Protein AF-A0A7S3H7M3-F1 (afdb_monomer_lite)

Foldseek 3Di:
DQQFEWFWFWEDDQFKIKIFTAHPLLDTPWIDMDTDHLAPDAPVRVLVVVVVRCVVTPDPSHDHQAYFYEYAAFDDPQARCDHPSNHNRHRNNNQVSNCVVVPPHYYYYDYQQQLLVLCQCRHNVRVVVCVPWQWEWEWEQFLFTAIWIHHRNATDCDNGNPRGLQQDAQDDDPVWDQDPVGDTRGLRCQARQLNLLVQLQVVCVVVVVVDDRGDSNPFNPVLLVCVVVVNVSSVVSLLSNLLSVLSSVVVCCVPRVTQEYEYETSVCVNFVVSVVSNVVNNVVVADPVDGRNHHYYYGPDDDVSSGSSRSSNRVVVSVVVVVLVVLLVVLVVVVVVPDDDDDDDDDDQDPQDAPPPPPFDDAQLQVLQQVVQVDDQDGPLFLFGERADLFVLVLLVSLLLVVQLLCQVPVQAEEEEDDADSNVNVLVVNLCCVVCLPPPVNLVVSVSSRRPPSVDGRQNANYQYEYFKFWAPDALPFPLTVNVRCVPRPCVSRVHDPVSYDDLNCCVVVLDHPVLSCLLVDLALDPCLCVDPDPDPSSVSSSVSQVSSFVVQVVSLVVCVVSVAHQEYEFEAFLQQDTSPLGFQHDLLDAWHKAQDDQLRLLVCLLSQQFSSRSNRIIMGGGHNNRNQVRLNHQHEYEEFFLQQQVLLQCLTRPDQDSSNNSVSCRPRSNYYYYYYCNNPCNNQQVLLVVLLPQPLVLLLVQLSVQLDDDDDDDDDAFVQVDDRPPSLLSVLLVLLVLLVVLLAALQPDALVSQQPPPGPSDDRSQCNPGSSVSSSSSSSLVLLVSQAVNQVVVLQDAQFEEEEEALFLCFVLLAQQLSCCSVLQWDADPVRHTDPDDDPQHPRRYHYFYEHQALVLSLFGLVNLLVLLCQQQDWDQDPVGNVDTDGNLLVCLVVVLLVDDPLVLLLQLLVCLVVVPQVSLSSSLSSLLLNLLCVLVVVDDDDDSVSSSVVSNVSSVCSNPPNSVPDRSNDAQDPSSSSSSSSSSLQLSSSLCSNSVHDVVRYHYLNFPQDHSDSDTDAGDCPRQQQSLLVVCLVRQGLEYEAEPRLTNRACDSRNSSLVSNLSSLVVCLVVVSHPDNKGKYKYIHGLSDADDSSQFSHKHFGAPNSLVSSVSSCCSRVVSPQCVRNPNSVDRGGSSVSSSVQFQVQVVSSCSHNPPVCLCPPPDVSSVRGNGMRTIRMHISVVSSVVSVVSCCSHVVDPD

Sequence (1202 aa):
MYAMEVFVGIDIGGSHISVGYIDSTGQIIGSAEVKIDSLTLEPSQLIPLIKKMIDDSKEKDWVICSIGIGCPGQSKNGVLVAAGNLPKFINFNIAGALGEVFTSIPILLLNDADAAVSAEVWGKDSKDRYKDFTNIALLTLGTGIGCGLILNQQLHQGSNGLIEAGHMIVATGADGRKCPCGQVGCVEAYSSAYNTSKRLAEADVAGNTGVAPVDPSDGGKDVLARFARGDETAVKVLEETARHLAVLCINLSRVVDPDVIVFTGGLAKAGDVLLQLIEKHMKALAWTILPTNVKLLTAKSLEFGGVVGAALAAKQLLAKQVALRKAAEQAQEVSLAAGGHILEPSMNLLKCPAPELNGLVWSPVESVFLERSGHASMYSNEKIPTVEVLNIYELGKIVSLRFLEWVRANPTGVVALPTGRTPEFFIKTLDRYKTHWNTAEVQAEVQALGFQDSATYPDTTQLKFVMLDEFFPMHSTHRNSFCRYIRTYYVDLLGVRTENVLTFDLVGEKIITADEMNLFSNPVVDLTLLKREATNEVEKALKAVLVKVTAYCDAYEARVASLGGIGFFLGGIGPDGHIAFNQQGDALDSTTRLVNFNYPSAAQAAGDLGGIEISRGKAAITIGLKTITANPDATIIIMAAGEGKAKIVRSALEDAKSPERPASALHGHKGARFYVSHGAACMLTARKALRMANTSTERAVQWALSHSAGLTYPGGSEPSLNVTPPQDYLLLEAYLYEQSVRLNIPVHALTPASLASTHTSIGCPSALLDPLTCCALVACAAKRLREKVEAGINASEITNKSIMHTGPHHDDVELSYHGAMHVMLGREQNPDGTHVNQVLGEARGGNTNHFAYLTSGFHSVNESYLQAQAEAVIRSVPSATDDTVTTTFLEAAVRAGEISRDYDDIMTSFREAFFAKNAERMDYIEQVIFLRKVAEVWNISIPSPYSDLTAALRERVDWLLTEYLPHHNPGDNIPKDIQILKGCMRESETDRYWATAKMPMNRVHHLRSKFYTDDFFTPMPSVTDDAQPMANLLKAKQPSVLTVALDPEGTGPDTHYKVLLVVAAGLRLVLNRNELSDPNPLVWGYRNVWFDFTPSDATIMIPVSGPDLDLTHDAFMACFTTQKAASFPSPYHDGPFSSWAVAIQQQQKKLLQTLLGAEFFATHKNERVRNSEGYVFVKAMYADKFLHEVEELQTKIENKKD

pLDDT: mean 84.18, std 14.98, range [23.42, 98.38]

Radius of gyration: 37.91 Å; chains: 1; bounding box: 90×76×124 Å

Structure (mmCIF, N/CA/C/O backbone):
data_AF-A0A7S3H7M3-F1
#
_entry.id   AF-A0A7S3H7M3-F1
#
loop_
_atom_site.group_PDB
_atom_site.id
_atom_site.type_symbol
_atom_site.label_atom_id
_atom_site.label_alt_id
_atom_site.label_comp_id
_atom_site.label_asym_id
_atom_site.label_entity_id
_atom_site.label_seq_id
_atom_site.pdbx_PDB_ins_code
_atom_site.Cartn_x
_atom_site.Cartn_y
_atom_site.Cartn_z
_atom_site.occupancy
_atom_site.B_iso_or_equiv
_atom_site.auth_seq_id
_atom_site.auth_comp_id
_atom_site.auth_asym_id
_atom_site.auth_atom_id
_atom_site.pdbx_PDB_model_num
ATOM 1 N N . MET A 1 1 ? -32.340 31.109 48.616 1.00 44.03 1 MET A N 1
ATOM 2 C CA . MET A 1 1 ? -31.439 30.060 49.136 1.00 44.03 1 MET A CA 1
ATOM 3 C C . MET A 1 1 ? -30.897 29.323 47.931 1.00 44.03 1 MET A C 1
ATOM 5 O O . MET A 1 1 ? -31.689 29.018 47.049 1.00 44.03 1 MET A O 1
ATOM 9 N N . TYR A 1 2 ? -29.581 29.151 47.825 1.00 53.09 2 TYR A N 1
ATOM 10 C CA . TYR A 1 2 ? -29.003 28.342 46.752 1.00 53.09 2 TYR A CA 1
ATOM 11 C C . TYR A 1 2 ? -29.301 26.877 47.066 1.00 53.09 2 TYR A C 1
ATOM 13 O O . TYR A 1 2 ? -28.992 26.430 48.169 1.00 53.09 2 TYR A O 1
ATOM 21 N N . ALA A 1 3 ? -29.956 26.175 46.143 1.00 75.00 3 ALA A N 1
ATOM 22 C CA . ALA A 1 3 ? -30.208 24.750 46.296 1.00 75.00 3 ALA A CA 1
ATOM 23 C C . ALA A 1 3 ? -28.861 24.004 46.299 1.00 75.00 3 ALA A C 1
ATOM 25 O O . ALA A 1 3 ? -27.979 24.321 45.499 1.00 75.00 3 ALA A O 1
ATOM 26 N N . MET A 1 4 ? -28.672 23.076 47.235 1.00 85.06 4 MET A N 1
ATOM 27 C CA . MET A 1 4 ? -27.401 22.372 47.418 1.00 85.06 4 MET A CA 1
ATOM 28 C C . MET A 1 4 ? -27.315 21.194 46.444 1.00 85.06 4 MET A C 1
ATOM 30 O O . MET A 1 4 ? -28.180 20.320 46.452 1.00 85.06 4 MET A O 1
ATOM 34 N N . GLU A 1 5 ? -26.279 21.162 45.608 1.00 90.69 5 GLU A N 1
ATOM 35 C CA . GLU A 1 5 ? -26.009 20.040 44.703 1.00 90.69 5 GLU A CA 1
ATOM 36 C C . GLU A 1 5 ? -25.518 18.816 45.481 1.00 90.69 5 GLU A C 1
ATOM 38 O O . GLU A 1 5 ? -24.582 18.910 46.282 1.00 90.69 5 GLU A O 1
ATOM 43 N N . VAL A 1 6 ? -26.138 17.664 45.224 1.00 93.94 6 VAL A N 1
ATOM 44 C CA . VAL A 1 6 ? -25.824 16.398 45.891 1.00 93.94 6 VAL A CA 1
ATOM 45 C C . VAL A 1 6 ? -25.695 15.258 44.883 1.00 93.94 6 VAL A C 1
ATOM 47 O O . VAL A 1 6 ? -26.411 15.188 43.884 1.00 93.94 6 VAL A O 1
ATOM 50 N N . PHE A 1 7 ? -24.787 14.333 45.165 1.00 94.81 7 PHE A N 1
ATOM 51 C CA . PHE A 1 7 ? -24.562 13.105 44.409 1.00 94.81 7 PHE A CA 1
ATOM 52 C C . PHE A 1 7 ? -25.071 11.941 45.248 1.00 94.81 7 PHE A C 1
ATOM 54 O O . PHE A 1 7 ? -24.677 11.799 46.405 1.00 94.81 7 PHE A O 1
ATOM 61 N N . VAL A 1 8 ? -25.972 11.135 44.700 1.00 95.81 8 VAL A N 1
ATOM 62 C CA . VAL A 1 8 ? -26.593 10.042 45.451 1.00 95.81 8 VAL A CA 1
ATOM 63 C C . VAL A 1 8 ? -25.809 8.763 45.215 1.00 95.81 8 VAL A C 1
ATOM 65 O O . VAL A 1 8 ? -25.536 8.394 44.076 1.00 95.81 8 VAL A O 1
ATOM 68 N N . GLY A 1 9 ? -25.459 8.084 46.297 1.00 95.38 9 GLY A N 1
ATOM 69 C CA . GLY A 1 9 ? -24.904 6.741 46.283 1.00 95.38 9 GLY A CA 1
ATOM 70 C C . GLY A 1 9 ? -25.934 5.749 46.793 1.00 95.38 9 GLY A C 1
ATOM 71 O O . GLY A 1 9 ? -26.651 6.036 47.750 1.00 95.38 9 GLY A O 1
ATOM 72 N N . ILE A 1 10 ? -26.002 4.586 46.166 1.00 95.00 10 ILE A N 1
ATOM 73 C CA . ILE A 1 10 ? -26.861 3.479 46.576 1.00 95.00 10 ILE A CA 1
ATOM 74 C C . ILE A 1 10 ? -25.973 2.251 46.703 1.00 95.00 10 ILE A C 1
ATOM 76 O O . ILE A 1 10 ? -25.260 1.925 45.762 1.00 95.00 10 ILE A O 1
ATOM 80 N N . ASP A 1 11 ? -26.017 1.576 47.842 1.00 92.62 11 ASP A N 1
ATOM 81 C CA . ASP A 1 11 ? -25.344 0.298 48.064 1.00 92.62 11 ASP A CA 1
ATOM 82 C C . ASP A 1 11 ? -26.404 -0.786 48.268 1.00 92.62 11 ASP A C 1
ATOM 84 O O . ASP A 1 11 ? -27.232 -0.700 49.181 1.00 92.62 11 ASP A O 1
ATOM 88 N N . ILE A 1 12 ? -26.429 -1.770 47.369 1.00 90.69 12 ILE A N 1
ATOM 89 C CA . ILE A 1 12 ? -27.390 -2.873 47.390 1.00 90.69 12 ILE A CA 1
ATOM 90 C C . ILE A 1 12 ? -26.685 -4.104 47.954 1.00 90.69 12 ILE A C 1
ATOM 92 O O . ILE A 1 12 ? -26.055 -4.865 47.227 1.00 90.69 12 ILE A O 1
ATOM 96 N N . GLY A 1 13 ? -26.808 -4.320 49.261 1.00 83.06 13 GLY A N 1
ATOM 97 C CA . GLY A 1 13 ? -26.250 -5.485 49.938 1.00 83.06 13 GLY A CA 1
ATOM 98 C C . GLY A 1 13 ? -27.194 -6.692 49.967 1.00 83.06 13 GLY A C 1
ATOM 99 O O . GLY A 1 13 ? -28.338 -6.654 49.520 1.00 83.06 13 GLY A O 1
ATOM 100 N N . GLY A 1 14 ? -26.724 -7.788 50.570 1.00 77.06 14 GLY A N 1
ATOM 101 C CA . GLY A 1 14 ? -27.537 -8.997 50.756 1.00 77.06 14 GLY A CA 1
ATOM 102 C C . GLY A 1 14 ? -28.619 -8.883 51.845 1.00 77.06 14 GLY A C 1
ATOM 103 O O . GLY A 1 14 ? -29.594 -9.632 51.828 1.00 77.06 14 GLY A O 1
ATOM 104 N N . SER A 1 15 ? -28.457 -7.966 52.801 1.00 78.69 15 SER A N 1
ATOM 105 C CA . SER A 1 15 ? -29.336 -7.829 53.978 1.00 78.69 15 SER A CA 1
ATOM 106 C C . SER A 1 15 ? -29.900 -6.421 54.182 1.00 78.69 15 SER A C 1
ATOM 108 O O . SER A 1 15 ? -30.839 -6.233 54.957 1.00 78.69 15 SER A O 1
ATOM 110 N N . HIS A 1 16 ? -29.328 -5.422 53.512 1.00 88.50 16 HIS A N 1
ATOM 111 C CA . HIS A 1 16 ? -29.712 -4.020 53.629 1.00 88.50 16 HIS A CA 1
ATOM 112 C C . HIS A 1 16 ? -29.512 -3.328 52.276 1.00 88.50 16 HIS A C 1
ATOM 114 O O . HIS A 1 16 ? -28.642 -3.728 51.500 1.00 88.50 16 HIS A O 1
ATOM 120 N N . ILE A 1 17 ? -30.311 -2.298 52.010 1.00 92.38 17 ILE A N 1
ATOM 121 C CA . ILE A 1 17 ? -30.044 -1.297 50.973 1.00 92.38 17 ILE A CA 1
ATOM 122 C C . ILE A 1 17 ? -29.791 0.017 51.693 1.00 92.38 17 ILE A C 1
ATOM 124 O O . ILE A 1 17 ? -30.605 0.419 52.532 1.00 92.38 17 ILE A O 1
ATOM 128 N N . SER A 1 18 ? -28.703 0.690 51.337 1.00 93.56 18 SER A N 1
ATOM 129 C CA . SER A 1 18 ? -28.321 1.973 51.920 1.00 93.56 18 SER A CA 1
ATOM 130 C C . SER A 1 18 ? -28.277 3.032 50.822 1.00 93.56 18 SER A C 1
ATOM 132 O O . SER A 1 18 ? -27.739 2.808 49.741 1.00 93.56 18 SER A O 1
ATOM 134 N N . VAL A 1 19 ? -28.862 4.193 51.089 1.00 94.38 19 VAL A N 1
ATOM 135 C CA . VAL A 1 19 ? -28.817 5.383 50.235 1.00 94.38 19 VAL A CA 1
ATOM 136 C C . VAL A 1 19 ? -28.054 6.456 50.995 1.00 94.38 19 VAL A C 1
ATOM 138 O O . VAL A 1 19 ? -28.281 6.643 52.189 1.00 94.38 19 VAL A O 1
ATOM 141 N N . GLY A 1 20 ? -27.168 7.184 50.326 1.00 93.38 20 GLY A N 1
ATOM 142 C CA . GLY A 1 20 ? -26.499 8.337 50.915 1.00 93.38 20 GLY A CA 1
ATOM 143 C C . GLY A 1 20 ? -26.328 9.482 49.939 1.00 93.38 20 GLY A C 1
ATOM 144 O O . GLY A 1 20 ? -26.343 9.307 48.723 1.00 93.38 20 GLY A O 1
ATOM 145 N N . TYR A 1 21 ? -26.168 10.666 50.509 1.00 94.31 21 TYR A N 1
ATOM 146 C CA . TYR A 1 21 ? -26.066 11.930 49.797 1.00 94.31 21 TYR A CA 1
ATOM 147 C C . TYR A 1 21 ? -24.679 12.503 50.034 1.00 94.31 21 TYR A C 1
ATOM 149 O O . TYR A 1 21 ? -24.267 12.675 51.182 1.00 94.31 21 TYR A O 1
ATOM 157 N N . ILE A 1 22 ? -23.951 12.758 48.953 1.00 92.56 22 ILE A N 1
ATOM 158 C CA . ILE A 1 22 ? -22.566 13.215 48.968 1.00 92.56 22 ILE A CA 1
ATOM 159 C C . ILE A 1 22 ? -22.509 14.629 48.386 1.00 92.56 22 ILE A C 1
ATOM 161 O O . ILE A 1 22 ? -23.111 14.902 47.349 1.00 92.56 22 ILE A O 1
ATOM 165 N N . ASP A 1 23 ? -21.774 15.530 49.031 1.00 88.81 23 ASP A N 1
ATOM 166 C CA . ASP A 1 23 ? -21.573 16.894 48.541 1.00 88.81 23 ASP A CA 1
ATOM 167 C C . ASP A 1 23 ? -20.450 17.004 47.483 1.00 88.81 23 ASP A C 1
ATOM 169 O O . ASP A 1 23 ? -19.752 16.048 47.124 1.00 88.81 23 ASP A O 1
ATOM 173 N N . SER A 1 24 ? -20.218 18.214 46.973 1.00 84.56 24 SER A N 1
ATOM 174 C CA . SER A 1 24 ? -19.155 18.480 45.997 1.00 84.56 24 SER A CA 1
ATOM 175 C C . SER A 1 24 ? -17.731 18.283 46.538 1.00 84.56 24 SER A C 1
ATOM 177 O O . SER A 1 24 ? -16.801 18.139 45.739 1.00 84.56 24 SER A O 1
ATOM 179 N N . THR A 1 25 ? -17.534 18.200 47.854 1.00 81.06 25 THR A N 1
ATOM 180 C CA . THR A 1 25 ? -16.232 17.929 48.483 1.00 81.06 25 THR A CA 1
ATOM 181 C C . THR A 1 25 ? -15.949 16.436 48.659 1.00 81.06 25 THR A C 1
ATOM 183 O O . THR A 1 25 ? -14.800 16.069 48.921 1.00 81.06 25 THR A O 1
ATOM 186 N N . GLY A 1 26 ? -16.966 15.591 48.455 1.00 81.31 26 GLY A N 1
ATOM 187 C CA . GLY A 1 26 ? -16.916 14.151 48.694 1.00 81.31 26 GLY A CA 1
ATOM 188 C C . GLY A 1 26 ? -17.275 13.758 50.128 1.00 81.31 26 GLY A C 1
ATOM 189 O O . GLY A 1 26 ? -16.893 12.675 50.564 1.00 81.31 26 GLY A O 1
ATOM 190 N N . GLN A 1 27 ? -17.963 14.633 50.870 1.00 85.19 27 GLN A N 1
ATOM 191 C CA . GLN A 1 27 ? -18.466 14.360 52.215 1.00 85.19 27 GLN A CA 1
ATOM 192 C C . GLN A 1 27 ? -19.891 13.809 52.160 1.00 85.19 27 GLN A C 1
ATOM 194 O O . GLN A 1 27 ? -20.735 14.360 51.457 1.00 85.19 27 GLN A O 1
ATOM 199 N N . ILE A 1 28 ? -20.177 12.768 52.945 1.00 88.62 28 ILE A N 1
ATOM 200 C CA . ILE A 1 28 ? -21.549 12.305 53.172 1.00 88.62 28 ILE A CA 1
ATOM 201 C C . ILE A 1 28 ? -22.285 13.282 54.102 1.00 88.62 28 ILE A C 1
ATOM 203 O O . ILE A 1 28 ? -21.785 13.634 55.170 1.00 88.62 28 ILE A O 1
ATOM 207 N N . ILE A 1 29 ? -23.458 13.749 53.677 1.00 90.12 29 ILE A N 1
ATOM 208 C CA . ILE A 1 29 ? -24.266 14.762 54.382 1.00 90.12 29 ILE A CA 1
ATOM 209 C C . ILE A 1 29 ? -25.624 14.226 54.852 1.00 90.12 29 ILE A C 1
ATOM 211 O O . ILE A 1 29 ? -26.308 14.880 55.633 1.00 90.12 29 ILE A O 1
ATOM 215 N N . GLY A 1 30 ? -26.004 13.031 54.403 1.00 88.94 30 GLY A N 1
ATOM 216 C CA . GLY A 1 30 ? -27.199 12.322 54.843 1.00 88.94 30 GLY A CA 1
ATOM 217 C C . GLY A 1 30 ? -27.189 10.880 54.352 1.00 88.94 30 GLY A C 1
ATOM 218 O O . GLY A 1 30 ? -26.528 10.565 53.359 1.00 88.94 30 GLY A O 1
ATOM 219 N N . SER A 1 31 ? -27.922 10.007 55.036 1.00 91.88 31 SER A N 1
ATOM 220 C CA . SER A 1 31 ? -28.077 8.605 54.655 1.00 91.88 31 SER A CA 1
ATOM 221 C C . SER A 1 31 ? -29.380 8.011 55.185 1.00 91.88 31 SER A C 1
ATOM 223 O O . SER A 1 31 ? -29.960 8.497 56.156 1.00 91.88 31 SER A O 1
ATOM 225 N N . ALA A 1 32 ? -29.849 6.957 54.525 1.00 92.00 32 ALA A N 1
ATOM 226 C CA . ALA A 1 32 ? -30.986 6.148 54.934 1.00 92.00 32 ALA A CA 1
ATOM 227 C C . ALA A 1 32 ? -30.705 4.680 54.615 1.00 92.00 32 ALA A C 1
ATOM 229 O O . ALA A 1 32 ? -30.082 4.367 53.603 1.00 92.00 32 ALA A O 1
ATOM 230 N N . GLU A 1 33 ? -31.189 3.773 55.455 1.00 93.12 33 GLU A N 1
ATOM 231 C CA . GLU A 1 33 ? -30.983 2.338 55.284 1.00 93.12 33 GLU A CA 1
ATOM 232 C C . GLU A 1 33 ? -32.277 1.574 55.552 1.00 93.12 33 GLU A C 1
ATOM 234 O O . GLU A 1 33 ? -33.040 1.906 56.463 1.00 93.12 33 GLU A O 1
ATOM 239 N N . VAL A 1 34 ? -32.524 0.537 54.754 1.00 93.06 34 VAL A N 1
ATOM 240 C CA . VAL A 1 34 ? -33.662 -0.369 54.914 1.00 93.06 34 VAL A CA 1
ATOM 241 C C . VAL A 1 34 ? -33.170 -1.809 54.900 1.00 93.06 34 VAL A C 1
ATOM 243 O O . VAL A 1 34 ? -32.385 -2.204 54.042 1.00 93.06 34 VAL A O 1
ATOM 246 N N . LYS A 1 35 ? -33.679 -2.613 55.837 1.00 90.25 35 LYS A N 1
ATOM 247 C CA . LYS A 1 35 ? -33.472 -4.064 55.856 1.00 90.25 35 LYS A CA 1
ATOM 248 C C . LYS A 1 35 ? -34.228 -4.731 54.717 1.00 90.25 35 LYS A C 1
ATOM 250 O O . LYS A 1 35 ? -35.427 -4.506 54.559 1.00 90.25 35 LYS A O 1
ATOM 255 N N . ILE A 1 36 ? -33.538 -5.600 53.991 1.00 88.81 36 ILE A N 1
ATOM 256 C CA . ILE A 1 36 ? -34.112 -6.421 52.928 1.00 88.81 36 ILE A CA 1
ATOM 257 C C . ILE A 1 36 ? -33.702 -7.881 53.106 1.00 88.81 36 ILE A C 1
ATOM 259 O O . ILE A 1 36 ? -32.696 -8.191 53.738 1.00 88.81 36 ILE A O 1
ATOM 263 N N . ASP A 1 37 ? -34.471 -8.776 52.502 1.00 86.62 37 ASP A N 1
ATOM 264 C CA . ASP A 1 37 ? -34.015 -10.128 52.203 1.00 86.62 37 ASP A CA 1
ATOM 265 C C . ASP A 1 37 ? -33.781 -10.220 50.691 1.00 86.62 37 ASP A C 1
ATOM 267 O O . ASP A 1 37 ? -34.717 -10.320 49.895 1.00 86.62 37 ASP A O 1
ATOM 271 N N . SER A 1 38 ? -32.514 -10.116 50.290 1.00 81.06 38 SER A N 1
ATOM 272 C CA . SER A 1 38 ? -32.100 -10.077 48.880 1.00 81.06 38 SER A CA 1
ATOM 273 C C . SER A 1 38 ? -32.455 -11.342 48.091 1.00 81.06 38 SER A C 1
ATOM 275 O O . SER A 1 38 ? -32.629 -11.277 46.874 1.00 81.06 38 SER A O 1
ATOM 277 N N . LEU A 1 39 ? -32.635 -12.483 48.767 1.00 82.88 39 LEU A N 1
ATOM 278 C CA . LEU A 1 39 ? -33.007 -13.747 48.129 1.00 82.88 39 LEU A CA 1
ATOM 279 C C . LEU A 1 39 ? -34.483 -13.778 47.718 1.00 82.88 39 LEU A C 1
ATOM 281 O O . LEU A 1 39 ? -34.858 -14.498 46.788 1.00 82.88 39 LEU A O 1
ATOM 285 N N . THR A 1 40 ? -35.330 -13.005 48.402 1.00 84.81 40 THR A N 1
ATOM 286 C CA . THR A 1 40 ? -36.768 -12.936 48.125 1.00 84.81 40 THR A CA 1
ATOM 287 C C . THR A 1 40 ? -37.176 -11.678 47.364 1.00 84.81 40 THR A C 1
ATOM 289 O O . THR A 1 40 ? -38.205 -11.732 46.686 1.00 84.81 40 THR A O 1
ATOM 292 N N . LEU A 1 41 ? -36.359 -10.618 47.389 1.00 87.62 41 LEU A N 1
ATOM 293 C CA . LEU A 1 41 ? -36.593 -9.346 46.698 1.00 87.62 41 LEU A CA 1
ATOM 294 C C . LEU A 1 41 ? -36.806 -9.527 45.185 1.00 87.62 41 LEU A C 1
ATOM 296 O O . LEU A 1 41 ? -35.976 -10.112 44.494 1.00 87.62 41 LEU A O 1
ATOM 300 N N . GLU A 1 42 ? -37.913 -8.995 44.666 1.00 86.62 42 GLU A N 1
ATOM 301 C CA . GLU A 1 42 ? -38.234 -9.022 43.234 1.00 86.62 42 GLU A CA 1
ATOM 302 C C . GLU A 1 42 ? -37.782 -7.735 42.516 1.00 86.62 42 GLU A C 1
ATOM 304 O O . GLU A 1 42 ? -37.865 -6.647 43.101 1.00 86.62 42 GLU A O 1
ATOM 309 N N . PRO A 1 43 ? -37.404 -7.790 41.221 1.00 85.62 43 PRO A N 1
ATOM 310 C CA . PRO A 1 43 ? -37.043 -6.595 40.451 1.00 85.62 43 PRO A CA 1
ATOM 311 C C . PRO A 1 43 ? -38.118 -5.504 40.427 1.00 85.62 43 PRO A C 1
ATOM 313 O O . PRO A 1 43 ? -37.803 -4.315 40.483 1.00 85.62 43 PRO A O 1
ATOM 316 N N . SER A 1 44 ? -39.395 -5.897 40.431 1.00 84.62 44 SER A N 1
ATOM 317 C CA . SER A 1 44 ? -40.537 -4.974 40.492 1.00 84.62 44 SER A CA 1
ATOM 318 C C . SER A 1 44 ? -40.647 -4.209 41.818 1.00 84.62 44 SER A C 1
ATOM 320 O O . SER A 1 44 ? -41.306 -3.172 41.869 1.00 84.62 44 SER A O 1
ATOM 322 N N . GLN A 1 45 ? -40.008 -4.693 42.888 1.00 89.50 45 GLN A N 1
ATOM 323 C CA . GLN A 1 45 ? -40.035 -4.082 44.220 1.00 89.50 45 GLN A CA 1
ATOM 324 C C . GLN A 1 45 ? -38.846 -3.147 44.465 1.00 89.50 45 GLN A C 1
ATOM 326 O O . GLN A 1 45 ? -38.974 -2.200 45.242 1.00 89.50 45 GLN A O 1
ATOM 331 N N . LEU A 1 46 ? -37.708 -3.385 43.802 1.00 89.69 46 LEU A N 1
ATOM 332 C CA . LEU A 1 46 ? -36.466 -2.644 44.037 1.00 89.69 46 LEU A CA 1
ATOM 333 C C . LEU A 1 46 ? -36.605 -1.151 43.707 1.00 89.69 46 LEU A C 1
ATOM 335 O O . LEU A 1 46 ? -36.274 -0.302 44.533 1.00 89.69 46 LEU A O 1
ATOM 339 N N . ILE A 1 47 ? -37.114 -0.820 42.516 1.00 90.69 47 ILE A N 1
ATOM 340 C CA . ILE A 1 47 ? -37.175 0.573 42.047 1.00 90.69 47 ILE A CA 1
ATOM 341 C C . ILE A 1 47 ? -38.131 1.429 42.893 1.00 90.69 47 ILE A C 1
ATOM 343 O O . ILE A 1 47 ? -37.710 2.496 43.349 1.00 90.69 47 ILE A O 1
ATOM 347 N N . PRO A 1 48 ? -39.374 0.988 43.192 1.00 90.81 48 PRO A N 1
ATOM 348 C CA . PRO A 1 48 ? -40.257 1.732 44.090 1.00 90.81 48 PRO A CA 1
ATOM 349 C C . PRO A 1 48 ? -39.672 1.911 45.494 1.00 90.81 48 PRO A C 1
ATOM 351 O O . PRO A 1 48 ? -39.867 2.962 46.103 1.00 90.81 48 PRO A O 1
ATOM 354 N N . LEU A 1 49 ? -38.943 0.909 46.001 1.00 92.56 49 LEU A N 1
ATOM 355 C CA . LEU A 1 49 ? -38.292 0.981 47.306 1.00 92.56 49 LEU A CA 1
ATOM 356 C C . LEU A 1 49 ? -37.181 2.037 47.324 1.00 92.56 49 LEU A C 1
ATOM 358 O O . LEU A 1 49 ? -37.199 2.904 48.194 1.00 92.56 49 LEU A O 1
ATOM 362 N N . ILE A 1 50 ? -36.267 2.010 46.349 1.00 93.38 50 ILE A N 1
ATOM 363 C CA . ILE A 1 50 ? -35.196 3.011 46.216 1.00 93.38 50 ILE A CA 1
ATOM 364 C C . ILE A 1 50 ? -35.789 4.411 46.060 1.00 93.38 50 ILE A C 1
ATOM 366 O O . ILE A 1 50 ? -35.356 5.344 46.737 1.00 93.38 50 ILE A O 1
ATOM 370 N N . LYS A 1 51 ? -36.811 4.560 45.207 1.00 92.25 51 LYS A N 1
ATOM 371 C CA . LYS A 1 51 ? -37.494 5.840 45.018 1.00 92.25 51 LYS A CA 1
ATOM 372 C C . LYS A 1 51 ? -38.056 6.359 46.338 1.00 92.25 51 LYS A C 1
ATOM 374 O O . LYS A 1 51 ? -37.805 7.505 46.687 1.00 92.25 51 LYS A O 1
ATOM 379 N N . LYS A 1 52 ? -38.764 5.507 47.083 1.00 92.31 52 LYS A N 1
ATOM 380 C CA . LYS A 1 52 ? -39.321 5.862 48.389 1.00 92.31 52 LYS A CA 1
ATOM 381 C C . LYS A 1 52 ? -38.228 6.251 49.386 1.00 92.31 52 LYS A C 1
ATOM 383 O O . LYS A 1 52 ? -38.372 7.258 50.062 1.00 92.31 52 LYS A O 1
ATOM 388 N N . MET A 1 53 ? -37.129 5.495 49.454 1.00 94.06 53 MET A N 1
ATOM 389 C CA . MET A 1 53 ? -35.996 5.836 50.320 1.00 94.06 53 MET A CA 1
ATOM 390 C C . MET A 1 53 ? -35.435 7.220 49.990 1.00 94.06 53 MET A C 1
ATOM 392 O O . MET A 1 53 ? -35.159 7.986 50.909 1.00 94.06 53 MET A O 1
ATOM 396 N N . ILE A 1 54 ? -35.294 7.555 48.703 1.00 92.69 54 ILE A N 1
ATOM 397 C CA . ILE A 1 54 ? -34.834 8.879 48.272 1.00 92.69 54 ILE A CA 1
ATOM 398 C C . ILE A 1 54 ? -35.871 9.955 48.622 1.00 92.69 54 ILE A C 1
ATOM 400 O O . ILE A 1 54 ? -35.514 10.957 49.230 1.00 92.69 54 ILE A O 1
ATOM 404 N N . ASP A 1 55 ? -37.151 9.745 48.303 1.00 89.44 55 ASP A N 1
ATOM 405 C CA . ASP A 1 55 ? -38.225 10.706 48.595 1.00 89.44 55 ASP A CA 1
ATOM 406 C C . ASP A 1 55 ? -38.347 11.008 50.104 1.00 89.44 55 ASP A C 1
ATOM 408 O O . ASP A 1 55 ? -38.552 12.160 50.482 1.00 89.44 55 ASP A O 1
ATOM 412 N N . ASP A 1 56 ? -38.199 9.987 50.957 1.00 89.06 56 ASP A N 1
ATOM 413 C CA . ASP A 1 56 ? -38.359 10.094 52.413 1.00 89.06 56 ASP A CA 1
ATOM 414 C C . ASP A 1 56 ? -37.127 10.710 53.109 1.00 89.06 56 ASP A C 1
ATOM 416 O O . ASP A 1 56 ? -37.262 11.275 54.195 1.00 89.06 56 ASP A O 1
ATOM 420 N N . SER A 1 57 ? -35.927 10.591 52.522 1.00 90.06 57 SER A N 1
ATOM 421 C CA . SER A 1 57 ? -34.662 11.011 53.161 1.00 90.06 57 SER A CA 1
ATOM 422 C C . SER A 1 57 ? -33.975 12.218 52.520 1.00 90.06 57 SER A C 1
ATOM 424 O O . SER A 1 57 ? -33.023 12.750 53.091 1.00 90.06 57 SER A O 1
ATOM 426 N N . LYS A 1 58 ? -34.427 12.663 51.345 1.00 87.81 58 LYS A N 1
ATOM 427 C CA . LYS A 1 58 ? -33.875 13.828 50.652 1.00 87.81 58 LYS A CA 1
ATOM 428 C C . LYS A 1 58 ? -34.431 15.125 51.247 1.00 87.81 58 LYS A C 1
ATOM 430 O O . LYS A 1 58 ? -35.639 15.355 51.241 1.00 87.81 58 LYS A O 1
ATOM 435 N N . GLU A 1 59 ? -33.549 16.033 51.656 1.00 87.31 59 GLU A N 1
ATOM 436 C CA . GLU A 1 59 ? -33.951 17.383 52.065 1.00 87.31 59 GLU A CA 1
ATOM 437 C C . GLU A 1 59 ? -34.528 18.196 50.891 1.00 87.31 59 GLU A C 1
ATOM 439 O O . GLU A 1 59 ? -34.096 18.077 49.738 1.00 87.31 59 GLU A O 1
ATOM 444 N N . LYS A 1 60 ? -35.505 19.068 51.178 1.00 80.62 60 LYS A N 1
ATOM 445 C CA . LYS A 1 60 ? -36.242 19.825 50.141 1.00 80.62 60 LYS A CA 1
ATOM 446 C C . LYS A 1 60 ? -35.349 20.721 49.283 1.00 80.62 60 LYS A C 1
ATOM 448 O O . LYS A 1 60 ? -35.630 20.894 48.100 1.00 80.62 60 LYS A O 1
ATOM 453 N N . ASP A 1 61 ? -34.278 21.245 49.869 1.00 86.19 61 ASP A N 1
ATOM 454 C CA . ASP A 1 61 ? -33.373 22.192 49.216 1.00 86.19 61 ASP A CA 1
ATOM 455 C C . ASP A 1 61 ? -32.214 21.502 48.469 1.00 86.19 61 ASP A C 1
ATOM 457 O O . ASP A 1 61 ? -31.331 22.180 47.942 1.00 86.19 61 ASP A O 1
ATOM 461 N N . TRP A 1 62 ? -32.188 20.164 48.412 1.00 90.69 62 TRP A N 1
ATOM 462 C CA . TRP A 1 62 ? -31.158 19.404 47.698 1.00 90.69 62 TRP A CA 1
ATOM 463 C C . TRP A 1 62 ? -31.536 19.144 46.234 1.00 90.69 62 TRP A C 1
ATOM 465 O O . TRP A 1 62 ? -32.682 18.820 45.904 1.00 90.69 62 TRP A O 1
ATOM 475 N N . VAL A 1 63 ? -30.551 19.214 45.340 1.00 89.56 63 VAL A N 1
ATOM 476 C CA . VAL A 1 63 ? -30.681 18.885 43.912 1.00 89.56 63 VAL A CA 1
ATOM 477 C C . VAL A 1 63 ? -29.787 17.694 43.604 1.00 89.56 63 VAL A C 1
ATOM 479 O O . VAL A 1 63 ? -28.576 17.773 43.770 1.00 89.56 63 VAL A O 1
ATOM 482 N N . ILE A 1 64 ? -30.390 16.586 43.169 1.00 91.81 64 ILE A N 1
ATOM 483 C CA . ILE A 1 64 ? -29.651 15.369 42.824 1.00 91.81 64 ILE A CA 1
ATOM 484 C C . ILE A 1 64 ? -29.028 15.554 41.439 1.00 91.81 64 ILE A C 1
ATOM 486 O O . ILE A 1 64 ? -29.750 15.703 40.454 1.00 91.81 64 ILE A O 1
ATOM 490 N N . CYS A 1 65 ? -27.700 15.523 41.373 1.00 90.62 65 CYS A N 1
ATOM 491 C CA . CYS A 1 65 ? -26.937 15.734 40.144 1.00 90.62 65 CYS A CA 1
ATOM 492 C C . CYS A 1 65 ? -26.610 14.427 39.409 1.00 90.62 65 CYS A C 1
ATOM 494 O O . CYS A 1 65 ? -26.554 14.413 38.183 1.00 90.62 65 CYS A O 1
ATOM 496 N N . SER A 1 66 ? -26.390 13.332 40.139 1.00 93.75 66 SER A N 1
ATOM 497 C CA . SER A 1 66 ? -26.219 11.981 39.589 1.00 93.75 66 SER A CA 1
ATOM 498 C C . SER A 1 66 ? -26.516 10.919 40.649 1.00 93.75 66 SER A C 1
ATOM 500 O O . SER A 1 66 ? -26.551 11.221 41.847 1.00 93.75 66 SER A O 1
ATOM 502 N N . ILE A 1 67 ? -26.748 9.682 40.202 1.00 94.94 67 ILE A N 1
ATOM 503 C CA . ILE A 1 67 ? -26.975 8.512 41.056 1.00 94.94 67 ILE A CA 1
ATOM 504 C C . ILE A 1 67 ? -25.946 7.436 40.698 1.00 94.94 67 ILE A C 1
ATOM 506 O O . ILE A 1 67 ? -25.843 7.012 39.550 1.00 94.94 67 ILE A O 1
ATOM 510 N N . GLY A 1 68 ? -25.186 6.972 41.679 1.00 94.69 68 GLY A N 1
ATOM 511 C CA . GLY A 1 68 ? -24.328 5.801 41.556 1.00 94.69 68 GLY A CA 1
ATOM 512 C C . GLY A 1 68 ? -24.885 4.635 42.353 1.00 94.69 68 GLY A C 1
ATOM 513 O O . GLY A 1 68 ? -25.416 4.829 43.443 1.00 94.69 68 GLY A O 1
ATOM 514 N N . ILE A 1 69 ? -24.735 3.424 41.829 1.00 94.44 69 ILE A N 1
ATOM 515 C CA . ILE A 1 69 ? -25.235 2.193 42.436 1.00 94.44 69 ILE A CA 1
ATOM 516 C C . ILE A 1 69 ? -24.075 1.209 42.546 1.00 94.44 69 ILE A C 1
ATOM 518 O O . ILE A 1 69 ? -23.549 0.775 41.526 1.00 94.44 69 ILE A O 1
ATOM 522 N N . GLY A 1 70 ? -23.687 0.853 43.765 1.00 91.62 70 GLY A N 1
ATOM 523 C CA . GLY A 1 70 ? -22.840 -0.295 44.059 1.00 91.62 70 GLY A CA 1
ATOM 524 C C . GLY A 1 70 ? -23.712 -1.527 44.280 1.00 91.62 70 GLY A C 1
ATOM 525 O O . GLY A 1 70 ? -24.668 -1.491 45.056 1.00 91.62 70 GLY A O 1
ATOM 526 N N . CYS A 1 71 ? -23.417 -2.607 43.567 1.00 88.06 71 CYS A N 1
ATOM 527 C CA . CYS A 1 71 ? -24.148 -3.864 43.676 1.00 88.06 71 CYS A CA 1
ATOM 528 C C . CYS A 1 71 ? -23.165 -5.038 43.584 1.00 88.06 71 CYS A C 1
ATOM 530 O O . CYS A 1 71 ? -22.274 -5.005 42.738 1.00 88.06 71 CYS A O 1
ATOM 532 N N . PRO A 1 72 ? -23.310 -6.103 44.389 1.00 82.25 72 PRO A N 1
ATOM 533 C CA . PRO A 1 72 ? -22.481 -7.288 44.244 1.00 82.25 72 PRO A CA 1
ATOM 534 C C . PRO A 1 72 ? -22.765 -7.970 42.903 1.00 82.25 72 PRO A C 1
ATOM 536 O O . PRO A 1 72 ? -23.921 -8.071 42.488 1.00 82.25 72 PRO A O 1
ATOM 539 N N . GLY A 1 73 ? -21.721 -8.506 42.274 1.00 79.69 73 GLY A N 1
ATOM 540 C CA . GLY A 1 73 ? -21.817 -9.288 41.044 1.00 79.69 73 GLY A CA 1
ATOM 541 C C . GLY A 1 73 ? -21.401 -8.540 39.778 1.00 79.69 73 GLY A C 1
ATOM 542 O O . GLY A 1 73 ? -20.970 -7.388 39.797 1.00 79.69 73 GLY A O 1
ATOM 543 N N . GLN A 1 74 ? -21.529 -9.235 38.650 1.00 82.94 74 GLN A N 1
ATOM 544 C CA . GLN A 1 74 ? -21.080 -8.740 37.356 1.00 82.94 74 GLN A CA 1
ATOM 545 C C . GLN A 1 74 ? -22.050 -7.680 36.833 1.00 82.94 74 GLN A C 1
ATOM 547 O O . GLN A 1 74 ? -23.220 -7.976 36.577 1.00 82.94 74 GLN A O 1
ATOM 552 N N . SER A 1 75 ? -21.553 -6.464 36.605 1.00 83.50 75 SER A N 1
ATOM 553 C CA . SER A 1 75 ? -22.320 -5.374 35.997 1.00 83.50 75 SER A CA 1
ATOM 554 C C . SER A 1 75 ? -21.752 -4.977 34.632 1.00 83.50 75 SER A C 1
ATOM 556 O O . SER A 1 75 ? -20.548 -5.041 34.389 1.00 83.50 75 SER A O 1
ATOM 558 N N . LYS A 1 76 ? -22.635 -4.599 33.700 1.00 81.25 76 LYS A N 1
ATOM 559 C CA . LYS A 1 76 ? -22.268 -4.122 32.360 1.00 81.25 76 LYS A CA 1
ATOM 560 C C . LYS A 1 76 ? -23.315 -3.148 31.835 1.00 81.25 76 LYS A C 1
ATOM 562 O O . LYS A 1 76 ? -24.486 -3.499 31.759 1.00 81.25 76 LYS A O 1
ATOM 567 N N . ASN A 1 77 ? -22.901 -1.950 31.418 1.00 80.25 77 ASN A N 1
ATOM 568 C CA . ASN A 1 77 ? -23.765 -0.949 30.769 1.00 80.25 77 ASN A CA 1
ATOM 569 C C . ASN A 1 77 ? -25.092 -0.687 31.516 1.00 80.25 77 ASN A C 1
ATOM 571 O O . ASN A 1 77 ? -26.151 -0.611 30.898 1.00 80.25 77 ASN A O 1
ATOM 575 N N . GLY A 1 78 ? -25.052 -0.603 32.850 1.00 84.50 78 GLY A N 1
ATOM 576 C CA . GLY A 1 78 ? -26.253 -0.395 33.673 1.00 84.50 78 GLY A CA 1
ATOM 577 C C . GLY A 1 78 ? -27.070 -1.657 33.988 1.00 84.50 78 GLY A C 1
ATOM 578 O O . GLY A 1 78 ? -28.024 -1.588 34.765 1.00 84.50 78 GLY A O 1
ATOM 579 N N . VAL A 1 79 ? -26.680 -2.806 33.430 1.00 88.44 79 VAL A N 1
ATOM 580 C CA . VAL A 1 79 ? -27.302 -4.120 33.628 1.00 88.44 79 VAL A CA 1
ATOM 581 C C . VAL A 1 79 ? -26.527 -4.924 34.666 1.00 88.44 79 VAL A C 1
ATOM 583 O O . VAL A 1 79 ? -25.307 -5.058 34.565 1.00 88.44 79 VAL A O 1
ATOM 586 N N . LEU A 1 80 ? -27.237 -5.503 35.633 1.00 88.75 80 LEU A N 1
ATOM 587 C CA . LEU A 1 80 ? -26.700 -6.556 36.488 1.00 88.75 80 LEU A CA 1
ATOM 588 C C . LEU A 1 80 ? -26.806 -7.881 35.729 1.00 88.75 80 LEU A C 1
ATOM 590 O O . LEU A 1 80 ? -27.903 -8.370 35.475 1.00 88.75 80 LEU A O 1
ATOM 594 N N . VAL A 1 81 ? -25.673 -8.439 35.308 1.00 85.69 81 VAL A N 1
ATOM 595 C CA . VAL A 1 81 ? -25.621 -9.671 34.507 1.00 85.69 81 VAL A CA 1
ATOM 596 C C . VAL A 1 81 ? -25.931 -10.871 35.392 1.00 85.69 81 VAL A C 1
ATOM 598 O O . VAL A 1 81 ? -26.832 -11.646 35.082 1.00 85.69 81 VAL A O 1
ATOM 601 N N . ALA A 1 82 ? -25.222 -11.003 36.513 1.00 83.31 82 ALA A N 1
ATOM 602 C CA . ALA A 1 82 ? -25.444 -12.055 37.497 1.00 83.31 82 ALA A CA 1
ATOM 603 C C . ALA A 1 82 ? -24.860 -11.665 38.860 1.00 83.31 82 ALA A C 1
ATOM 605 O O . ALA A 1 82 ? -23.785 -11.071 38.937 1.00 83.31 82 ALA A O 1
ATOM 606 N N . ALA A 1 83 ? -25.541 -12.058 39.936 1.00 82.00 83 ALA A N 1
ATOM 607 C CA . ALA A 1 83 ? -25.102 -11.838 41.308 1.00 82.00 83 ALA A CA 1
ATOM 608 C C . ALA A 1 83 ? -25.589 -12.975 42.211 1.00 82.00 83 ALA A C 1
ATOM 610 O O . ALA A 1 83 ? -26.788 -13.240 42.283 1.00 82.00 83 ALA A O 1
ATOM 611 N N . GLY A 1 84 ? -24.676 -13.626 42.939 1.00 73.25 84 GLY A N 1
ATOM 612 C CA . GLY A 1 84 ? -25.034 -14.730 43.841 1.00 73.25 84 GLY A CA 1
ATOM 613 C C . GLY A 1 84 ? -25.998 -14.315 44.959 1.00 73.25 84 GLY A C 1
ATOM 614 O O . GLY A 1 84 ? -26.872 -15.088 45.337 1.00 73.25 84 GLY A O 1
ATOM 615 N N . ASN A 1 85 ? -25.884 -13.071 45.432 1.00 73.94 85 ASN A N 1
ATOM 616 C CA . ASN A 1 85 ? -26.737 -12.518 46.488 1.00 73.94 85 ASN A CA 1
ATOM 617 C C . ASN A 1 85 ? -28.045 -11.907 45.957 1.00 73.94 85 ASN A C 1
ATOM 619 O O . ASN A 1 85 ? -28.922 -11.593 46.746 1.00 73.94 85 ASN A O 1
ATOM 623 N N . LEU A 1 86 ? -28.200 -11.745 44.640 1.00 83.00 86 LEU A N 1
ATOM 624 C CA . LEU A 1 86 ? -29.415 -11.216 44.005 1.00 83.00 86 LEU A CA 1
ATOM 625 C C . LEU A 1 86 ? -29.828 -12.132 42.839 1.00 83.00 86 LEU A C 1
ATOM 627 O O . LEU A 1 86 ? -29.846 -11.710 41.680 1.00 83.00 86 LEU A O 1
ATOM 631 N N . PRO A 1 87 ? -30.168 -13.406 43.112 1.00 82.62 87 PRO A N 1
ATOM 632 C CA . PRO A 1 87 ? -30.354 -14.421 42.072 1.00 82.62 87 PRO A CA 1
ATOM 633 C C . PRO A 1 87 ? -31.529 -14.134 41.123 1.00 82.62 87 PRO A C 1
ATOM 635 O O . PRO A 1 87 ? -31.567 -14.668 40.017 1.00 82.62 87 PRO A O 1
ATOM 638 N N . LYS A 1 88 ? -32.482 -13.280 41.523 1.00 86.94 88 LYS A N 1
ATOM 639 C CA . LYS A 1 88 ? -33.644 -12.884 40.707 1.00 86.94 88 LYS A CA 1
ATOM 640 C C . LYS A 1 88 ? -33.371 -11.724 39.739 1.00 86.94 88 LYS A C 1
ATOM 642 O O . LYS A 1 88 ? -34.251 -11.365 38.964 1.00 86.94 88 LYS A O 1
ATOM 647 N N . PHE A 1 89 ? -32.170 -11.143 39.764 1.00 88.25 89 PHE A N 1
ATOM 648 C CA . PHE A 1 89 ? -31.805 -9.942 39.000 1.00 88.25 89 PHE A CA 1
ATOM 649 C C . PHE A 1 89 ? -30.844 -10.231 37.835 1.00 88.25 89 PHE A C 1
ATOM 651 O O . PHE A 1 89 ? -30.107 -9.352 37.395 1.00 88.25 89 PHE A O 1
ATOM 658 N N . ILE A 1 90 ? -30.837 -11.465 37.327 1.00 86.94 90 ILE A N 1
ATOM 659 C CA . ILE A 1 90 ? -30.001 -11.876 36.191 1.00 86.94 90 ILE A CA 1
ATOM 660 C C . ILE A 1 90 ? -30.421 -11.110 34.928 1.00 86.94 90 ILE A C 1
ATOM 662 O O . ILE A 1 90 ? -31.592 -11.119 34.550 1.00 86.94 90 ILE A O 1
ATOM 666 N N . ASN A 1 91 ? -29.454 -10.480 34.258 1.00 88.69 91 ASN A N 1
ATOM 667 C CA . ASN A 1 91 ? -29.638 -9.605 33.093 1.00 88.69 91 ASN A CA 1
ATOM 668 C C . ASN A 1 91 ? -30.665 -8.475 33.300 1.00 88.69 91 ASN A C 1
ATOM 670 O O . ASN A 1 91 ? -31.348 -8.066 32.358 1.00 88.69 91 ASN A O 1
ATOM 674 N N . PHE A 1 92 ? -30.783 -7.951 34.522 1.00 90.75 92 PHE A N 1
ATOM 675 C CA . PHE A 1 92 ? -31.739 -6.893 34.834 1.00 90.75 92 PHE A CA 1
ATOM 676 C C . PHE A 1 92 ? -31.110 -5.495 34.714 1.00 90.75 92 PHE A C 1
ATOM 678 O O . PHE A 1 92 ? -30.081 -5.203 35.326 1.00 90.75 92 PHE A O 1
ATOM 685 N N . ASN A 1 93 ? -31.733 -4.607 33.931 1.00 91.25 93 ASN A N 1
ATOM 686 C CA . ASN A 1 93 ? -31.257 -3.237 33.707 1.00 91.25 93 ASN A CA 1
ATOM 687 C C . ASN A 1 93 ? -31.664 -2.293 34.852 1.00 91.25 93 ASN A C 1
ATOM 689 O O . ASN A 1 93 ? -32.620 -1.526 34.729 1.00 91.25 93 ASN A O 1
ATOM 693 N N . ILE A 1 94 ? -30.931 -2.356 35.968 1.00 91.38 94 ILE A N 1
ATOM 694 C CA . ILE A 1 94 ? -31.190 -1.534 37.160 1.00 91.38 94 ILE A CA 1
ATOM 695 C C . ILE A 1 94 ? -31.076 -0.040 36.832 1.00 91.38 94 ILE A C 1
ATOM 697 O O . ILE A 1 94 ? -31.947 0.740 37.221 1.00 91.38 94 ILE A O 1
ATOM 701 N N . ALA A 1 95 ? -30.025 0.365 36.110 1.00 89.50 95 ALA A N 1
ATOM 702 C CA . ALA A 1 95 ? -29.794 1.778 35.812 1.00 89.50 95 ALA A CA 1
ATOM 703 C C . ALA A 1 95 ? -30.885 2.351 34.898 1.00 89.50 95 ALA A C 1
ATOM 705 O O . ALA A 1 95 ? -31.374 3.450 35.146 1.00 89.50 95 ALA A O 1
ATOM 706 N N . GLY A 1 96 ? -31.312 1.591 33.883 1.00 86.44 96 GLY A N 1
ATOM 707 C CA . GLY A 1 96 ? -32.412 1.975 32.999 1.00 86.44 96 GLY A CA 1
ATOM 708 C C . GLY A 1 96 ? -33.736 2.110 33.747 1.00 86.44 96 GLY A C 1
ATOM 709 O O . GLY A 1 96 ? -34.401 3.134 33.626 1.00 86.44 96 GLY A O 1
ATOM 710 N N . ALA A 1 97 ? -34.074 1.131 34.591 1.00 88.50 97 ALA A N 1
ATOM 711 C CA . ALA A 1 97 ? -35.318 1.150 35.359 1.00 88.50 97 ALA A CA 1
ATOM 712 C C . ALA A 1 97 ? -35.368 2.303 36.384 1.00 88.50 97 ALA A C 1
ATOM 714 O O . ALA A 1 97 ? -36.423 2.900 36.594 1.00 88.50 97 ALA A O 1
ATOM 715 N N . LEU A 1 98 ? -34.234 2.674 36.993 1.00 88.25 98 LEU A N 1
ATOM 716 C CA . LEU A 1 98 ? -34.154 3.896 37.803 1.00 88.25 98 LEU A CA 1
ATOM 717 C C . LEU A 1 98 ? -34.199 5.166 36.951 1.00 88.25 98 LEU A C 1
ATOM 719 O O . LEU A 1 98 ? -34.773 6.156 37.396 1.00 88.25 98 LEU A O 1
ATOM 723 N N . GLY A 1 99 ? -33.636 5.146 35.742 1.00 87.06 99 GLY A N 1
ATOM 724 C CA . GLY A 1 99 ? -33.642 6.279 34.815 1.00 87.06 99 GLY A CA 1
ATOM 725 C C . GLY A 1 99 ? -35.045 6.665 34.338 1.00 87.06 99 GLY A C 1
ATOM 726 O O . GLY A 1 99 ? -35.310 7.844 34.110 1.00 87.06 99 GLY A O 1
ATOM 727 N N . GLU A 1 100 ? -35.970 5.702 34.262 1.00 86.31 100 GLU A N 1
ATOM 728 C CA . GLU A 1 100 ? -37.393 5.965 33.997 1.00 86.31 100 GLU A CA 1
ATOM 729 C C . GLU A 1 100 ? -38.053 6.783 35.119 1.00 86.31 100 GLU A C 1
ATOM 731 O O . GLU A 1 100 ? -38.919 7.617 34.856 1.00 86.31 100 GLU A O 1
ATOM 736 N N . VAL A 1 101 ? -37.623 6.582 36.368 1.00 87.56 101 VAL A N 1
ATOM 737 C CA . VAL A 1 101 ? -38.163 7.269 37.553 1.00 87.56 101 VAL A CA 1
ATOM 738 C C . VAL A 1 101 ? -37.443 8.591 37.829 1.00 87.56 101 VAL A C 1
ATOM 740 O O . VAL A 1 101 ? -38.072 9.580 38.204 1.00 87.56 101 VAL A O 1
ATOM 743 N N . PHE A 1 102 ? -36.125 8.613 37.645 1.00 86.88 102 PHE A N 1
ATOM 744 C CA . PHE A 1 102 ? -35.249 9.763 37.846 1.00 86.88 102 PHE A CA 1
ATOM 745 C C . PHE A 1 102 ? -34.822 10.334 36.494 1.00 86.88 102 PHE A C 1
ATOM 747 O O . PHE A 1 102 ? -33.651 10.306 36.111 1.00 86.88 102 PHE A O 1
ATOM 754 N N . THR A 1 103 ? -35.806 10.846 35.754 1.00 77.00 103 THR A N 1
ATOM 755 C CA . THR A 1 103 ? -35.595 11.375 34.406 1.00 77.00 103 THR A CA 1
ATOM 756 C C . THR A 1 103 ? -34.568 12.511 34.427 1.00 77.00 103 THR A C 1
ATOM 758 O O . THR A 1 103 ? -34.614 13.387 35.290 1.00 77.00 103 THR A O 1
ATOM 761 N N . SER A 1 104 ? -33.650 12.510 33.458 1.00 75.69 104 SER A N 1
ATOM 762 C CA . SER A 1 104 ? -32.586 13.519 33.299 1.00 75.69 104 SER A CA 1
ATOM 763 C C . SER A 1 104 ? -31.463 13.493 34.348 1.00 75.69 104 SER A C 1
ATOM 765 O O . SER A 1 104 ? -30.616 14.388 34.334 1.00 75.69 104 SER A O 1
ATOM 767 N N . ILE A 1 105 ? -31.401 12.470 35.208 1.00 86.00 105 ILE A N 1
ATOM 768 C CA . ILE A 1 105 ? -30.302 12.260 36.161 1.00 86.00 105 ILE A CA 1
ATOM 769 C C . ILE A 1 105 ? -29.401 11.125 35.645 1.00 86.00 105 ILE A C 1
ATOM 771 O O . ILE A 1 105 ? -29.901 10.027 35.405 1.00 86.00 105 ILE A O 1
ATOM 775 N N . PRO A 1 106 ? -28.083 11.334 35.462 1.00 85.12 106 PRO A N 1
ATOM 776 C CA . PRO A 1 106 ? -27.171 10.261 35.071 1.00 85.12 106 PRO A CA 1
ATOM 777 C C . PRO A 1 106 ? -27.082 9.175 36.142 1.00 85.12 106 PRO A C 1
ATOM 779 O O . PRO A 1 106 ? -26.868 9.485 37.318 1.00 85.12 106 PRO A O 1
ATOM 782 N N . ILE A 1 107 ? -27.205 7.913 35.721 1.00 91.19 107 ILE A N 1
ATOM 783 C CA . ILE A 1 107 ? -27.163 6.746 36.607 1.00 91.19 107 ILE A CA 1
ATOM 784 C C . ILE A 1 107 ? -26.025 5.811 36.200 1.00 91.19 107 ILE A C 1
ATOM 786 O O . ILE A 1 107 ? -25.925 5.424 35.036 1.00 91.19 107 ILE A O 1
ATOM 790 N N . LEU A 1 108 ? -25.182 5.440 37.162 1.00 91.62 108 LEU A N 1
ATOM 791 C CA . LEU A 1 108 ? -24.054 4.528 36.973 1.00 91.62 108 LEU A CA 1
ATOM 792 C C . LEU A 1 108 ? -24.214 3.294 37.865 1.00 91.62 108 LEU A C 1
ATOM 794 O O . LEU A 1 108 ? -24.410 3.434 39.068 1.00 91.62 108 LEU A O 1
ATOM 798 N N . LEU A 1 109 ? -24.101 2.100 37.281 1.00 91.19 109 LEU A N 1
ATOM 799 C CA . LEU A 1 109 ? -24.046 0.833 38.015 1.00 91.19 109 LEU A CA 1
ATOM 800 C C . LEU A 1 109 ? -22.597 0.341 38.082 1.00 91.19 109 LEU A C 1
ATOM 802 O O . LEU A 1 109 ? -21.909 0.303 37.063 1.00 91.19 109 LEU A O 1
ATOM 806 N N . LEU A 1 110 ? -22.168 -0.045 39.277 1.00 90.62 110 LEU A N 1
ATOM 807 C CA . LEU A 1 110 ? -20.829 -0.507 39.616 1.00 90.62 110 LEU A CA 1
ATOM 808 C C . LEU A 1 110 ? -20.913 -1.837 40.359 1.00 90.62 110 LEU A C 1
ATOM 810 O O . LEU A 1 110 ? -21.903 -2.104 41.050 1.00 90.62 110 LEU A O 1
ATOM 814 N N . ASN A 1 111 ? -19.840 -2.624 40.280 1.00 88.62 111 ASN A N 1
ATOM 815 C CA . ASN A 1 111 ? -19.628 -3.666 41.276 1.00 88.62 111 ASN A CA 1
ATOM 816 C C . ASN A 1 111 ? -19.152 -3.048 42.616 1.00 88.62 111 ASN A C 1
ATOM 818 O O . ASN A 1 111 ? -18.864 -1.850 42.724 1.00 88.62 111 ASN A O 1
ATOM 822 N N . ASP A 1 112 ? -19.098 -3.863 43.662 1.00 86.50 112 ASP A N 1
ATOM 823 C CA . ASP A 1 112 ? -18.683 -3.463 45.009 1.00 86.50 112 ASP A CA 1
ATOM 824 C C . ASP A 1 112 ? -17.204 -3.044 45.093 1.00 86.50 112 ASP A C 1
ATOM 826 O O . ASP A 1 112 ? -16.870 -2.080 45.788 1.00 86.50 112 ASP A O 1
ATOM 830 N N . ALA A 1 113 ? -16.314 -3.712 44.359 1.00 89.06 113 ALA A N 1
ATOM 831 C CA . ALA A 1 113 ? -14.889 -3.383 44.327 1.00 89.06 113 ALA A CA 1
ATOM 832 C C . ALA A 1 113 ? -14.585 -2.059 43.589 1.00 89.06 113 ALA A C 1
ATOM 834 O O . ALA A 1 113 ? -13.730 -1.286 44.030 1.00 89.06 113 ALA A O 1
ATOM 835 N N . ASP A 1 114 ? -15.322 -1.760 42.520 1.00 91.69 114 ASP A N 1
ATOM 836 C CA . ASP A 1 114 ? -15.298 -0.509 41.756 1.00 91.69 114 ASP A CA 1
ATOM 837 C C . ASP A 1 114 ? -15.774 0.658 42.626 1.00 91.69 114 ASP A C 1
ATOM 839 O O . ASP A 1 114 ? -15.171 1.738 42.644 1.00 91.69 114 ASP A O 1
ATOM 843 N N . ALA A 1 115 ? -16.842 0.439 43.399 1.00 91.19 115 ALA A N 1
ATOM 844 C CA . ALA A 1 115 ? -17.287 1.401 44.395 1.00 91.19 115 ALA A CA 1
ATOM 845 C C . ALA A 1 115 ? -16.207 1.592 45.475 1.00 91.19 115 ALA A C 1
ATOM 847 O O . ALA A 1 115 ? -15.840 2.725 45.783 1.00 91.19 115 ALA A O 1
ATOM 848 N N . ALA A 1 116 ? -15.615 0.513 45.992 1.00 90.25 116 ALA A N 1
ATOM 849 C CA . ALA A 1 116 ? -14.578 0.594 47.019 1.00 90.25 116 ALA A CA 1
ATOM 850 C C . ALA A 1 116 ? -13.332 1.379 46.562 1.00 90.25 116 ALA A C 1
ATOM 852 O O . ALA A 1 116 ? -12.848 2.235 47.307 1.00 90.25 116 ALA A O 1
ATOM 853 N N . VAL A 1 117 ? -12.830 1.144 45.341 1.00 92.50 117 VAL A N 1
ATOM 854 C CA . VAL A 1 117 ? -11.683 1.903 44.807 1.00 92.50 117 VAL A CA 1
ATOM 855 C C . VAL A 1 117 ? -12.034 3.370 44.579 1.00 92.50 117 VAL A C 1
ATOM 857 O O . VAL A 1 117 ? -11.247 4.249 44.925 1.00 92.50 117 VAL A O 1
ATOM 860 N N . SER A 1 118 ? -13.245 3.652 44.096 1.00 92.50 118 SER A N 1
ATOM 861 C CA . SER A 1 118 ? -13.727 5.022 43.895 1.00 92.50 118 SER A CA 1
ATOM 862 C C . SER A 1 118 ? -13.842 5.787 45.217 1.00 92.50 118 SER A C 1
ATOM 864 O O . SER A 1 118 ? -13.484 6.964 45.286 1.00 92.50 118 SER A O 1
ATOM 866 N N . ALA A 1 119 ? -14.294 5.117 46.281 1.00 91.31 119 ALA A N 1
ATOM 867 C CA . ALA A 1 119 ? -14.385 5.696 47.617 1.00 91.31 119 ALA A CA 1
ATOM 868 C C . ALA A 1 119 ? -13.002 6.055 48.165 1.00 91.31 119 ALA A C 1
ATOM 870 O O . ALA A 1 119 ? -12.805 7.162 48.656 1.00 91.31 119 ALA A O 1
ATOM 871 N N . GLU A 1 120 ? -12.029 5.153 48.043 1.00 90.69 120 GLU A N 1
ATOM 872 C CA . GLU A 1 120 ? -10.671 5.410 48.524 1.00 90.69 120 GLU A CA 1
ATOM 873 C C . GLU A 1 120 ? -9.977 6.523 47.737 1.00 90.69 120 GLU A C 1
ATOM 875 O O . GLU A 1 120 ? -9.408 7.436 48.337 1.00 90.69 120 GLU A O 1
ATOM 880 N N . VAL A 1 121 ? -10.054 6.497 46.407 1.00 91.00 121 VAL A N 1
ATOM 881 C CA . VAL A 1 121 ? -9.306 7.437 45.563 1.00 91.00 121 VAL A CA 1
ATOM 882 C C . VAL A 1 121 ? -9.919 8.838 45.569 1.00 91.00 121 VAL A C 1
ATOM 884 O O . VAL A 1 121 ? -9.183 9.824 45.544 1.00 91.00 121 VAL A O 1
ATOM 887 N N . TRP A 1 122 ? -11.247 8.960 45.638 1.00 89.50 122 TRP A N 1
ATOM 888 C CA . TRP A 1 122 ? -11.927 10.259 45.538 1.00 89.50 122 TRP A CA 1
ATOM 889 C C . TRP A 1 122 ? -12.597 10.730 46.833 1.00 89.50 122 TRP A C 1
ATOM 891 O O . TRP A 1 122 ? -13.064 11.871 46.891 1.00 89.50 122 TRP A O 1
ATOM 901 N N . GLY A 1 123 ? -12.646 9.892 47.869 1.00 88.31 123 GLY A N 1
ATOM 902 C CA . GLY A 1 123 ? -13.243 10.218 49.162 1.00 88.31 123 GLY A CA 1
ATOM 903 C C . GLY A 1 123 ? -12.517 11.357 49.872 1.00 88.31 123 GLY A C 1
ATOM 904 O O . GLY A 1 123 ? -11.294 11.482 49.811 1.00 88.31 123 GLY A O 1
ATOM 905 N N . LYS A 1 124 ? -13.270 12.204 50.580 1.00 86.69 124 LYS A N 1
ATOM 906 C CA . LYS A 1 124 ? -12.730 13.405 51.237 1.00 86.69 124 LYS A CA 1
ATOM 907 C C . LYS A 1 124 ? -11.543 13.113 52.163 1.00 86.69 124 LYS A C 1
ATOM 909 O O . LYS A 1 124 ? -10.572 13.863 52.137 1.00 86.69 124 LYS A O 1
ATOM 914 N N . ASP A 1 125 ? -11.614 12.033 52.940 1.00 82.12 125 ASP A N 1
ATOM 915 C CA . ASP A 1 125 ? -10.641 11.717 53.996 1.00 82.12 125 ASP A CA 1
ATOM 916 C C . ASP A 1 125 ? -9.414 10.921 53.516 1.00 82.12 125 ASP A C 1
ATOM 918 O O . ASP A 1 125 ? -8.495 10.656 54.310 1.00 82.12 125 ASP A O 1
ATOM 922 N N . SER A 1 126 ? -9.410 10.522 52.240 1.00 85.75 126 SER A N 1
ATOM 923 C CA . SER A 1 126 ? -8.441 9.597 51.645 1.00 85.75 126 SER A CA 1
ATOM 924 C C . SER A 1 126 ? -7.829 10.095 50.328 1.00 85.75 126 SER A C 1
ATOM 926 O O . SER A 1 126 ? -6.678 9.758 50.056 1.00 85.75 126 SER A O 1
ATOM 928 N N . LYS A 1 127 ? -8.510 10.959 49.559 1.00 85.38 127 LYS A N 1
ATOM 929 C CA . LYS A 1 127 ? -8.064 11.447 48.235 1.00 85.38 127 LYS A CA 1
ATOM 930 C C . LYS A 1 127 ? -6.634 11.992 48.202 1.00 85.38 127 LYS A C 1
ATOM 932 O O . LYS A 1 127 ? -5.882 11.713 47.273 1.00 85.38 127 LYS A O 1
ATOM 937 N N . ASP A 1 128 ? -6.221 12.715 49.243 1.00 87.50 128 ASP A N 1
ATOM 938 C CA . ASP A 1 128 ? -4.897 13.347 49.295 1.00 87.50 128 ASP A CA 1
ATOM 939 C C . ASP A 1 128 ? -3.760 12.318 49.367 1.00 87.50 128 ASP A C 1
ATOM 941 O O . ASP A 1 128 ? -2.630 12.624 48.991 1.00 87.50 128 ASP A O 1
ATOM 945 N N . ARG A 1 129 ? -4.051 11.089 49.819 1.00 89.19 129 ARG A N 1
ATOM 946 C CA . ARG A 1 129 ? -3.096 9.973 49.860 1.00 89.19 129 ARG A CA 1
ATOM 947 C C . ARG A 1 129 ? -2.819 9.393 48.475 1.00 89.19 129 ARG A C 1
ATOM 949 O O . ARG A 1 129 ? -1.761 8.801 48.280 1.00 89.19 129 ARG A O 1
ATOM 956 N N . TYR A 1 130 ? -3.762 9.540 47.545 1.00 90.00 130 TYR A N 1
ATOM 957 C CA . TYR A 1 130 ? -3.704 8.913 46.225 1.00 90.00 130 TYR A CA 1
ATOM 958 C C . TYR A 1 130 ? -3.485 9.902 45.077 1.00 90.00 130 TYR A C 1
ATOM 960 O O . TYR A 1 130 ? -3.299 9.473 43.946 1.00 90.00 130 TYR A O 1
ATOM 968 N N . LYS A 1 131 ? -3.448 11.210 45.361 1.00 84.31 131 LYS A N 1
ATOM 969 C CA . LYS A 1 131 ? -3.292 12.284 44.364 1.00 84.31 131 LYS A CA 1
ATOM 970 C C . LYS A 1 131 ? -2.046 12.160 43.469 1.00 84.31 131 LYS A C 1
ATOM 972 O O . LYS A 1 131 ? -2.053 12.679 42.360 1.00 84.31 131 LYS A O 1
ATOM 977 N N . ASP A 1 132 ? -0.989 11.516 43.971 1.00 87.19 132 ASP A N 1
ATOM 978 C CA . ASP A 1 132 ? 0.301 11.370 43.285 1.00 87.19 132 ASP A CA 1
ATOM 979 C C . ASP A 1 132 ? 0.422 10.021 42.541 1.00 87.19 132 ASP A C 1
ATOM 981 O O . ASP A 1 132 ? 1.469 9.728 41.965 1.00 87.19 132 ASP A O 1
ATOM 985 N N . PHE A 1 133 ? -0.625 9.186 42.560 1.00 91.75 133 PHE A N 1
ATOM 986 C CA . PHE A 1 133 ? -0.680 7.913 41.839 1.00 91.75 133 PHE A CA 1
ATOM 987 C C . PHE A 1 133 ? -1.607 8.019 40.628 1.00 91.75 133 PHE A C 1
ATOM 989 O O . PHE A 1 133 ? -2.685 8.610 40.693 1.00 91.75 133 PHE A O 1
ATOM 996 N N . THR A 1 134 ? -1.189 7.423 39.515 1.00 89.94 134 THR A N 1
ATOM 997 C CA . THR A 1 134 ? -1.919 7.445 38.242 1.00 89.94 134 THR A CA 1
ATOM 998 C C . THR A 1 134 ? -2.663 6.133 38.012 1.00 89.94 134 THR A C 1
ATOM 1000 O O . THR A 1 134 ? -3.818 6.153 37.574 1.00 89.94 134 THR A O 1
ATOM 1003 N N . ASN A 1 135 ? -2.016 5.013 38.346 1.00 95.31 135 ASN A N 1
ATOM 1004 C CA . ASN A 1 135 ? -2.537 3.659 38.202 1.00 95.31 135 ASN A CA 1
ATOM 1005 C C . ASN A 1 135 ? -2.649 3.001 39.585 1.00 95.31 135 ASN A C 1
ATOM 1007 O O . ASN A 1 135 ? -1.654 2.802 40.282 1.00 95.31 135 ASN A O 1
ATOM 1011 N N . ILE A 1 136 ? -3.867 2.669 40.000 1.00 96.75 136 ILE A N 1
ATOM 1012 C CA . ILE A 1 136 ? -4.187 2.169 41.339 1.00 96.75 136 ILE A CA 1
ATOM 1013 C C . ILE A 1 136 ? -5.016 0.900 41.185 1.00 96.75 136 ILE A C 1
ATOM 1015 O O . ILE A 1 136 ? -6.052 0.900 40.521 1.00 96.75 136 ILE A O 1
ATOM 1019 N N . ALA A 1 137 ? -4.591 -0.170 41.848 1.00 96.75 137 ALA A N 1
ATOM 1020 C CA . ALA A 1 137 ? -5.393 -1.373 42.009 1.00 96.75 137 ALA A CA 1
ATOM 1021 C C . ALA A 1 137 ? -5.831 -1.499 43.469 1.00 96.75 137 ALA A C 1
ATOM 1023 O O . ALA A 1 137 ? -5.023 -1.324 44.378 1.00 96.75 137 ALA A O 1
ATOM 1024 N N . LEU A 1 138 ? -7.095 -1.828 43.713 1.00 95.19 138 LEU A N 1
ATOM 1025 C CA . LEU A 1 138 ? -7.608 -2.120 45.049 1.00 95.19 138 LEU A CA 1
ATOM 1026 C C . LEU A 1 138 ? -8.133 -3.553 45.105 1.00 95.19 138 LEU A C 1
ATOM 1028 O O . LEU A 1 138 ? -8.847 -3.989 44.207 1.00 95.19 138 LEU A O 1
ATOM 1032 N N . LEU A 1 139 ? -7.786 -4.269 46.173 1.00 95.00 139 LEU A N 1
ATOM 1033 C CA . LEU A 1 139 ? -8.204 -5.638 46.456 1.00 95.00 139 LEU A CA 1
ATOM 1034 C C . LEU A 1 139 ? -9.013 -5.686 47.754 1.00 95.00 139 LEU A C 1
ATOM 1036 O O . LEU A 1 139 ? -8.540 -5.269 48.817 1.00 95.00 139 LEU A O 1
ATOM 1040 N N . THR A 1 140 ? -10.227 -6.228 47.690 1.00 90.94 140 THR A N 1
ATOM 1041 C CA . THR A 1 140 ? -11.081 -6.410 48.872 1.00 90.94 140 THR A CA 1
ATOM 1042 C C . THR A 1 140 ? -10.823 -7.782 49.497 1.00 90.94 140 THR A C 1
ATOM 1044 O O . THR A 1 140 ? -10.994 -8.793 48.834 1.00 90.94 140 THR A O 1
ATOM 1047 N N . LEU A 1 141 ? -10.461 -7.855 50.775 1.00 90.44 141 LEU A N 1
ATOM 1048 C CA . LEU A 1 141 ? -10.210 -9.103 51.507 1.00 90.44 141 LEU A CA 1
ATOM 1049 C C . LEU A 1 141 ? -11.357 -9.378 52.492 1.00 90.44 141 LEU A C 1
ATOM 1051 O O . LEU A 1 141 ? -11.227 -9.185 53.707 1.00 90.44 141 LEU A O 1
ATOM 1055 N N . GLY A 1 142 ? -12.512 -9.764 51.949 1.00 84.44 142 GLY A N 1
ATOM 1056 C CA . GLY A 1 142 ? -13.749 -10.021 52.692 1.00 84.44 142 GLY A CA 1
ATOM 1057 C C . GLY A 1 142 ? -14.156 -11.492 52.636 1.00 84.44 142 GLY A C 1
ATOM 1058 O O . GLY A 1 142 ? -13.314 -12.382 52.760 1.00 84.44 142 GLY A O 1
ATOM 1059 N N . THR A 1 143 ? -15.450 -11.755 52.433 1.00 80.94 143 THR A N 1
ATOM 1060 C CA . THR A 1 143 ? -15.956 -13.111 52.152 1.00 80.94 143 THR A CA 1
ATOM 1061 C C . THR A 1 143 ? -15.317 -13.694 50.887 1.00 80.94 143 THR A C 1
ATOM 1063 O O . THR A 1 143 ? -15.001 -14.880 50.859 1.00 80.94 143 THR A O 1
ATOM 1066 N N . GLY A 1 144 ? -15.074 -12.844 49.885 1.00 86.31 144 GLY A N 1
ATOM 1067 C CA . GLY A 1 144 ? -14.334 -13.149 48.661 1.00 86.31 144 GLY A CA 1
ATOM 1068 C C . GLY A 1 144 ? -13.169 -12.182 48.416 1.00 86.31 144 GLY A C 1
ATOM 1069 O O . GLY A 1 144 ? -12.796 -11.418 49.318 1.00 86.31 144 GLY A O 1
ATOM 1070 N N . ILE A 1 145 ? -12.606 -12.221 47.203 1.00 91.00 145 ILE A N 1
ATOM 1071 C CA . ILE A 1 145 ? -11.603 -11.259 46.716 1.00 91.00 145 ILE A CA 1
ATOM 1072 C C . ILE A 1 145 ? -12.108 -10.541 45.457 1.00 91.00 145 ILE A C 1
ATOM 1074 O O . ILE A 1 145 ? -12.050 -11.090 44.364 1.00 91.00 145 ILE A O 1
ATOM 1078 N N . GLY A 1 146 ? -12.528 -9.287 45.602 1.00 89.75 146 GLY A N 1
ATOM 1079 C CA . GLY A 1 146 ? -12.851 -8.385 44.496 1.00 89.75 146 GLY A CA 1
ATOM 1080 C C . GLY A 1 146 ? -11.669 -7.494 44.109 1.00 89.75 146 GLY A C 1
ATOM 1081 O O . GLY A 1 146 ? -10.719 -7.329 44.886 1.00 89.75 146 GLY A O 1
ATOM 1082 N N . CYS A 1 147 ? -11.731 -6.907 42.911 1.00 92.50 147 CYS A N 1
ATOM 1083 C CA . CYS A 1 147 ? -10.716 -5.988 42.404 1.00 92.50 147 CYS A CA 1
ATOM 1084 C C . CYS A 1 147 ? -11.339 -4.768 41.720 1.00 92.50 147 CYS A C 1
ATOM 1086 O O . CYS A 1 147 ? -12.151 -4.921 40.817 1.00 92.50 147 CYS A O 1
ATOM 1088 N N . GLY A 1 148 ? -10.925 -3.573 42.142 1.00 92.88 148 GLY A N 1
ATOM 1089 C CA . GLY A 1 148 ? -11.250 -2.312 41.477 1.00 92.88 148 GLY A CA 1
ATOM 1090 C C . GLY A 1 148 ? -9.988 -1.688 40.890 1.00 92.88 148 GLY A C 1
ATOM 1091 O O . GLY A 1 148 ? -8.937 -1.693 41.541 1.00 92.88 148 GLY A O 1
ATOM 1092 N N . LEU A 1 149 ? -10.078 -1.150 39.674 1.00 94.50 149 LEU A N 1
ATOM 1093 C CA . LEU A 1 149 ? -8.940 -0.556 38.968 1.00 94.50 149 LEU A CA 1
ATOM 1094 C C . LEU A 1 149 ? -9.204 0.908 38.612 1.00 94.50 149 LEU A C 1
ATOM 1096 O O . LEU A 1 149 ? -10.232 1.252 38.033 1.00 94.50 149 LEU A O 1
ATOM 1100 N N . ILE A 1 150 ? -8.225 1.762 38.898 1.00 93.50 150 ILE A N 1
ATOM 1101 C CA . ILE A 1 150 ? -8.135 3.128 38.385 1.00 93.50 150 ILE A CA 1
ATOM 1102 C C . ILE A 1 150 ? -6.890 3.178 37.505 1.00 93.50 150 ILE A C 1
ATOM 1104 O O . ILE A 1 150 ? -5.786 2.988 38.005 1.00 93.50 150 ILE A O 1
ATOM 1108 N N . LEU A 1 151 ? -7.051 3.420 36.208 1.00 91.94 151 LEU A N 1
ATOM 1109 C CA . LEU A 1 151 ? -5.949 3.527 35.249 1.00 91.94 151 LEU A CA 1
ATOM 1110 C C . LEU A 1 151 ? -5.997 4.905 34.598 1.00 91.94 151 LEU A C 1
ATOM 1112 O O . LEU A 1 151 ? -7.068 5.354 34.185 1.00 91.94 151 LEU A O 1
ATOM 1116 N N . ASN A 1 152 ? -4.857 5.590 34.511 1.00 87.69 152 ASN A N 1
ATOM 1117 C CA . ASN A 1 152 ? -4.790 6.976 34.034 1.00 87.69 152 ASN A CA 1
ATOM 1118 C C . ASN A 1 152 ? -5.785 7.904 34.764 1.00 87.69 152 ASN A C 1
ATOM 1120 O O . ASN A 1 152 ? -6.458 8.724 34.138 1.00 87.69 152 ASN A O 1
ATOM 1124 N N . GLN A 1 153 ? -5.913 7.736 36.088 1.00 84.31 153 GLN A N 1
ATOM 1125 C CA . GLN A 1 153 ? -6.882 8.434 36.950 1.00 84.31 153 GLN A CA 1
ATOM 1126 C C . GLN A 1 153 ? -8.367 8.231 36.579 1.00 84.31 153 GLN A C 1
ATOM 1128 O O . GLN A 1 153 ? -9.227 9.010 36.996 1.00 84.31 153 GLN A O 1
ATOM 1133 N N . GLN A 1 154 ? -8.701 7.179 35.824 1.00 88.19 154 GLN A N 1
ATOM 1134 C CA . GLN A 1 154 ? -10.077 6.835 35.452 1.00 88.19 154 GLN A CA 1
ATOM 1135 C C . GLN A 1 154 ? -10.461 5.441 35.943 1.00 88.19 154 GLN A C 1
ATOM 1137 O O . GLN A 1 154 ? -9.663 4.511 35.868 1.00 88.19 154 GLN A O 1
ATOM 1142 N N . LEU A 1 155 ? -11.706 5.289 36.407 1.00 89.75 155 LEU A N 1
ATOM 1143 C CA . LEU A 1 155 ? -12.262 3.985 36.770 1.00 89.75 155 LEU A CA 1
ATOM 1144 C C . LEU A 1 155 ? -12.302 3.071 35.546 1.00 89.75 155 LEU A C 1
ATOM 1146 O O . LEU A 1 155 ? -12.847 3.436 34.502 1.00 89.75 155 LEU A O 1
ATOM 1150 N N . HIS A 1 156 ? -11.723 1.884 35.686 1.00 88.88 156 HIS A N 1
ATOM 1151 C CA . HIS A 1 156 ? -11.624 0.892 34.632 1.00 88.88 156 HIS A CA 1
ATOM 1152 C C . HIS A 1 156 ? -12.442 -0.345 35.001 1.00 88.88 156 HIS A C 1
ATOM 1154 O O . HIS A 1 156 ? -12.063 -1.082 35.901 1.00 88.88 156 HIS A O 1
ATOM 1160 N N . GLN A 1 157 ? -13.537 -0.582 34.270 1.00 83.00 157 GLN A N 1
ATOM 1161 C CA . GLN A 1 157 ? -14.481 -1.688 34.516 1.00 83.00 157 GLN A CA 1
ATOM 1162 C C . GLN A 1 157 ? -14.329 -2.852 33.510 1.00 83.00 157 GLN A C 1
ATOM 1164 O O . GLN A 1 157 ? -14.975 -3.897 33.625 1.00 83.00 157 GLN A O 1
ATOM 1169 N N . GLY A 1 158 ? -13.455 -2.688 32.508 1.00 78.19 158 GLY A N 1
ATOM 1170 C CA . GLY A 1 158 ? -13.234 -3.655 31.431 1.00 78.19 158 GLY A CA 1
ATOM 1171 C C . GLY A 1 158 ? -14.407 -3.743 30.444 1.00 78.19 158 GLY A C 1
ATOM 1172 O O . GLY A 1 158 ? -15.511 -3.271 30.698 1.00 78.19 158 GLY A O 1
ATOM 1173 N N . SER A 1 159 ? -14.197 -4.377 29.288 1.00 72.56 159 SER A N 1
ATOM 1174 C CA . SER A 1 159 ? -15.206 -4.407 28.207 1.00 72.56 159 SER A CA 1
ATOM 1175 C C . SER A 1 159 ? -16.450 -5.252 28.523 1.00 72.56 159 SER A C 1
ATOM 1177 O O . SER A 1 159 ? -17.484 -5.134 27.861 1.00 72.56 159 SER A O 1
ATOM 1179 N N . ASN A 1 160 ? -16.345 -6.147 29.509 1.00 73.31 160 ASN A N 1
ATOM 1180 C CA . ASN A 1 160 ? -17.385 -7.115 29.866 1.00 73.31 160 ASN A CA 1
ATOM 1181 C C . ASN A 1 160 ? -17.715 -7.145 31.369 1.00 73.31 160 ASN A C 1
ATOM 1183 O O . ASN A 1 160 ? -18.455 -8.036 31.781 1.00 73.31 160 ASN A O 1
ATOM 1187 N N . GLY A 1 161 ? -17.176 -6.227 32.181 1.00 68.69 161 GLY A N 1
ATOM 1188 C CA . GLY A 1 161 ? -17.372 -6.256 33.638 1.00 68.69 161 GLY A CA 1
ATOM 1189 C C . GLY A 1 161 ? -16.722 -7.463 34.324 1.00 68.69 161 GLY A C 1
ATOM 1190 O O . GLY A 1 161 ? -17.241 -7.949 35.316 1.00 68.69 161 GLY A O 1
ATOM 1191 N N . LEU A 1 162 ? -15.636 -8.005 33.753 1.00 73.44 162 LEU A N 1
ATOM 1192 C CA . LEU A 1 162 ? -14.976 -9.251 34.190 1.00 73.44 162 LEU A CA 1
ATOM 1193 C C . LEU A 1 162 ? -13.657 -9.005 34.943 1.00 73.44 162 LEU A C 1
ATOM 1195 O O . LEU A 1 162 ? -12.751 -9.839 34.909 1.00 73.44 162 LEU A O 1
ATOM 1199 N N . ILE A 1 163 ? -13.510 -7.847 35.587 1.00 86.06 163 ILE A N 1
ATOM 1200 C CA . ILE A 1 163 ? -12.331 -7.554 36.411 1.00 86.06 163 ILE A CA 1
ATOM 1201 C C . ILE A 1 163 ? -12.502 -8.258 37.761 1.00 86.06 163 ILE A C 1
ATOM 1203 O O . ILE A 1 163 ? -12.902 -7.670 38.755 1.00 86.06 163 ILE A O 1
ATOM 1207 N N . GLU A 1 164 ? -12.208 -9.557 37.770 1.00 86.50 164 GLU A N 1
ATOM 1208 C CA . GLU A 1 164 ? -12.435 -10.463 38.902 1.00 86.50 164 GLU A CA 1
ATOM 1209 C C . GLU A 1 164 ? -11.120 -11.119 39.343 1.00 86.50 164 GLU A C 1
ATOM 1211 O O . GLU A 1 164 ? -10.881 -12.317 39.156 1.00 86.50 164 GLU A O 1
ATOM 1216 N N . ALA A 1 165 ? -10.209 -10.317 39.905 1.00 90.62 165 ALA A N 1
ATOM 1217 C CA . ALA A 1 165 ? -8.859 -10.782 40.238 1.00 90.62 165 ALA A CA 1
ATOM 1218 C C . ALA A 1 165 ? -8.848 -11.922 41.280 1.00 90.62 165 ALA A C 1
ATOM 1220 O O . ALA A 1 165 ? -7.921 -12.734 41.290 1.00 90.62 165 ALA A O 1
ATOM 1221 N N . GLY A 1 166 ? -9.894 -12.047 42.108 1.00 90.25 166 GLY A N 1
ATOM 1222 C CA . GLY A 1 166 ? -10.060 -13.153 43.058 1.00 90.25 166 GLY A CA 1
ATOM 1223 C C . GLY A 1 166 ? -10.174 -14.535 42.419 1.00 90.25 166 GLY A C 1
ATOM 1224 O O . GLY A 1 166 ? -9.865 -15.546 43.060 1.00 90.25 166 GLY A O 1
ATOM 1225 N N . HIS A 1 167 ? -10.560 -14.592 41.145 1.00 91.75 167 HIS A N 1
ATOM 1226 C CA . HIS A 1 167 ? -10.680 -15.835 40.392 1.00 91.75 167 HIS A CA 1
ATOM 1227 C C . HIS A 1 167 ? -9.424 -16.181 39.583 1.00 91.75 167 HIS A C 1
ATOM 1229 O O . HIS A 1 167 ? -9.386 -17.233 38.947 1.00 91.75 167 HIS A O 1
ATOM 1235 N N . MET A 1 168 ? -8.357 -15.374 39.658 1.00 93.88 168 MET A N 1
ATOM 1236 C CA . MET A 1 168 ? -7.071 -15.736 39.061 1.00 93.88 168 MET A CA 1
ATOM 1237 C C . MET A 1 168 ? -6.506 -17.007 39.705 1.00 93.88 168 MET A C 1
ATOM 1239 O O . MET A 1 168 ? -6.456 -17.141 40.932 1.00 93.88 168 MET A O 1
ATOM 1243 N N . ILE A 1 169 ? -6.071 -17.940 38.860 1.00 94.06 169 ILE A N 1
ATOM 1244 C CA . ILE A 1 169 ? -5.520 -19.228 39.281 1.00 94.06 169 ILE A CA 1
ATOM 1245 C C . ILE A 1 169 ? -4.083 -19.016 39.773 1.00 94.06 169 ILE A C 1
ATOM 1247 O O . ILE A 1 169 ? -3.212 -18.612 39.007 1.00 94.06 169 ILE A O 1
ATOM 1251 N N . VAL A 1 170 ? -3.835 -19.304 41.051 1.00 93.19 170 VAL A N 1
ATOM 1252 C CA . VAL A 1 170 ? -2.519 -19.160 41.712 1.00 93.19 170 VAL A CA 1
ATOM 1253 C C . VAL A 1 170 ? -1.929 -20.491 42.183 1.00 93.19 170 VAL A C 1
ATOM 1255 O O . VAL A 1 170 ? -0.802 -20.529 42.676 1.00 93.19 170 VAL A O 1
ATOM 1258 N N . ALA A 1 171 ? -2.679 -21.585 42.044 1.00 88.81 171 ALA A N 1
ATOM 1259 C CA . ALA A 1 171 ? -2.243 -22.936 42.373 1.00 88.81 171 ALA A CA 1
ATOM 1260 C C . ALA A 1 171 ? -2.942 -23.957 41.465 1.00 88.81 171 ALA A C 1
ATOM 1262 O O . ALA A 1 171 ? -4.142 -23.862 41.226 1.00 88.81 171 ALA A O 1
ATOM 1263 N N . THR A 1 172 ? -2.210 -24.951 40.968 1.00 85.56 172 THR A N 1
ATOM 1264 C CA . THR A 1 172 ? -2.728 -25.986 40.054 1.00 85.56 172 THR A CA 1
ATOM 1265 C C . THR A 1 172 ? -2.370 -27.385 40.549 1.00 85.56 172 THR A C 1
ATOM 1267 O O . THR A 1 172 ? -1.459 -27.548 41.356 1.00 85.56 172 THR A O 1
ATOM 1270 N N . GLY A 1 173 ? -3.037 -28.417 40.028 1.00 81.69 173 GLY A N 1
ATOM 1271 C CA . GLY A 1 173 ? -2.728 -29.808 40.373 1.00 81.69 173 GLY A CA 1
ATOM 1272 C C . GLY A 1 173 ? -3.188 -30.186 41.783 1.00 81.69 173 GLY A C 1
ATOM 1273 O O . GLY A 1 173 ? -4.261 -29.768 42.215 1.00 81.69 173 GLY A O 1
ATOM 1274 N N . ALA A 1 174 ? -2.392 -30.995 42.491 1.00 76.94 174 ALA A N 1
ATOM 1275 C CA . ALA A 1 174 ? -2.741 -31.523 43.816 1.00 76.94 174 ALA A CA 1
ATOM 1276 C C . ALA A 1 174 ? -2.917 -30.433 44.891 1.00 76.94 174 ALA A C 1
ATOM 1278 O O . ALA A 1 174 ? -3.671 -30.629 45.841 1.00 76.94 174 ALA A O 1
ATOM 1279 N N . ASP A 1 175 ? -2.285 -29.272 44.705 1.00 76.00 175 ASP A N 1
ATOM 1280 C CA . ASP A 1 175 ? -2.341 -28.142 45.639 1.00 76.00 175 ASP A CA 1
ATOM 1281 C C . ASP A 1 175 ? -3.541 -27.205 45.386 1.00 76.00 175 ASP A C 1
ATOM 1283 O O . ASP A 1 175 ? -3.749 -26.228 46.114 1.00 76.00 175 ASP A O 1
ATOM 1287 N N . GLY A 1 176 ? -4.343 -27.488 44.351 1.00 87.94 176 GLY A N 1
ATOM 1288 C CA . GLY A 1 176 ? -5.504 -26.708 43.925 1.00 87.94 176 GLY A CA 1
ATOM 1289 C C . GLY A 1 176 ? -6.742 -26.897 44.816 1.00 87.94 176 GLY A C 1
ATOM 1290 O O . GLY A 1 176 ? -7.303 -27.988 44.896 1.00 87.94 176 GLY A O 1
ATOM 1291 N N . ARG A 1 177 ? -7.245 -25.820 45.433 1.00 92.19 177 ARG A N 1
ATOM 1292 C CA . ARG A 1 177 ? -8.503 -25.796 46.199 1.00 92.19 177 ARG A CA 1
ATOM 1293 C C . ARG A 1 177 ? -9.671 -25.459 45.275 1.00 92.19 177 ARG A C 1
ATOM 1295 O O . ARG A 1 177 ? -9.556 -24.601 44.400 1.00 92.19 177 ARG A O 1
ATOM 1302 N N . LYS A 1 178 ? -10.809 -26.127 45.480 1.00 91.50 178 LYS A N 1
ATOM 1303 C CA . LYS A 1 178 ? -12.053 -25.831 44.752 1.00 91.50 178 LYS A CA 1
ATOM 1304 C C . LYS A 1 178 ? -12.612 -24.478 45.190 1.00 91.50 178 LYS A C 1
ATOM 1306 O O . LYS A 1 178 ? -12.785 -24.245 46.386 1.00 91.50 178 LYS A O 1
ATOM 1311 N N . CYS A 1 179 ? -12.924 -23.628 44.221 1.00 88.38 179 CYS A N 1
ATOM 1312 C CA . CYS A 1 179 ? -13.602 -22.355 44.425 1.00 88.38 179 CYS A CA 1
ATOM 1313 C C . CYS A 1 179 ? -15.114 -22.517 44.168 1.00 88.38 179 CYS A C 1
ATOM 1315 O O . CYS A 1 179 ? -15.494 -23.287 43.280 1.00 88.38 179 CYS A O 1
ATOM 1317 N N . PRO A 1 180 ? -15.991 -21.796 44.892 1.00 79.31 180 PRO A N 1
ATOM 1318 C CA . PRO A 1 180 ? -17.429 -21.789 44.613 1.00 79.31 180 PRO A CA 1
ATOM 1319 C C . PRO A 1 180 ? -17.803 -21.386 43.179 1.00 79.31 180 PRO A C 1
ATOM 1321 O O . PRO A 1 180 ? -18.854 -21.801 42.702 1.00 79.31 180 PRO A O 1
ATOM 1324 N N . CYS A 1 181 ? -16.939 -20.652 42.463 1.00 80.31 181 CYS A N 1
ATOM 1325 C CA . CYS A 1 181 ? -17.153 -20.311 41.051 1.00 80.31 181 CYS A CA 1
ATOM 1326 C C . CYS A 1 181 ? -17.048 -21.516 40.089 1.00 80.31 181 CYS A C 1
ATOM 1328 O O . CYS A 1 181 ? -17.317 -21.381 38.900 1.00 80.31 181 CYS A O 1
ATOM 1330 N N . GLY A 1 182 ? -16.644 -22.694 40.581 1.00 84.19 182 GLY A N 1
ATOM 1331 C CA . GLY A 1 182 ? -16.500 -23.929 39.803 1.00 84.19 182 GLY A CA 1
ATOM 1332 C C . GLY A 1 182 ? -15.070 -24.222 39.339 1.00 84.19 182 GLY A C 1
ATOM 1333 O O . GLY A 1 182 ? -14.781 -25.349 38.936 1.00 84.19 182 GLY A O 1
ATOM 1334 N N . GLN A 1 183 ? -14.158 -23.253 39.441 1.00 88.69 183 GLN A N 1
ATOM 1335 C CA . GLN A 1 183 ? -12.744 -23.438 39.114 1.00 88.69 183 GLN A CA 1
ATOM 1336 C C . GLN A 1 183 ? -11.942 -24.044 40.279 1.00 88.69 183 GLN A C 1
ATOM 1338 O O . GLN A 1 183 ? -12.388 -24.109 41.429 1.00 88.69 183 GLN A O 1
ATOM 1343 N N . VAL A 1 184 ? -10.722 -24.488 39.975 1.00 91.56 184 VAL A N 1
ATOM 1344 C CA . VAL A 1 184 ? -9.745 -24.985 40.950 1.00 91.56 184 VAL A CA 1
ATOM 1345 C C . VAL A 1 184 ? -8.542 -24.053 40.937 1.00 91.56 184 VAL A C 1
ATOM 1347 O O . VAL A 1 184 ? -8.010 -23.759 39.871 1.00 91.56 184 VAL A O 1
ATOM 1350 N N . GLY A 1 185 ? -8.106 -23.612 42.118 1.00 93.44 185 GLY A N 1
ATOM 1351 C CA . GLY A 1 185 ? -6.882 -22.828 42.255 1.00 93.44 185 GLY A CA 1
ATOM 1352 C C . GLY A 1 185 ? -7.049 -21.312 42.293 1.00 93.44 185 GLY A C 1
ATOM 1353 O O . GLY A 1 185 ? -6.038 -20.614 42.333 1.00 93.44 185 GLY A O 1
ATOM 1354 N N . CYS A 1 186 ? -8.279 -20.791 42.297 1.00 95.81 186 CYS A N 1
ATOM 1355 C CA . CYS A 1 186 ? -8.534 -19.356 42.443 1.00 95.81 186 CYS A CA 1
ATOM 1356 C C . CYS A 1 186 ? -7.938 -18.816 43.748 1.00 95.81 186 CYS A C 1
ATOM 1358 O O . CYS A 1 186 ? -8.140 -19.417 44.805 1.00 95.81 186 CYS A O 1
ATOM 1360 N N . VAL A 1 187 ? -7.276 -17.659 43.698 1.00 95.62 187 VAL A N 1
ATOM 1361 C CA . VAL A 1 187 ? -6.662 -17.014 44.874 1.00 95.62 187 VAL A CA 1
ATOM 1362 C C . VAL A 1 187 ? -7.655 -16.764 46.013 1.00 95.62 187 VAL A C 1
ATOM 1364 O O . VAL A 1 187 ? -7.296 -16.915 47.182 1.00 95.62 187 VAL A O 1
ATOM 1367 N N . GLU A 1 188 ? -8.925 -16.492 45.705 1.00 94.06 188 GLU A N 1
ATOM 1368 C CA . GLU A 1 188 ? -9.990 -16.340 46.701 1.00 94.06 188 GLU A CA 1
ATOM 1369 C C . GLU A 1 188 ? -10.121 -17.549 47.640 1.00 94.06 188 GLU A C 1
ATOM 1371 O O . GLU A 1 188 ? -10.307 -17.368 48.848 1.00 94.06 188 GLU A O 1
ATOM 1376 N N . ALA A 1 189 ? -9.964 -18.770 47.112 1.00 93.44 189 ALA A N 1
ATOM 1377 C CA . ALA A 1 189 ? -10.071 -20.017 47.874 1.00 93.44 189 ALA A CA 1
ATOM 1378 C C . ALA A 1 189 ? -8.931 -20.202 48.896 1.00 93.44 189 ALA A C 1
ATOM 1380 O O . ALA A 1 189 ? -8.965 -21.133 49.708 1.00 93.44 189 ALA A O 1
ATOM 1381 N N . TYR A 1 190 ? -7.930 -19.320 48.857 1.00 93.88 190 TYR A N 1
ATOM 1382 C CA . TYR A 1 190 ? -6.783 -19.309 49.755 1.00 93.88 190 TYR A CA 1
ATOM 1383 C C . TYR A 1 190 ? -6.749 -18.067 50.643 1.00 93.88 190 TYR A C 1
ATOM 1385 O O . TYR A 1 190 ? -6.412 -18.210 51.818 1.00 93.88 190 TYR A O 1
ATOM 1393 N N . SER A 1 191 ? -7.068 -16.890 50.097 1.00 94.31 191 SER A N 1
ATOM 1394 C CA . SER A 1 191 ? -6.665 -15.611 50.698 1.00 94.31 191 SER A CA 1
ATOM 1395 C C . SER A 1 191 ? -7.788 -14.606 50.967 1.00 94.31 191 SER A C 1
ATOM 1397 O O . SER A 1 191 ? -7.507 -13.468 51.339 1.00 94.31 191 SER A O 1
ATOM 1399 N N . SER A 1 192 ? -9.054 -14.993 50.789 1.00 91.19 192 SER A N 1
ATOM 1400 C CA . SER A 1 192 ? -10.180 -14.226 51.349 1.00 91.19 192 SER A CA 1
ATOM 1401 C C . SER A 1 192 ? -10.230 -14.399 52.869 1.00 91.19 192 SER A C 1
ATOM 1403 O O . SER A 1 192 ? -9.809 -15.435 53.381 1.00 91.19 192 SER A O 1
ATOM 1405 N N . ALA A 1 193 ? -10.793 -13.437 53.605 1.00 88.62 193 ALA A N 1
ATOM 1406 C CA . ALA A 1 193 ? -10.902 -13.535 55.064 1.00 88.62 193 ALA A CA 1
ATOM 1407 C C . ALA A 1 193 ? -11.647 -14.813 55.492 1.00 88.62 193 ALA A C 1
ATOM 1409 O O . ALA A 1 193 ? -11.188 -15.526 56.383 1.00 88.62 193 ALA A O 1
ATOM 1410 N N . TYR A 1 194 ? -12.732 -15.151 54.784 1.00 89.31 194 TYR A N 1
ATOM 1411 C CA . TYR A 1 194 ? -13.490 -16.380 55.017 1.00 89.31 194 TYR A CA 1
ATOM 1412 C C . TYR A 1 194 ? -12.641 -17.639 54.805 1.00 89.31 194 TYR A C 1
ATOM 1414 O O . TYR A 1 194 ? -12.609 -18.519 55.667 1.00 89.31 194 TYR A O 1
ATOM 1422 N N . ASN A 1 195 ? -11.929 -17.747 53.675 1.00 91.50 195 ASN A N 1
ATOM 1423 C CA . ASN A 1 195 ? -11.140 -18.948 53.390 1.00 91.50 195 ASN A CA 1
ATOM 1424 C C . ASN A 1 195 ? -9.874 -19.038 54.250 1.00 91.50 195 ASN A C 1
ATOM 1426 O O . ASN A 1 195 ? -9.459 -20.148 54.582 1.00 91.50 195 ASN A O 1
ATOM 1430 N N . THR A 1 196 ? -9.299 -17.915 54.682 1.00 91.94 196 THR A N 1
ATOM 1431 C CA . THR A 1 196 ? -8.223 -17.896 55.678 1.00 91.94 196 THR A CA 1
ATOM 1432 C C . THR A 1 196 ? -8.714 -18.432 57.029 1.00 91.94 196 THR A C 1
ATOM 1434 O O . THR A 1 196 ? -8.091 -19.347 57.568 1.00 91.94 196 THR A O 1
ATOM 1437 N N . SER A 1 197 ? -9.857 -17.960 57.548 1.00 91.00 197 SER A N 1
ATOM 1438 C CA . SER A 1 197 ? -10.453 -18.497 58.786 1.00 91.00 197 SER A CA 1
ATOM 1439 C C . SER A 1 197 ? -10.843 -19.972 58.647 1.00 91.00 197 SER A C 1
ATOM 1441 O O . SER A 1 197 ? -10.539 -20.781 59.523 1.00 91.00 197 SER A O 1
ATOM 1443 N N . LYS A 1 198 ? -11.431 -20.366 57.511 1.00 90.44 198 LYS A N 1
ATOM 1444 C CA . LYS A 1 198 ? -11.770 -21.767 57.220 1.00 90.44 198 LYS A CA 1
ATOM 1445 C C . LYS A 1 198 ? -10.540 -22.676 57.238 1.00 90.44 198 LYS A C 1
ATOM 1447 O O . LYS A 1 198 ? -10.593 -23.761 57.808 1.00 90.44 198 LYS A O 1
ATOM 1452 N N . ARG A 1 199 ? -9.426 -22.237 56.648 1.00 91.88 199 ARG A N 1
ATOM 1453 C CA . ARG A 1 199 ? -8.161 -22.989 56.647 1.00 91.88 199 ARG A CA 1
ATOM 1454 C C . ARG A 1 199 ? -7.565 -23.129 58.043 1.00 91.88 199 ARG A C 1
ATOM 1456 O O . ARG A 1 199 ? -7.001 -24.176 58.341 1.00 91.88 199 ARG A O 1
ATOM 1463 N N . LEU A 1 200 ? -7.710 -22.113 58.896 1.00 89.69 200 LEU A N 1
ATOM 1464 C CA . LEU A 1 200 ? -7.309 -22.211 60.299 1.00 89.69 200 LEU A CA 1
ATOM 1465 C C . LEU A 1 200 ? -8.159 -23.246 61.047 1.00 89.69 200 LEU A C 1
ATOM 1467 O O . LEU A 1 200 ? -7.598 -24.137 61.675 1.00 89.69 200 LEU A O 1
ATOM 1471 N N . ALA A 1 201 ? -9.485 -23.202 60.891 1.00 87.69 201 ALA A N 1
ATOM 1472 C CA . ALA A 1 201 ? -10.386 -24.187 61.489 1.00 87.69 201 ALA A CA 1
ATOM 1473 C C . ALA A 1 201 ? -10.092 -25.627 61.014 1.00 87.69 201 ALA A C 1
ATOM 1475 O O . ALA A 1 201 ? -10.060 -26.552 61.823 1.00 87.69 201 ALA A O 1
ATOM 1476 N N . GLU A 1 202 ? -9.833 -25.825 59.715 1.00 88.69 202 GLU A N 1
ATOM 1477 C CA . GLU A 1 202 ? -9.405 -27.119 59.156 1.00 88.69 202 GLU A CA 1
ATOM 1478 C C . GLU A 1 202 ? -8.092 -27.607 59.797 1.00 88.69 202 GLU A C 1
ATOM 1480 O O . GLU A 1 202 ? -7.968 -28.786 60.139 1.00 88.69 202 GLU A O 1
ATOM 1485 N N . ALA A 1 203 ? -7.125 -26.705 59.991 1.00 86.00 203 ALA A N 1
ATOM 1486 C CA . ALA A 1 203 ? -5.834 -27.024 60.592 1.00 86.00 203 ALA A CA 1
ATOM 1487 C C . ALA A 1 203 ? -5.938 -27.361 62.090 1.00 86.00 203 ALA A C 1
ATOM 1489 O O . ALA A 1 203 ? -5.270 -28.289 62.541 1.00 86.00 203 ALA A O 1
ATOM 1490 N N . ASP A 1 204 ? -6.802 -26.679 62.846 1.00 82.50 204 ASP A N 1
ATOM 1491 C CA . ASP A 1 204 ? -7.036 -26.975 64.268 1.00 82.50 204 ASP A CA 1
ATOM 1492 C C . ASP A 1 204 ? -7.622 -28.371 64.480 1.00 82.50 204 ASP A C 1
ATOM 1494 O O . ASP A 1 204 ? -7.176 -29.119 65.355 1.00 82.50 204 ASP A O 1
ATOM 1498 N N . VAL A 1 205 ? -8.601 -28.735 63.645 1.00 80.94 205 VAL A N 1
ATOM 1499 C CA . VAL A 1 205 ? -9.237 -30.055 63.678 1.00 80.94 205 VAL A CA 1
ATOM 1500 C C . VAL A 1 205 ? -8.226 -31.144 63.317 1.00 80.94 205 VAL A C 1
ATOM 1502 O O . VAL A 1 205 ? -8.162 -32.169 63.993 1.00 80.94 205 VAL A O 1
ATOM 1505 N N . ALA A 1 206 ? -7.404 -30.921 62.288 1.00 78.94 206 ALA A N 1
ATOM 1506 C CA . ALA A 1 206 ? -6.384 -31.880 61.867 1.00 78.94 206 ALA A CA 1
ATOM 1507 C C . ALA A 1 206 ? -5.226 -32.015 62.876 1.00 78.94 206 ALA A C 1
ATOM 1509 O O . ALA A 1 206 ? -4.680 -33.105 63.042 1.00 78.94 206 ALA A O 1
ATOM 1510 N N . GLY A 1 207 ? -4.852 -30.924 63.551 1.00 71.44 207 GLY A N 1
ATOM 1511 C CA . GLY A 1 207 ? -3.764 -30.881 64.531 1.00 71.44 207 GLY A CA 1
ATOM 1512 C C . GLY A 1 207 ? -4.138 -31.383 65.929 1.00 71.44 207 GLY A C 1
ATOM 1513 O O . GLY A 1 207 ? -3.252 -31.527 66.769 1.00 71.44 207 GLY A O 1
ATOM 1514 N N . ASN A 1 208 ? -5.424 -31.655 66.189 1.00 62.75 208 ASN A N 1
ATOM 1515 C CA . ASN A 1 208 ? -5.956 -32.075 67.490 1.00 62.75 208 ASN A CA 1
ATOM 1516 C C . ASN A 1 208 ? -5.540 -31.129 68.639 1.00 62.75 208 ASN A C 1
ATOM 1518 O O . ASN A 1 208 ? -5.198 -31.562 69.740 1.00 62.75 208 ASN A O 1
ATOM 1522 N N . THR A 1 209 ? -5.538 -29.820 68.365 1.00 63.53 209 THR A N 1
ATOM 1523 C CA . THR A 1 209 ? -4.943 -28.784 69.230 1.00 63.53 209 THR A CA 1
ATOM 1524 C C . THR A 1 209 ? -5.738 -28.513 70.514 1.00 63.53 209 THR A C 1
ATOM 1526 O O . THR A 1 209 ? -5.252 -27.815 71.401 1.00 63.53 209 THR A O 1
ATOM 1529 N N . GLY A 1 210 ? -6.961 -29.048 70.634 1.00 62.50 210 GLY A N 1
ATOM 1530 C CA . GLY A 1 210 ? -7.871 -28.810 71.764 1.00 62.50 210 GLY A CA 1
ATOM 1531 C C . GLY A 1 210 ? -8.485 -27.403 71.797 1.00 62.50 210 GLY A C 1
ATOM 1532 O O . GLY A 1 210 ? -9.211 -27.074 72.735 1.00 62.50 210 GLY A O 1
ATOM 1533 N N . VAL A 1 211 ? -8.211 -26.576 70.783 1.00 69.81 211 VAL A N 1
ATOM 1534 C CA . VAL A 1 211 ? -8.739 -25.215 70.627 1.00 69.81 211 VAL A CA 1
ATOM 1535 C C . VAL A 1 211 ? -10.063 -25.271 69.862 1.00 69.81 211 VAL A C 1
ATOM 1537 O O . VAL A 1 211 ? -10.197 -26.021 68.897 1.00 69.81 211 VAL A O 1
ATOM 1540 N N . ALA A 1 212 ? -11.060 -24.492 70.293 1.00 72.19 212 ALA A N 1
ATOM 1541 C CA . ALA A 1 212 ? -12.327 -24.394 69.572 1.00 72.19 212 ALA A CA 1
ATOM 1542 C C . ALA A 1 212 ? -12.090 -23.837 68.149 1.00 72.19 212 ALA A C 1
ATOM 1544 O O . ALA A 1 212 ? -11.383 -22.831 68.024 1.00 72.19 212 ALA A O 1
ATOM 1545 N N . PRO A 1 213 ? -12.662 -24.450 67.092 1.00 74.50 213 PRO A N 1
ATOM 1546 C CA . PRO A 1 213 ? -12.526 -23.949 65.727 1.00 74.50 213 PRO A CA 1
ATOM 1547 C C . PRO A 1 213 ? -13.025 -22.506 65.610 1.00 74.50 213 PRO A C 1
ATOM 1549 O O . PRO A 1 213 ? -14.051 -22.157 66.196 1.00 74.50 213 PRO A O 1
ATOM 1552 N N . VAL A 1 214 ? -12.311 -21.683 64.841 1.00 81.31 214 VAL A N 1
ATOM 1553 C CA . VAL A 1 214 ? -12.723 -20.297 64.561 1.00 81.31 214 VAL A CA 1
ATOM 1554 C C . VAL A 1 214 ? -13.967 -20.266 63.673 1.00 81.31 214 VAL A C 1
ATOM 1556 O O . VAL A 1 214 ? -14.139 -21.140 62.821 1.00 81.31 214 VAL A O 1
ATOM 1559 N N . ASP A 1 215 ? -14.818 -19.254 63.844 1.00 81.62 215 ASP A N 1
ATOM 1560 C CA . ASP A 1 215 ? -15.970 -19.023 62.968 1.00 81.62 215 ASP A CA 1
ATOM 1561 C C . ASP A 1 215 ? -15.499 -18.400 61.640 1.00 81.62 215 ASP A C 1
ATOM 1563 O O . ASP A 1 215 ? -15.017 -17.267 61.639 1.00 81.62 215 ASP A O 1
ATOM 1567 N N . PRO A 1 216 ? -15.649 -19.079 60.484 1.00 81.88 216 PRO A N 1
ATOM 1568 C CA . PRO A 1 216 ? -15.210 -18.533 59.202 1.00 81.88 216 PRO A CA 1
ATOM 1569 C C . PRO A 1 216 ? -15.917 -17.239 58.777 1.00 81.88 216 PRO A C 1
ATOM 1571 O O . PRO A 1 216 ? -15.424 -16.527 57.904 1.00 81.88 216 PRO A O 1
ATOM 1574 N N . SER A 1 217 ? -17.077 -16.931 59.361 1.00 77.81 217 SER A N 1
ATOM 1575 C CA . SER A 1 217 ? -17.875 -15.747 59.032 1.00 77.81 217 SER A CA 1
ATOM 1576 C C . SER A 1 217 ? -17.481 -14.484 59.810 1.00 77.81 217 SER A C 1
ATOM 1578 O O . SER A 1 217 ? -18.007 -13.403 59.544 1.00 77.81 217 SER A O 1
ATOM 1580 N N . ASP A 1 218 ? -16.510 -14.576 60.722 1.00 80.06 218 ASP A N 1
ATOM 1581 C CA . ASP A 1 218 ? -16.097 -13.487 61.614 1.00 80.06 218 ASP A CA 1
ATOM 1582 C C . ASP A 1 218 ? -15.290 -12.356 60.934 1.00 80.06 218 ASP A C 1
ATOM 1584 O O . ASP A 1 218 ? -14.943 -11.350 61.568 1.00 80.06 218 ASP A O 1
ATOM 1588 N N . GLY A 1 219 ? -14.985 -12.511 59.642 1.00 73.25 219 GLY A N 1
ATOM 1589 C CA . GLY A 1 219 ? -14.196 -11.566 58.854 1.00 73.25 219 GLY A CA 1
ATOM 1590 C C . GLY A 1 219 ? -12.696 -11.593 59.164 1.00 73.25 219 GLY A C 1
ATOM 1591 O O . GLY A 1 219 ? -12.013 -10.598 58.915 1.00 73.25 219 GLY A O 1
ATOM 1592 N N . GLY A 1 220 ? -12.182 -12.697 59.712 1.00 82.38 220 GLY A N 1
ATOM 1593 C CA . GLY A 1 220 ? -10.767 -12.904 60.023 1.00 82.38 220 GLY A CA 1
ATOM 1594 C C . GLY A 1 220 ? -10.334 -12.381 61.395 1.00 82.38 220 GLY A C 1
ATOM 1595 O O . GLY A 1 220 ? -9.138 -12.350 61.678 1.00 82.38 220 GLY A O 1
ATOM 1596 N N . LYS A 1 221 ? -11.262 -11.953 62.259 1.00 84.62 221 LYS A N 1
ATOM 1597 C CA . LYS A 1 221 ? -10.934 -11.355 63.567 1.00 84.62 221 LYS A CA 1
ATOM 1598 C C . LYS A 1 221 ? -10.202 -12.335 64.481 1.00 84.62 221 LYS A C 1
ATOM 1600 O O . LYS A 1 221 ? -9.176 -11.974 65.056 1.00 84.62 221 LYS A O 1
ATOM 1605 N N . ASP A 1 222 ? -10.687 -13.564 64.581 1.00 84.00 222 ASP A N 1
ATOM 1606 C CA . ASP A 1 222 ? -10.117 -14.616 65.414 1.00 84.00 222 ASP A CA 1
ATOM 1607 C C . ASP A 1 222 ? -8.770 -15.090 64.872 1.00 84.00 222 ASP A C 1
ATOM 1609 O O . ASP A 1 222 ? -7.846 -15.323 65.655 1.00 84.00 222 ASP A O 1
ATOM 1613 N N . VAL A 1 223 ? -8.616 -15.155 63.542 1.00 87.19 223 VAL A N 1
ATOM 1614 C CA . VAL A 1 223 ? -7.322 -15.433 62.894 1.00 87.19 223 VAL A CA 1
ATOM 1615 C C . VAL A 1 223 ? -6.293 -14.393 63.326 1.00 87.19 223 VAL A C 1
ATOM 1617 O O . VAL A 1 223 ? -5.216 -14.754 63.802 1.00 87.19 223 VAL A O 1
ATOM 1620 N N . LEU A 1 224 ? -6.629 -13.104 63.222 1.00 86.88 224 LEU A N 1
ATOM 1621 C CA . LEU A 1 224 ? -5.728 -12.016 63.606 1.00 86.88 224 LEU A CA 1
ATOM 1622 C C . LEU A 1 224 ? -5.455 -11.997 65.116 1.00 86.88 224 LEU A C 1
ATOM 1624 O O . LEU A 1 224 ? -4.316 -11.788 65.530 1.00 86.88 224 LEU A O 1
ATOM 1628 N N . ALA A 1 225 ? -6.459 -12.277 65.951 1.00 86.44 225 ALA A N 1
ATOM 1629 C CA . ALA A 1 225 ? -6.291 -12.357 67.400 1.00 86.44 225 ALA A CA 1
ATOM 1630 C C . ALA A 1 225 ? -5.404 -13.538 67.830 1.00 86.44 225 ALA A C 1
ATOM 1632 O O . ALA A 1 225 ? -4.679 -13.447 68.822 1.00 86.44 225 ALA A O 1
ATOM 1633 N N . ARG A 1 226 ? -5.463 -14.674 67.126 1.00 88.06 226 ARG A N 1
ATOM 1634 C CA . ARG A 1 226 ? -4.580 -15.828 67.367 1.00 88.06 226 ARG A CA 1
ATOM 1635 C C . ARG A 1 226 ? -3.171 -15.580 66.848 1.00 88.06 226 ARG A C 1
ATOM 1637 O O . ARG A 1 226 ? -2.217 -15.835 67.577 1.00 88.06 226 ARG A O 1
ATOM 1644 N N . PHE A 1 227 ? -3.043 -14.982 65.666 1.00 88.00 227 PHE A N 1
ATOM 1645 C CA . PHE A 1 227 ? -1.759 -14.537 65.131 1.00 88.00 227 PHE A CA 1
ATOM 1646 C C . PHE A 1 227 ? -1.045 -13.578 66.097 1.00 88.00 227 PHE A C 1
ATOM 1648 O O . PHE A 1 227 ? 0.115 -13.792 66.434 1.00 88.00 227 PHE A O 1
ATOM 1655 N N . ALA A 1 228 ? -1.754 -12.575 66.629 1.00 85.62 228 ALA A N 1
ATOM 1656 C CA . ALA A 1 228 ? -1.202 -11.616 67.590 1.00 85.62 228 ALA A CA 1
ATOM 1657 C C . ALA A 1 228 ? -0.737 -12.263 68.910 1.00 85.62 228 ALA A C 1
ATOM 1659 O O . ALA A 1 228 ? 0.117 -11.712 69.601 1.00 85.62 228 ALA A O 1
ATOM 1660 N N . ARG A 1 229 ? -1.280 -13.437 69.258 1.00 88.38 229 ARG A N 1
ATOM 1661 C CA . ARG A 1 229 ? -0.869 -14.244 70.418 1.00 88.38 229 ARG A CA 1
ATOM 1662 C C . ARG A 1 229 ? 0.277 -15.216 70.110 1.00 88.38 229 ARG A C 1
ATOM 1664 O O . ARG A 1 229 ? 0.700 -15.929 71.013 1.00 88.38 229 ARG A O 1
ATOM 1671 N N . GLY A 1 230 ? 0.777 -15.245 68.872 1.00 84.81 230 GLY A N 1
ATOM 1672 C CA . GLY A 1 230 ? 1.863 -16.132 68.451 1.00 84.81 230 GLY A CA 1
ATOM 1673 C C . GLY A 1 230 ? 1.442 -17.588 68.241 1.00 84.81 230 GLY A C 1
ATOM 1674 O O . GLY A 1 230 ? 2.280 -18.476 68.340 1.00 84.81 230 GLY A O 1
ATOM 1675 N N . ASP A 1 231 ? 0.160 -17.850 67.976 1.00 88.38 231 ASP A N 1
ATOM 1676 C CA . ASP A 1 231 ? -0.324 -19.195 67.648 1.00 88.38 231 ASP A CA 1
ATOM 1677 C C . ASP A 1 231 ? 0.342 -19.711 66.362 1.00 88.38 231 ASP A C 1
ATOM 1679 O O . ASP A 1 231 ? 0.134 -19.152 65.283 1.00 88.38 231 ASP A O 1
ATOM 1683 N N . GLU A 1 232 ? 1.132 -20.782 66.471 1.00 87.69 232 GLU A N 1
ATOM 1684 C CA . GLU A 1 232 ? 1.918 -21.329 65.357 1.00 87.69 232 GLU A CA 1
ATOM 1685 C C . GLU A 1 232 ? 1.057 -21.720 64.146 1.00 87.69 232 GLU A C 1
ATOM 1687 O O . GLU A 1 232 ? 1.467 -21.529 62.996 1.00 87.69 232 GLU A O 1
ATOM 1692 N N . THR A 1 233 ? -0.159 -22.218 64.385 1.00 87.44 233 THR A N 1
ATOM 1693 C CA . THR A 1 233 ? -1.084 -22.615 63.316 1.00 87.44 233 THR A CA 1
ATOM 1694 C C . THR A 1 233 ? -1.620 -21.380 62.601 1.00 87.44 233 THR A C 1
ATOM 1696 O O . THR A 1 233 ? -1.619 -21.326 61.369 1.00 87.44 233 THR A O 1
ATOM 1699 N N . ALA A 1 234 ? -2.010 -20.348 63.355 1.00 88.56 234 ALA A N 1
ATOM 1700 C CA . ALA A 1 234 ? -2.466 -19.079 62.787 1.00 88.56 234 ALA A CA 1
ATOM 1701 C C . ALA A 1 234 ? -1.348 -18.354 62.019 1.00 88.56 234 ALA A C 1
ATOM 1703 O O . ALA A 1 234 ? -1.598 -17.828 60.933 1.00 88.56 234 ALA A O 1
ATOM 1704 N N . VAL A 1 235 ? -0.111 -18.375 62.532 1.00 90.19 235 VAL A N 1
ATOM 1705 C CA . VAL A 1 235 ? 1.077 -17.840 61.846 1.00 90.19 235 VAL A CA 1
ATOM 1706 C C . VAL A 1 235 ? 1.287 -18.539 60.508 1.00 90.19 235 VAL A C 1
ATOM 1708 O O . VAL A 1 235 ? 1.414 -17.868 59.484 1.00 90.19 235 VAL A O 1
ATOM 1711 N N . LYS A 1 236 ? 1.249 -19.875 60.481 1.00 90.56 236 LYS A N 1
ATOM 1712 C CA . LYS A 1 236 ? 1.424 -20.646 59.245 1.00 90.56 236 LYS A CA 1
ATOM 1713 C C . LYS A 1 236 ? 0.331 -20.355 58.213 1.00 90.56 236 LYS A C 1
ATOM 1715 O O . LYS A 1 236 ? 0.632 -20.146 57.039 1.00 90.56 236 LYS A O 1
ATOM 1720 N N . VAL A 1 237 ? -0.932 -20.312 58.637 1.00 92.19 237 VAL A N 1
ATOM 1721 C CA . VAL A 1 237 ? -2.064 -20.038 57.736 1.00 92.19 237 VAL A CA 1
ATOM 1722 C C . VAL A 1 237 ? -2.001 -18.615 57.171 1.00 92.19 237 VAL A C 1
ATOM 1724 O O . VAL A 1 237 ? -2.301 -18.413 55.988 1.00 92.19 237 VAL A O 1
ATOM 1727 N N . LEU A 1 238 ? -1.581 -17.632 57.974 1.00 91.25 238 LEU A N 1
ATOM 1728 C CA . LEU A 1 238 ? -1.429 -16.252 57.514 1.00 91.25 238 LEU A CA 1
ATOM 1729 C C . LEU A 1 238 ? -0.231 -16.088 56.562 1.00 91.25 238 LEU A C 1
ATOM 1731 O O . LEU A 1 238 ? -0.367 -15.414 55.543 1.00 91.25 238 LEU A O 1
ATOM 1735 N N . GLU A 1 239 ? 0.890 -16.769 56.819 1.00 92.69 239 GLU A N 1
ATOM 1736 C CA . GLU A 1 239 ? 2.044 -16.825 55.904 1.00 92.69 239 GLU A CA 1
ATOM 1737 C C . GLU A 1 239 ? 1.636 -17.410 54.542 1.00 92.69 239 GLU A C 1
ATOM 1739 O O . GLU A 1 239 ? 1.880 -16.825 53.486 1.00 92.69 239 GLU A O 1
ATOM 1744 N N . GLU A 1 240 ? 0.928 -18.544 54.542 1.00 92.00 240 GLU A N 1
ATOM 1745 C CA . GLU A 1 240 ? 0.439 -19.145 53.302 1.00 92.00 240 GLU A CA 1
ATOM 1746 C C . GLU A 1 240 ? -0.589 -18.248 52.597 1.00 92.00 240 GLU A C 1
ATOM 1748 O O . GLU A 1 240 ? -0.652 -18.236 51.368 1.00 92.00 240 GLU A O 1
ATOM 1753 N N . THR A 1 241 ? -1.405 -17.500 53.340 1.00 94.50 241 THR A N 1
ATOM 1754 C CA . THR A 1 241 ? -2.335 -16.506 52.779 1.00 94.50 241 THR A CA 1
ATOM 1755 C C . THR A 1 241 ? -1.576 -15.386 52.064 1.00 94.50 241 THR A C 1
ATOM 1757 O O . THR A 1 241 ? -1.888 -15.074 50.909 1.00 94.50 241 THR A O 1
ATOM 1760 N N . ALA A 1 242 ? -0.538 -14.840 52.702 1.00 95.56 242 ALA A N 1
ATOM 1761 C CA . ALA A 1 242 ? 0.318 -13.804 52.134 1.00 95.56 242 ALA A CA 1
ATOM 1762 C C . ALA A 1 242 ? 1.074 -14.291 50.888 1.00 95.56 242 ALA A C 1
ATOM 1764 O O . ALA A 1 242 ? 1.183 -13.551 49.911 1.00 95.56 242 ALA A O 1
ATOM 1765 N N . ARG A 1 243 ? 1.521 -15.555 50.864 1.00 95.38 243 ARG A N 1
ATOM 1766 C CA . ARG A 1 243 ? 2.183 -16.154 49.694 1.00 95.38 243 ARG A CA 1
ATOM 1767 C C . ARG A 1 243 ? 1.305 -16.137 48.440 1.00 95.38 243 ARG A C 1
ATOM 1769 O O . ARG A 1 243 ? 1.796 -15.801 47.368 1.00 95.38 243 ARG A O 1
ATOM 1776 N N . HIS A 1 244 ? 0.027 -16.498 48.549 1.00 95.81 244 HIS A N 1
ATOM 1777 C CA . HIS A 1 244 ? -0.874 -16.498 47.387 1.00 95.81 244 HIS A CA 1
ATOM 1778 C C . HIS A 1 244 ? -1.267 -15.074 46.962 1.00 95.81 244 HIS A C 1
ATOM 1780 O O . HIS A 1 244 ? -1.359 -14.805 45.766 1.00 95.81 244 HIS A O 1
ATOM 1786 N N . LEU A 1 245 ? -1.419 -14.143 47.915 1.00 96.31 245 LEU A N 1
ATOM 1787 C CA . LEU A 1 245 ? -1.610 -12.722 47.599 1.00 96.31 245 LEU A CA 1
ATOM 1788 C C . LEU A 1 245 ? -0.391 -12.132 46.880 1.00 96.31 245 LEU A C 1
ATOM 1790 O O . LEU A 1 245 ? -0.561 -11.362 45.944 1.00 96.31 245 LEU A O 1
ATOM 1794 N N . ALA A 1 246 ? 0.829 -12.534 47.243 1.00 95.31 246 ALA A N 1
ATOM 1795 C CA . ALA A 1 246 ? 2.040 -12.099 46.551 1.00 95.31 246 ALA A CA 1
ATOM 1796 C C . ALA A 1 246 ? 2.067 -12.528 45.073 1.00 95.31 246 ALA A C 1
ATOM 1798 O O . ALA A 1 246 ? 2.443 -11.727 44.219 1.00 95.31 246 ALA A O 1
ATOM 1799 N N . VAL A 1 247 ? 1.623 -13.752 44.755 1.00 95.00 247 VAL A N 1
ATOM 1800 C CA . VAL A 1 247 ? 1.476 -14.213 43.360 1.00 95.00 247 VAL A CA 1
ATOM 1801 C C . VAL A 1 247 ? 0.456 -13.351 42.612 1.00 95.00 247 VAL A C 1
ATOM 1803 O O . VAL A 1 247 ? 0.730 -12.910 41.497 1.00 95.00 247 VAL A O 1
ATOM 1806 N N . LEU A 1 248 ? -0.690 -13.057 43.236 1.00 95.69 248 LEU A N 1
ATOM 1807 C CA . LEU A 1 248 ? -1.702 -12.175 42.654 1.00 95.69 248 LEU A CA 1
ATOM 1808 C C . LEU A 1 248 ? -1.144 -10.771 42.375 1.00 95.69 248 LEU A C 1
ATOM 1810 O O . LEU A 1 248 ? -1.323 -10.259 41.273 1.00 95.69 248 LEU A O 1
ATOM 1814 N N . CYS A 1 249 ? -0.432 -10.170 43.332 1.00 95.38 249 CYS A N 1
ATOM 1815 C CA . CYS A 1 249 ? 0.189 -8.857 43.159 1.00 95.38 249 CYS A CA 1
ATOM 1816 C C . CYS A 1 249 ? 1.193 -8.844 42.008 1.00 95.38 249 CYS A C 1
ATOM 1818 O O . CYS A 1 249 ? 1.174 -7.919 41.205 1.00 95.38 249 CYS A O 1
ATOM 1820 N N . ILE A 1 250 ? 2.036 -9.877 41.891 1.00 93.12 250 ILE A N 1
ATOM 1821 C CA . ILE A 1 250 ? 2.977 -9.999 40.772 1.00 93.12 250 ILE A CA 1
ATOM 1822 C C . ILE A 1 250 ? 2.222 -10.066 39.449 1.00 93.12 250 ILE A C 1
ATOM 1824 O O . ILE A 1 250 ? 2.567 -9.332 38.528 1.00 93.12 250 ILE A O 1
ATOM 1828 N N . ASN A 1 251 ? 1.179 -10.892 39.357 1.00 92.69 251 ASN A N 1
ATOM 1829 C CA . ASN A 1 251 ? 0.379 -11.002 38.140 1.00 92.69 251 ASN A CA 1
ATOM 1830 C C . ASN A 1 251 ? -0.254 -9.654 37.763 1.00 92.69 251 ASN A C 1
ATOM 1832 O O . ASN A 1 251 ? -0.154 -9.239 36.610 1.00 92.69 251 ASN A O 1
ATOM 1836 N N . LEU A 1 252 ? -0.823 -8.926 38.730 1.00 93.69 252 LEU A N 1
ATOM 1837 C CA . LEU A 1 252 ? -1.363 -7.584 38.496 1.00 93.69 252 LEU A CA 1
ATOM 1838 C C . LEU A 1 252 ? -0.272 -6.609 38.037 1.00 93.69 252 LEU A C 1
ATOM 1840 O O . LEU A 1 252 ? -0.457 -5.922 37.037 1.00 93.69 252 LEU A O 1
ATOM 1844 N N . SER A 1 253 ? 0.899 -6.607 38.673 1.00 92.81 253 SER A N 1
ATOM 1845 C CA . SER A 1 253 ? 2.027 -5.774 38.243 1.00 92.81 253 SER A CA 1
ATOM 1846 C C . SER A 1 253 ? 2.547 -6.100 36.843 1.00 92.81 253 SER A C 1
ATOM 1848 O O . SER A 1 253 ? 3.181 -5.254 36.231 1.00 92.81 253 SER A O 1
ATOM 1850 N N . ARG A 1 254 ? 2.300 -7.302 36.312 1.00 89.81 254 ARG A N 1
ATOM 1851 C CA . ARG A 1 254 ? 2.701 -7.668 34.942 1.00 89.81 254 ARG A CA 1
ATOM 1852 C C . ARG A 1 254 ? 1.649 -7.347 33.892 1.00 89.81 254 ARG A C 1
ATOM 1854 O O . ARG A 1 254 ? 2.008 -7.185 32.733 1.00 89.81 254 ARG A O 1
ATOM 1861 N N . VAL A 1 255 ? 0.379 -7.293 34.282 1.00 90.88 255 VAL A N 1
ATOM 1862 C CA . VAL A 1 255 ? -0.737 -7.116 33.344 1.00 90.88 255 VAL A CA 1
ATOM 1863 C C . VAL A 1 255 ? -1.223 -5.670 33.304 1.00 90.88 255 VAL A C 1
ATOM 1865 O O . VAL A 1 255 ? -1.557 -5.185 32.228 1.00 90.88 255 VAL A O 1
ATOM 1868 N N . VAL A 1 256 ? -1.273 -4.987 34.453 1.00 92.19 256 VAL A N 1
ATOM 1869 C CA . VAL A 1 256 ? -1.836 -3.628 34.562 1.00 92.19 256 VAL A CA 1
ATOM 1870 C C . VAL A 1 256 ? -0.858 -2.581 35.095 1.00 92.19 256 VAL A C 1
ATOM 1872 O O . VAL A 1 256 ? -1.212 -1.409 35.103 1.00 92.19 256 VAL A O 1
ATOM 1875 N N . ASP A 1 257 ? 0.336 -2.996 35.530 1.00 92.56 257 ASP A N 1
ATOM 1876 C CA . ASP A 1 257 ? 1.430 -2.135 36.018 1.00 92.56 257 ASP A CA 1
ATOM 1877 C C . ASP A 1 257 ? 0.968 -0.972 36.933 1.00 92.56 257 ASP A C 1
ATOM 1879 O O . ASP A 1 257 ? 1.090 0.205 36.582 1.00 92.56 257 ASP A O 1
ATOM 1883 N N . PRO A 1 258 ? 0.358 -1.272 38.100 1.00 95.19 258 PRO A N 1
ATOM 1884 C CA . PRO A 1 258 ? -0.137 -0.235 38.989 1.00 95.19 258 PRO A CA 1
ATOM 1885 C C . PRO A 1 258 ? 1.012 0.394 39.789 1.00 95.19 258 PRO A C 1
ATOM 1887 O O . PRO A 1 258 ? 1.907 -0.308 40.261 1.00 95.19 258 PRO A O 1
ATOM 1890 N N . ASP A 1 259 ? 0.921 1.700 40.052 1.00 95.31 259 ASP A N 1
ATOM 1891 C CA . ASP A 1 259 ? 1.832 2.407 40.960 1.00 95.31 259 ASP A CA 1
ATOM 1892 C C . ASP A 1 259 ? 1.682 1.883 42.400 1.00 95.31 259 ASP A C 1
ATOM 1894 O O . ASP A 1 259 ? 2.636 1.838 43.189 1.00 95.31 259 ASP A O 1
ATOM 1898 N N . VAL A 1 260 ? 0.450 1.500 42.757 1.00 96.56 260 VAL A N 1
ATOM 1899 C CA . VAL A 1 260 ? 0.083 1.052 44.098 1.00 96.56 260 VAL A CA 1
ATOM 1900 C C . VAL A 1 260 ? -1.034 0.003 44.080 1.00 96.56 260 VAL A C 1
ATOM 1902 O O . VAL A 1 260 ? -2.022 0.129 43.356 1.00 96.56 260 VAL A O 1
ATOM 1905 N N . ILE A 1 261 ? -0.888 -1.022 44.925 1.00 96.94 261 ILE A N 1
ATOM 1906 C CA . ILE A 1 261 ? -1.926 -2.006 45.250 1.00 96.94 261 ILE A CA 1
ATOM 1907 C C . ILE A 1 261 ? -2.413 -1.746 46.678 1.00 96.94 261 ILE A C 1
ATOM 1909 O O . ILE A 1 261 ? -1.634 -1.752 47.635 1.00 96.94 261 ILE A O 1
ATOM 1913 N N . VAL A 1 262 ? -3.714 -1.516 46.823 1.00 95.44 262 VAL A N 1
ATOM 1914 C CA . VAL A 1 262 ? -4.371 -1.165 48.082 1.00 95.44 262 VAL A CA 1
ATOM 1915 C C . VAL A 1 262 ? -5.212 -2.339 48.573 1.00 95.44 262 VAL A C 1
ATOM 1917 O O . VAL A 1 262 ? -6.059 -2.847 47.847 1.00 95.44 262 VAL A O 1
ATOM 1920 N N . PHE A 1 263 ? -5.032 -2.756 49.821 1.00 94.19 263 PHE A N 1
ATOM 1921 C CA . PHE A 1 263 ? -5.824 -3.816 50.444 1.00 94.19 263 PHE A CA 1
ATOM 1922 C C . PHE A 1 263 ? -6.879 -3.233 51.379 1.00 94.19 263 PHE A C 1
ATOM 1924 O O . PHE A 1 263 ? -6.569 -2.419 52.250 1.00 94.19 263 PHE A O 1
ATOM 1931 N N . THR A 1 264 ? -8.121 -3.689 51.246 1.00 90.25 264 THR A N 1
ATOM 1932 C CA . THR A 1 264 ? -9.228 -3.342 52.150 1.00 90.25 264 THR A CA 1
ATOM 1933 C C . THR A 1 264 ? -9.919 -4.599 52.683 1.00 90.25 264 THR A C 1
ATOM 1935 O O . THR A 1 264 ? -9.599 -5.708 52.266 1.00 90.25 264 THR A O 1
ATOM 1938 N N . GLY A 1 265 ? -10.862 -4.460 53.613 1.00 85.12 265 GLY A N 1
ATOM 1939 C CA . GLY A 1 265 ? -11.608 -5.578 54.203 1.00 85.12 265 GLY A CA 1
ATOM 1940 C C . GLY A 1 265 ? -11.071 -6.065 55.553 1.00 85.12 265 GLY A C 1
ATOM 1941 O O . GLY A 1 265 ? -10.119 -5.520 56.114 1.00 85.12 265 GLY A O 1
ATOM 1942 N N . GLY A 1 266 ? -11.729 -7.083 56.115 1.00 81.44 266 GLY A N 1
ATOM 1943 C CA . GLY A 1 266 ? -11.492 -7.548 57.487 1.00 81.44 266 GLY A CA 1
ATOM 1944 C C . GLY A 1 266 ? -10.058 -8.015 57.731 1.00 81.44 266 GLY A C 1
ATOM 1945 O O . GLY A 1 266 ? -9.454 -7.637 58.735 1.00 81.44 266 GLY A O 1
ATOM 1946 N N . LEU A 1 267 ? -9.480 -8.735 56.766 1.00 84.69 267 LEU A N 1
ATOM 1947 C CA . LEU A 1 267 ? -8.114 -9.249 56.863 1.00 84.69 267 LEU A CA 1
ATOM 1948 C C . LEU A 1 267 ? -7.048 -8.150 56.703 1.00 84.69 267 LEU A C 1
ATOM 1950 O O . LEU A 1 267 ? -5.975 -8.243 57.296 1.00 84.69 267 LEU A O 1
ATOM 1954 N N . ALA A 1 268 ? -7.357 -7.064 55.985 1.00 86.50 268 ALA A N 1
ATOM 1955 C CA . ALA A 1 268 ? -6.452 -5.921 55.827 1.00 86.50 268 ALA A CA 1
ATOM 1956 C C . ALA A 1 268 ? -6.193 -5.170 57.151 1.00 86.50 268 ALA A C 1
ATOM 1958 O O . ALA A 1 268 ? -5.221 -4.422 57.258 1.00 86.50 268 ALA A O 1
ATOM 1959 N N . LYS A 1 269 ? -7.000 -5.414 58.198 1.00 82.69 269 LYS A N 1
ATOM 1960 C CA . LYS A 1 269 ? -6.785 -4.881 59.558 1.00 82.69 269 LYS A CA 1
ATOM 1961 C C . LYS A 1 269 ? -5.519 -5.407 60.236 1.00 82.69 269 LYS A C 1
ATOM 1963 O O . LYS A 1 269 ? -5.091 -4.825 61.227 1.00 82.69 269 LYS A O 1
ATOM 1968 N N . ALA A 1 270 ? -4.903 -6.458 59.693 1.00 81.75 270 ALA A N 1
ATOM 1969 C CA . ALA A 1 270 ? -3.554 -6.881 60.063 1.00 81.75 270 ALA A CA 1
ATOM 1970 C C . ALA A 1 270 ? -2.495 -5.784 59.834 1.00 81.75 270 ALA A C 1
ATOM 1972 O O . ALA A 1 270 ? -1.401 -5.862 60.394 1.00 81.75 270 ALA A O 1
ATOM 1973 N N . GLY A 1 271 ? -2.811 -4.772 59.015 1.00 84.75 271 GLY A N 1
ATOM 1974 C CA . GLY A 1 271 ? -1.953 -3.620 58.779 1.00 84.75 271 GLY A CA 1
ATOM 1975 C C . GLY A 1 271 ? -0.601 -4.023 58.198 1.00 84.75 271 GLY A C 1
ATOM 1976 O O . GLY A 1 271 ? -0.512 -4.905 57.340 1.00 84.75 271 GLY A O 1
ATOM 1977 N N . ASP A 1 272 ? 0.453 -3.391 58.710 1.00 86.88 272 ASP A N 1
ATOM 1978 C CA . ASP A 1 272 ? 1.827 -3.555 58.229 1.00 86.88 272 ASP A CA 1
ATOM 1979 C C . ASP A 1 272 ? 2.324 -5.000 58.294 1.00 86.88 272 ASP A C 1
ATOM 1981 O O . ASP A 1 272 ? 3.139 -5.396 57.468 1.00 86.88 272 ASP A O 1
ATOM 1985 N N . VAL A 1 273 ? 1.811 -5.812 59.224 1.00 89.00 273 VAL A N 1
ATOM 1986 C CA . VAL A 1 273 ? 2.194 -7.226 59.334 1.00 89.00 273 VAL A CA 1
ATOM 1987 C C . VAL A 1 273 ? 1.862 -7.972 58.043 1.00 89.00 273 VAL A C 1
ATOM 1989 O O . VAL A 1 273 ? 2.721 -8.645 57.482 1.00 89.00 273 VAL A O 1
ATOM 1992 N N . LEU A 1 274 ? 0.632 -7.838 57.540 1.00 90.00 274 LEU A N 1
ATOM 1993 C CA . LEU A 1 274 ? 0.222 -8.514 56.308 1.00 90.00 274 LEU A CA 1
ATOM 1994 C C . LEU A 1 274 ? 0.996 -7.976 55.102 1.00 90.00 274 LEU A C 1
ATOM 1996 O O . LEU A 1 274 ? 1.441 -8.766 54.272 1.00 90.00 274 LEU A O 1
ATOM 2000 N N . LEU A 1 275 ? 1.204 -6.656 55.033 1.00 94.62 275 LEU A N 1
ATOM 2001 C CA . LEU A 1 275 ? 1.986 -6.038 53.960 1.00 94.62 275 LEU A CA 1
ATOM 2002 C C . LEU A 1 275 ? 3.420 -6.583 53.933 1.00 94.62 275 LEU A C 1
ATOM 2004 O O . LEU A 1 275 ? 3.888 -7.004 52.880 1.00 94.62 275 LEU A O 1
ATOM 2008 N N . GLN A 1 276 ? 4.084 -6.678 55.089 1.00 93.62 276 GLN A N 1
ATOM 2009 C CA . GLN A 1 276 ? 5.443 -7.215 55.202 1.00 93.62 276 GLN A CA 1
ATOM 2010 C C . GLN A 1 276 ? 5.534 -8.682 54.766 1.00 93.62 276 GLN A C 1
ATOM 2012 O O . GLN A 1 276 ? 6.496 -9.062 54.093 1.00 93.62 276 GLN A O 1
ATOM 2017 N N . LEU A 1 277 ? 4.541 -9.509 55.109 1.00 94.31 277 LEU A N 1
ATOM 2018 C CA . LEU A 1 277 ? 4.498 -10.905 54.663 1.00 94.31 277 LEU A CA 1
ATOM 2019 C C . LEU A 1 277 ? 4.310 -11.011 53.143 1.00 94.31 277 LEU A C 1
ATOM 2021 O O . LEU A 1 277 ? 4.981 -11.814 52.491 1.00 94.31 277 LEU A O 1
ATOM 2025 N N . ILE A 1 278 ? 3.443 -10.179 52.558 1.00 96.12 278 ILE A N 1
ATOM 2026 C CA . ILE A 1 278 ? 3.241 -10.137 51.103 1.00 96.12 278 ILE A CA 1
ATOM 2027 C C . ILE A 1 278 ? 4.527 -9.674 50.412 1.00 96.12 278 ILE A C 1
ATOM 2029 O O . ILE A 1 278 ? 5.002 -10.350 49.502 1.00 96.12 278 ILE A O 1
ATOM 2033 N N . GLU A 1 279 ? 5.146 -8.585 50.875 1.00 94.19 279 GLU A N 1
ATOM 2034 C CA . GLU A 1 279 ? 6.408 -8.073 50.327 1.00 94.19 279 GLU A CA 1
ATOM 2035 C C . GLU A 1 279 ? 7.539 -9.101 50.404 1.00 94.19 279 GLU A C 1
ATOM 2037 O O . GLU A 1 279 ? 8.312 -9.245 49.454 1.00 94.19 279 GLU A O 1
ATOM 2042 N N . LYS A 1 280 ? 7.639 -9.840 51.517 1.00 94.62 280 LYS A N 1
ATOM 2043 C CA . LYS A 1 280 ? 8.612 -10.926 51.689 1.00 94.62 280 LYS A CA 1
ATOM 2044 C C . LYS A 1 280 ? 8.467 -11.971 50.582 1.00 94.62 280 LYS A C 1
ATOM 2046 O O . LYS A 1 280 ? 9.464 -12.344 49.962 1.00 94.62 280 LYS A O 1
ATOM 2051 N N . HIS A 1 281 ? 7.245 -12.424 50.306 1.00 95.06 281 HIS A N 1
ATOM 2052 C CA . HIS A 1 281 ? 6.992 -13.404 49.249 1.00 95.06 281 HIS A CA 1
ATOM 2053 C C . HIS A 1 281 ? 7.121 -12.812 47.843 1.00 95.06 281 HIS A C 1
ATOM 2055 O O . HIS A 1 281 ? 7.649 -13.486 46.961 1.00 95.06 281 HIS A O 1
ATOM 2061 N N . MET A 1 282 ? 6.725 -11.554 47.633 1.00 93.12 282 MET A N 1
ATOM 2062 C CA . MET A 1 282 ? 6.923 -10.871 46.353 1.00 93.12 282 MET A CA 1
ATOM 2063 C C . MET A 1 282 ? 8.406 -10.763 46.007 1.00 93.12 282 MET A C 1
ATOM 2065 O O . MET A 1 282 ? 8.778 -11.074 44.884 1.00 93.12 282 MET A O 1
ATOM 2069 N N . LYS A 1 283 ? 9.269 -10.407 46.969 1.00 89.75 283 LYS A N 1
ATOM 2070 C CA . LYS A 1 283 ? 10.729 -10.362 46.771 1.00 89.75 283 LYS A CA 1
ATOM 2071 C C . LYS A 1 283 ? 11.309 -11.727 46.399 1.00 89.75 283 LYS A C 1
ATOM 2073 O O . LYS A 1 283 ? 12.187 -11.791 45.548 1.00 89.75 283 LYS A O 1
ATOM 2078 N N . ALA A 1 284 ? 10.810 -12.808 47.000 1.00 88.62 284 ALA A N 1
ATOM 2079 C CA . ALA A 1 284 ? 11.253 -14.169 46.684 1.00 88.62 284 ALA A CA 1
ATOM 2080 C C . ALA A 1 284 ? 10.817 -14.642 45.284 1.00 88.62 284 ALA A C 1
ATOM 2082 O O . ALA A 1 284 ? 11.475 -15.492 44.691 1.00 88.62 284 ALA A O 1
ATOM 2083 N N . LEU A 1 285 ? 9.714 -14.096 44.770 1.00 86.94 285 LEU A N 1
ATOM 2084 C CA . LEU A 1 285 ? 9.150 -14.403 43.454 1.00 86.94 285 LEU A CA 1
ATOM 2085 C C . LEU A 1 285 ? 9.501 -13.341 42.392 1.00 86.94 285 LEU A C 1
ATOM 2087 O O . LEU A 1 285 ? 9.089 -13.465 41.239 1.00 86.94 285 LEU A O 1
ATOM 2091 N N . ALA A 1 286 ? 10.226 -12.284 42.770 1.00 76.62 286 ALA A N 1
ATOM 2092 C CA . ALA A 1 286 ? 10.506 -11.151 41.903 1.00 76.62 286 ALA A CA 1
ATOM 2093 C C . ALA A 1 286 ? 11.427 -11.556 40.749 1.00 76.62 286 ALA A C 1
ATOM 2095 O O . ALA A 1 286 ? 12.425 -12.258 40.923 1.00 76.62 286 ALA A O 1
ATOM 2096 N N . TRP A 1 287 ? 11.116 -11.056 39.556 1.00 76.50 287 TRP A N 1
ATOM 2097 C CA . TRP A 1 287 ? 11.967 -11.251 38.393 1.00 76.50 287 TRP A CA 1
ATOM 2098 C C . TRP A 1 287 ? 13.257 -10.445 38.557 1.00 76.50 287 TRP A C 1
ATOM 2100 O O . TRP A 1 287 ? 13.230 -9.226 38.704 1.00 76.50 287 TRP A O 1
ATOM 2110 N N . THR A 1 288 ? 14.396 -11.130 38.509 1.00 75.00 288 THR A N 1
ATOM 2111 C CA . THR A 1 288 ? 15.719 -10.536 38.741 1.00 75.00 288 THR A CA 1
ATOM 2112 C C . THR A 1 288 ? 16.182 -9.579 37.638 1.00 75.00 288 THR A C 1
ATOM 2114 O O . THR A 1 288 ? 17.035 -8.740 37.904 1.00 75.00 288 THR A O 1
ATOM 2117 N N . ILE A 1 289 ? 15.627 -9.678 36.423 1.00 77.75 289 ILE A N 1
ATOM 2118 C CA . ILE A 1 289 ? 15.974 -8.811 35.279 1.00 77.75 289 ILE A CA 1
ATOM 2119 C C . ILE A 1 289 ? 15.117 -7.535 35.269 1.00 77.75 289 ILE A C 1
ATOM 2121 O O . ILE A 1 289 ? 15.613 -6.458 34.951 1.00 77.75 289 ILE A O 1
ATOM 2125 N N . LEU A 1 290 ? 13.837 -7.651 35.635 1.00 70.44 290 LEU A N 1
ATOM 2126 C CA . LEU A 1 290 ? 12.870 -6.551 35.656 1.00 70.44 290 LEU A CA 1
ATOM 2127 C C . LEU A 1 290 ? 12.160 -6.525 37.017 1.00 70.44 290 LEU A C 1
ATOM 2129 O O . LEU A 1 290 ? 11.130 -7.201 37.173 1.00 70.44 290 LEU A O 1
ATOM 2133 N N . PRO A 1 291 ? 12.698 -5.789 38.007 1.00 74.38 291 PRO A N 1
ATOM 2134 C CA . PRO A 1 291 ? 12.137 -5.759 39.350 1.00 74.38 291 PRO A CA 1
ATOM 2135 C C . PRO A 1 291 ? 10.724 -5.165 39.347 1.00 74.38 291 PRO A C 1
ATOM 2137 O O . PRO A 1 291 ? 10.415 -4.241 38.599 1.00 74.38 291 PRO A O 1
ATOM 2140 N N . THR A 1 292 ? 9.853 -5.712 40.193 1.00 78.56 292 THR A N 1
ATOM 2141 C CA . THR A 1 292 ? 8.480 -5.227 40.365 1.00 78.56 292 THR A CA 1
ATOM 2142 C C . THR A 1 292 ? 8.472 -4.037 41.330 1.00 78.56 292 THR A C 1
ATOM 2144 O O . THR A 1 292 ? 8.709 -4.218 42.523 1.00 78.56 292 THR A O 1
ATOM 2147 N N . ASN A 1 293 ? 8.188 -2.834 40.822 1.00 82.38 293 ASN A N 1
ATOM 2148 C CA . ASN A 1 293 ? 8.210 -1.576 41.580 1.00 82.38 293 ASN A CA 1
ATOM 2149 C C . ASN A 1 293 ? 6.791 -1.084 41.924 1.00 82.38 293 ASN A C 1
ATOM 2151 O O . ASN A 1 293 ? 6.406 0.015 41.543 1.00 82.38 293 ASN A O 1
ATOM 2155 N N . VAL A 1 294 ? 6.018 -1.890 42.657 1.00 92.69 294 VAL A N 1
ATOM 2156 C CA . VAL A 1 294 ? 4.667 -1.521 43.120 1.00 92.69 294 VAL A CA 1
ATOM 2157 C C . VAL A 1 294 ? 4.666 -1.217 44.615 1.00 92.69 294 VAL A C 1
ATOM 2159 O O . VAL A 1 294 ? 5.280 -1.942 45.402 1.00 92.69 294 VAL A O 1
ATOM 2162 N N . LYS A 1 295 ? 3.965 -0.159 45.035 1.00 94.81 295 LYS A N 1
ATOM 2163 C CA . LYS A 1 295 ? 3.750 0.127 46.463 1.00 94.81 295 LYS A CA 1
ATOM 2164 C C . LYS A 1 295 ? 2.568 -0.680 46.994 1.00 94.81 295 LYS A C 1
ATOM 2166 O O . LYS A 1 295 ? 1.558 -0.807 46.312 1.00 94.81 295 LYS A O 1
ATOM 2171 N N . LEU A 1 296 ? 2.656 -1.183 48.224 1.00 95.38 296 LEU A N 1
ATOM 2172 C CA . LEU A 1 296 ? 1.532 -1.843 48.892 1.00 95.38 296 LEU A CA 1
ATOM 2173 C C . LEU A 1 296 ? 1.002 -0.957 50.020 1.00 95.38 296 LEU A C 1
ATOM 2175 O O . LEU A 1 296 ? 1.779 -0.463 50.833 1.00 95.38 296 LEU A O 1
ATOM 2179 N N . LEU A 1 297 ? -0.314 -0.751 50.078 1.00 94.12 297 LEU A N 1
ATOM 2180 C CA . LEU A 1 297 ? -0.972 0.056 51.110 1.00 94.12 297 LEU A CA 1
ATOM 2181 C C . LEU A 1 297 ? -2.208 -0.657 51.665 1.00 94.12 297 LEU A C 1
ATOM 2183 O O . LEU A 1 297 ? -2.825 -1.475 50.994 1.00 94.12 297 LEU A O 1
ATOM 2187 N N . THR A 1 298 ? -2.623 -0.295 52.876 1.00 91.38 298 THR A N 1
ATOM 2188 C CA . THR A 1 298 ? -3.955 -0.621 53.406 1.00 91.38 298 THR A CA 1
ATOM 2189 C C . THR A 1 298 ? -4.900 0.570 53.270 1.00 91.38 298 THR A C 1
ATOM 2191 O O . THR A 1 298 ? -4.495 1.718 53.477 1.00 91.38 298 THR A O 1
ATOM 2194 N N . ALA A 1 299 ? -6.155 0.301 52.921 1.00 86.94 299 ALA A N 1
ATOM 2195 C CA . ALA A 1 299 ? -7.227 1.283 52.781 1.00 86.94 299 ALA A CA 1
ATOM 2196 C C . ALA A 1 299 ? -7.565 1.957 54.124 1.00 86.94 299 ALA A C 1
ATOM 2198 O O . ALA A 1 299 ? -7.489 1.334 55.188 1.00 86.94 299 ALA A O 1
ATOM 2199 N N . LYS A 1 300 ? -7.964 3.233 54.087 1.00 74.62 300 LYS A N 1
ATOM 2200 C CA . LYS A 1 300 ? -8.363 3.995 55.278 1.00 74.62 300 LYS A CA 1
ATOM 2201 C C . LYS A 1 300 ? -9.884 3.891 55.402 1.00 74.62 300 LYS A C 1
ATOM 2203 O O . LYS A 1 300 ? -10.587 4.850 55.131 1.00 74.62 300 LYS A O 1
ATOM 2208 N N . SER A 1 301 ? -10.346 2.694 55.783 1.00 62.81 301 SER A N 1
ATOM 2209 C CA . SER A 1 301 ? -11.759 2.285 55.890 1.00 62.81 301 SER A CA 1
ATOM 2210 C C . SER A 1 301 ? -12.729 3.456 56.093 1.00 62.81 301 SER A C 1
ATOM 2212 O O . SER A 1 301 ? -12.787 4.028 57.181 1.00 62.81 301 SER A O 1
ATOM 2214 N N . LEU A 1 302 ? -13.508 3.769 55.058 1.00 62.69 302 LEU A N 1
ATOM 2215 C CA . LEU A 1 302 ? -14.532 4.811 55.092 1.00 62.69 302 LEU A CA 1
ATOM 2216 C C . LEU A 1 302 ? -15.863 4.244 55.598 1.00 62.69 302 LEU A C 1
ATOM 2218 O O . LEU A 1 302 ? -16.297 3.165 55.184 1.00 62.69 302 LEU A O 1
ATOM 2222 N N . GLU A 1 303 ? -16.523 4.985 56.484 1.00 66.44 303 GLU A N 1
ATOM 2223 C CA . GLU A 1 303 ? -17.911 4.721 56.863 1.00 66.44 303 GLU A CA 1
ATOM 2224 C C . GLU A 1 303 ? -18.800 4.894 55.615 1.00 66.44 303 GLU A C 1
ATOM 2226 O O . GLU A 1 303 ? -18.673 5.888 54.903 1.00 66.44 303 GLU A O 1
ATOM 2231 N N . PHE A 1 304 ? -19.650 3.907 55.304 1.00 77.12 304 PHE A N 1
ATOM 2232 C CA . PHE A 1 304 ? -20.456 3.857 54.069 1.00 77.12 304 PHE A CA 1
ATOM 2233 C C . PHE A 1 304 ? -19.650 3.858 52.750 1.00 77.12 304 PHE A C 1
ATOM 2235 O O . PHE A 1 304 ? -20.086 4.430 51.751 1.00 77.12 304 PHE A O 1
ATOM 2242 N N . GLY A 1 305 ? -18.489 3.190 52.712 1.00 81.69 305 GLY A N 1
ATOM 2243 C CA . GLY A 1 305 ? -17.608 3.154 51.534 1.00 81.69 305 GLY A CA 1
ATOM 2244 C C . GLY A 1 305 ? -18.291 2.792 50.202 1.00 81.69 305 GLY A C 1
ATOM 2245 O O . GLY A 1 305 ? -18.026 3.456 49.204 1.00 81.69 305 GLY A O 1
ATOM 2246 N N . GLY A 1 306 ? -19.209 1.817 50.175 1.00 86.56 306 GLY A N 1
ATOM 2247 C CA . GLY A 1 306 ? -19.949 1.448 48.955 1.00 86.56 306 GLY A CA 1
ATOM 2248 C C . GLY A 1 306 ? -20.813 2.594 48.413 1.00 86.56 306 GLY A C 1
ATOM 2249 O O . GLY A 1 306 ? -20.732 2.947 47.237 1.00 86.56 306 GLY A O 1
ATOM 2250 N N . VAL A 1 307 ? -21.558 3.255 49.301 1.00 91.62 307 VAL A N 1
ATOM 2251 C CA . VAL A 1 307 ? -22.399 4.421 48.988 1.00 91.62 307 VAL A CA 1
ATOM 2252 C C . VAL A 1 307 ? -21.552 5.600 48.501 1.00 91.62 307 VAL A C 1
ATOM 2254 O O . VAL A 1 307 ? -21.817 6.168 47.441 1.00 91.62 307 VAL A O 1
ATOM 2257 N N . VAL A 1 308 ? -20.509 5.962 49.254 1.00 91.31 308 VAL A N 1
ATOM 2258 C CA . VAL A 1 308 ? -19.632 7.099 48.924 1.00 91.31 308 VAL A CA 1
ATOM 2259 C C . VAL A 1 308 ? -18.938 6.876 47.582 1.00 91.31 308 VAL A C 1
ATOM 2261 O O . VAL A 1 308 ? -18.922 7.767 46.732 1.00 91.31 308 VAL A O 1
ATOM 2264 N N . GLY A 1 309 ? -18.408 5.675 47.366 1.00 91.50 309 GLY A N 1
ATOM 2265 C CA . GLY A 1 309 ? -17.730 5.304 46.134 1.00 91.50 309 GLY A CA 1
ATOM 2266 C C . GLY A 1 309 ? -18.629 5.353 44.912 1.00 91.50 309 GLY A C 1
ATOM 2267 O O . GLY A 1 309 ? -18.256 5.946 43.899 1.00 91.50 309 GLY A O 1
ATOM 2268 N N . ALA A 1 310 ? -19.839 4.804 45.031 1.00 94.06 310 ALA A N 1
ATOM 2269 C CA . ALA A 1 310 ? -20.817 4.827 43.956 1.00 94.06 310 ALA A CA 1
ATOM 2270 C C . ALA A 1 310 ? -21.180 6.265 43.550 1.00 94.06 310 ALA A C 1
ATOM 2272 O O . ALA A 1 310 ? -21.116 6.613 42.367 1.00 94.06 310 ALA A O 1
ATOM 2273 N N . ALA A 1 311 ? -21.470 7.133 44.525 1.00 93.81 311 ALA A N 1
ATOM 2274 C CA . ALA A 1 311 ? -21.778 8.540 44.271 1.00 93.81 311 ALA A CA 1
ATOM 2275 C C . ALA A 1 311 ? -20.617 9.284 43.590 1.00 93.81 311 ALA A C 1
ATOM 2277 O O . ALA A 1 311 ? -20.822 10.038 42.636 1.00 93.81 311 ALA A O 1
ATOM 2278 N N . LEU A 1 312 ? -19.382 9.072 44.059 1.00 92.38 312 LEU A N 1
ATOM 2279 C CA . LEU A 1 312 ? -18.199 9.750 43.529 1.00 92.38 312 LEU A CA 1
ATOM 2280 C C . LEU A 1 312 ? -17.839 9.292 42.115 1.00 92.38 312 LEU A C 1
ATOM 2282 O O . LEU A 1 312 ? -17.496 10.128 41.281 1.00 92.38 312 LEU A O 1
ATOM 2286 N N . ALA A 1 313 ? -17.985 8.006 41.804 1.00 91.25 313 ALA A N 1
ATOM 2287 C CA . ALA A 1 313 ? -17.824 7.510 40.441 1.00 91.25 313 ALA A CA 1
ATOM 2288 C C . ALA A 1 313 ? -18.871 8.111 39.488 1.00 91.25 313 ALA A C 1
ATOM 2290 O O . ALA A 1 313 ? -18.525 8.608 38.412 1.00 91.25 313 ALA A O 1
ATOM 2291 N N . ALA A 1 314 ? -20.141 8.164 39.908 1.00 90.50 314 ALA A N 1
ATOM 2292 C CA . ALA A 1 314 ? -21.202 8.803 39.129 1.00 90.50 314 ALA A CA 1
ATOM 2293 C C . ALA A 1 314 ? -20.958 10.313 38.944 1.00 90.50 314 ALA A C 1
ATOM 2295 O O . ALA A 1 314 ? -21.273 10.877 37.895 1.00 90.50 314 ALA A O 1
ATOM 2296 N N . LYS A 1 315 ? -20.364 10.986 39.936 1.00 89.69 315 LYS A N 1
ATOM 2297 C CA . LYS A 1 315 ? -19.934 12.388 39.835 1.00 89.69 315 LYS A CA 1
ATOM 2298 C C . LYS A 1 315 ? -18.819 12.582 38.810 1.00 89.69 315 LYS A C 1
ATOM 2300 O O . LYS A 1 315 ? -18.887 13.536 38.040 1.00 89.69 315 LYS A O 1
ATOM 2305 N N . GLN A 1 316 ? -17.809 11.711 38.779 1.00 85.50 316 GLN A N 1
ATOM 2306 C CA . GLN A 1 316 ? -16.743 11.790 37.771 1.00 85.50 316 GLN A CA 1
ATOM 2307 C C . GLN A 1 316 ? -17.307 11.616 36.355 1.00 85.50 316 GLN A C 1
ATOM 2309 O O . GLN A 1 316 ? -16.947 12.365 35.443 1.00 85.50 316 GLN A O 1
ATOM 2314 N N . LEU A 1 317 ? -18.267 10.699 36.185 1.00 76.25 317 LEU A N 1
ATOM 2315 C CA . LEU A 1 317 ? -18.988 10.531 34.924 1.00 76.25 317 LEU A CA 1
ATOM 2316 C C . LEU A 1 317 ? -19.771 11.796 34.536 1.00 76.25 317 LEU A C 1
ATOM 2318 O O . LEU A 1 317 ? -19.675 12.244 33.392 1.00 76.25 317 LEU A O 1
ATOM 2322 N N . LEU A 1 318 ? -20.494 12.408 35.480 1.00 78.69 318 LEU A N 1
ATOM 2323 C CA . LEU A 1 318 ? -21.206 13.667 35.247 1.00 78.69 318 LEU A CA 1
ATOM 2324 C C . LEU A 1 318 ? -20.243 14.805 34.890 1.00 78.69 318 LEU A C 1
ATOM 2326 O O . LEU A 1 318 ? -20.501 15.524 33.933 1.00 78.69 318 LEU A O 1
ATOM 2330 N N . ALA A 1 319 ? -19.133 14.975 35.613 1.00 71.88 319 ALA A N 1
ATOM 2331 C CA . ALA A 1 319 ? -18.151 16.024 35.336 1.00 71.88 319 ALA A CA 1
ATOM 2332 C C . ALA A 1 319 ? -17.588 15.902 33.912 1.00 71.88 319 ALA A C 1
ATOM 2334 O O . ALA A 1 319 ? -17.472 16.906 33.208 1.00 71.88 319 ALA A O 1
ATOM 2335 N N . LYS A 1 320 ? -17.336 14.669 33.453 1.00 64.12 320 LYS A N 1
ATOM 2336 C CA . LYS A 1 320 ? -16.967 14.378 32.065 1.00 64.12 320 LYS A CA 1
ATOM 2337 C C . LYS A 1 320 ? -18.091 14.758 31.097 1.00 64.12 320 LYS A C 1
ATOM 2339 O O . LYS A 1 320 ? -17.841 15.493 30.150 1.00 64.12 320 LYS A O 1
ATOM 2344 N N . GLN A 1 321 ? -19.333 14.337 31.346 1.00 59.84 321 GLN A N 1
ATOM 2345 C CA . GLN A 1 321 ? -20.484 14.691 30.501 1.00 59.84 321 GLN A CA 1
ATOM 2346 C C . GLN A 1 321 ? -20.750 16.204 30.449 1.00 59.84 321 GLN A C 1
ATOM 2348 O O . GLN A 1 321 ? -21.058 16.727 29.383 1.00 59.84 321 GLN A O 1
ATOM 2353 N N . VAL A 1 322 ? -20.598 16.923 31.563 1.00 61.22 322 VAL A N 1
ATOM 2354 C CA . VAL A 1 322 ? -20.761 18.382 31.651 1.00 61.22 322 VAL A CA 1
ATOM 2355 C C . VAL A 1 322 ? -19.609 19.108 30.965 1.00 61.22 322 VAL A C 1
ATOM 2357 O O . VAL A 1 322 ? -19.856 20.096 30.287 1.00 61.22 322 VAL A O 1
ATOM 2360 N N . ALA A 1 323 ? -18.367 18.632 31.081 1.00 50.59 323 ALA A N 1
ATOM 2361 C CA . ALA A 1 323 ? -17.241 19.184 30.328 1.00 50.59 323 ALA A CA 1
ATOM 2362 C C . ALA A 1 323 ? -17.434 18.994 28.815 1.00 50.59 323 ALA A C 1
ATOM 2364 O O . ALA A 1 323 ? -17.220 19.932 28.051 1.00 50.59 323 ALA A O 1
ATOM 2365 N N . LEU A 1 324 ? -17.923 17.821 28.394 1.00 46.31 324 LEU A N 1
ATOM 2366 C CA . LEU A 1 324 ? -18.280 17.537 27.001 1.00 46.31 324 LEU A CA 1
ATOM 2367 C C . LEU A 1 324 ? -19.454 18.413 26.531 1.00 46.31 324 LEU A C 1
ATOM 2369 O O . LEU A 1 324 ? -19.397 18.953 25.431 1.00 46.31 324 LEU A O 1
ATOM 2373 N N . ARG A 1 325 ? -20.479 18.619 27.372 1.00 47.97 325 ARG A N 1
ATOM 2374 C CA . ARG A 1 325 ? -21.601 19.531 27.089 1.00 47.97 325 ARG A CA 1
ATOM 2375 C C . ARG A 1 325 ? -21.168 20.987 27.028 1.00 47.97 325 ARG A C 1
ATOM 2377 O O . ARG A 1 325 ? -21.563 21.655 26.097 1.00 47.97 325 ARG A O 1
ATOM 2384 N N . LYS A 1 326 ? -20.319 21.477 27.934 1.00 45.69 326 LYS A N 1
ATOM 2385 C CA . LYS A 1 326 ? -19.790 22.850 27.882 1.00 45.69 326 LYS A CA 1
ATOM 2386 C C . LYS A 1 326 ? -18.891 23.077 26.672 1.00 45.69 326 LYS A C 1
ATOM 2388 O O . LYS A 1 326 ? -18.960 24.137 26.065 1.00 45.69 326 LYS A O 1
ATOM 2393 N N . ALA A 1 327 ? -18.081 22.086 26.296 1.00 43.12 327 ALA A N 1
ATOM 2394 C CA . ALA A 1 327 ? -17.316 22.125 25.052 1.00 43.12 327 ALA A CA 1
ATOM 2395 C C . ALA A 1 327 ? -18.249 22.153 23.827 1.00 43.12 327 ALA A C 1
ATOM 2397 O O . ALA A 1 327 ? -18.005 22.899 22.882 1.00 43.12 327 ALA A O 1
ATOM 2398 N N . ALA A 1 328 ? -19.350 21.398 23.874 1.00 38.88 328 ALA A N 1
ATOM 2399 C CA . ALA A 1 328 ? -20.396 21.430 22.861 1.00 38.88 328 ALA A CA 1
ATOM 2400 C C . ALA A 1 328 ? -21.196 22.747 22.846 1.00 38.88 328 ALA A C 1
ATOM 2402 O O . ALA A 1 328 ? -21.482 23.249 21.770 1.00 38.88 328 ALA A O 1
ATOM 2403 N N . GLU A 1 329 ? -21.510 23.340 23.999 1.00 42.62 329 GLU A N 1
ATOM 2404 C CA . GLU A 1 329 ? -22.218 24.618 24.157 1.00 42.62 329 GLU A CA 1
ATOM 2405 C C . GLU A 1 329 ? -21.342 25.792 23.700 1.00 42.62 329 GLU A C 1
ATOM 2407 O O . GLU A 1 329 ? -21.823 26.679 23.002 1.00 42.62 329 GLU A O 1
ATOM 2412 N N . GLN A 1 330 ? -20.034 25.767 23.984 1.00 39.91 330 GLN A N 1
ATOM 2413 C CA . GLN A 1 330 ? -19.068 26.715 23.414 1.00 39.91 330 GLN A CA 1
ATOM 2414 C C . GLN A 1 330 ? -18.949 26.561 21.891 1.00 39.91 330 GLN A C 1
ATOM 2416 O O . GLN A 1 330 ? -18.834 27.557 21.180 1.00 39.91 330 GLN A O 1
ATOM 2421 N N . ALA A 1 331 ? -19.041 25.335 21.366 1.00 34.50 331 ALA A N 1
ATOM 2422 C CA . ALA A 1 331 ? -19.170 25.101 19.928 1.00 34.50 331 ALA A CA 1
ATOM 2423 C C . ALA A 1 331 ? -20.553 25.533 19.380 1.00 34.50 331 ALA A C 1
ATOM 2425 O O . ALA A 1 331 ? -20.674 25.892 18.209 1.00 34.50 331 ALA A O 1
ATOM 2426 N N . GLN A 1 332 ? -21.589 25.562 20.226 1.00 32.81 332 GLN A N 1
ATOM 2427 C CA . GLN A 1 332 ? -22.957 25.972 19.898 1.00 32.81 332 GLN A CA 1
ATOM 2428 C C . GLN A 1 332 ? -23.143 27.500 19.908 1.00 32.81 332 GLN A C 1
ATOM 2430 O O . GLN A 1 332 ? -23.904 28.002 19.086 1.00 32.81 332 GLN A O 1
ATOM 2435 N N . GLU A 1 333 ? -22.423 28.265 20.736 1.00 36.56 333 GLU A N 1
ATOM 2436 C CA . GLU A 1 333 ? -22.375 29.739 20.652 1.00 36.56 333 GLU A CA 1
ATOM 2437 C C . GLU A 1 333 ? -21.765 30.211 19.322 1.00 36.56 333 GLU A C 1
ATOM 2439 O O . GLU A 1 333 ? -22.238 31.184 18.734 1.00 36.56 333 GLU A O 1
ATOM 2444 N N . VAL A 1 334 ? -20.797 29.461 18.780 1.00 35.78 334 VAL A N 1
ATOM 2445 C CA . VAL A 1 334 ? -20.270 29.664 17.417 1.00 35.78 334 VAL A CA 1
ATOM 2446 C C . VAL A 1 334 ? -21.327 29.316 16.351 1.00 35.78 334 VAL A C 1
ATOM 2448 O O . VAL A 1 334 ? -21.380 29.954 15.301 1.00 35.78 334 VAL A O 1
ATOM 2451 N N . SER A 1 335 ? -22.220 28.359 16.633 1.00 31.23 335 SER A N 1
ATOM 2452 C CA . SER A 1 335 ? -23.311 27.932 15.742 1.00 31.23 335 SER A CA 1
ATOM 2453 C C . SER A 1 335 ? -24.575 28.809 15.810 1.00 31.23 335 SER A C 1
ATOM 2455 O O . SER A 1 335 ? -25.312 28.877 14.827 1.00 31.23 335 SER A O 1
ATOM 2457 N N . LEU A 1 336 ? -24.862 29.486 16.928 1.00 32.38 336 LEU A N 1
ATOM 2458 C CA . LEU A 1 336 ? -26.041 30.355 17.100 1.00 32.38 336 LEU A CA 1
ATOM 2459 C C . LEU A 1 336 ? -25.936 31.667 16.304 1.00 32.38 336 LEU A C 1
ATOM 2461 O O . LEU A 1 336 ? -26.960 32.274 15.997 1.00 32.38 336 LEU A O 1
ATOM 2465 N N . ALA A 1 337 ? -24.733 32.037 15.856 1.00 36.56 337 ALA A N 1
ATOM 2466 C CA . ALA A 1 337 ? -24.535 33.048 14.815 1.00 36.56 337 ALA A CA 1
ATOM 2467 C C . ALA A 1 337 ? -25.033 32.599 13.418 1.00 36.56 337 ALA A C 1
ATOM 2469 O O . ALA A 1 337 ? -25.151 33.435 12.524 1.00 36.56 337 ALA A O 1
ATOM 2470 N N . ALA A 1 338 ? -25.346 31.309 13.224 1.00 29.59 338 ALA A N 1
ATOM 2471 C CA . ALA A 1 338 ? -25.665 30.707 11.924 1.00 29.59 338 ALA A CA 1
ATOM 2472 C C . ALA A 1 338 ? -27.083 30.100 11.805 1.00 29.59 338 ALA A C 1
ATOM 2474 O O . ALA A 1 338 ? -27.380 29.493 10.783 1.00 29.59 338 ALA A O 1
ATOM 2475 N N . GLY A 1 339 ? -27.964 30.291 12.798 1.00 35.53 339 GLY A N 1
ATOM 2476 C CA . GLY A 1 339 ? -29.423 30.087 12.704 1.00 35.53 339 GLY A CA 1
ATOM 2477 C C . GLY A 1 339 ? -29.922 28.718 12.199 1.00 35.53 339 GLY A C 1
ATOM 2478 O O . GLY A 1 339 ? -30.071 28.508 11.000 1.00 35.53 339 GLY A O 1
ATOM 2479 N N . GLY A 1 340 ? -30.328 27.817 13.102 1.00 30.03 340 GLY A N 1
ATOM 2480 C CA . GLY A 1 340 ? -31.001 26.567 12.714 1.00 30.03 340 GLY A CA 1
ATOM 2481 C C . GLY A 1 340 ? -31.816 25.921 13.838 1.00 30.03 340 GLY A C 1
ATOM 2482 O O . GLY A 1 340 ? -31.349 25.824 14.969 1.00 30.03 340 GLY A O 1
ATOM 2483 N N . HIS A 1 341 ? -33.043 25.492 13.513 1.00 30.31 341 HIS A N 1
ATOM 2484 C CA . HIS A 1 341 ? -33.995 24.808 14.402 1.00 30.31 341 HIS A CA 1
ATOM 2485 C C . HIS A 1 341 ? -33.837 23.274 14.382 1.00 30.31 341 HIS A C 1
ATOM 2487 O O . HIS A 1 341 ? -33.372 22.697 13.403 1.00 30.31 341 HIS A O 1
ATOM 2493 N N . ILE A 1 342 ? -34.264 22.632 15.476 1.00 27.42 342 ILE A N 1
ATOM 2494 C CA . ILE A 1 342 ? -34.098 21.205 15.807 1.00 27.42 342 ILE A CA 1
ATOM 2495 C C . ILE A 1 342 ? -35.280 20.371 15.273 1.00 27.42 342 ILE A C 1
ATOM 2497 O O . ILE A 1 342 ? -36.433 20.762 15.450 1.00 27.42 342 ILE A O 1
ATOM 2501 N N . LEU A 1 343 ? -34.998 19.199 14.689 1.00 28.11 343 LEU A N 1
ATOM 2502 C CA . LEU A 1 343 ? -35.960 18.108 14.465 1.00 28.11 343 LEU A CA 1
ATOM 2503 C C . LEU A 1 343 ? -35.472 16.844 15.191 1.00 28.11 343 LEU A C 1
ATOM 2505 O O . LEU A 1 343 ? -34.273 16.576 15.230 1.00 28.11 343 LEU A O 1
ATOM 2509 N N . GLU A 1 344 ? -36.408 16.100 15.783 1.00 24.11 344 GLU A N 1
ATOM 2510 C CA . GLU A 1 344 ? -36.141 14.919 16.614 1.00 24.11 344 GLU A CA 1
ATOM 2511 C C . GLU A 1 344 ? -35.628 13.695 15.822 1.00 24.11 344 GLU A C 1
ATOM 2513 O O . GLU A 1 344 ? -35.971 13.525 14.648 1.00 24.11 344 GLU A O 1
ATOM 2518 N N . PRO A 1 345 ? -34.829 12.810 16.455 1.00 24.69 345 PRO A N 1
ATOM 2519 C CA . PRO A 1 345 ? -34.136 11.726 15.772 1.00 24.69 345 PRO A CA 1
ATOM 2520 C C . PRO A 1 345 ? -35.003 10.465 15.646 1.00 24.69 345 PRO A C 1
ATOM 2522 O O . PRO A 1 345 ? -35.414 9.866 16.639 1.00 24.69 345 PRO A O 1
ATOM 2525 N N . SER A 1 346 ? -35.209 9.983 14.418 1.00 23.42 346 SER A N 1
ATOM 2526 C CA . SER A 1 346 ? -35.699 8.622 14.176 1.00 23.42 346 SER A CA 1
ATOM 2527 C C . SER A 1 346 ? -34.522 7.645 14.086 1.00 23.42 346 SER A C 1
ATOM 2529 O O . SER A 1 346 ? -33.729 7.709 13.144 1.00 23.42 346 SER A O 1
ATOM 2531 N N . MET A 1 347 ? -34.427 6.707 15.032 1.00 24.31 347 MET A N 1
ATOM 2532 C CA . MET A 1 347 ? -33.550 5.541 14.912 1.00 24.31 347 MET A CA 1
ATOM 2533 C C . MET A 1 347 ? -34.073 4.605 13.819 1.00 24.31 347 MET A C 1
ATOM 2535 O O . MET A 1 347 ? -35.017 3.854 14.043 1.00 24.31 347 MET A O 1
ATOM 2539 N N . ASN A 1 348 ? -33.423 4.596 12.661 1.00 24.86 348 ASN A N 1
ATOM 2540 C CA . ASN A 1 348 ? -33.421 3.436 11.779 1.00 24.86 348 ASN A CA 1
ATOM 2541 C C . ASN A 1 348 ? -31.994 3.233 11.275 1.00 24.86 348 ASN A C 1
ATOM 2543 O O . ASN A 1 348 ? -31.520 3.932 10.383 1.00 24.86 348 ASN A O 1
ATOM 2547 N N . LEU A 1 349 ? -31.301 2.275 11.893 1.00 30.64 349 LEU A N 1
ATOM 2548 C CA . LEU A 1 349 ? -30.063 1.711 11.370 1.00 30.64 349 LEU A CA 1
ATOM 2549 C C . LEU A 1 349 ? -30.365 1.149 9.975 1.00 30.64 349 LEU A C 1
ATOM 2551 O O . LEU A 1 349 ? -31.192 0.245 9.836 1.00 30.64 349 LEU A O 1
ATOM 2555 N N . LEU A 1 350 ? -29.719 1.701 8.947 1.00 29.56 350 LEU A N 1
ATOM 2556 C CA . LEU A 1 350 ? -29.780 1.212 7.571 1.00 29.56 350 LEU A CA 1
ATOM 2557 C C . LEU A 1 350 ? -29.248 -0.228 7.517 1.00 29.56 350 LEU A C 1
ATOM 2559 O O . LEU A 1 350 ? -28.061 -0.472 7.323 1.00 29.56 350 LEU A O 1
ATOM 2563 N N . LYS A 1 351 ? -30.142 -1.208 7.662 1.00 29.36 351 LYS A N 1
ATOM 2564 C CA . LYS A 1 351 ? -29.934 -2.535 7.086 1.00 29.36 351 LYS A CA 1
ATOM 2565 C C . LYS A 1 351 ? -30.137 -2.369 5.587 1.00 29.36 351 LYS A C 1
ATOM 2567 O O . LYS A 1 351 ? -31.273 -2.228 5.151 1.00 29.36 351 LYS A O 1
ATOM 2572 N N . CYS A 1 352 ? -29.061 -2.347 4.807 1.00 32.19 352 CYS A N 1
ATOM 2573 C CA . CYS A 1 352 ? -29.176 -2.553 3.367 1.00 32.19 352 CYS A CA 1
ATOM 2574 C C . CYS A 1 352 ? -29.476 -4.051 3.183 1.00 32.19 352 CYS A C 1
ATOM 2576 O O . CYS A 1 352 ? -28.590 -4.862 3.468 1.00 32.19 352 CYS A O 1
ATOM 2578 N N . PRO A 1 353 ? -30.711 -4.462 2.837 1.00 30.78 353 PRO A N 1
ATOM 2579 C CA . PRO A 1 353 ? -31.001 -5.875 2.658 1.00 30.78 353 PRO A CA 1
ATOM 2580 C C . PRO A 1 353 ? -30.146 -6.395 1.501 1.00 30.78 353 PRO A C 1
ATOM 2582 O O . PRO A 1 353 ? -30.119 -5.795 0.424 1.00 30.78 353 PRO A O 1
ATOM 2585 N N . ALA A 1 354 ? -29.431 -7.498 1.727 1.00 37.59 354 ALA A N 1
ATOM 2586 C CA . ALA A 1 354 ? -28.847 -8.246 0.627 1.00 37.59 354 ALA A CA 1
ATOM 2587 C C . ALA A 1 354 ? -30.004 -8.660 -0.300 1.00 37.59 354 ALA A C 1
ATOM 2589 O O . ALA A 1 354 ? -30.999 -9.194 0.200 1.00 37.59 354 ALA A O 1
ATOM 2590 N N . PRO A 1 355 ? -29.943 -8.397 -1.614 1.00 38.19 355 PRO A N 1
ATOM 2591 C CA . PRO A 1 355 ? -30.892 -9.018 -2.517 1.00 38.19 355 PRO A CA 1
ATOM 2592 C C . PRO A 1 355 ? -30.735 -10.538 -2.388 1.00 38.19 355 PRO A C 1
ATOM 2594 O O . PRO A 1 355 ? -29.634 -11.065 -2.550 1.00 38.19 355 PRO A O 1
ATOM 2597 N N . GLU A 1 356 ? -31.823 -11.251 -2.087 1.00 38.31 356 GLU A N 1
ATOM 2598 C CA . GLU A 1 356 ? -31.864 -12.696 -2.296 1.00 38.31 356 GLU A CA 1
ATOM 2599 C C . GLU A 1 356 ? -31.670 -12.934 -3.796 1.00 38.31 356 GLU A C 1
ATOM 2601 O O . GLU A 1 356 ? -32.574 -12.735 -4.610 1.00 38.31 356 GLU A O 1
ATOM 2606 N N . LEU A 1 357 ? -30.449 -13.303 -4.182 1.00 47.25 357 LEU A N 1
ATOM 2607 C CA . LEU A 1 357 ? -30.153 -13.785 -5.521 1.00 47.25 357 LEU A CA 1
ATOM 2608 C C . LEU A 1 357 ? -30.800 -15.165 -5.673 1.00 47.25 357 LEU A C 1
ATOM 2610 O O . LEU A 1 357 ? -30.156 -16.197 -5.488 1.00 47.25 357 LEU A O 1
ATOM 2614 N N . ASN A 1 358 ? -32.095 -15.178 -5.993 1.00 40.88 358 ASN A N 1
ATOM 2615 C CA . ASN A 1 358 ? -32.822 -16.390 -6.348 1.00 40.88 358 ASN A CA 1
ATOM 2616 C C . ASN A 1 358 ? -32.088 -17.100 -7.501 1.00 40.88 358 ASN A C 1
ATOM 2618 O O . ASN A 1 358 ? -32.095 -16.625 -8.635 1.00 40.88 358 ASN A O 1
ATOM 2622 N N . GLY A 1 359 ? -31.445 -18.235 -7.201 1.00 54.31 359 GLY A N 1
ATOM 2623 C CA . GLY A 1 359 ? -30.845 -19.136 -8.193 1.00 54.31 359 GLY A CA 1
ATOM 2624 C C . GLY A 1 359 ? -29.315 -19.136 -8.311 1.00 54.31 359 GLY A C 1
ATOM 2625 O O . GLY A 1 359 ? -28.798 -19.872 -9.151 1.00 54.31 359 GLY A O 1
ATOM 2626 N N . LEU A 1 360 ? -28.570 -18.374 -7.500 1.00 65.94 360 LEU A N 1
ATOM 2627 C CA . LEU A 1 360 ? -27.105 -18.481 -7.467 1.00 65.94 360 LEU A CA 1
ATOM 2628 C C . LEU A 1 360 ? -26.661 -19.629 -6.545 1.00 65.94 360 LEU A C 1
ATOM 2630 O O . LEU A 1 360 ? -26.888 -19.577 -5.339 1.00 65.94 360 LEU A O 1
ATOM 2634 N N . VAL A 1 361 ? -26.009 -20.651 -7.103 1.00 76.88 361 VAL A N 1
ATOM 2635 C CA . VAL A 1 361 ? -25.425 -21.757 -6.327 1.00 76.88 361 VAL A CA 1
ATOM 2636 C C . VAL A 1 361 ? -23.946 -21.468 -6.102 1.00 76.88 361 VAL A C 1
ATOM 2638 O O . VAL A 1 361 ? -23.185 -21.352 -7.064 1.00 76.88 361 VAL A O 1
ATOM 2641 N N . TRP A 1 362 ? -23.559 -21.323 -4.837 1.00 88.31 362 TRP A N 1
ATOM 2642 C CA . TRP A 1 362 ? -22.167 -21.184 -4.420 1.00 88.31 362 TRP A CA 1
ATOM 2643 C C . TRP A 1 362 ? -21.532 -22.550 -4.257 1.00 88.31 362 TRP A C 1
ATOM 2645 O O . TRP A 1 362 ? -22.168 -23.489 -3.772 1.00 88.31 362 TRP A O 1
ATOM 2655 N N . SER A 1 363 ? -20.270 -22.657 -4.644 1.00 92.12 363 SER A N 1
ATOM 2656 C CA . SER A 1 363 ? -19.516 -23.862 -4.376 1.00 92.12 363 SER A CA 1
ATOM 2657 C C . SER A 1 363 ? -19.171 -23.991 -2.883 1.00 92.12 363 SER A C 1
ATOM 2659 O O . SER A 1 363 ? -19.153 -22.983 -2.165 1.00 92.12 363 SER A O 1
ATOM 2661 N N . PRO A 1 364 ? -18.907 -25.210 -2.382 1.00 93.25 364 PRO A N 1
ATOM 2662 C CA . PRO A 1 364 ? -18.394 -25.422 -1.030 1.00 93.25 364 PRO A CA 1
ATOM 2663 C C . PRO A 1 364 ? -17.191 -24.533 -0.682 1.00 93.25 364 PRO A C 1
ATOM 2665 O O . PRO A 1 364 ? -17.194 -23.886 0.365 1.00 93.25 364 PRO A O 1
ATOM 2668 N N . VAL A 1 365 ? -16.214 -24.427 -1.590 1.00 95.19 365 VAL A N 1
ATOM 2669 C CA . VAL A 1 365 ? -15.052 -23.539 -1.418 1.00 95.19 365 VAL A CA 1
ATOM 2670 C C . VAL A 1 365 ? -15.481 -22.072 -1.334 1.00 95.19 365 VAL A C 1
ATOM 2672 O O . VAL A 1 365 ? -15.113 -21.377 -0.389 1.00 95.19 365 VAL A O 1
ATOM 2675 N N . GLU A 1 366 ? -16.290 -21.583 -2.280 1.00 94.56 366 GLU A N 1
ATOM 2676 C CA . GLU A 1 366 ? -16.746 -20.183 -2.271 1.00 94.56 366 GLU A CA 1
ATOM 2677 C C . GLU A 1 366 ? -17.526 -19.836 -1.005 1.00 94.56 366 GLU A C 1
ATOM 2679 O O . GLU A 1 366 ? -17.368 -18.743 -0.467 1.00 94.56 366 GLU A O 1
ATOM 2684 N N . SER A 1 367 ? -18.343 -20.769 -0.518 1.00 92.88 367 SER A N 1
ATOM 2685 C CA . SER A 1 367 ? -19.178 -20.579 0.667 1.00 92.88 367 SER A CA 1
ATOM 2686 C C . SER A 1 367 ? -18.327 -20.327 1.912 1.00 92.88 367 SER A C 1
ATOM 2688 O O . SER A 1 367 ? -18.615 -19.398 2.663 1.00 92.88 367 SER A O 1
ATOM 2690 N N . VAL A 1 368 ? -17.231 -21.076 2.085 1.00 92.12 368 VAL A N 1
ATOM 2691 C CA . VAL A 1 368 ? -16.290 -20.870 3.199 1.00 92.12 368 VAL A CA 1
ATOM 2692 C C . VAL A 1 368 ? -15.619 -19.500 3.113 1.00 92.12 368 VAL A C 1
ATOM 2694 O O . VAL A 1 368 ? -15.504 -18.807 4.123 1.00 92.12 368 VAL A O 1
ATOM 2697 N N . PHE A 1 369 ? -15.184 -19.073 1.926 1.00 93.12 369 PHE A N 1
ATOM 2698 C CA . PHE A 1 369 ? -14.555 -17.757 1.770 1.00 93.12 369 PHE A CA 1
ATOM 2699 C C . PHE A 1 369 ? -15.549 -16.600 1.929 1.00 93.12 369 PHE A C 1
ATOM 2701 O O . PHE A 1 369 ? -15.204 -15.591 2.541 1.00 93.12 369 PHE A O 1
ATOM 2708 N N . LEU A 1 370 ? -16.787 -16.746 1.450 1.00 89.50 370 LEU A N 1
ATOM 2709 C CA . LEU A 1 370 ? -17.859 -15.778 1.687 1.00 89.50 370 LEU A CA 1
ATOM 2710 C C . LEU A 1 370 ? -18.173 -15.643 3.178 1.00 89.50 370 LEU A C 1
ATOM 2712 O O . LEU A 1 370 ? -18.240 -14.523 3.681 1.00 89.50 370 LEU A O 1
ATOM 2716 N N . GLU A 1 371 ? -18.290 -16.761 3.896 1.00 86.12 371 GLU A N 1
ATOM 2717 C CA . GLU A 1 371 ? -18.498 -16.761 5.345 1.00 86.12 371 GLU A CA 1
ATOM 2718 C C . GLU A 1 371 ? -17.339 -16.065 6.074 1.00 86.12 371 GLU A C 1
ATOM 2720 O O . GLU A 1 371 ? -17.564 -15.158 6.876 1.00 86.12 371 GLU A O 1
ATOM 2725 N N . ARG A 1 372 ? -16.090 -16.410 5.728 1.00 85.75 372 ARG A N 1
ATOM 2726 C CA . ARG A 1 372 ? -14.885 -15.778 6.292 1.00 85.75 372 ARG A CA 1
ATOM 2727 C C . ARG A 1 372 ? -14.792 -14.286 5.991 1.00 85.75 372 ARG A C 1
ATOM 2729 O O . ARG A 1 372 ? -14.248 -13.548 6.807 1.00 85.75 372 ARG A O 1
ATOM 2736 N N . SER A 1 373 ? -15.301 -13.844 4.840 1.00 83.62 373 SER A N 1
ATOM 2737 C CA . SER A 1 373 ? -15.285 -12.430 4.458 1.00 83.62 373 SER A CA 1
ATOM 2738 C C . SER A 1 373 ? -16.175 -11.563 5.354 1.00 83.62 373 SER A C 1
ATOM 2740 O O . SER A 1 373 ? -15.946 -10.362 5.460 1.00 83.62 373 SER A O 1
ATOM 2742 N N . GLY A 1 374 ? -17.211 -12.143 5.975 1.00 79.56 374 GLY A N 1
ATOM 2743 C CA . GLY A 1 374 ? -18.224 -11.396 6.727 1.00 79.56 374 GLY A CA 1
ATOM 2744 C C . GLY A 1 374 ? -19.096 -10.468 5.865 1.00 79.56 374 GLY A C 1
ATOM 2745 O O . GLY A 1 374 ? -19.885 -9.691 6.407 1.00 79.56 374 GLY A O 1
ATOM 2746 N N . HIS A 1 375 ? -18.972 -10.533 4.536 1.00 82.31 375 HIS A N 1
ATOM 2747 C CA . HIS A 1 375 ? -19.720 -9.719 3.586 1.00 82.31 375 HIS A CA 1
ATOM 2748 C C . HIS A 1 375 ? -20.812 -10.526 2.882 1.00 82.31 375 HIS A C 1
ATOM 2750 O O . HIS A 1 375 ? -20.715 -11.738 2.695 1.00 82.31 375 HIS A O 1
ATOM 2756 N N . ALA A 1 376 ? -21.865 -9.829 2.450 1.00 82.69 376 ALA A N 1
ATOM 2757 C CA . ALA A 1 376 ? -22.837 -10.419 1.546 1.00 82.69 376 ALA A CA 1
ATOM 2758 C C . ALA A 1 376 ? -22.168 -10.713 0.200 1.00 82.69 376 ALA A C 1
ATOM 2760 O O . ALA A 1 376 ? -21.230 -10.035 -0.227 1.00 82.69 376 ALA A O 1
ATOM 2761 N N . SER A 1 377 ? -22.694 -11.717 -0.490 1.00 81.50 377 SER A N 1
ATOM 2762 C CA . SER A 1 377 ? -22.169 -12.121 -1.788 1.00 81.50 377 SER A CA 1
ATOM 2763 C C . SER A 1 377 ? -22.406 -11.090 -2.895 1.00 81.50 377 SER A C 1
ATOM 2765 O O . SER A 1 377 ? -21.664 -11.061 -3.874 1.00 81.50 377 SER A O 1
ATOM 2767 N N . MET A 1 378 ? -23.418 -10.234 -2.742 1.00 85.81 378 MET A N 1
ATOM 2768 C CA . MET A 1 378 ? -23.674 -9.088 -3.608 1.00 85.81 378 MET A CA 1
ATOM 2769 C C . MET A 1 378 ? -24.540 -8.058 -2.874 1.00 85.81 378 MET A C 1
ATOM 2771 O O . MET A 1 378 ? -25.448 -8.426 -2.123 1.00 85.81 378 MET A O 1
ATOM 2775 N N . TYR A 1 379 ? -24.291 -6.775 -3.118 1.00 84.00 379 TYR A N 1
ATOM 2776 C CA . TYR A 1 379 ? -25.136 -5.666 -2.656 1.00 84.00 379 TYR A CA 1
ATOM 2777 C C . TYR A 1 379 ? -25.986 -5.093 -3.798 1.00 84.00 379 TYR A C 1
ATOM 2779 O O . TYR A 1 379 ? -25.718 -5.344 -4.966 1.00 84.00 379 TYR A O 1
ATOM 2787 N N . SER A 1 380 ? -27.026 -4.313 -3.487 1.00 77.06 380 SER A N 1
ATOM 2788 C CA . SER A 1 380 ? -27.994 -3.814 -4.485 1.00 77.06 380 SER A CA 1
ATOM 2789 C C . SER A 1 380 ? -27.390 -2.937 -5.590 1.00 77.06 380 SER A C 1
ATOM 2791 O O . SER A 1 380 ? -27.952 -2.841 -6.679 1.00 77.06 380 SER A O 1
ATOM 2793 N N . ASN A 1 381 ? -26.258 -2.289 -5.319 1.00 81.00 381 ASN A N 1
ATOM 2794 C CA . ASN A 1 381 ? -25.516 -1.469 -6.272 1.00 81.00 381 ASN A CA 1
ATOM 2795 C C . ASN A 1 381 ? -24.433 -2.255 -7.036 1.00 81.00 381 ASN A C 1
ATOM 2797 O O . ASN A 1 381 ? -23.883 -1.723 -7.996 1.00 81.00 381 ASN A O 1
ATOM 2801 N N . GLU A 1 382 ? -24.131 -3.488 -6.624 1.00 89.75 382 GLU A N 1
ATOM 2802 C CA . GLU A 1 382 ? -23.203 -4.390 -7.307 1.00 89.75 382 GLU A CA 1
ATOM 2803 C C . GLU A 1 382 ? -23.963 -5.204 -8.370 1.00 89.75 382 GLU A C 1
ATOM 2805 O O . GLU A 1 382 ? -25.071 -5.688 -8.143 1.00 89.75 382 GLU A O 1
ATOM 2810 N N . LYS A 1 383 ? -23.369 -5.350 -9.557 1.00 92.88 383 LYS A N 1
ATOM 2811 C CA . LYS A 1 383 ? -23.961 -6.050 -10.712 1.00 92.88 383 LYS A CA 1
ATOM 2812 C C . LYS A 1 383 ? -23.350 -7.425 -10.981 1.00 92.88 383 LYS A C 1
ATOM 2814 O O . LYS A 1 383 ? -23.815 -8.132 -11.877 1.00 92.88 383 LYS A O 1
ATOM 2819 N N . ILE A 1 384 ? -22.299 -7.784 -10.244 1.00 93.06 384 ILE A N 1
ATOM 2820 C CA . ILE A 1 384 ? -21.648 -9.095 -10.291 1.00 93.06 384 ILE A CA 1
ATOM 2821 C C . ILE A 1 384 ? -21.367 -9.535 -8.845 1.00 93.06 384 ILE A C 1
ATOM 2823 O O . ILE A 1 384 ? -20.840 -8.738 -8.062 1.00 93.06 384 ILE A O 1
ATOM 2827 N N . PRO A 1 385 ? -21.683 -10.788 -8.481 1.00 93.38 385 PRO A N 1
ATOM 2828 C CA . PRO A 1 385 ? -21.351 -11.333 -7.172 1.00 93.38 385 PRO A CA 1
ATOM 2829 C C . PRO A 1 385 ? -19.844 -11.296 -6.896 1.00 93.38 385 PRO A C 1
ATOM 2831 O O . PRO A 1 385 ? -19.032 -11.588 -7.778 1.00 93.38 385 PRO A O 1
ATOM 2834 N N . THR A 1 386 ? -19.477 -10.956 -5.664 1.00 94.31 386 THR A N 1
ATOM 2835 C CA . THR A 1 386 ? -18.095 -10.666 -5.274 1.00 94.31 386 THR A CA 1
ATOM 2836 C C . THR A 1 386 ? -17.725 -11.360 -3.963 1.00 94.31 386 THR A C 1
ATOM 2838 O O . THR A 1 386 ? -18.420 -11.213 -2.953 1.00 94.31 386 THR A O 1
ATOM 2841 N N . VAL A 1 387 ? -16.600 -12.080 -3.975 1.00 94.62 387 VAL A N 1
ATOM 2842 C CA . VAL A 1 387 ? -15.962 -12.671 -2.792 1.00 94.62 387 VAL A CA 1
ATOM 2843 C C . VAL A 1 387 ? -14.747 -11.826 -2.432 1.00 94.62 387 VAL A C 1
ATOM 2845 O O . VAL A 1 387 ? -13.805 -11.704 -3.216 1.00 94.62 387 VAL A O 1
ATOM 2848 N N . GLU A 1 388 ? -14.782 -11.229 -1.247 1.00 92.75 388 GLU A N 1
ATOM 2849 C CA . GLU A 1 388 ? -13.659 -10.465 -0.713 1.00 92.75 388 GLU A CA 1
ATOM 2850 C C . GLU A 1 388 ? -12.782 -11.378 0.143 1.00 92.75 388 GLU A C 1
ATOM 2852 O O . GLU A 1 388 ? -13.272 -12.054 1.046 1.00 92.75 388 GLU A O 1
ATOM 2857 N N . VAL A 1 389 ? -11.484 -11.391 -0.137 1.00 90.12 389 VAL A N 1
ATOM 2858 C CA . VAL A 1 389 ? -10.484 -12.128 0.637 1.00 90.12 389 VAL A CA 1
ATOM 2859 C C . VAL A 1 389 ? -9.500 -11.164 1.281 1.00 90.12 389 VAL A C 1
ATOM 2861 O O . VAL A 1 389 ? -9.291 -10.047 0.810 1.00 90.12 389 VAL A O 1
ATOM 2864 N N . LEU A 1 390 ? -8.860 -11.607 2.360 1.00 80.56 390 LEU A N 1
ATOM 2865 C CA . LEU A 1 390 ? -7.974 -10.750 3.145 1.00 80.56 390 LEU A CA 1
ATOM 2866 C C . LEU A 1 390 ? -6.775 -10.245 2.332 1.00 80.56 390 LEU A C 1
ATOM 2868 O O . LEU A 1 390 ? -6.410 -9.079 2.442 1.00 80.56 390 LEU A O 1
ATOM 2872 N N . ASN A 1 391 ? -6.174 -11.105 1.508 1.00 78.19 391 ASN A N 1
ATOM 2873 C CA . ASN A 1 391 ? -4.914 -10.811 0.831 1.00 78.19 391 ASN A CA 1
ATOM 2874 C C . ASN A 1 391 ? -4.735 -11.597 -0.475 1.00 78.19 391 ASN A C 1
ATOM 2876 O O . ASN A 1 391 ? -5.563 -12.431 -0.847 1.00 78.19 391 ASN A O 1
ATOM 2880 N N . ILE A 1 392 ? -3.630 -11.328 -1.173 1.00 79.88 392 ILE A N 1
ATOM 2881 C CA . ILE A 1 392 ? -3.315 -11.943 -2.469 1.00 79.88 392 ILE A CA 1
ATOM 2882 C C . ILE A 1 392 ? -3.013 -13.453 -2.379 1.00 79.88 392 ILE A C 1
ATOM 2884 O O . ILE A 1 392 ? -3.220 -14.176 -3.351 1.00 79.88 392 ILE A O 1
ATOM 2888 N N . TYR A 1 393 ? -2.588 -13.963 -1.220 1.00 81.50 393 TYR A N 1
ATOM 2889 C CA . TYR A 1 393 ? -2.339 -15.395 -1.025 1.00 81.50 393 TYR A CA 1
ATOM 2890 C C . TYR A 1 393 ? -3.650 -16.161 -0.857 1.00 81.50 393 TYR A C 1
ATOM 2892 O O . TYR A 1 393 ? -3.857 -17.175 -1.518 1.00 81.50 393 TYR A O 1
ATOM 2900 N N . GLU A 1 394 ? -4.569 -15.658 -0.031 1.00 87.31 394 GLU A N 1
ATOM 2901 C CA . GLU A 1 394 ? -5.932 -16.185 0.084 1.00 87.31 394 GLU A CA 1
ATOM 2902 C C . GLU A 1 394 ? -6.663 -16.093 -1.264 1.00 87.31 394 GLU A C 1
ATOM 2904 O O . GLU A 1 394 ? -7.393 -17.018 -1.618 1.00 87.31 394 GLU A O 1
ATOM 2909 N N . LEU A 1 395 ? -6.388 -15.050 -2.063 1.00 90.31 395 LEU A N 1
ATOM 2910 C CA . LEU A 1 395 ? -6.853 -14.954 -3.450 1.00 90.31 395 LEU A CA 1
ATOM 2911 C C . LEU A 1 395 ? -6.304 -16.105 -4.312 1.00 90.31 395 LEU A C 1
ATOM 2913 O O . LEU A 1 395 ? -7.061 -16.753 -5.031 1.00 90.31 395 LEU A O 1
ATOM 2917 N N . GLY A 1 396 ? -5.011 -16.419 -4.197 1.00 91.19 396 GLY A N 1
ATOM 2918 C CA . GLY A 1 396 ? -4.407 -17.591 -4.839 1.00 91.19 396 GLY A CA 1
ATOM 2919 C C . GLY A 1 396 ? -5.065 -18.912 -4.416 1.00 91.19 396 GLY A C 1
ATOM 2920 O O . GLY A 1 396 ? -5.354 -19.752 -5.273 1.00 91.19 396 GLY A O 1
ATOM 2921 N N . LYS A 1 397 ? -5.369 -19.082 -3.121 1.00 93.56 397 LYS A N 1
ATOM 2922 C CA . LYS A 1 397 ? -6.024 -20.284 -2.570 1.00 93.56 397 LYS A CA 1
ATOM 2923 C C . LYS A 1 397 ? -7.448 -20.466 -3.080 1.00 93.56 397 LYS A C 1
ATOM 2925 O O . LYS A 1 397 ? -7.752 -21.536 -3.608 1.00 93.56 397 LYS A O 1
ATOM 2930 N N . ILE A 1 398 ? -8.304 -19.445 -2.969 1.00 95.62 398 ILE A N 1
ATOM 2931 C CA . ILE A 1 398 ? -9.704 -19.549 -3.413 1.00 95.62 398 ILE A CA 1
ATOM 2932 C C . ILE A 1 398 ? -9.785 -19.837 -4.914 1.00 95.62 398 ILE A C 1
ATOM 2934 O O . ILE A 1 398 ? -10.540 -20.717 -5.322 1.00 95.62 398 ILE A O 1
ATOM 2938 N N . VAL A 1 399 ? -8.969 -19.164 -5.735 1.00 96.19 399 VAL A N 1
ATOM 2939 C CA . VAL A 1 399 ? -8.945 -19.391 -7.187 1.00 96.19 399 VAL A CA 1
ATOM 2940 C C . VAL A 1 399 ? -8.495 -20.822 -7.497 1.00 96.19 399 VAL A C 1
ATOM 2942 O O . VAL A 1 399 ? -9.158 -21.516 -8.268 1.00 96.19 399 VAL A O 1
ATOM 2945 N N . SER A 1 400 ? -7.414 -21.291 -6.860 1.00 97.06 400 SER A N 1
ATOM 2946 C CA . SER A 1 400 ? -6.869 -22.638 -7.083 1.00 97.06 400 SER A CA 1
ATOM 2947 C C . SER A 1 400 ? -7.849 -23.735 -6.682 1.00 97.06 400 SER A C 1
ATOM 2949 O O . SER A 1 400 ? -8.109 -24.650 -7.460 1.00 97.06 400 SER A O 1
ATOM 2951 N N . LEU A 1 401 ? -8.437 -23.639 -5.489 1.00 97.12 401 LEU A N 1
ATOM 2952 C CA . LEU A 1 401 ? -9.382 -24.642 -5.001 1.00 97.12 401 LEU A CA 1
ATOM 2953 C C . LEU A 1 401 ? -10.693 -24.617 -5.779 1.00 97.12 401 LEU A C 1
ATOM 2955 O O . LEU A 1 401 ? -11.213 -25.682 -6.109 1.00 97.12 401 LEU A O 1
ATOM 2959 N N . ARG A 1 402 ? -11.196 -23.431 -6.148 1.00 97.00 402 ARG A N 1
ATOM 2960 C CA . ARG A 1 402 ? -12.395 -23.330 -6.985 1.00 97.00 402 ARG A CA 1
ATOM 2961 C C . ARG A 1 402 ? -12.176 -23.945 -8.365 1.00 97.00 402 ARG A C 1
ATOM 2963 O O . ARG A 1 402 ? -13.081 -24.621 -8.860 1.00 97.00 402 ARG A O 1
ATOM 2970 N N . PHE A 1 403 ? -11.004 -23.725 -8.964 1.00 97.62 403 PHE A N 1
ATOM 2971 C CA . PHE A 1 403 ? -10.604 -24.358 -10.220 1.00 97.62 403 PHE A CA 1
ATOM 2972 C C . PHE A 1 403 ? -10.580 -25.883 -10.083 1.00 97.62 403 PHE A C 1
ATOM 2974 O O . PHE A 1 403 ? -11.259 -26.575 -10.835 1.00 97.62 403 PHE A O 1
ATOM 2981 N N . LEU A 1 404 ? -9.880 -26.412 -9.078 1.00 97.31 404 LEU A N 1
ATOM 2982 C CA . LEU A 1 404 ? -9.770 -27.854 -8.835 1.00 97.31 404 LEU A CA 1
ATOM 2983 C C . LEU A 1 404 ? -11.125 -28.526 -8.562 1.00 97.31 404 LEU A C 1
ATOM 2985 O O . LEU A 1 404 ? -11.377 -29.642 -9.017 1.00 97.31 404 LEU A O 1
ATOM 2989 N N . GLU A 1 405 ? -12.019 -27.842 -7.856 1.00 95.81 405 GLU A N 1
ATOM 2990 C CA . GLU A 1 405 ? -13.372 -28.322 -7.583 1.00 95.81 405 GLU A CA 1
ATOM 2991 C C . GLU A 1 405 ? -14.205 -28.379 -8.870 1.00 95.81 405 GLU A C 1
ATOM 2993 O O . GLU A 1 405 ? -14.913 -29.358 -9.114 1.00 95.81 405 GLU A O 1
ATOM 2998 N N . TRP A 1 406 ? -14.057 -27.376 -9.743 1.00 96.81 406 TRP A N 1
ATOM 2999 C CA . TRP A 1 406 ? -14.694 -27.380 -11.057 1.00 96.81 406 TRP A CA 1
ATOM 3000 C C . TRP A 1 406 ? -14.142 -28.497 -11.953 1.00 96.81 406 TRP A C 1
ATOM 3002 O O . TRP A 1 406 ? -14.927 -29.188 -12.603 1.00 96.81 406 TRP A O 1
ATOM 3012 N N . VAL A 1 407 ? -12.821 -28.723 -11.944 1.00 97.19 407 VAL A N 1
ATOM 3013 C CA . VAL A 1 407 ? -12.164 -29.805 -12.700 1.00 97.19 407 VAL A CA 1
ATOM 3014 C C . VAL A 1 407 ? -12.681 -31.171 -12.262 1.00 97.19 407 VAL A C 1
ATOM 3016 O O . VAL A 1 407 ? -12.957 -32.009 -13.115 1.00 97.19 407 VAL A O 1
ATOM 3019 N N . ARG A 1 408 ? -12.890 -31.402 -10.958 1.00 94.94 408 ARG A N 1
ATOM 3020 C CA . ARG A 1 408 ? -13.441 -32.682 -10.485 1.00 94.94 408 ARG A CA 1
ATOM 3021 C C . ARG A 1 408 ? -14.827 -32.967 -11.066 1.00 94.94 408 ARG A C 1
ATOM 3023 O O . ARG A 1 408 ? -15.109 -34.108 -11.420 1.00 94.94 408 ARG A O 1
ATOM 3030 N N . ALA A 1 409 ? -15.673 -31.947 -11.184 1.00 93.75 409 ALA A N 1
ATOM 3031 C CA . ALA A 1 409 ? -16.984 -32.083 -11.814 1.00 93.75 409 ALA A CA 1
ATOM 3032 C C . ALA A 1 409 ? -16.906 -32.149 -13.355 1.00 93.75 409 ALA A C 1
ATOM 3034 O O . ALA A 1 409 ? -17.816 -32.681 -13.989 1.00 93.75 409 ALA A O 1
ATOM 3035 N N . ASN A 1 410 ? -15.829 -31.632 -13.958 1.00 96.50 410 ASN A N 1
ATOM 3036 C CA . ASN A 1 410 ? -15.676 -31.457 -15.405 1.00 96.50 410 ASN A CA 1
ATOM 3037 C C . ASN A 1 410 ? -14.281 -31.896 -15.904 1.00 96.50 410 ASN A C 1
ATOM 3039 O O . ASN A 1 410 ? -13.545 -31.079 -16.463 1.00 96.50 410 ASN A O 1
ATOM 3043 N N . PRO A 1 411 ? -13.898 -33.181 -15.779 1.00 94.69 411 PRO A N 1
ATOM 3044 C CA . PRO A 1 411 ? -12.534 -33.634 -16.086 1.00 94.69 411 PRO A CA 1
ATOM 3045 C C . PRO A 1 411 ? -12.139 -33.471 -17.566 1.00 94.69 411 PRO A C 1
ATOM 3047 O O . PRO A 1 411 ? -10.959 -33.426 -17.892 1.00 94.69 411 PRO A O 1
ATOM 3050 N N . THR A 1 412 ? -13.118 -33.359 -18.472 1.00 96.12 412 THR A N 1
ATOM 3051 C CA . THR A 1 412 ? -12.918 -33.122 -19.920 1.00 96.12 412 THR A CA 1
ATOM 3052 C C . THR A 1 412 ? -13.335 -31.713 -20.363 1.00 96.12 412 THR A C 1
ATOM 3054 O O . THR A 1 412 ? -13.519 -31.449 -21.556 1.00 96.12 412 THR A O 1
ATOM 3057 N N . GLY A 1 413 ? -13.550 -30.819 -19.393 1.00 96.88 413 GLY A N 1
ATOM 3058 C CA . GLY A 1 413 ? -14.079 -29.482 -19.609 1.00 96.88 413 GLY A CA 1
ATOM 3059 C C . GLY A 1 413 ? -13.111 -28.547 -20.337 1.00 96.88 413 GLY A C 1
ATOM 3060 O O . GLY A 1 413 ? -11.907 -28.794 -20.420 1.00 96.88 413 GLY A O 1
ATOM 3061 N N . VAL A 1 414 ? -13.664 -27.455 -20.868 1.00 98.25 414 VAL A N 1
ATOM 3062 C CA . VAL A 1 414 ? -12.913 -26.412 -21.576 1.00 98.25 414 VAL A CA 1
ATOM 3063 C C . VAL A 1 414 ? -12.523 -25.304 -20.602 1.00 98.25 414 VAL A C 1
ATOM 3065 O O . VAL A 1 414 ? -13.396 -24.709 -19.967 1.00 98.25 414 VAL A O 1
ATOM 3068 N N . VAL A 1 415 ? -11.229 -25.015 -20.496 1.00 97.94 415 VAL A N 1
ATOM 3069 C CA . VAL A 1 415 ? -10.663 -24.034 -19.564 1.00 97.94 415 VAL A CA 1
ATOM 3070 C C . VAL A 1 415 ? -9.917 -22.940 -20.312 1.00 97.94 415 VAL A C 1
ATOM 3072 O O . VAL A 1 415 ? -9.276 -23.206 -21.328 1.00 97.94 415 VAL A O 1
ATOM 3075 N N . ALA A 1 416 ? -9.969 -21.722 -19.787 1.00 97.12 416 ALA A N 1
ATOM 3076 C CA . ALA A 1 416 ? -9.187 -20.598 -20.271 1.00 97.12 416 ALA A CA 1
ATOM 3077 C C . ALA A 1 416 ? -8.595 -19.850 -19.069 1.00 97.12 416 ALA A C 1
ATOM 3079 O O . ALA A 1 416 ? -9.335 -19.390 -18.195 1.00 97.12 416 ALA A O 1
ATOM 3080 N N . LEU A 1 417 ? -7.262 -19.808 -18.986 1.00 96.06 417 LEU A N 1
ATOM 3081 C CA . LEU A 1 417 ? -6.510 -19.293 -17.835 1.00 96.06 417 LEU A CA 1
ATOM 3082 C C . LEU A 1 417 ? -5.644 -18.087 -18.247 1.00 96.06 417 LEU A C 1
ATOM 3084 O O . LEU A 1 417 ? -5.201 -18.029 -19.396 1.00 96.06 417 LEU A O 1
ATOM 3088 N N . PRO A 1 418 ? -5.399 -17.135 -17.329 1.00 92.88 418 PRO A N 1
ATOM 3089 C CA . PRO A 1 418 ? -4.736 -15.870 -17.635 1.00 92.88 418 PRO A CA 1
ATOM 3090 C C . PRO A 1 418 ? -3.227 -16.033 -17.832 1.00 92.88 418 PRO A C 1
ATOM 3092 O O . PRO A 1 418 ? -2.601 -16.908 -17.250 1.00 92.88 418 PRO A O 1
ATOM 3095 N N . THR A 1 419 ? -2.625 -15.145 -18.610 1.00 87.69 419 THR A N 1
ATOM 3096 C CA . THR A 1 419 ? -1.182 -15.069 -18.886 1.00 87.69 419 THR A CA 1
ATOM 3097 C C . THR A 1 419 ? -0.558 -13.863 -18.166 1.00 87.69 419 THR A C 1
ATOM 3099 O O . THR A 1 419 ? -1.257 -13.036 -17.572 1.00 87.69 419 THR A O 1
ATOM 3102 N N . GLY A 1 420 ? 0.775 -13.768 -18.160 1.00 79.75 420 GLY A N 1
ATOM 3103 C CA . GLY A 1 420 ? 1.502 -12.630 -17.583 1.00 79.75 420 GLY A CA 1
ATOM 3104 C C . GLY A 1 420 ? 1.894 -12.805 -16.110 1.00 79.75 420 GLY A C 1
ATOM 3105 O O . GLY A 1 420 ? 1.993 -13.919 -15.592 1.00 79.75 420 GLY A O 1
ATOM 3106 N N . ARG A 1 421 ? 2.160 -11.691 -15.417 1.00 74.00 421 ARG A N 1
ATOM 3107 C CA . ARG A 1 421 ? 2.612 -11.700 -14.007 1.00 74.00 421 ARG A CA 1
ATOM 3108 C C . ARG A 1 421 ? 1.468 -11.803 -12.995 1.00 74.00 421 ARG A C 1
ATOM 3110 O O . ARG A 1 421 ? 1.642 -12.341 -11.909 1.00 74.00 421 ARG A O 1
ATOM 3117 N N . THR A 1 422 ? 0.274 -11.338 -13.361 1.00 71.56 422 THR A N 1
ATOM 3118 C CA . THR A 1 422 ? -0.911 -11.306 -12.487 1.00 71.56 422 THR A CA 1
ATOM 3119 C C . THR A 1 422 ? -1.293 -12.657 -11.849 1.00 71.56 422 THR A C 1
ATOM 3121 O O . THR A 1 422 ? -1.658 -12.649 -10.674 1.00 71.56 422 THR A O 1
ATOM 3124 N N . PRO A 1 423 ? -1.220 -13.818 -12.535 1.00 83.81 423 PRO A N 1
ATOM 3125 C CA . PRO A 1 423 ? -1.594 -15.105 -11.941 1.00 83.81 423 PRO A CA 1
ATOM 3126 C C . PRO A 1 423 ? -0.516 -15.793 -11.094 1.00 83.81 423 PRO A C 1
ATOM 3128 O O . PRO A 1 423 ? -0.713 -16.953 -10.732 1.00 83.81 423 PRO A O 1
ATOM 3131 N N . GLU A 1 424 ? 0.596 -15.133 -10.755 1.00 84.69 424 GLU A N 1
ATOM 3132 C CA . GLU A 1 424 ? 1.720 -15.742 -10.023 1.00 84.69 424 GLU A CA 1
ATOM 3133 C C . GLU A 1 424 ? 1.275 -16.581 -8.813 1.00 84.69 424 GLU A C 1
ATOM 3135 O O . GLU A 1 424 ? 1.644 -17.750 -8.691 1.00 84.69 424 GLU A O 1
ATOM 3140 N N . PHE A 1 425 ? 0.441 -16.017 -7.935 1.00 85.31 425 PHE A N 1
ATOM 3141 C CA . PHE A 1 425 ? -0.020 -16.719 -6.733 1.00 85.31 425 PHE A CA 1
ATOM 3142 C C . PHE A 1 425 ? -0.976 -17.863 -7.024 1.00 85.31 425 PHE A C 1
ATOM 3144 O O . PHE A 1 425 ? -0.953 -18.857 -6.300 1.00 85.31 425 PHE A O 1
ATOM 3151 N N . PHE A 1 426 ? -1.793 -17.755 -8.070 1.00 91.62 426 PHE A N 1
ATOM 3152 C CA . PHE A 1 426 ? -2.616 -18.871 -8.521 1.00 91.62 426 PHE A CA 1
ATOM 3153 C C . PHE A 1 426 ? -1.723 -20.026 -8.992 1.00 91.62 426 PHE A C 1
ATOM 3155 O O . PHE A 1 426 ? -1.889 -21.144 -8.516 1.00 91.62 426 PHE A O 1
ATOM 3162 N N . ILE A 1 427 ? -0.713 -19.754 -9.825 1.00 92.06 427 ILE A N 1
ATOM 3163 C CA . ILE A 1 427 ? 0.216 -20.775 -10.339 1.00 92.06 427 ILE A CA 1
ATOM 3164 C C . ILE A 1 427 ? 1.007 -21.423 -9.197 1.00 92.06 427 ILE A C 1
ATOM 3166 O O . ILE A 1 427 ? 1.021 -22.646 -9.081 1.00 92.06 427 ILE A O 1
ATOM 3170 N N . LYS A 1 428 ? 1.607 -20.619 -8.308 1.00 89.75 428 LYS A N 1
ATOM 3171 C CA . LYS A 1 428 ? 2.370 -21.119 -7.150 1.00 89.75 428 LYS A CA 1
ATOM 3172 C C . LYS A 1 428 ? 1.510 -21.954 -6.201 1.00 89.75 428 LYS A C 1
ATOM 3174 O O . LYS A 1 428 ? 1.956 -22.984 -5.702 1.00 89.75 428 LYS A O 1
ATOM 3179 N N . THR A 1 429 ? 0.274 -21.526 -5.948 1.00 92.12 429 THR A N 1
ATOM 3180 C CA . THR A 1 429 ? -0.640 -22.255 -5.058 1.00 92.12 429 THR A CA 1
ATOM 3181 C C . THR A 1 429 ? -1.114 -23.558 -5.697 1.00 92.12 429 THR A C 1
ATOM 3183 O O . THR A 1 429 ? -1.163 -24.591 -5.029 1.00 92.12 429 THR A O 1
ATOM 3186 N N . LEU A 1 430 ? -1.404 -23.538 -6.998 1.00 94.44 430 LEU A N 1
ATOM 3187 C CA . LEU A 1 430 ? -1.790 -24.718 -7.762 1.00 94.44 430 LEU A CA 1
ATOM 3188 C C . LEU A 1 430 ? -0.659 -25.754 -7.832 1.00 94.44 430 LEU A C 1
ATOM 3190 O O . LEU A 1 430 ? -0.925 -26.942 -7.652 1.00 94.44 430 LEU A O 1
ATOM 3194 N N . ASP A 1 431 ? 0.588 -25.311 -8.013 1.00 94.38 431 ASP A N 1
ATOM 3195 C CA . ASP A 1 431 ? 1.783 -26.161 -7.957 1.00 94.38 431 ASP A CA 1
ATOM 3196 C C . ASP A 1 431 ? 2.007 -26.766 -6.569 1.00 94.38 431 ASP A C 1
ATOM 3198 O O . ASP A 1 431 ? 2.181 -27.982 -6.450 1.00 94.38 431 ASP A O 1
ATOM 3202 N N . ARG A 1 432 ? 1.871 -25.969 -5.498 1.00 94.38 432 ARG A N 1
ATOM 3203 C CA . ARG A 1 432 ? 1.895 -26.489 -4.120 1.00 94.38 432 ARG A CA 1
ATOM 3204 C C . ARG A 1 432 ? 0.835 -27.569 -3.924 1.00 94.38 432 ARG A C 1
ATOM 3206 O O . ARG A 1 432 ? 1.148 -28.630 -3.386 1.00 94.38 432 ARG A O 1
ATOM 3213 N N . TYR A 1 433 ? -0.400 -27.329 -4.367 1.00 95.00 433 TYR A N 1
ATOM 3214 C CA . TYR A 1 433 ? -1.468 -28.318 -4.247 1.00 95.00 433 TYR A CA 1
ATOM 3215 C C . TYR A 1 433 ? -1.208 -29.564 -5.084 1.00 95.00 433 TYR A C 1
ATOM 3217 O O . TYR A 1 433 ? -1.451 -30.656 -4.586 1.00 95.00 433 TYR A O 1
ATOM 3225 N N . LYS A 1 434 ? -0.666 -29.452 -6.298 1.00 94.00 434 LYS A N 1
ATOM 3226 C CA . LYS A 1 434 ? -0.314 -30.628 -7.100 1.00 94.00 434 LYS A CA 1
ATOM 3227 C C . LYS A 1 434 ? 0.812 -31.445 -6.459 1.00 94.00 434 LYS A C 1
ATOM 3229 O O . LYS A 1 434 ? 0.689 -32.661 -6.330 1.00 94.00 434 LYS A O 1
ATOM 3234 N N . THR A 1 435 ? 1.887 -30.784 -6.041 1.00 94.56 435 THR A N 1
ATOM 3235 C CA . THR A 1 435 ? 3.109 -31.429 -5.538 1.00 94.56 435 THR A CA 1
ATOM 3236 C C . THR A 1 435 ? 2.922 -32.017 -4.141 1.00 94.56 435 THR A C 1
ATOM 3238 O O . THR A 1 435 ? 3.419 -33.104 -3.844 1.00 94.56 435 THR A O 1
ATOM 3241 N N . HIS A 1 436 ? 2.169 -31.331 -3.282 1.00 95.44 436 HIS A N 1
ATOM 3242 C CA . HIS A 1 436 ? 2.014 -31.689 -1.875 1.00 95.44 436 HIS A CA 1
ATOM 3243 C C . HIS A 1 436 ? 0.598 -32.148 -1.513 1.00 95.44 436 HIS A C 1
ATOM 3245 O O . HIS A 1 436 ? 0.281 -32.206 -0.331 1.00 95.44 436 HIS A O 1
ATOM 3251 N N . TRP A 1 437 ? -0.242 -32.528 -2.487 1.00 95.44 437 TRP A N 1
ATOM 3252 C CA . TRP A 1 437 ? -1.646 -32.899 -2.242 1.00 95.44 437 TRP A CA 1
ATOM 3253 C C . TRP A 1 437 ? -1.825 -33.896 -1.095 1.00 95.44 437 TRP A C 1
ATOM 3255 O O . TRP A 1 437 ? -2.732 -33.755 -0.285 1.00 95.44 437 TRP A O 1
ATOM 3265 N N . ASN A 1 438 ? -0.951 -34.902 -1.017 1.00 93.81 438 ASN A N 1
ATOM 3266 C CA . ASN A 1 438 ? -1.067 -36.007 -0.064 1.00 93.81 438 ASN A CA 1
ATOM 3267 C C . ASN A 1 438 ? -0.407 -35.729 1.300 1.00 93.81 438 ASN A C 1
ATOM 3269 O O . ASN A 1 438 ? -0.361 -36.627 2.141 1.00 93.81 438 ASN A O 1
ATOM 3273 N N . THR A 1 439 ? 0.142 -34.533 1.536 1.00 95.69 439 THR A N 1
ATOM 3274 C CA . THR A 1 439 ? 0.702 -34.188 2.850 1.00 95.69 439 THR A CA 1
ATOM 3275 C C . THR A 1 439 ? -0.418 -33.861 3.839 1.00 95.69 439 THR A C 1
ATOM 3277 O O . THR A 1 439 ? -1.472 -33.348 3.464 1.00 95.69 439 THR A O 1
ATOM 3280 N N . ALA A 1 440 ? -0.193 -34.142 5.125 1.00 92.75 440 ALA A N 1
ATOM 3281 C CA . ALA A 1 440 ? -1.182 -33.868 6.170 1.00 92.75 440 ALA A CA 1
ATOM 3282 C C . ALA A 1 440 ? -1.532 -32.372 6.271 1.00 92.75 440 ALA A C 1
ATOM 3284 O O . ALA A 1 440 ? -2.687 -32.025 6.495 1.00 92.75 440 ALA A O 1
ATOM 3285 N N . GLU A 1 441 ? -0.544 -31.497 6.062 1.00 92.56 441 GLU A N 1
ATOM 3286 C CA . GLU A 1 441 ? -0.713 -30.042 6.072 1.00 92.56 441 GLU A CA 1
ATOM 3287 C C . GLU A 1 441 ? -1.669 -29.573 4.968 1.00 92.56 441 GLU A C 1
ATOM 3289 O O . GLU A 1 441 ? -2.646 -28.879 5.247 1.00 92.56 441 GLU A O 1
ATOM 3294 N N . VAL A 1 442 ? -1.426 -29.990 3.719 1.00 92.81 442 VAL A N 1
ATOM 3295 C CA . VAL A 1 442 ? -2.269 -29.597 2.583 1.00 92.81 442 VAL A CA 1
ATOM 3296 C C . VAL A 1 442 ? -3.659 -30.207 2.709 1.00 92.81 442 VAL A C 1
ATOM 3298 O O . VAL A 1 442 ? -4.637 -29.499 2.501 1.00 92.81 442 VAL A O 1
ATOM 3301 N N . GLN A 1 443 ? -3.776 -31.477 3.111 1.00 95.75 443 GLN A N 1
ATOM 3302 C CA . GLN A 1 443 ? -5.080 -32.110 3.332 1.00 95.75 443 GLN A CA 1
ATOM 3303 C C . GLN A 1 443 ? -5.912 -31.376 4.391 1.00 95.75 443 GLN A C 1
ATOM 3305 O O . GLN A 1 443 ? -7.094 -31.118 4.164 1.00 95.75 443 GLN A O 1
ATOM 3310 N N . ALA A 1 444 ? -5.299 -30.989 5.514 1.00 92.25 444 ALA A N 1
ATOM 3311 C CA . ALA A 1 444 ? -5.974 -30.204 6.542 1.00 92.25 444 ALA A CA 1
ATOM 3312 C C . ALA A 1 444 ? -6.407 -28.826 6.014 1.00 92.25 444 ALA A C 1
ATOM 3314 O O . ALA A 1 444 ? -7.533 -28.400 6.272 1.00 92.25 444 ALA A O 1
ATOM 3315 N N . GLU A 1 445 ? -5.551 -28.146 5.242 1.00 93.00 445 GLU A N 1
ATOM 3316 C CA . GLU A 1 445 ? -5.877 -26.847 4.646 1.00 93.00 445 GLU A CA 1
ATOM 3317 C C . GLU A 1 445 ? -7.046 -26.946 3.655 1.00 93.00 445 GLU A C 1
ATOM 3319 O O . GLU A 1 445 ? -8.016 -26.202 3.793 1.00 93.00 445 GLU A O 1
ATOM 3324 N N . VAL A 1 446 ? -7.001 -27.861 2.678 1.00 94.31 446 VAL A N 1
ATOM 3325 C CA . VAL A 1 446 ? -8.050 -27.946 1.644 1.00 94.31 446 VAL A CA 1
ATOM 3326 C C . VAL A 1 446 ? -9.404 -28.345 2.238 1.00 94.31 446 VAL A C 1
ATOM 3328 O O . VAL A 1 446 ? -10.425 -27.782 1.844 1.00 94.31 446 VAL A O 1
ATOM 3331 N N . GLN A 1 447 ? -9.423 -29.233 3.240 1.00 92.75 447 GLN A N 1
ATOM 3332 C CA . GLN A 1 447 ? -10.644 -29.586 3.974 1.00 92.75 447 GLN A CA 1
ATOM 3333 C C . GLN A 1 447 ? -11.192 -28.390 4.760 1.00 92.75 447 GLN A C 1
ATOM 3335 O O . GLN A 1 447 ? -12.386 -28.100 4.691 1.00 92.75 447 GLN A O 1
ATOM 3340 N N . ALA A 1 448 ? -10.324 -27.648 5.458 1.00 92.06 448 ALA A N 1
ATOM 3341 C CA . ALA A 1 448 ? -10.711 -26.439 6.187 1.00 92.06 448 ALA A CA 1
ATOM 3342 C C . ALA A 1 448 ? -11.199 -25.304 5.266 1.00 92.06 448 ALA A C 1
ATOM 3344 O O . ALA A 1 448 ? -11.904 -24.400 5.720 1.00 92.06 448 ALA A O 1
ATOM 3345 N N . LEU A 1 449 ? -10.818 -25.338 3.987 1.00 93.19 449 LEU A N 1
ATOM 3346 C CA . LEU A 1 449 ? -11.251 -24.412 2.939 1.00 93.19 449 LEU A CA 1
ATOM 3347 C C . LEU A 1 449 ? -12.458 -24.923 2.136 1.00 93.19 449 LEU A C 1
ATOM 3349 O O . LEU A 1 449 ? -12.781 -24.360 1.095 1.00 93.19 449 LEU A O 1
ATOM 3353 N N . GLY A 1 450 ? -13.145 -25.960 2.624 1.00 90.94 450 GLY A N 1
ATOM 3354 C CA . GLY A 1 450 ? -14.417 -26.422 2.067 1.00 90.94 450 GLY A CA 1
ATOM 3355 C C . GLY A 1 450 ? -14.290 -27.329 0.846 1.00 90.94 450 GLY A C 1
ATOM 3356 O O . GLY A 1 450 ? -15.303 -27.670 0.244 1.00 90.94 450 GLY A O 1
ATOM 3357 N N . PHE A 1 451 ? -13.083 -27.751 0.471 1.00 94.00 451 PHE A N 1
ATOM 3358 C CA . PHE A 1 451 ? -12.888 -28.624 -0.680 1.00 94.00 451 PHE A CA 1
ATOM 3359 C C . PHE A 1 451 ? -13.365 -30.055 -0.377 1.00 94.00 451 PHE A C 1
ATOM 3361 O O . PHE A 1 451 ? -12.772 -30.770 0.434 1.00 94.00 451 PHE A O 1
ATOM 3368 N N . GLN A 1 452 ? -14.440 -30.480 -1.043 1.00 88.12 452 GLN A N 1
ATOM 3369 C CA . GLN A 1 452 ? -15.039 -31.804 -0.850 1.00 88.12 452 GLN A CA 1
ATOM 3370 C C . GLN A 1 452 ? -14.245 -32.908 -1.568 1.00 88.12 452 GLN A C 1
ATOM 3372 O O . GLN A 1 452 ? -13.610 -32.670 -2.598 1.00 88.12 452 GLN A O 1
ATOM 3377 N N . ASP A 1 453 ? -14.283 -34.124 -1.013 1.00 86.38 453 ASP A N 1
ATOM 3378 C CA . ASP A 1 453 ? -13.612 -35.318 -1.546 1.00 86.38 453 ASP A CA 1
ATOM 3379 C C . ASP A 1 453 ? -12.101 -35.122 -1.795 1.00 86.38 453 ASP A C 1
ATOM 3381 O O . ASP A 1 453 ? -11.567 -35.403 -2.872 1.00 86.38 453 ASP A O 1
ATOM 3385 N N . SER A 1 454 ? -11.379 -34.634 -0.778 1.00 88.50 454 SER A N 1
ATOM 3386 C CA . SER A 1 454 ? -9.950 -34.289 -0.872 1.00 88.50 454 SER A CA 1
ATOM 3387 C C . SER A 1 454 ? -8.992 -35.485 -0.989 1.00 88.50 454 SER A C 1
ATOM 3389 O O . SER A 1 454 ? -7.793 -35.282 -1.175 1.00 88.50 454 SER A O 1
ATOM 3391 N N . ALA A 1 455 ? -9.496 -36.722 -0.920 1.00 89.19 455 ALA A N 1
ATOM 3392 C CA . ALA A 1 455 ? -8.686 -37.943 -0.881 1.00 89.19 455 ALA A CA 1
ATOM 3393 C C . ALA A 1 455 ? -7.764 -38.119 -2.100 1.00 89.19 455 ALA A C 1
ATOM 3395 O O . ALA A 1 455 ? -6.681 -38.684 -1.976 1.00 89.19 455 ALA A O 1
ATOM 3396 N N . THR A 1 456 ? -8.173 -37.628 -3.274 1.00 91.81 456 THR A N 1
ATOM 3397 C CA . THR A 1 456 ? -7.385 -37.709 -4.512 1.00 91.81 456 THR A CA 1
ATOM 3398 C C . THR A 1 456 ? -7.381 -36.379 -5.249 1.00 91.81 456 THR A C 1
ATOM 3400 O O . THR A 1 456 ? -8.426 -35.731 -5.369 1.00 91.81 456 THR A O 1
ATOM 3403 N N . TYR A 1 457 ? -6.227 -35.994 -5.792 1.00 94.44 457 TYR A N 1
ATOM 3404 C CA . TYR A 1 457 ? -6.103 -34.804 -6.634 1.00 94.44 457 TYR A CA 1
ATOM 3405 C C . TYR A 1 457 ? -6.998 -34.942 -7.888 1.00 94.44 457 TYR A C 1
ATOM 3407 O O . TYR A 1 457 ? -7.051 -36.040 -8.451 1.00 94.44 457 TYR A O 1
ATOM 3415 N N . PRO A 1 458 ? -7.735 -33.896 -8.317 1.00 95.50 458 PRO A N 1
ATOM 3416 C CA . PRO A 1 458 ? -8.555 -33.953 -9.532 1.00 95.50 458 PRO A CA 1
ATOM 3417 C C . PRO A 1 458 ? -7.738 -34.293 -10.785 1.00 95.50 458 PRO A C 1
ATOM 3419 O O . PRO A 1 458 ? -6.657 -33.750 -10.982 1.00 95.50 458 PRO A O 1
ATOM 3422 N N . ASP A 1 459 ? -8.264 -35.146 -11.667 1.00 94.44 459 ASP A N 1
ATOM 3423 C CA . ASP A 1 459 ? -7.603 -35.433 -12.945 1.00 94.44 459 ASP A CA 1
ATOM 3424 C C . ASP A 1 459 ? -7.718 -34.234 -13.897 1.00 94.44 459 ASP A C 1
ATOM 3426 O O . ASP A 1 459 ? -8.793 -33.913 -14.401 1.00 94.44 459 ASP A O 1
ATOM 3430 N N . THR A 1 460 ? -6.588 -33.577 -14.141 1.00 96.44 460 THR A N 1
ATOM 3431 C CA . THR A 1 460 ? -6.453 -32.414 -15.025 1.00 96.44 460 THR A CA 1
ATOM 3432 C C . THR A 1 460 ? -6.000 -32.786 -16.441 1.00 96.44 460 THR A C 1
ATOM 3434 O O . THR A 1 460 ? -5.955 -31.923 -17.316 1.00 96.44 460 THR A O 1
ATOM 3437 N N . THR A 1 461 ? -5.668 -34.055 -16.707 1.00 96.19 461 THR A N 1
ATOM 3438 C CA . THR A 1 461 ? -4.989 -34.462 -17.952 1.00 96.19 461 THR A CA 1
ATOM 3439 C C . THR A 1 461 ? -5.885 -34.407 -19.190 1.00 96.19 461 THR A C 1
ATOM 3441 O O . THR A 1 461 ? -5.391 -34.258 -20.310 1.00 96.19 461 THR A O 1
ATOM 3444 N N . GLN A 1 462 ? -7.204 -34.544 -19.005 1.00 96.25 462 GLN A N 1
ATOM 3445 C CA . GLN A 1 462 ? -8.194 -34.558 -20.088 1.00 96.25 462 GLN A CA 1
ATOM 3446 C C . GLN A 1 462 ? -8.827 -33.190 -20.370 1.00 96.25 462 GLN A C 1
ATOM 3448 O O . GLN A 1 462 ? -9.684 -33.093 -21.252 1.00 96.25 462 GLN A O 1
ATOM 3453 N N . LEU A 1 463 ? -8.407 -32.136 -19.664 1.00 97.62 463 LEU A N 1
ATOM 3454 C CA . LEU A 1 463 ? -8.903 -30.783 -19.899 1.00 97.62 463 LEU A CA 1
ATOM 3455 C C . LEU A 1 463 ? -8.580 -30.319 -21.321 1.00 97.62 463 LEU A C 1
ATOM 3457 O O . LEU A 1 463 ? -7.551 -30.681 -21.895 1.00 97.62 463 LEU A O 1
ATOM 3461 N N . LYS A 1 464 ? -9.464 -29.486 -21.870 1.00 97.62 464 LYS A N 1
ATOM 3462 C CA . LYS A 1 464 ? -9.267 -28.776 -23.136 1.00 97.62 464 LYS A CA 1
ATOM 3463 C C . LYS A 1 464 ? -8.895 -27.338 -22.829 1.00 97.62 464 LYS A C 1
ATOM 3465 O O . LYS A 1 464 ? -9.669 -26.635 -22.187 1.00 97.62 464 LYS A O 1
ATOM 3470 N N . PHE A 1 465 ? -7.726 -26.901 -23.267 1.00 96.81 465 PHE A N 1
ATOM 3471 C CA . PHE A 1 465 ? -7.204 -25.582 -22.940 1.00 96.81 465 PHE A CA 1
ATOM 3472 C C . PHE A 1 465 ? -7.414 -24.620 -24.109 1.00 96.81 465 PHE A C 1
ATOM 3474 O O . PHE A 1 465 ? -7.026 -24.922 -25.235 1.00 96.81 465 PHE A O 1
ATOM 3481 N N . VAL A 1 466 ? -8.008 -23.461 -23.838 1.00 96.44 466 VAL A N 1
ATOM 3482 C CA . VAL A 1 466 ? -8.218 -22.375 -24.799 1.00 96.44 466 VAL A CA 1
ATOM 3483 C C . VAL A 1 466 ? -7.356 -21.193 -24.382 1.00 96.44 466 VAL A C 1
ATOM 3485 O O . VAL A 1 466 ? -7.492 -20.667 -23.278 1.00 96.44 466 VAL A O 1
ATOM 3488 N N . MET A 1 467 ? -6.460 -20.780 -25.271 1.00 95.06 467 MET A N 1
ATOM 3489 C CA . MET A 1 467 ? -5.617 -19.606 -25.080 1.00 95.06 467 MET A CA 1
ATOM 3490 C C . MET A 1 467 ? -6.430 -18.306 -25.153 1.00 95.06 467 MET A C 1
ATOM 3492 O O . MET A 1 467 ? -7.359 -18.203 -25.960 1.00 95.06 467 MET A O 1
ATOM 3496 N N . LEU A 1 468 ? -6.070 -17.335 -24.304 1.00 94.62 468 LEU A N 1
ATOM 3497 C CA . LEU A 1 468 ? -6.777 -16.060 -24.162 1.00 9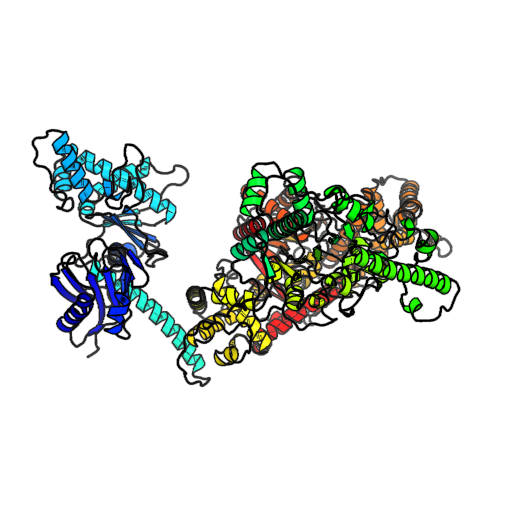4.62 468 LEU A CA 1
ATOM 3498 C C . LEU A 1 468 ? -6.299 -14.967 -25.118 1.00 94.62 468 LEU A C 1
ATOM 3500 O O . LEU A 1 468 ? -7.082 -14.208 -25.684 1.00 94.62 468 LEU A O 1
ATOM 3504 N N . ASP A 1 469 ? -4.995 -14.869 -25.290 1.00 93.19 469 ASP A N 1
ATOM 3505 C CA . ASP A 1 469 ? -4.388 -13.802 -26.060 1.00 93.19 469 ASP A CA 1
ATOM 3506 C C . ASP A 1 469 ? -2.977 -14.178 -26.505 1.00 93.19 469 ASP A C 1
ATOM 3508 O O . ASP A 1 469 ? -2.384 -15.114 -25.982 1.00 93.19 469 ASP A O 1
ATOM 3512 N N . GLU A 1 470 ? -2.443 -13.466 -27.492 1.00 93.69 470 GLU A N 1
ATOM 3513 C CA . GLU A 1 470 ? -1.033 -13.522 -27.886 1.00 93.69 470 GLU A CA 1
ATOM 3514 C C . GLU A 1 470 ? -0.631 -12.188 -28.519 1.00 93.69 470 GLU A C 1
ATOM 3516 O O . GLU A 1 470 ? -1.431 -11.538 -29.199 1.00 93.69 470 GLU A O 1
ATOM 3521 N N . PHE A 1 471 ? 0.620 -11.781 -28.320 1.00 92.12 471 PHE A N 1
ATOM 3522 C CA . PHE A 1 471 ? 1.165 -10.611 -28.999 1.00 92.12 471 PHE A CA 1
ATOM 3523 C C . PHE A 1 471 ? 1.265 -10.854 -30.512 1.00 92.12 471 PHE A C 1
ATOM 3525 O O . PHE A 1 471 ? 1.528 -11.963 -30.969 1.00 92.12 471 PHE A O 1
ATOM 3532 N N . PHE A 1 472 ? 1.088 -9.814 -31.323 1.00 91.56 472 PHE A N 1
ATOM 3533 C CA . PHE A 1 472 ? 1.235 -9.912 -32.771 1.00 91.56 472 PHE A CA 1
ATOM 3534 C C . PHE A 1 472 ? 2.085 -8.762 -33.340 1.00 91.56 472 PHE A C 1
ATOM 3536 O O . PHE A 1 472 ? 1.765 -7.591 -33.113 1.00 91.56 472 PHE A O 1
ATOM 3543 N N . PRO A 1 473 ? 3.126 -9.068 -34.139 1.00 89.25 473 PRO A N 1
ATOM 3544 C CA . PRO A 1 473 ? 3.713 -10.397 -34.372 1.00 89.25 473 PRO A CA 1
ATOM 3545 C C . PRO A 1 473 ? 4.447 -10.945 -33.131 1.00 89.25 473 PRO A C 1
ATOM 3547 O O . PRO 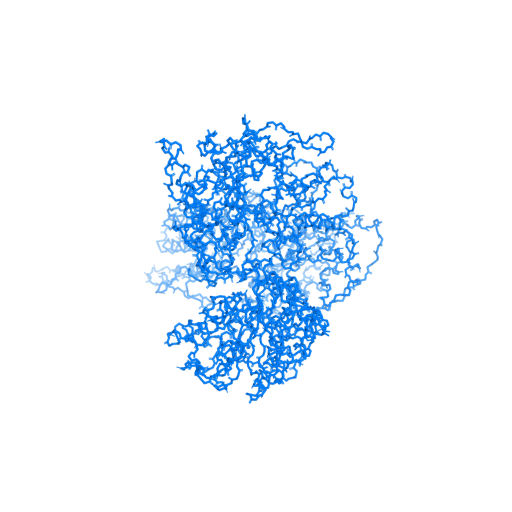A 1 473 ? 5.136 -10.197 -32.441 1.00 89.25 473 PRO A O 1
ATOM 3550 N N . MET A 1 474 ? 4.352 -12.254 -32.881 1.00 88.31 474 MET A N 1
ATOM 3551 C CA . MET A 1 474 ? 5.136 -12.955 -31.857 1.00 88.31 474 MET A CA 1
ATOM 3552 C C . MET A 1 474 ? 5.358 -14.410 -32.272 1.00 88.31 474 MET A C 1
ATOM 3554 O O . MET A 1 474 ? 4.411 -15.110 -32.634 1.00 88.31 474 MET A O 1
ATOM 3558 N N . HIS A 1 475 ? 6.606 -14.879 -32.222 1.00 87.00 475 HIS A N 1
ATOM 3559 C CA . HIS A 1 475 ? 6.921 -16.279 -32.506 1.00 87.00 475 HIS A CA 1
ATOM 3560 C C . HIS A 1 475 ? 6.683 -17.141 -31.259 1.00 87.00 475 HIS A C 1
ATOM 3562 O O . HIS A 1 475 ? 7.104 -16.771 -30.165 1.00 87.00 475 HIS A O 1
ATOM 3568 N N . SER A 1 476 ? 6.089 -18.328 -31.409 1.00 86.50 476 SER A N 1
ATOM 3569 C CA . SER A 1 476 ? 5.677 -19.179 -30.276 1.00 86.50 476 SER A CA 1
ATOM 3570 C C . SER A 1 476 ? 6.827 -19.734 -29.423 1.00 86.50 476 SER A C 1
ATOM 3572 O O . SER A 1 476 ? 6.607 -20.246 -28.325 1.00 86.50 476 SER A O 1
ATOM 3574 N N . THR A 1 477 ? 8.067 -19.641 -29.911 1.00 83.44 477 THR A N 1
ATOM 3575 C CA . THR A 1 477 ? 9.289 -20.016 -29.175 1.00 83.44 477 THR A CA 1
ATOM 3576 C C . THR A 1 477 ? 9.907 -18.855 -28.391 1.00 83.44 477 THR A C 1
ATOM 3578 O O . THR A 1 477 ? 10.780 -19.088 -27.547 1.00 83.44 477 THR A O 1
ATOM 3581 N N . HIS A 1 478 ? 9.475 -17.616 -28.651 1.00 83.56 478 HIS A N 1
ATOM 3582 C CA . HIS A 1 478 ? 9.970 -16.426 -27.963 1.00 83.56 478 HIS A CA 1
ATOM 3583 C C . HIS A 1 478 ? 9.686 -16.519 -26.457 1.00 83.56 478 HIS A C 1
ATOM 3585 O O . HIS A 1 478 ? 8.662 -17.073 -26.053 1.00 83.56 478 HIS A O 1
ATOM 3591 N N . ARG A 1 479 ? 10.580 -16.005 -25.597 1.00 77.56 479 ARG A N 1
ATOM 3592 C CA . ARG A 1 479 ? 10.420 -16.171 -24.137 1.00 77.56 479 ARG A CA 1
ATOM 3593 C C . ARG A 1 479 ? 9.164 -15.485 -23.589 1.00 77.56 479 ARG A C 1
ATOM 3595 O O . ARG A 1 479 ? 8.527 -16.038 -22.702 1.00 77.56 479 ARG A O 1
ATOM 3602 N N . ASN A 1 480 ? 8.782 -14.353 -24.184 1.00 82.31 480 ASN A N 1
ATOM 3603 C CA . ASN A 1 480 ? 7.589 -13.585 -23.809 1.00 82.31 480 ASN A CA 1
ATOM 3604 C C . ASN A 1 480 ? 6.336 -13.984 -24.610 1.00 82.31 480 ASN A C 1
ATOM 3606 O O . ASN A 1 480 ? 5.294 -13.358 -24.450 1.00 82.31 480 ASN A O 1
ATOM 3610 N N . SER A 1 481 ? 6.415 -15.008 -25.472 1.00 89.00 481 SER A N 1
ATOM 3611 C CA . SER A 1 481 ? 5.220 -15.547 -26.124 1.00 89.00 481 SER A CA 1
ATOM 3612 C C . SER A 1 481 ? 4.321 -16.198 -25.086 1.00 89.00 481 SER A C 1
ATOM 3614 O O . SER A 1 481 ? 4.752 -17.053 -24.298 1.00 89.00 481 SER A O 1
ATOM 3616 N N . PHE A 1 482 ? 3.040 -15.859 -25.140 1.00 91.94 482 PHE A N 1
ATOM 3617 C CA . PHE A 1 482 ? 2.056 -16.507 -24.297 1.00 91.94 482 PHE A CA 1
ATOM 3618 C C . PHE A 1 482 ? 1.890 -17.988 -24.657 1.00 91.94 482 PHE A C 1
ATOM 3620 O O . PHE A 1 482 ? 1.616 -18.788 -23.765 1.00 91.94 482 PHE A O 1
ATOM 3627 N N . CYS A 1 483 ? 2.166 -18.414 -25.898 1.00 91.25 483 CYS A N 1
ATOM 3628 C CA . CYS A 1 483 ? 2.193 -19.837 -26.264 1.00 91.25 483 CYS A CA 1
ATOM 3629 C C . CYS A 1 483 ? 3.242 -20.609 -25.450 1.00 91.25 483 CYS A C 1
ATOM 3631 O O . CYS A 1 483 ? 2.987 -21.725 -24.992 1.00 91.25 483 CYS A O 1
ATOM 3633 N N . ARG A 1 484 ? 4.425 -20.021 -25.241 1.00 90.00 484 ARG A N 1
ATOM 3634 C CA . ARG A 1 484 ? 5.465 -20.616 -24.393 1.00 90.00 484 ARG A CA 1
ATOM 3635 C C . ARG A 1 484 ? 5.090 -20.551 -22.915 1.00 90.00 484 ARG A C 1
ATOM 3637 O O . ARG A 1 484 ? 5.289 -21.539 -22.203 1.00 90.00 484 ARG A O 1
ATOM 3644 N N . TYR A 1 485 ? 4.526 -19.427 -22.471 1.00 90.88 485 TYR A N 1
ATOM 3645 C CA . TYR A 1 485 ? 4.038 -19.248 -21.103 1.00 90.88 485 TYR A CA 1
ATOM 3646 C C . TYR A 1 485 ? 3.042 -20.344 -20.714 1.00 90.88 485 TYR A C 1
ATOM 3648 O O . TYR A 1 485 ? 3.265 -21.046 -19.729 1.00 90.88 485 TYR A O 1
ATOM 3656 N N . ILE A 1 486 ? 1.979 -20.547 -21.505 1.00 92.38 486 ILE A N 1
ATOM 3657 C CA . ILE A 1 486 ? 0.952 -21.547 -21.185 1.00 92.38 486 ILE A CA 1
ATOM 3658 C C . ILE A 1 486 ? 1.535 -22.959 -21.180 1.00 92.38 486 ILE A C 1
ATOM 3660 O O . ILE A 1 486 ? 1.171 -23.748 -20.314 1.00 92.38 486 ILE A O 1
ATOM 3664 N N . ARG A 1 487 ? 2.468 -23.274 -22.094 1.00 90.56 487 ARG A N 1
ATOM 3665 C CA . ARG A 1 487 ? 3.135 -24.584 -22.132 1.00 90.56 487 ARG A CA 1
ATOM 3666 C C . ARG A 1 487 ? 3.875 -24.837 -20.814 1.00 90.56 487 ARG A C 1
ATOM 3668 O O . ARG A 1 487 ? 3.642 -25.850 -20.168 1.00 90.56 487 ARG A O 1
ATOM 3675 N N . THR A 1 488 ? 4.651 -23.846 -20.381 1.00 88.56 488 THR A N 1
ATOM 3676 C CA . THR A 1 488 ? 5.541 -23.936 -19.215 1.00 88.56 488 THR A CA 1
ATOM 3677 C C . THR A 1 488 ? 4.776 -23.926 -17.886 1.00 88.56 488 THR A C 1
ATOM 3679 O O . THR A 1 488 ? 5.047 -24.735 -17.005 1.00 88.56 488 THR A O 1
ATOM 3682 N N . TYR A 1 489 ? 3.818 -23.010 -17.719 1.00 91.19 489 TYR A N 1
ATOM 3683 C CA . TYR A 1 489 ? 3.180 -22.753 -16.422 1.00 91.19 489 TYR A CA 1
ATOM 3684 C C . TYR A 1 489 ? 1.808 -23.409 -16.250 1.00 91.19 489 TYR A C 1
ATOM 3686 O O . TYR A 1 489 ? 1.340 -23.517 -15.118 1.00 91.19 489 TYR A O 1
ATOM 3694 N N . TYR A 1 490 ? 1.168 -23.870 -17.331 1.00 93.94 490 TYR A N 1
ATOM 3695 C CA . TYR A 1 490 ? -0.129 -24.550 -17.257 1.00 93.94 490 TYR A CA 1
ATOM 3696 C C . TYR A 1 490 ? -0.116 -25.952 -17.843 1.00 93.94 490 TYR A C 1
ATOM 3698 O O . TYR A 1 490 ? -0.536 -26.869 -17.153 1.00 93.94 490 TYR A O 1
ATOM 3706 N N . VAL A 1 491 ? 0.343 -26.155 -19.079 1.00 92.62 491 VAL A N 1
ATOM 3707 C CA . VAL A 1 491 ? 0.279 -27.477 -19.727 1.00 92.62 491 VAL A CA 1
ATOM 3708 C C . VAL A 1 491 ? 1.143 -28.480 -18.966 1.00 92.62 491 VAL A C 1
ATOM 3710 O O . VAL A 1 491 ? 0.628 -29.522 -18.564 1.00 92.62 491 VAL A O 1
ATOM 3713 N N . ASP A 1 492 ? 2.399 -28.134 -18.673 1.00 92.19 492 ASP A N 1
ATOM 3714 C CA . ASP A 1 492 ? 3.307 -28.981 -17.889 1.00 92.19 492 ASP A CA 1
ATOM 3715 C C . ASP A 1 492 ? 2.810 -29.136 -16.441 1.00 92.19 492 ASP A C 1
ATOM 3717 O O . ASP A 1 492 ? 2.712 -30.249 -15.905 1.00 92.19 492 ASP A O 1
ATOM 3721 N N . LEU A 1 493 ? 2.399 -28.021 -15.823 1.00 93.50 493 LEU A N 1
ATOM 3722 C CA . LEU A 1 493 ? 1.867 -28.010 -14.461 1.00 93.50 493 LEU A CA 1
ATOM 3723 C C . LEU A 1 493 ? 0.581 -28.832 -14.326 1.00 93.50 493 LEU A C 1
ATOM 3725 O O . LEU A 1 493 ? 0.375 -29.450 -13.296 1.00 93.50 493 LEU A O 1
ATOM 3729 N N . LEU A 1 494 ? -0.286 -28.909 -15.328 1.00 94.19 494 LEU A N 1
ATOM 3730 C CA . LEU A 1 494 ? -1.553 -29.647 -15.258 1.00 94.19 494 LEU A CA 1
ATOM 3731 C C . LEU A 1 494 ? -1.479 -31.014 -15.946 1.00 94.19 494 LEU A C 1
ATOM 3733 O O . LEU A 1 494 ? -2.393 -31.821 -15.798 1.00 94.19 494 LEU A O 1
ATOM 3737 N N . GLY A 1 495 ? -0.398 -31.313 -16.668 1.00 94.12 495 GLY A N 1
ATOM 3738 C CA . GLY A 1 495 ? -0.287 -32.530 -17.474 1.00 94.12 495 GLY A CA 1
ATOM 3739 C C . GLY A 1 495 ? -1.344 -32.611 -18.579 1.00 94.12 495 GLY A C 1
ATOM 3740 O O . GLY A 1 495 ? -1.797 -33.707 -18.911 1.00 94.12 495 GLY A O 1
ATOM 3741 N N . VAL A 1 496 ? -1.783 -31.463 -19.107 1.00 95.44 496 VAL A N 1
ATOM 3742 C CA . VAL A 1 496 ? -2.770 -31.404 -20.195 1.00 95.44 496 VAL A CA 1
ATOM 3743 C C . VAL A 1 496 ? -2.136 -31.967 -21.463 1.00 95.44 496 VAL A C 1
ATOM 3745 O O . VAL A 1 496 ? -1.003 -31.636 -21.806 1.00 95.44 496 VAL A O 1
ATOM 3748 N N . ARG A 1 497 ? -2.863 -32.825 -22.182 1.00 94.06 497 ARG A N 1
ATOM 3749 C CA . ARG A 1 497 ? -2.374 -33.378 -23.450 1.00 94.06 497 ARG A CA 1
ATOM 3750 C C . ARG A 1 497 ? -2.235 -32.282 -24.507 1.00 94.06 497 ARG A C 1
ATOM 3752 O O . ARG A 1 497 ? -3.135 -31.461 -24.661 1.00 94.06 497 ARG A O 1
ATOM 3759 N N . THR A 1 498 ? -1.138 -32.279 -25.260 1.00 89.81 498 THR A N 1
ATOM 3760 C CA . THR A 1 498 ? -0.831 -31.212 -26.227 1.00 89.81 498 THR A CA 1
ATOM 3761 C C . THR A 1 498 ? -1.905 -31.065 -27.309 1.00 89.81 498 THR A C 1
ATOM 3763 O O . THR A 1 498 ? -2.219 -29.946 -27.703 1.00 89.81 498 THR A O 1
ATOM 3766 N N . GLU A 1 499 ? -2.530 -32.163 -27.744 1.00 91.94 499 GLU A N 1
ATOM 3767 C CA . GLU A 1 499 ? -3.634 -32.153 -28.714 1.00 91.94 499 GLU A CA 1
ATOM 3768 C C . GLU A 1 499 ? -4.920 -31.483 -28.200 1.00 91.94 499 GLU A C 1
ATOM 3770 O O . GLU A 1 499 ? -5.783 -31.117 -28.996 1.00 91.94 499 GLU A O 1
ATOM 3775 N N . ASN A 1 500 ? -5.042 -31.293 -26.883 1.00 94.94 500 ASN A N 1
ATOM 3776 C CA . ASN A 1 500 ? -6.177 -30.626 -26.252 1.00 94.94 500 ASN A CA 1
ATOM 3777 C C . ASN A 1 500 ? -5.960 -29.113 -26.074 1.00 94.94 500 ASN A C 1
ATOM 3779 O O . ASN A 1 500 ? -6.805 -28.452 -25.469 1.00 94.94 500 ASN A O 1
ATOM 3783 N N . VAL A 1 501 ? -4.846 -28.557 -26.559 1.00 95.00 501 VAL A N 1
ATOM 3784 C CA . VAL A 1 501 ? -4.498 -27.141 -26.391 1.00 95.00 501 VAL A CA 1
ATOM 3785 C C . VAL A 1 501 ? -4.757 -26.384 -27.693 1.00 95.00 501 VAL A C 1
ATOM 3787 O O . VAL A 1 501 ? -4.126 -26.648 -28.714 1.00 95.00 501 VAL A O 1
ATOM 3790 N N . LEU A 1 502 ? -5.677 -25.421 -27.654 1.00 95.25 502 LEU A N 1
ATOM 3791 C CA . LEU A 1 502 ? -5.877 -24.436 -28.715 1.00 95.25 502 LEU A CA 1
ATOM 3792 C C . LEU A 1 502 ? -4.989 -23.220 -28.439 1.00 95.25 502 LEU A C 1
ATOM 3794 O O . LEU A 1 502 ? -5.060 -22.646 -27.351 1.00 95.25 502 LEU A O 1
ATOM 3798 N N . THR A 1 503 ? -4.161 -22.831 -29.409 1.00 93.75 503 THR A N 1
ATOM 3799 C CA . THR A 1 503 ? -3.198 -21.727 -29.271 1.00 93.75 503 THR A CA 1
ATOM 3800 C C . THR A 1 503 ? -3.333 -20.706 -30.398 1.00 93.75 503 THR A C 1
ATOM 3802 O O . THR A 1 503 ? -4.032 -20.920 -31.386 1.00 93.75 503 THR A O 1
ATOM 3805 N N . PHE A 1 504 ? -2.619 -19.589 -30.277 1.00 94.44 504 PHE A N 1
ATOM 3806 C CA . PHE A 1 504 ? -2.404 -18.626 -31.356 1.00 94.44 504 PHE A CA 1
ATOM 3807 C C . PHE A 1 504 ? -1.039 -18.839 -32.045 1.00 94.44 504 PHE A C 1
ATOM 3809 O O . PHE A 1 504 ? -0.385 -17.886 -32.459 1.00 94.44 504 PHE A O 1
ATOM 3816 N N . ASP A 1 505 ? -0.589 -20.096 -32.184 1.00 93.50 505 ASP A N 1
ATOM 3817 C CA . ASP A 1 505 ? 0.695 -20.452 -32.815 1.00 93.50 505 ASP A CA 1
ATOM 3818 C C . ASP A 1 505 ? 0.596 -20.391 -34.351 1.00 93.50 505 ASP A C 1
ATOM 3820 O O . ASP A 1 505 ? 0.553 -21.411 -35.037 1.00 93.50 505 ASP A O 1
ATOM 3824 N N . LEU A 1 506 ? 0.522 -19.176 -34.904 1.00 94.38 506 LEU A N 1
ATOM 3825 C CA . LEU A 1 506 ? 0.242 -18.945 -36.329 1.00 94.38 506 LEU A CA 1
ATOM 3826 C C . LEU A 1 506 ? 1.240 -19.637 -37.274 1.00 94.38 506 LEU A C 1
ATOM 3828 O O . LEU A 1 506 ? 0.848 -20.112 -38.342 1.00 94.38 506 LEU A O 1
ATOM 3832 N N . VAL A 1 507 ? 2.522 -19.682 -36.894 1.00 93.31 507 VAL A N 1
ATOM 3833 C CA . VAL A 1 507 ? 3.583 -20.330 -37.685 1.00 93.31 507 VAL A CA 1
ATOM 3834 C C . VAL A 1 507 ? 3.534 -21.846 -37.501 1.00 93.31 507 VAL A C 1
ATOM 3836 O O . VAL A 1 507 ? 3.584 -22.581 -38.488 1.00 93.31 507 VAL A O 1
ATOM 3839 N N . GLY A 1 508 ? 3.374 -22.330 -36.262 1.00 89.69 508 GLY A N 1
ATOM 3840 C CA . GLY A 1 508 ? 3.249 -23.759 -35.969 1.00 89.69 508 GLY A CA 1
ATOM 3841 C C . GLY A 1 508 ? 2.021 -24.404 -36.621 1.00 89.69 508 GLY A C 1
ATOM 3842 O O . GLY A 1 508 ? 2.113 -25.515 -37.146 1.00 89.69 508 GLY A O 1
ATOM 3843 N N . GLU A 1 509 ? 0.899 -23.681 -36.679 1.00 90.50 509 GLU A N 1
ATOM 3844 C CA . GLU A 1 509 ? -0.338 -24.097 -37.356 1.00 90.50 509 GLU A CA 1
ATOM 3845 C C . GLU A 1 509 ? -0.321 -23.841 -38.877 1.00 90.50 509 GLU A C 1
ATOM 3847 O O . GLU A 1 509 ? -1.292 -24.150 -39.569 1.00 90.50 509 GLU A O 1
ATOM 3852 N N . LYS A 1 510 ? 0.794 -23.338 -39.432 1.00 93.94 510 LYS A N 1
ATOM 3853 C CA . LYS A 1 510 ? 0.988 -23.072 -40.873 1.00 93.94 510 LYS A CA 1
ATOM 3854 C C . LYS A 1 510 ? -0.035 -22.095 -41.468 1.00 93.94 510 LYS A C 1
ATOM 3856 O O . LYS A 1 510 ? -0.344 -22.170 -42.658 1.00 93.94 510 LYS A O 1
ATOM 3861 N N . ILE A 1 511 ? -0.543 -21.171 -40.655 1.00 95.31 511 ILE A N 1
ATOM 3862 C CA . ILE A 1 511 ? -1.427 -20.084 -41.101 1.00 95.31 511 ILE A CA 1
ATOM 3863 C C . ILE A 1 511 ? -0.615 -19.050 -41.881 1.00 95.31 511 ILE A C 1
ATOM 3865 O O . ILE A 1 511 ? -1.042 -18.581 -42.938 1.00 95.31 511 ILE A O 1
ATOM 3869 N N . ILE A 1 512 ? 0.573 -18.727 -41.365 1.00 95.12 512 ILE A N 1
ATOM 3870 C CA . ILE A 1 512 ? 1.555 -17.832 -41.985 1.00 95.12 512 ILE A CA 1
ATOM 3871 C C . ILE A 1 512 ? 2.953 -18.448 -41.867 1.00 95.12 512 ILE A C 1
ATOM 3873 O O . ILE A 1 512 ? 3.201 -19.304 -41.019 1.00 95.12 512 ILE A O 1
ATOM 3877 N N . THR A 1 513 ? 3.876 -18.021 -42.719 1.00 94.06 513 THR A N 1
ATOM 3878 C CA . THR A 1 513 ? 5.296 -18.399 -42.645 1.00 94.06 513 THR A CA 1
ATOM 3879 C C . THR A 1 513 ? 6.079 -17.481 -41.700 1.00 94.06 513 THR A C 1
ATOM 3881 O O . THR A 1 513 ? 5.633 -16.379 -41.378 1.00 94.06 513 THR A O 1
ATOM 3884 N N . ALA A 1 514 ? 7.271 -17.912 -41.271 1.00 88.19 514 ALA A N 1
ATOM 3885 C CA . ALA A 1 514 ? 8.176 -17.058 -40.497 1.00 88.19 514 ALA A CA 1
ATOM 3886 C C . ALA A 1 514 ? 8.564 -15.786 -41.276 1.00 88.19 514 ALA A C 1
ATOM 3888 O O . ALA A 1 514 ? 8.557 -14.698 -40.712 1.00 88.19 514 ALA A O 1
ATOM 3889 N N . ASP A 1 515 ? 8.798 -15.902 -42.587 1.00 88.88 515 ASP A N 1
ATOM 3890 C CA . ASP A 1 515 ? 9.098 -14.755 -43.454 1.00 88.88 515 ASP A CA 1
ATOM 3891 C C . ASP A 1 515 ? 7.918 -13.779 -43.550 1.00 88.88 515 ASP A C 1
ATOM 3893 O O . ASP A 1 515 ? 8.107 -12.567 -43.481 1.00 88.88 515 ASP A O 1
ATOM 3897 N N . GLU A 1 516 ? 6.686 -14.291 -43.641 1.00 92.00 516 GLU A N 1
ATOM 3898 C CA . GLU A 1 516 ? 5.472 -13.466 -43.603 1.00 92.00 516 GLU A CA 1
ATOM 3899 C C . GLU A 1 516 ? 5.289 -12.757 -42.255 1.00 92.00 516 GLU A C 1
ATOM 3901 O O . GLU A 1 516 ? 4.852 -11.608 -42.227 1.00 92.00 516 GLU A O 1
ATOM 3906 N N . MET A 1 517 ? 5.643 -13.405 -41.142 1.00 88.75 517 MET A N 1
ATOM 3907 C CA . MET A 1 517 ? 5.653 -12.764 -39.824 1.00 88.75 517 MET A CA 1
ATOM 3908 C C . MET A 1 517 ? 6.735 -11.672 -39.742 1.00 88.75 517 MET A C 1
ATOM 3910 O O . MET A 1 517 ? 6.476 -10.592 -39.210 1.00 88.75 517 MET A O 1
ATOM 3914 N N . ASN A 1 518 ? 7.909 -11.903 -40.340 1.00 85.88 518 ASN A N 1
ATOM 3915 C CA . ASN A 1 518 ? 9.024 -10.950 -40.384 1.00 85.88 518 ASN A CA 1
ATOM 3916 C C . ASN A 1 518 ? 8.732 -9.696 -41.229 1.00 85.88 518 ASN A C 1
ATOM 3918 O O . ASN A 1 518 ? 9.433 -8.690 -41.087 1.00 85.88 518 ASN A O 1
ATOM 3922 N N . LEU A 1 519 ? 7.677 -9.693 -42.055 1.00 86.56 519 LEU A N 1
ATOM 3923 C CA . LEU A 1 519 ? 7.195 -8.473 -42.722 1.00 86.56 519 LEU A CA 1
ATOM 3924 C C . LEU A 1 519 ? 6.774 -7.389 -41.714 1.00 86.56 519 LEU A C 1
ATOM 3926 O O . LEU A 1 519 ? 6.853 -6.202 -42.021 1.00 86.56 519 LEU A O 1
ATOM 3930 N N . PHE A 1 520 ? 6.384 -7.783 -40.498 1.00 83.62 520 PHE A N 1
ATOM 3931 C CA . PHE A 1 520 ? 6.020 -6.892 -39.389 1.00 83.62 520 PHE A CA 1
ATOM 3932 C C . PHE A 1 520 ? 7.226 -6.530 -38.496 1.00 83.62 520 PHE A C 1
ATOM 3934 O O . PHE A 1 520 ? 7.075 -6.243 -37.306 1.00 83.62 520 PHE A O 1
ATOM 3941 N N . SER A 1 521 ? 8.437 -6.563 -39.064 1.00 66.75 521 SER A N 1
ATOM 3942 C CA . SER A 1 521 ? 9.680 -6.105 -38.422 1.00 66.75 521 SER A CA 1
ATOM 3943 C C . SER A 1 521 ? 9.704 -4.592 -38.176 1.00 66.75 521 SER A C 1
ATOM 3945 O O . SER A 1 521 ? 10.419 -4.127 -37.293 1.00 66.75 521 SER A O 1
ATOM 3947 N N . ASN A 1 522 ? 8.882 -3.819 -38.895 1.00 63.66 522 ASN A N 1
ATOM 3948 C CA . ASN A 1 522 ? 8.604 -2.419 -38.567 1.00 63.66 522 ASN A CA 1
ATOM 3949 C C . ASN A 1 522 ? 7.743 -2.346 -37.286 1.00 63.66 522 ASN A C 1
ATOM 3951 O O . ASN A 1 522 ? 6.847 -3.180 -37.127 1.00 63.66 522 ASN A O 1
ATOM 3955 N N . PRO A 1 523 ? 7.976 -1.385 -36.368 1.00 61.75 523 PRO A N 1
ATOM 3956 C CA . PRO A 1 523 ? 7.224 -1.290 -35.123 1.00 61.75 523 PRO A CA 1
ATOM 3957 C C . PRO A 1 523 ? 5.704 -1.303 -35.304 1.00 61.75 523 PRO A C 1
ATOM 3959 O O . PRO A 1 523 ? 5.060 -1.902 -34.457 1.00 61.75 523 PRO A O 1
ATOM 3962 N N . VAL A 1 524 ? 5.135 -0.729 -36.377 1.00 81.56 524 VAL A N 1
ATOM 3963 C CA . VAL A 1 524 ? 3.685 -0.460 -36.475 1.00 81.56 524 VAL A CA 1
ATOM 3964 C C . VAL A 1 524 ? 2.893 -1.512 -37.273 1.00 81.56 524 VAL A C 1
ATOM 3966 O O . VAL A 1 524 ? 3.050 -1.660 -38.485 1.00 81.56 524 VAL A O 1
ATOM 3969 N N . VAL A 1 525 ? 1.948 -2.172 -36.602 1.00 89.88 525 VAL A N 1
ATOM 3970 C CA . VAL A 1 525 ? 0.896 -3.032 -37.152 1.00 89.88 525 VAL A CA 1
ATOM 3971 C C . VAL A 1 525 ? -0.328 -2.171 -37.488 1.00 89.88 525 VAL A C 1
ATOM 3973 O O . VAL A 1 525 ? -1.130 -1.798 -36.628 1.00 89.88 525 VAL A O 1
ATOM 3976 N N . ASP A 1 526 ? -0.495 -1.848 -38.771 1.00 90.81 526 ASP A N 1
ATOM 3977 C CA . ASP A 1 526 ? -1.631 -1.057 -39.254 1.00 90.81 526 ASP A CA 1
ATOM 3978 C C . ASP A 1 526 ? -2.850 -1.939 -39.586 1.00 90.81 526 ASP A C 1
ATOM 3980 O O . ASP A 1 526 ? -3.026 -2.407 -40.715 1.00 90.81 526 ASP A O 1
ATOM 3984 N N . LEU A 1 527 ? -3.747 -2.125 -38.613 1.00 93.38 527 LEU A N 1
ATOM 3985 C CA . LEU A 1 527 ? -5.003 -2.855 -38.827 1.00 93.38 527 LEU A CA 1
ATOM 3986 C C . LEU A 1 527 ? -6.006 -2.106 -39.722 1.00 93.38 527 LEU A C 1
ATOM 3988 O O . LEU A 1 527 ? -6.983 -2.711 -40.174 1.00 93.38 527 LEU A O 1
ATOM 3992 N N . THR A 1 528 ? -5.788 -0.822 -40.046 1.00 93.25 528 THR A N 1
ATOM 3993 C CA . THR A 1 528 ? -6.663 -0.111 -40.995 1.00 93.25 528 THR A CA 1
ATOM 3994 C C . THR A 1 528 ? -6.582 -0.710 -42.398 1.00 93.25 528 THR A C 1
ATOM 3996 O O . THR A 1 528 ? -7.565 -0.631 -43.137 1.00 93.25 528 THR A O 1
ATOM 3999 N N . LEU A 1 529 ? -5.486 -1.405 -42.737 1.00 93.88 529 LEU A N 1
ATOM 4000 C CA . LEU A 1 529 ? -5.309 -2.146 -43.993 1.00 93.88 529 LEU A CA 1
ATOM 4001 C C . LEU A 1 529 ? -6.403 -3.191 -44.248 1.00 93.88 529 LEU A C 1
ATOM 4003 O O . LEU A 1 529 ? -6.707 -3.487 -45.405 1.00 93.88 529 LEU A O 1
ATOM 4007 N N . LEU A 1 530 ? -7.047 -3.716 -43.201 1.00 93.19 530 LEU A N 1
ATOM 4008 C CA . LEU A 1 530 ? -8.201 -4.609 -43.349 1.00 93.19 530 LEU A CA 1
ATOM 4009 C C . LEU A 1 530 ? -9.426 -3.890 -43.942 1.00 93.19 530 LEU A C 1
ATOM 4011 O O . LEU A 1 530 ? -10.253 -4.526 -44.590 1.00 93.19 530 LEU A O 1
ATOM 4015 N N . LYS A 1 531 ? -9.530 -2.568 -43.756 1.00 93.06 531 LYS A N 1
ATOM 4016 C CA . LYS A 1 531 ? -10.679 -1.740 -44.165 1.00 93.06 531 LYS A CA 1
ATOM 4017 C C . LYS A 1 531 ? -10.394 -0.839 -45.371 1.00 93.06 531 LYS A C 1
ATOM 4019 O O . LYS A 1 531 ? -11.325 -0.514 -46.100 1.00 93.06 531 LYS A O 1
ATOM 4024 N N . ARG A 1 532 ? -9.139 -0.432 -45.591 1.00 95.12 532 ARG A N 1
ATOM 4025 C CA . ARG A 1 532 ? -8.722 0.433 -46.714 1.00 95.12 532 ARG A CA 1
ATOM 4026 C C . ARG A 1 532 ? -7.965 -0.334 -47.797 1.00 95.12 532 ARG A C 1
ATOM 4028 O O . ARG A 1 532 ? -7.533 -1.467 -47.588 1.00 95.12 532 ARG A O 1
ATOM 4035 N N . GLU A 1 533 ? -7.783 0.278 -48.962 1.00 91.56 533 GLU A N 1
ATOM 4036 C CA . GLU A 1 533 ? -6.917 -0.267 -50.013 1.00 91.56 533 GLU A CA 1
ATOM 4037 C C . GLU A 1 533 ? -5.427 -0.055 -49.696 1.00 91.56 533 GLU A C 1
ATOM 4039 O O . GLU A 1 533 ? -5.042 0.919 -49.045 1.00 91.56 533 GLU A O 1
ATOM 4044 N N . ALA A 1 534 ? -4.597 -1.003 -50.143 1.00 91.88 534 ALA A N 1
ATOM 4045 C CA . ALA A 1 534 ? -3.146 -0.933 -50.021 1.00 91.88 534 ALA A CA 1
ATOM 4046 C C . ALA A 1 534 ? -2.565 -0.040 -51.126 1.00 91.88 534 ALA A C 1
ATOM 4048 O O . ALA A 1 534 ? -2.910 -0.184 -52.298 1.00 91.88 534 ALA A O 1
ATOM 4049 N N . THR A 1 535 ? -1.658 0.853 -50.751 1.00 93.81 535 THR A N 1
ATOM 4050 C CA . THR A 1 535 ? -1.078 1.887 -51.621 1.00 93.81 535 THR A CA 1
ATOM 4051 C C . THR A 1 535 ? 0.240 1.467 -52.273 1.00 93.81 535 THR A C 1
ATOM 4053 O O . THR A 1 535 ? 0.663 2.074 -53.254 1.00 93.81 535 THR A O 1
ATOM 4056 N N . ASN A 1 536 ? 0.892 0.421 -51.759 1.00 92.50 536 ASN A N 1
ATOM 4057 C CA . ASN A 1 536 ? 2.168 -0.096 -52.253 1.00 92.50 536 ASN A CA 1
ATOM 4058 C C . ASN A 1 536 ? 2.278 -1.622 -52.048 1.00 92.50 536 ASN A C 1
ATOM 4060 O O . ASN A 1 536 ? 1.431 -2.231 -51.393 1.00 92.50 536 ASN A O 1
ATOM 4064 N N . GLU A 1 537 ? 3.308 -2.253 -52.620 1.00 91.25 537 GLU A N 1
ATOM 4065 C CA . GLU A 1 537 ? 3.493 -3.715 -52.556 1.00 91.25 537 GLU A CA 1
ATOM 4066 C C . GLU A 1 537 ? 3.741 -4.242 -51.132 1.00 91.25 537 GLU A C 1
ATOM 4068 O O . GLU A 1 537 ? 3.290 -5.339 -50.803 1.00 91.25 537 GLU A O 1
ATOM 4073 N N . VAL A 1 538 ? 4.378 -3.452 -50.259 1.00 89.81 538 VAL A N 1
ATOM 4074 C CA . VAL A 1 538 ? 4.580 -3.823 -48.847 1.00 89.81 538 VAL A CA 1
ATOM 4075 C C . VAL A 1 538 ? 3.236 -3.865 -48.119 1.00 89.81 538 VAL A C 1
ATOM 4077 O O . VAL A 1 538 ? 2.913 -4.864 -47.483 1.00 89.81 538 VAL A O 1
ATOM 4080 N N . GLU A 1 539 ? 2.397 -2.837 -48.280 1.00 92.50 539 GLU A N 1
ATOM 4081 C CA . GLU A 1 539 ? 1.042 -2.816 -47.718 1.00 92.50 539 GLU A CA 1
ATOM 4082 C C . GLU A 1 539 ? 0.169 -3.954 -48.263 1.00 92.50 539 GLU A C 1
ATOM 4084 O O . GLU A 1 539 ? -0.636 -4.510 -47.517 1.00 92.50 539 GLU A O 1
ATOM 4089 N N . LYS A 1 540 ? 0.329 -4.343 -49.538 1.00 93.50 540 LYS A N 1
ATOM 4090 C CA . LYS A 1 540 ? -0.375 -5.507 -50.105 1.00 93.50 540 LYS A CA 1
ATOM 4091 C C . LYS A 1 540 ? 0.044 -6.805 -49.418 1.00 93.50 540 LYS A C 1
ATOM 4093 O O . LYS A 1 540 ? -0.828 -7.602 -49.071 1.00 93.50 540 LYS A O 1
ATOM 4098 N N . ALA A 1 541 ? 1.344 -7.004 -49.198 1.00 92.12 541 ALA A N 1
ATOM 4099 C CA . ALA A 1 541 ? 1.867 -8.178 -48.505 1.00 92.12 541 ALA A CA 1
ATOM 4100 C C . ALA A 1 541 ? 1.397 -8.225 -47.039 1.00 92.12 541 ALA A C 1
ATOM 4102 O O . ALA A 1 541 ? 0.848 -9.238 -46.606 1.00 92.12 541 ALA A O 1
ATOM 4103 N N . LEU A 1 542 ? 1.503 -7.109 -46.307 1.00 93.19 542 LEU A N 1
ATOM 4104 C CA . LEU A 1 542 ? 1.010 -6.988 -44.929 1.00 93.19 542 LEU A CA 1
ATOM 4105 C C . LEU A 1 542 ? -0.496 -7.258 -44.842 1.00 93.19 542 LEU A C 1
ATOM 4107 O O . LEU A 1 542 ? -0.938 -8.055 -44.016 1.00 93.19 542 LEU A O 1
ATOM 4111 N N . LYS A 1 543 ? -1.292 -6.659 -45.739 1.00 95.06 543 LYS A N 1
ATOM 4112 C CA . LYS A 1 543 ? -2.741 -6.886 -45.809 1.00 95.06 543 LYS A CA 1
ATOM 4113 C C . LYS A 1 543 ? -3.077 -8.357 -46.056 1.00 95.06 543 LYS A C 1
ATOM 4115 O O . LYS A 1 543 ? -3.989 -8.875 -45.417 1.00 95.06 543 LYS A O 1
ATOM 4120 N N . ALA A 1 544 ? -2.352 -9.037 -46.947 1.00 95.19 544 ALA A N 1
ATOM 4121 C CA . ALA A 1 544 ? -2.562 -10.459 -47.211 1.00 95.19 544 ALA A CA 1
ATOM 4122 C C . ALA A 1 544 ? -2.332 -11.314 -45.954 1.00 95.19 544 ALA A C 1
ATOM 4124 O O . ALA A 1 544 ? -3.119 -12.222 -45.683 1.00 95.19 544 ALA A O 1
ATOM 4125 N N . VAL A 1 545 ? -1.308 -10.991 -45.156 1.00 95.50 545 VAL A N 1
ATOM 4126 C CA . VAL A 1 545 ? -1.063 -11.659 -43.871 1.00 95.50 545 VAL A CA 1
ATOM 4127 C C . VAL A 1 545 ? -2.183 -11.366 -42.870 1.00 95.50 545 VAL A C 1
ATOM 4129 O O . VAL A 1 545 ? -2.744 -12.302 -42.305 1.00 95.50 545 VAL A O 1
ATOM 4132 N N . LEU A 1 546 ? -2.579 -10.100 -42.700 1.00 96.00 546 LEU A N 1
ATOM 4133 C CA . LEU A 1 546 ? -3.661 -9.723 -41.781 1.00 96.00 546 LEU A CA 1
ATOM 4134 C C . LEU A 1 546 ? -4.982 -10.440 -42.107 1.00 96.00 546 LEU A C 1
ATOM 4136 O O . LEU A 1 546 ? -5.664 -10.900 -41.194 1.00 96.00 546 LEU A O 1
ATOM 4140 N N . VAL A 1 547 ? -5.320 -10.601 -43.394 1.00 96.62 547 VAL A N 1
ATOM 4141 C CA . VAL A 1 547 ? -6.512 -11.350 -43.835 1.00 96.62 547 VAL A CA 1
ATOM 4142 C C . VAL A 1 547 ? -6.434 -12.828 -43.436 1.00 96.62 547 VAL A C 1
ATOM 4144 O O . VAL A 1 547 ? -7.423 -13.367 -42.941 1.00 96.62 547 VAL A O 1
ATOM 4147 N N . LYS A 1 548 ? -5.271 -13.481 -43.597 1.00 97.25 548 LYS A N 1
ATOM 4148 C CA . LYS A 1 548 ? -5.070 -14.872 -43.147 1.00 97.25 548 LYS A CA 1
ATOM 4149 C C . LYS A 1 548 ? -5.259 -15.003 -41.636 1.00 97.25 548 LYS A C 1
ATOM 4151 O O . LYS A 1 548 ? -5.932 -15.926 -41.187 1.00 97.25 548 LYS A O 1
ATOM 4156 N N . VAL A 1 549 ? -4.705 -14.066 -40.864 1.00 96.44 549 VAL A N 1
ATOM 4157 C CA . VAL A 1 549 ? -4.828 -14.067 -39.399 1.00 96.44 549 VAL A CA 1
ATOM 4158 C C . VAL A 1 549 ? -6.271 -13.802 -38.963 1.00 96.44 549 VAL A C 1
ATOM 4160 O O . VAL A 1 549 ? -6.766 -14.491 -38.081 1.00 96.44 549 VAL A O 1
ATOM 4163 N N . THR A 1 550 ? -6.993 -12.884 -39.614 1.00 96.44 550 THR A N 1
ATOM 4164 C CA . THR A 1 550 ? -8.428 -12.670 -39.337 1.00 96.44 550 THR A CA 1
ATOM 4165 C C . THR A 1 550 ? -9.253 -13.928 -39.620 1.00 96.44 550 THR A C 1
ATOM 4167 O O . THR A 1 550 ? -10.038 -14.337 -38.771 1.00 96.44 550 THR A O 1
ATOM 4170 N N . ALA A 1 551 ? -9.022 -14.601 -40.753 1.00 97.00 551 ALA A N 1
ATOM 4171 C CA . ALA A 1 551 ? -9.697 -15.864 -41.060 1.00 97.00 551 ALA A CA 1
ATOM 4172 C C . ALA A 1 551 ? -9.361 -16.972 -40.043 1.00 97.00 551 ALA A C 1
ATOM 4174 O O . ALA A 1 551 ? -10.212 -17.802 -39.720 1.00 97.00 551 ALA A O 1
ATOM 4175 N N . TYR A 1 552 ? -8.134 -16.978 -39.512 1.00 97.25 552 TYR A N 1
ATOM 4176 C CA . TYR A 1 552 ? -7.756 -17.872 -38.423 1.00 97.25 552 TYR A CA 1
ATOM 4177 C C . TYR A 1 552 ? -8.514 -17.564 -37.129 1.00 97.25 552 TYR A C 1
ATOM 4179 O O . TYR A 1 552 ? -8.994 -18.498 -36.494 1.00 97.25 552 TYR A O 1
ATOM 4187 N N . CYS A 1 553 ? -8.689 -16.291 -36.762 1.00 97.19 553 CYS A N 1
ATOM 4188 C CA . CYS A 1 553 ? -9.501 -15.909 -35.605 1.00 97.19 553 CYS A CA 1
ATOM 4189 C C . CYS A 1 553 ? -10.949 -16.418 -35.726 1.00 97.19 553 CYS A C 1
ATOM 4191 O O . CYS A 1 553 ? -11.478 -16.982 -34.768 1.00 97.19 553 CYS A O 1
ATOM 4193 N N . ASP A 1 554 ? -11.561 -16.314 -36.911 1.00 96.31 554 ASP A N 1
ATOM 4194 C CA . ASP A 1 554 ? -12.907 -16.850 -37.169 1.00 96.31 554 ASP A CA 1
ATOM 4195 C C . ASP A 1 554 ? -12.951 -18.387 -37.050 1.00 96.31 554 ASP A C 1
ATOM 4197 O O . ASP A 1 554 ? -13.883 -18.965 -36.483 1.00 96.31 554 ASP A O 1
ATOM 4201 N N . ALA A 1 555 ? -11.923 -19.078 -37.554 1.00 96.62 555 ALA A N 1
ATOM 4202 C CA . ALA A 1 555 ? -11.800 -20.529 -37.412 1.00 96.62 555 ALA A CA 1
ATOM 4203 C C . ALA A 1 555 ? -11.554 -20.952 -35.952 1.00 96.62 555 ALA A C 1
ATOM 4205 O O . ALA A 1 555 ? -12.064 -21.986 -35.511 1.00 96.62 555 ALA A O 1
ATOM 4206 N N . TYR A 1 556 ? -10.800 -20.156 -35.192 1.00 96.50 556 TYR A N 1
ATOM 4207 C CA . TYR A 1 556 ? -10.542 -20.362 -33.771 1.00 96.50 556 TYR A CA 1
ATOM 4208 C C . TYR A 1 556 ? -11.837 -20.256 -32.957 1.00 96.50 556 TYR A C 1
ATOM 4210 O O . TYR A 1 556 ? -12.131 -21.152 -32.166 1.00 96.50 556 TYR A O 1
ATOM 4218 N N . GLU A 1 557 ? -12.672 -19.249 -33.226 1.00 95.31 557 GLU A N 1
ATOM 4219 C CA . GLU A 1 557 ? -14.025 -19.135 -32.657 1.00 95.31 557 GLU A CA 1
ATOM 4220 C C . GLU A 1 557 ? -14.870 -20.383 -32.911 1.00 95.31 557 GLU A C 1
ATOM 4222 O O . GLU A 1 557 ? -15.450 -20.958 -31.986 1.00 95.31 557 GLU A O 1
ATOM 4227 N N . ALA A 1 558 ? -14.901 -20.853 -34.162 1.00 96.12 558 ALA A N 1
ATOM 4228 C CA . ALA A 1 558 ? -15.639 -22.058 -34.520 1.00 96.12 558 ALA A CA 1
ATOM 4229 C C . ALA A 1 558 ? -15.110 -23.302 -33.779 1.00 96.12 558 ALA A C 1
ATOM 4231 O O . ALA A 1 558 ? -15.903 -24.143 -33.347 1.00 96.12 558 ALA A O 1
ATOM 4232 N N . ARG A 1 559 ? -13.786 -23.409 -33.577 1.00 96.81 559 ARG A N 1
ATOM 4233 C CA . ARG A 1 559 ? -13.166 -24.482 -32.779 1.00 96.81 559 ARG A CA 1
ATOM 4234 C C . ARG A 1 559 ? -13.606 -24.399 -31.320 1.00 96.81 559 ARG A C 1
ATOM 4236 O O . ARG A 1 559 ? -14.081 -25.406 -30.801 1.00 96.81 559 ARG A O 1
ATOM 4243 N N . VAL A 1 560 ? -13.537 -23.230 -30.681 1.00 96.56 560 VAL A N 1
ATOM 4244 C CA . VAL A 1 560 ? -14.000 -23.038 -29.292 1.00 96.56 560 VAL A CA 1
ATOM 4245 C C . VAL A 1 560 ? -15.479 -23.413 -29.150 1.00 96.56 560 VAL A C 1
ATOM 4247 O O . VAL A 1 560 ? -15.841 -24.169 -28.245 1.00 96.56 560 VAL A O 1
ATOM 4250 N N . ALA A 1 561 ? -16.327 -22.980 -30.087 1.00 94.88 561 ALA A N 1
ATOM 4251 C CA . ALA A 1 561 ? -17.741 -23.348 -30.114 1.00 94.88 561 ALA A CA 1
ATOM 4252 C C . ALA A 1 561 ? -17.950 -24.866 -30.276 1.00 94.88 561 ALA A C 1
ATOM 4254 O O . ALA A 1 561 ? -18.777 -25.449 -29.575 1.00 94.88 561 ALA A O 1
ATOM 4255 N N . SER A 1 562 ? -17.165 -25.534 -31.132 1.00 96.00 562 SER A N 1
ATOM 4256 C CA . SER A 1 562 ? -17.239 -26.992 -31.331 1.00 96.00 562 SER A CA 1
ATOM 4257 C C . SER A 1 562 ? -16.859 -27.805 -30.086 1.00 96.00 562 SER A C 1
ATOM 4259 O O . SER A 1 562 ? -17.299 -28.945 -29.936 1.00 96.00 562 SER A O 1
ATOM 4261 N N . LEU A 1 563 ? -16.081 -27.217 -29.169 1.00 95.38 563 LEU A N 1
ATOM 4262 C CA . LEU A 1 563 ? -15.747 -27.822 -27.880 1.00 95.38 563 LEU A CA 1
ATOM 4263 C C . LEU A 1 563 ? -16.845 -27.634 -26.817 1.00 95.38 563 LEU A C 1
ATOM 4265 O O . LEU A 1 563 ? -16.714 -28.198 -25.731 1.00 95.38 563 LEU A O 1
ATOM 4269 N N . GLY A 1 564 ? -1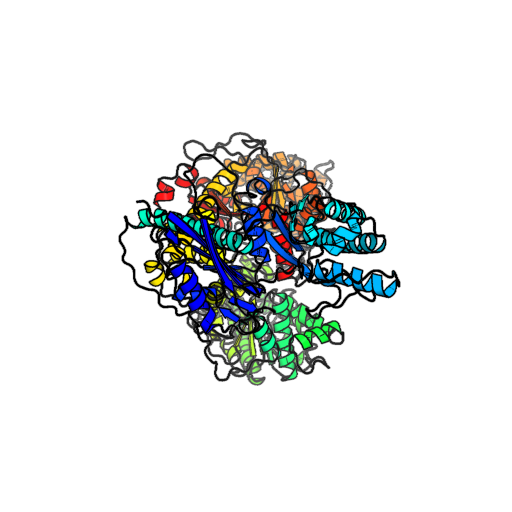7.915 -26.891 -27.127 1.00 91.81 564 GLY A N 1
ATOM 4270 C CA . GLY A 1 564 ? -18.998 -26.547 -26.200 1.00 91.81 564 GLY A CA 1
ATOM 4271 C C . GLY A 1 564 ? -18.864 -25.162 -25.555 1.00 91.81 564 GLY A C 1
ATOM 4272 O O . GLY A 1 564 ? -19.641 -24.837 -24.661 1.00 91.81 564 GLY A O 1
ATOM 4273 N N . GLY A 1 565 ? -17.907 -24.341 -26.004 1.00 95.25 565 GLY A N 1
ATOM 4274 C CA . GLY A 1 565 ? -17.579 -23.061 -25.377 1.00 95.25 565 GLY A CA 1
ATOM 4275 C C . GLY A 1 565 ? -16.749 -23.219 -24.100 1.00 95.25 565 GLY A C 1
ATOM 4276 O O . GLY A 1 565 ? -16.487 -24.327 -23.634 1.00 95.25 565 GLY A O 1
ATOM 4277 N N . ILE A 1 566 ? -16.300 -22.097 -23.536 1.00 97.81 566 ILE A N 1
ATOM 4278 C CA . ILE A 1 566 ? -15.473 -22.096 -22.322 1.00 97.81 566 ILE A CA 1
ATOM 4279 C C . ILE A 1 566 ? -16.344 -22.482 -21.124 1.00 97.81 566 ILE A C 1
ATOM 4281 O O . ILE A 1 566 ? -17.398 -21.897 -20.897 1.00 97.81 566 ILE A O 1
ATOM 4285 N N . GLY A 1 567 ? -15.929 -23.493 -20.363 1.00 97.50 567 GLY A N 1
ATOM 4286 C CA . GLY A 1 567 ? -16.622 -23.943 -19.156 1.00 97.50 567 GLY A CA 1
ATOM 4287 C C . GLY A 1 567 ? -16.068 -23.314 -17.875 1.00 97.50 567 GLY A C 1
ATOM 4288 O O . GLY A 1 567 ? -16.828 -23.056 -16.941 1.00 97.50 567 GLY A O 1
ATOM 4289 N N . PHE A 1 568 ? -14.766 -23.026 -17.852 1.00 98.25 568 PHE A N 1
ATOM 4290 C CA . PHE A 1 568 ? -14.099 -22.300 -16.775 1.00 98.25 568 PHE A CA 1
ATOM 4291 C C . PHE A 1 568 ? -13.202 -21.208 -17.351 1.00 98.25 568 PHE A C 1
ATOM 4293 O O . PHE A 1 568 ? -12.261 -21.497 -18.089 1.00 98.25 568 PHE A O 1
ATOM 4300 N N . PHE A 1 569 ? -13.478 -19.960 -16.995 1.00 98.06 569 PHE A N 1
ATOM 4301 C CA . PHE A 1 569 ? -12.673 -18.804 -17.357 1.00 98.06 569 PHE A CA 1
ATOM 4302 C C . PHE A 1 569 ? -12.090 -18.180 -16.095 1.00 98.06 569 PHE A C 1
ATOM 4304 O O . PHE A 1 569 ? -12.825 -17.856 -15.161 1.00 98.06 569 PHE A O 1
ATOM 4311 N N . LEU A 1 570 ? -10.781 -17.956 -16.095 1.00 97.56 570 LEU A N 1
ATOM 4312 C CA . LEU A 1 570 ? -10.103 -17.133 -15.107 1.00 97.56 570 LEU A CA 1
ATOM 4313 C C . LEU A 1 570 ? -9.416 -15.972 -15.827 1.00 97.56 570 LEU A C 1
ATOM 4315 O O . LEU A 1 570 ? -8.654 -16.183 -16.767 1.00 97.56 570 LEU A O 1
ATOM 4319 N N . GLY A 1 571 ? -9.665 -14.750 -15.367 1.00 94.06 571 GLY A N 1
ATOM 4320 C CA . GLY A 1 571 ? -9.051 -13.543 -15.911 1.00 94.06 571 GLY A CA 1
ATOM 4321 C C . GLY A 1 571 ? -8.618 -12.574 -14.819 1.00 94.06 571 GLY A C 1
ATOM 4322 O O . GLY A 1 571 ? -9.156 -12.579 -13.714 1.00 94.06 571 GLY A O 1
ATOM 4323 N N . GLY A 1 572 ? -7.642 -11.728 -15.134 1.00 92.38 572 GLY A N 1
ATOM 4324 C CA . GLY A 1 572 ? -7.370 -10.513 -14.368 1.00 92.38 572 GLY A CA 1
ATOM 4325 C C . GLY A 1 572 ? -8.177 -9.325 -14.897 1.00 92.38 572 GLY A C 1
ATOM 4326 O O . GLY A 1 572 ? -8.833 -9.426 -15.935 1.00 92.38 572 GLY A O 1
ATOM 4327 N N . ILE A 1 573 ? -8.088 -8.189 -14.202 1.00 90.56 573 ILE A N 1
ATOM 4328 C CA . ILE A 1 573 ? -8.608 -6.902 -14.683 1.00 90.56 573 ILE A CA 1
ATOM 4329 C C . ILE A 1 573 ? -7.471 -5.898 -14.932 1.00 90.56 573 ILE A C 1
ATOM 4331 O O . ILE A 1 573 ? -6.646 -5.609 -14.054 1.00 90.56 573 ILE A O 1
ATOM 4335 N N . GLY A 1 574 ? -7.427 -5.362 -16.150 1.00 87.19 574 GLY A N 1
ATOM 4336 C CA . GLY A 1 574 ? -6.482 -4.333 -16.579 1.00 87.19 574 GLY A CA 1
ATOM 4337 C C . GLY A 1 574 ? -6.721 -2.956 -15.939 1.00 87.19 574 GLY A C 1
ATOM 4338 O O . GLY A 1 574 ? -7.741 -2.747 -15.281 1.00 87.19 574 GLY A O 1
ATOM 4339 N N . PRO A 1 575 ? -5.781 -2.005 -16.081 1.00 80.44 575 PRO A N 1
ATOM 4340 C CA . PRO A 1 575 ? -5.903 -0.642 -15.542 1.00 80.44 575 PRO A CA 1
ATOM 4341 C C . PRO A 1 575 ? -7.071 0.159 -16.149 1.00 80.44 575 PRO A C 1
ATOM 4343 O O . PRO A 1 575 ? -7.655 0.993 -15.463 1.00 80.44 575 PRO A O 1
ATOM 4346 N N . ASP A 1 576 ? -7.459 -0.139 -17.390 1.00 84.69 576 ASP A N 1
ATOM 4347 C CA . ASP A 1 576 ? -8.625 0.415 -18.097 1.00 84.69 576 ASP A CA 1
ATOM 4348 C C . ASP A 1 576 ? -9.863 -0.505 -18.025 1.00 84.69 576 ASP A C 1
ATOM 4350 O O . ASP A 1 576 ? -10.873 -0.280 -18.688 1.00 84.69 576 ASP A O 1
ATOM 4354 N N . GLY A 1 577 ? -9.804 -1.557 -17.204 1.00 86.81 577 GLY A N 1
ATOM 4355 C CA . GLY A 1 577 ? -10.905 -2.501 -17.016 1.00 86.81 577 GLY A CA 1
ATOM 4356 C C . GLY A 1 577 ? -10.955 -3.612 -18.058 1.00 86.81 577 GLY A C 1
ATOM 4357 O O . GLY A 1 577 ? -11.968 -4.318 -18.128 1.00 86.81 577 GLY A O 1
ATOM 4358 N N . HIS A 1 578 ? -9.893 -3.772 -18.853 1.00 90.00 578 HIS A N 1
ATOM 4359 C CA . HIS A 1 578 ? -9.826 -4.823 -19.854 1.00 90.00 578 HIS A CA 1
ATOM 4360 C C . HIS A 1 578 ? -9.776 -6.231 -19.258 1.00 90.00 578 HIS A C 1
ATOM 4362 O O . HIS A 1 578 ? -9.284 -6.445 -18.147 1.00 90.00 578 HIS A O 1
ATOM 4368 N N . ILE A 1 579 ? -10.237 -7.198 -20.053 1.00 91.88 579 ILE A N 1
ATOM 4369 C CA . ILE A 1 579 ? -10.137 -8.639 -19.794 1.00 91.88 579 ILE A CA 1
ATOM 4370 C C . ILE A 1 579 ? -9.563 -9.289 -21.055 1.00 91.88 579 ILE A C 1
ATOM 4372 O O . ILE A 1 579 ? -10.139 -9.112 -22.127 1.00 91.88 579 ILE A O 1
ATOM 4376 N N . ALA A 1 580 ? -8.450 -10.023 -20.940 1.00 88.88 580 ALA A N 1
ATOM 4377 C CA . ALA A 1 580 ? -7.765 -10.678 -22.066 1.00 88.88 580 ALA A CA 1
ATOM 4378 C C . ALA A 1 580 ? -7.515 -9.727 -23.260 1.00 88.88 580 ALA A C 1
ATOM 4380 O O . ALA A 1 580 ? -7.927 -10.024 -24.368 1.00 88.88 580 ALA A O 1
ATOM 4381 N N . PHE A 1 581 ? -6.975 -8.521 -23.035 1.00 91.31 581 PHE A N 1
ATOM 4382 C CA . PHE A 1 581 ? -6.858 -7.433 -24.033 1.00 91.31 581 PHE A CA 1
ATOM 4383 C C . PHE A 1 581 ? -8.155 -6.973 -24.733 1.00 91.31 581 PHE A C 1
ATOM 4385 O O . PHE A 1 581 ? -8.073 -6.330 -25.775 1.00 91.31 581 PHE A O 1
ATOM 4392 N N . ASN A 1 582 ? -9.347 -7.228 -24.187 1.00 94.12 582 ASN A N 1
ATOM 4393 C CA . ASN A 1 582 ? -10.558 -6.508 -24.604 1.00 94.12 582 ASN A CA 1
ATOM 4394 C C . ASN A 1 582 ? -10.629 -5.184 -23.852 1.00 94.12 582 ASN A C 1
ATOM 4396 O O . ASN A 1 582 ? -10.948 -5.182 -22.666 1.00 94.12 582 ASN A O 1
ATOM 4400 N N . GLN A 1 583 ? -10.297 -4.093 -24.524 1.00 93.31 583 GLN A N 1
ATOM 4401 C CA . GLN A 1 583 ? -9.901 -2.811 -23.953 1.00 93.31 583 GLN A CA 1
ATOM 4402 C C . GLN A 1 583 ? -11.046 -1.816 -23.901 1.00 93.31 583 GLN A C 1
ATOM 4404 O O . GLN A 1 583 ? -12.097 -2.010 -24.514 1.00 93.31 583 GLN A O 1
ATOM 4409 N N . GLN A 1 584 ? -10.839 -0.724 -23.169 1.00 91.50 584 GLN A N 1
ATOM 4410 C CA . GLN A 1 584 ? -11.801 0.369 -23.125 1.00 91.50 584 GLN A CA 1
ATOM 4411 C C . GLN A 1 584 ? -12.196 0.827 -24.544 1.00 91.50 584 GLN A C 1
ATOM 4413 O O . GLN A 1 584 ? -11.342 1.206 -25.345 1.00 91.50 584 GLN A O 1
ATOM 4418 N N . GLY A 1 585 ? -13.500 0.794 -24.831 1.00 91.44 585 GLY A N 1
ATOM 4419 C CA . GLY A 1 585 ? -14.085 1.157 -26.126 1.00 91.44 585 GLY A CA 1
ATOM 4420 C C . GLY A 1 585 ? -14.396 -0.038 -27.036 1.00 91.44 585 GLY A C 1
ATOM 4421 O O . GLY A 1 585 ? -15.125 0.123 -28.018 1.00 91.44 585 GLY A O 1
ATOM 4422 N N . ASP A 1 586 ? -13.915 -1.240 -26.710 1.00 93.06 586 ASP A N 1
ATOM 4423 C CA . ASP A 1 586 ? -14.225 -2.448 -27.471 1.00 93.06 586 ASP A CA 1
ATOM 4424 C C . ASP A 1 586 ? -15.696 -2.865 -27.347 1.00 93.06 586 ASP A C 1
ATOM 4426 O O . ASP A 1 586 ? -16.342 -2.737 -26.303 1.00 93.06 586 ASP A O 1
ATOM 4430 N N . ALA A 1 587 ? -16.230 -3.431 -28.430 1.00 93.88 587 ALA A N 1
ATOM 4431 C CA . ALA A 1 587 ? -17.600 -3.922 -28.461 1.00 93.88 587 ALA A CA 1
ATOM 4432 C C . ALA A 1 587 ? -17.807 -5.069 -27.453 1.00 93.88 587 ALA A C 1
ATOM 4434 O O . ALA A 1 587 ? -17.041 -6.037 -27.414 1.00 93.88 587 ALA A O 1
ATOM 4435 N N . LEU A 1 588 ? -18.881 -4.991 -26.660 1.00 93.31 588 LEU A N 1
ATOM 4436 C CA . LEU A 1 588 ? -19.204 -6.001 -25.640 1.00 93.31 588 LEU A CA 1
ATOM 4437 C C . LEU A 1 588 ? -19.606 -7.359 -26.239 1.00 93.31 588 LEU A C 1
ATOM 4439 O O . LEU A 1 588 ? -19.562 -8.370 -25.544 1.00 93.31 588 LEU A O 1
ATOM 4443 N N . ASP A 1 589 ? -20.005 -7.383 -27.510 1.00 93.88 589 ASP A N 1
ATOM 4444 C CA . ASP A 1 589 ? -20.333 -8.578 -28.290 1.00 93.88 589 ASP A CA 1
ATOM 4445 C C . ASP A 1 589 ? -19.194 -9.009 -29.236 1.00 93.88 589 ASP A C 1
ATOM 4447 O O . ASP A 1 589 ? -19.413 -9.806 -30.152 1.00 93.88 589 ASP A O 1
ATOM 4451 N N . SER A 1 590 ? -17.978 -8.509 -28.997 1.00 95.88 590 SER A N 1
ATOM 4452 C CA . SER A 1 590 ? -16.779 -8.869 -29.753 1.00 95.88 590 SER A CA 1
ATOM 4453 C C . SER A 1 590 ? -16.472 -10.367 -29.708 1.00 95.88 590 SER A C 1
ATOM 4455 O O . SER A 1 590 ? -16.689 -11.037 -28.697 1.00 95.88 590 SER A O 1
ATOM 4457 N N . THR A 1 591 ? -15.924 -10.874 -30.812 1.00 96.50 591 THR A N 1
ATOM 4458 C CA . THR A 1 591 ? -15.367 -12.227 -30.975 1.00 96.50 591 THR A CA 1
ATOM 4459 C C . THR A 1 591 ? -13.834 -12.175 -31.022 1.00 96.50 591 THR A C 1
ATOM 4461 O O . THR A 1 591 ? -13.248 -11.085 -30.968 1.00 96.50 591 THR A O 1
ATOM 4464 N N . THR A 1 592 ? -13.179 -13.340 -31.106 1.00 97.44 592 THR A N 1
ATOM 4465 C CA . THR A 1 592 ? -11.721 -13.438 -31.268 1.00 97.44 592 THR A CA 1
ATOM 4466 C C . THR A 1 592 ? -11.281 -12.620 -32.471 1.00 97.44 592 THR A C 1
ATOM 4468 O O . THR A 1 592 ? -11.854 -12.741 -33.554 1.00 97.44 592 THR A O 1
ATOM 4471 N N . ARG A 1 593 ? -10.281 -11.757 -32.281 1.00 96.62 593 ARG A N 1
ATOM 4472 C CA . ARG A 1 593 ? -9.838 -10.807 -33.310 1.00 96.62 593 ARG A CA 1
ATOM 4473 C C . ARG A 1 593 ? -8.433 -10.284 -33.047 1.00 96.62 593 ARG A C 1
ATOM 4475 O O . ARG A 1 593 ? -7.894 -10.441 -31.955 1.00 96.62 593 ARG A O 1
ATOM 4482 N N . LEU A 1 594 ? -7.893 -9.603 -34.053 1.00 95.56 594 LEU A N 1
ATOM 4483 C CA . LEU A 1 594 ? -6.755 -8.705 -33.891 1.00 95.56 594 LEU A CA 1
ATOM 4484 C C . LEU A 1 594 ? -7.219 -7.362 -33.318 1.00 95.56 594 LEU A C 1
ATOM 4486 O O . LEU A 1 594 ? -8.203 -6.787 -33.792 1.00 95.56 594 LEU A O 1
ATOM 4490 N N . VAL A 1 595 ? -6.482 -6.850 -32.338 1.00 94.12 595 VAL A N 1
ATOM 4491 C CA . VAL A 1 595 ? -6.707 -5.545 -31.715 1.00 94.12 595 VAL A CA 1
ATOM 4492 C C . VAL A 1 595 ? -5.381 -4.795 -31.600 1.00 94.12 595 VAL A C 1
ATOM 4494 O O . VAL A 1 595 ? -4.373 -5.368 -31.196 1.00 94.12 595 VAL A O 1
ATOM 4497 N N . ASN A 1 596 ? -5.371 -3.514 -31.970 1.00 92.25 596 ASN A N 1
ATOM 4498 C CA . ASN A 1 596 ? -4.239 -2.636 -31.669 1.00 92.25 596 ASN A CA 1
ATOM 4499 C C . ASN A 1 596 ? -4.335 -2.184 -30.217 1.00 92.25 596 ASN A C 1
ATOM 4501 O O . ASN A 1 596 ? -5.435 -1.974 -29.707 1.00 92.25 596 ASN A O 1
ATOM 4505 N N . PHE A 1 597 ? -3.199 -2.008 -29.550 1.00 89.50 597 PHE A N 1
ATOM 4506 C CA . PHE A 1 597 ? -3.215 -1.530 -28.176 1.00 89.50 597 PHE A CA 1
ATOM 4507 C C . PHE A 1 597 ? -3.648 -0.064 -28.083 1.00 89.50 597 PHE A C 1
ATOM 4509 O O . PHE A 1 597 ? -3.085 0.817 -28.731 1.00 89.50 597 PHE A O 1
ATOM 4516 N N . ASN A 1 598 ? -4.625 0.205 -27.219 1.00 88.44 598 ASN A N 1
ATOM 4517 C CA . ASN A 1 598 ? -4.804 1.514 -26.621 1.00 88.44 598 ASN A CA 1
ATOM 4518 C C . ASN A 1 598 ? -3.618 1.818 -25.695 1.00 88.44 598 ASN A C 1
ATOM 4520 O O . ASN A 1 598 ? -2.848 0.929 -25.317 1.00 88.44 598 ASN A O 1
ATOM 4524 N N . TYR A 1 599 ? -3.462 3.087 -25.324 1.00 86.19 599 TYR A N 1
ATOM 4525 C CA . TYR A 1 599 ? -2.311 3.496 -24.529 1.00 86.19 599 TYR A CA 1
ATOM 4526 C C . TYR A 1 599 ? -2.181 2.737 -23.189 1.00 86.19 599 TYR A C 1
ATOM 4528 O O . TYR A 1 599 ? -1.099 2.204 -22.944 1.00 86.19 599 TYR A O 1
ATOM 4536 N N . PRO A 1 600 ? -3.238 2.581 -22.360 1.00 85.31 600 PRO A N 1
ATOM 4537 C CA . PRO A 1 600 ? -3.141 1.824 -21.109 1.00 85.31 600 PRO A CA 1
ATOM 4538 C C . PRO A 1 600 ? -2.692 0.366 -21.281 1.00 85.31 600 PRO A C 1
ATOM 4540 O O . PRO A 1 600 ? -1.893 -0.133 -20.487 1.00 85.31 600 PRO A O 1
ATOM 4543 N N . SER A 1 601 ? -3.181 -0.319 -22.319 1.00 85.75 601 SER A N 1
ATOM 4544 C CA . SER A 1 601 ? -2.828 -1.716 -22.598 1.00 85.75 601 SER A CA 1
ATOM 4545 C C . SER A 1 601 ? -1.411 -1.841 -23.154 1.00 85.75 601 SER A C 1
ATOM 4547 O O . SER A 1 601 ? -0.670 -2.721 -22.723 1.00 85.75 601 SER A O 1
ATOM 4549 N N . ALA A 1 602 ? -1.000 -0.925 -24.040 1.00 84.44 602 ALA A N 1
ATOM 4550 C CA . ALA A 1 602 ? 0.383 -0.837 -24.508 1.00 84.44 602 ALA A CA 1
ATOM 4551 C C . ALA A 1 602 ? 1.331 -0.585 -23.331 1.00 84.44 602 ALA A C 1
ATOM 4553 O O . ALA A 1 602 ? 2.364 -1.236 -23.216 1.00 84.44 602 ALA A O 1
ATOM 4554 N N . ALA A 1 603 ? 0.940 0.303 -22.412 1.00 79.81 603 ALA A N 1
ATOM 4555 C CA . ALA A 1 603 ? 1.731 0.622 -21.239 1.00 79.81 603 ALA A CA 1
ATOM 4556 C C . ALA A 1 603 ? 1.927 -0.584 -20.316 1.00 79.81 603 ALA A C 1
ATOM 4558 O O . ALA A 1 603 ? 3.037 -0.843 -19.857 1.00 79.81 603 ALA A O 1
ATOM 4559 N N . GLN A 1 604 ? 0.873 -1.373 -20.100 1.00 79.50 604 GLN A N 1
ATOM 4560 C CA . GLN A 1 604 ? 0.980 -2.612 -19.335 1.00 79.50 604 GLN A CA 1
ATOM 4561 C C . GLN A 1 604 ? 1.838 -3.670 -20.052 1.00 79.50 604 GLN A C 1
ATOM 4563 O O . GLN A 1 604 ? 2.615 -4.362 -19.400 1.00 79.50 604 GLN A O 1
ATOM 4568 N N . ALA A 1 605 ? 1.729 -3.776 -21.380 1.00 80.62 605 ALA A N 1
ATOM 4569 C CA . ALA A 1 605 ? 2.508 -4.709 -22.195 1.00 80.62 605 ALA A CA 1
ATOM 4570 C C . ALA A 1 605 ? 3.970 -4.277 -22.412 1.00 80.62 605 ALA A C 1
ATOM 4572 O O . ALA A 1 605 ? 4.790 -5.086 -22.843 1.00 80.62 605 ALA A O 1
ATOM 4573 N N . ALA A 1 606 ? 4.324 -3.020 -22.123 1.00 77.44 606 ALA A N 1
ATOM 4574 C CA . ALA A 1 606 ? 5.652 -2.472 -22.385 1.00 77.44 606 ALA A CA 1
ATOM 4575 C C . ALA A 1 606 ? 6.766 -3.256 -21.678 1.00 77.44 606 ALA A C 1
ATOM 4577 O O . ALA A 1 606 ? 7.815 -3.479 -22.277 1.00 77.44 606 ALA A O 1
ATOM 4578 N N . GLY A 1 607 ? 6.530 -3.734 -20.451 1.00 71.62 607 GLY A N 1
ATOM 4579 C CA . GLY A 1 607 ? 7.496 -4.570 -19.731 1.00 71.62 607 GLY A CA 1
ATOM 4580 C C . GLY A 1 607 ? 7.777 -5.913 -20.419 1.00 71.62 607 GLY A C 1
ATOM 4581 O O . GLY A 1 607 ? 8.902 -6.402 -20.365 1.00 71.62 607 GLY A O 1
ATOM 4582 N N . ASP A 1 608 ? 6.786 -6.478 -21.111 1.00 74.31 608 ASP A N 1
ATOM 4583 C CA . ASP A 1 608 ? 6.906 -7.760 -21.817 1.00 74.31 608 ASP A CA 1
ATOM 4584 C C . ASP A 1 608 ? 7.398 -7.587 -23.267 1.00 74.31 608 ASP A C 1
ATOM 4586 O O . ASP A 1 608 ? 7.974 -8.505 -23.846 1.00 74.31 608 ASP A O 1
ATOM 4590 N N . LEU A 1 609 ? 7.202 -6.411 -23.869 1.00 75.06 609 LEU A N 1
ATOM 4591 C CA . LEU A 1 609 ? 7.580 -6.119 -25.260 1.00 75.06 609 LEU A CA 1
ATOM 4592 C C . LEU A 1 609 ? 8.854 -5.271 -25.402 1.00 75.06 609 LEU A C 1
ATOM 4594 O O . LEU A 1 609 ? 9.245 -4.952 -26.522 1.00 75.06 609 LEU A O 1
ATOM 4598 N N . GLY A 1 610 ? 9.505 -4.915 -24.291 1.00 68.94 610 GLY A N 1
ATOM 4599 C CA . GLY A 1 610 ? 10.764 -4.162 -24.289 1.00 68.94 610 GLY A CA 1
ATOM 4600 C C . GLY A 1 610 ? 10.610 -2.648 -24.480 1.00 68.94 610 GLY A C 1
ATOM 4601 O O . GLY A 1 610 ? 11.517 -1.997 -24.988 1.00 68.94 610 GLY A O 1
ATOM 4602 N N . GLY A 1 611 ? 9.470 -2.080 -24.073 1.00 72.62 611 GLY A N 1
ATOM 4603 C CA . GLY A 1 611 ? 9.241 -0.633 -23.992 1.00 72.62 611 GLY A CA 1
ATOM 4604 C C . GLY A 1 611 ? 7.947 -0.144 -24.652 1.00 72.62 611 GLY A C 1
ATOM 4605 O O . GLY A 1 611 ? 7.301 -0.847 -25.441 1.00 72.62 611 GLY A O 1
ATOM 4606 N N . ILE A 1 612 ? 7.553 1.097 -24.336 1.00 76.00 612 ILE A N 1
ATOM 4607 C CA . ILE A 1 612 ? 6.335 1.707 -24.902 1.00 76.00 612 ILE A CA 1
ATOM 4608 C C . ILE A 1 612 ? 6.424 1.903 -26.424 1.00 76.00 612 ILE A C 1
ATOM 4610 O O . ILE A 1 612 ? 5.443 1.695 -27.133 1.00 76.00 612 ILE A O 1
ATOM 4614 N N . GLU A 1 613 ? 7.609 2.260 -26.926 1.00 72.81 613 GLU A N 1
ATOM 4615 C CA . GLU A 1 613 ? 7.875 2.556 -28.344 1.00 72.81 613 GLU A CA 1
ATOM 4616 C C . GLU A 1 613 ? 7.572 1.344 -29.233 1.00 72.81 613 GLU A C 1
ATOM 4618 O O . GLU A 1 613 ? 7.021 1.462 -30.326 1.00 72.81 613 GLU A O 1
ATOM 4623 N N . ILE A 1 614 ? 7.888 0.152 -28.720 1.00 75.88 614 ILE A N 1
ATOM 4624 C CA . ILE A 1 614 ? 7.626 -1.114 -29.395 1.00 75.88 614 ILE A CA 1
ATOM 4625 C C . ILE A 1 614 ? 6.160 -1.486 -29.212 1.00 75.88 614 ILE A C 1
ATOM 4627 O O . ILE A 1 614 ? 5.458 -1.696 -30.198 1.00 75.88 614 ILE A O 1
ATOM 4631 N N . SER A 1 615 ? 5.680 -1.542 -27.966 1.00 82.00 615 SER A N 1
ATOM 4632 C CA . SER A 1 615 ? 4.324 -2.016 -27.661 1.00 82.00 615 SER A CA 1
ATOM 4633 C C . SER A 1 615 ? 3.231 -1.221 -28.379 1.00 82.00 615 SER A C 1
ATOM 4635 O O . SER A 1 615 ? 2.338 -1.841 -28.942 1.00 82.00 615 SER A O 1
ATOM 4637 N N . ARG A 1 616 ? 3.320 0.115 -28.475 1.00 81.94 616 ARG A N 1
ATOM 4638 C CA . ARG A 1 616 ? 2.340 0.949 -29.210 1.00 81.94 616 ARG A CA 1
ATOM 4639 C C . ARG A 1 616 ? 2.180 0.576 -30.674 1.00 81.94 616 ARG A C 1
ATOM 4641 O O . ARG A 1 616 ? 1.109 0.764 -31.246 1.00 81.94 616 ARG A O 1
ATOM 4648 N N . GLY A 1 617 ? 3.260 0.112 -31.286 1.00 81.00 617 GLY A N 1
ATOM 4649 C CA . GLY A 1 617 ? 3.238 -0.323 -32.666 1.00 81.00 617 GLY A CA 1
ATOM 4650 C C . GLY A 1 617 ? 2.696 -1.745 -32.831 1.00 81.00 617 GLY A C 1
ATOM 4651 O O . GLY A 1 617 ? 2.296 -2.112 -33.928 1.00 81.00 617 GLY A O 1
ATOM 4652 N N . LYS A 1 618 ? 2.633 -2.560 -31.777 1.00 87.62 618 LYS A N 1
ATOM 4653 C CA . LYS A 1 618 ? 2.173 -3.950 -31.871 1.00 87.62 618 LYS A CA 1
ATOM 4654 C C . LYS A 1 618 ? 0.650 -4.069 -31.768 1.00 87.62 618 LYS A C 1
ATOM 4656 O O . LYS A 1 618 ? -0.066 -3.153 -31.361 1.00 87.62 618 LYS A O 1
ATOM 4661 N N . ALA A 1 619 ? 0.168 -5.244 -32.149 1.00 92.00 619 ALA A N 1
ATOM 4662 C CA . ALA A 1 619 ? -1.201 -5.680 -31.932 1.00 92.00 619 ALA A CA 1
ATOM 4663 C C . ALA A 1 619 ? -1.215 -6.879 -30.973 1.00 92.00 619 ALA A C 1
ATOM 4665 O O . ALA A 1 619 ? -0.171 -7.431 -30.620 1.00 92.00 619 ALA A O 1
ATOM 4666 N N . ALA A 1 620 ? -2.406 -7.321 -30.596 1.00 93.31 620 ALA A N 1
ATOM 4667 C CA . ALA A 1 620 ? -2.630 -8.623 -29.990 1.00 93.31 620 ALA A CA 1
ATOM 4668 C C . ALA A 1 620 ? -3.744 -9.365 -30.722 1.00 93.31 620 ALA A C 1
ATOM 4670 O O . ALA A 1 620 ? -4.662 -8.758 -31.277 1.00 93.31 620 ALA A O 1
ATOM 4671 N N . ILE A 1 621 ? -3.669 -10.689 -30.695 1.00 95.75 621 ILE A N 1
ATOM 4672 C CA . ILE A 1 621 ? -4.831 -11.547 -30.890 1.00 95.75 621 ILE A CA 1
ATOM 4673 C C . ILE A 1 621 ? -5.462 -11.731 -29.512 1.00 95.75 621 ILE A C 1
ATOM 4675 O O . ILE A 1 621 ? -4.756 -12.003 -28.549 1.00 95.75 621 ILE A O 1
ATOM 4679 N N . THR A 1 622 ? -6.773 -11.555 -29.413 1.00 95.94 622 THR A N 1
ATOM 4680 C CA . THR A 1 622 ? -7.538 -11.642 -28.162 1.00 95.94 622 THR A CA 1
ATOM 4681 C C . THR A 1 622 ? -8.810 -12.441 -28.396 1.00 95.94 622 THR A C 1
ATOM 4683 O O . THR A 1 622 ? -9.424 -12.270 -29.453 1.00 95.94 622 THR A O 1
ATOM 4686 N N . ILE A 1 623 ? -9.236 -13.276 -27.438 1.00 96.25 623 ILE A N 1
ATOM 4687 C CA . ILE A 1 623 ? -10.601 -13.831 -27.443 1.00 96.25 623 ILE A CA 1
ATOM 4688 C C . ILE A 1 623 ? -11.612 -12.730 -27.144 1.00 96.25 623 ILE A C 1
ATOM 4690 O O . ILE A 1 623 ? -11.407 -11.904 -26.262 1.00 96.25 623 ILE A O 1
ATOM 4694 N N . GLY A 1 624 ? -12.753 -12.758 -27.823 1.00 96.38 624 GLY A N 1
ATOM 4695 C CA . GLY A 1 624 ? -13.791 -11.753 -27.627 1.00 96.38 624 GLY A CA 1
ATOM 4696 C C . GLY A 1 624 ? -14.601 -11.898 -26.336 1.00 96.38 624 GLY A C 1
ATOM 4697 O O . GLY A 1 624 ? -14.792 -12.992 -25.800 1.00 96.38 624 GLY A O 1
ATOM 4698 N N . LEU A 1 625 ? -15.176 -10.788 -25.867 1.00 96.56 625 LEU A N 1
ATOM 4699 C CA . LEU A 1 625 ? -16.058 -10.769 -24.689 1.00 96.56 625 LEU A CA 1
ATOM 4700 C C . LEU A 1 625 ? -17.308 -11.649 -24.875 1.00 96.56 625 LEU A C 1
ATOM 4702 O O . LEU A 1 625 ? -17.780 -12.277 -23.920 1.00 96.56 625 LEU A O 1
ATOM 4706 N N . LYS A 1 626 ? -17.822 -11.753 -26.108 1.00 96.19 626 LYS A N 1
ATOM 4707 C CA . LYS A 1 626 ? -18.918 -12.671 -26.447 1.00 96.19 626 LYS A CA 1
ATOM 4708 C C . LYS A 1 626 ? -18.490 -14.124 -26.321 1.00 96.19 626 LYS A C 1
ATOM 4710 O O . LYS A 1 626 ? -19.274 -14.938 -25.858 1.00 96.19 626 LYS A O 1
ATOM 4715 N N . THR A 1 627 ? -17.259 -14.447 -26.697 1.00 96.56 627 THR A N 1
ATOM 4716 C CA . THR A 1 627 ? -16.694 -15.801 -26.622 1.00 96.56 627 THR A CA 1
ATOM 4717 C C . THR A 1 627 ? -16.547 -16.255 -25.175 1.00 96.56 627 THR A C 1
ATOM 4719 O O . THR A 1 627 ? -16.936 -17.372 -24.840 1.00 96.56 627 THR A O 1
ATOM 4722 N N . ILE A 1 628 ? -16.079 -15.358 -24.295 1.00 96.88 628 ILE A N 1
ATOM 4723 C CA . ILE A 1 628 ? -15.995 -15.593 -22.842 1.00 96.88 628 ILE A CA 1
ATOM 4724 C C . ILE A 1 628 ? -17.382 -15.901 -22.256 1.00 96.88 628 ILE A C 1
ATOM 4726 O O . ILE A 1 628 ? -17.517 -16.779 -21.409 1.00 96.88 628 ILE A O 1
ATOM 4730 N N . THR A 1 629 ? -18.414 -15.187 -22.713 1.00 95.62 629 THR A N 1
ATOM 4731 C CA . THR A 1 629 ? -19.783 -15.257 -22.167 1.00 95.62 629 THR A CA 1
ATOM 4732 C C . THR A 1 629 ? -20.732 -16.167 -22.954 1.00 95.62 629 THR A C 1
ATOM 4734 O O . THR A 1 629 ? -21.917 -16.243 -22.630 1.00 95.62 629 THR A O 1
ATOM 4737 N N . ALA A 1 630 ? -20.239 -16.862 -23.985 1.00 95.12 630 ALA A N 1
ATOM 4738 C CA . ALA A 1 630 ? -21.070 -17.635 -24.908 1.00 95.12 630 ALA A CA 1
ATOM 4739 C C . ALA A 1 630 ? -21.729 -18.847 -24.239 1.00 95.12 630 ALA A C 1
ATOM 4741 O O . ALA A 1 630 ? -22.868 -19.187 -24.561 1.00 95.12 630 ALA A O 1
ATOM 4742 N N . ASN A 1 631 ? -21.014 -19.502 -23.323 1.00 95.00 631 ASN A N 1
ATOM 4743 C CA . ASN A 1 631 ? -21.548 -20.610 -22.547 1.00 95.00 631 ASN A CA 1
ATOM 4744 C C . ASN A 1 631 ? -22.251 -20.058 -21.294 1.00 95.00 631 ASN A C 1
ATOM 4746 O O . ASN A 1 631 ? -21.562 -19.621 -20.373 1.00 95.00 631 ASN A O 1
ATOM 4750 N N . PRO A 1 632 ? -23.592 -20.120 -21.203 1.00 91.25 632 PRO A N 1
ATOM 4751 C CA . PRO A 1 632 ? -24.316 -19.557 -20.067 1.00 91.25 632 PRO A CA 1
ATOM 4752 C C . PRO A 1 632 ? -23.955 -20.244 -18.743 1.00 91.25 632 PRO A C 1
ATOM 4754 O O . PRO A 1 632 ? -24.073 -19.629 -17.686 1.00 91.25 632 PRO A O 1
ATOM 4757 N N . ASP A 1 633 ? -23.533 -21.510 -18.780 1.00 91.50 633 ASP A N 1
ATOM 4758 C CA . ASP A 1 633 ? -23.140 -22.319 -17.620 1.00 91.50 633 ASP A CA 1
ATOM 4759 C C . ASP A 1 633 ? -21.663 -22.154 -17.227 1.00 91.50 633 ASP A C 1
ATOM 4761 O O . ASP A 1 633 ? -21.199 -22.802 -16.288 1.00 91.50 633 ASP A O 1
ATOM 4765 N N . ALA A 1 634 ? -20.918 -21.278 -17.910 1.00 95.44 634 ALA A N 1
ATOM 4766 C CA . ALA A 1 634 ? -19.511 -21.049 -17.614 1.00 95.44 634 ALA A CA 1
ATOM 4767 C C . ALA A 1 634 ? -19.305 -20.507 -16.194 1.00 95.44 634 ALA A C 1
ATOM 4769 O O . ALA A 1 634 ? -19.968 -19.558 -15.766 1.00 95.44 634 ALA A O 1
ATOM 4770 N N . THR A 1 635 ? -18.323 -21.059 -15.482 1.00 97.00 635 THR A N 1
ATOM 4771 C CA . THR A 1 635 ? -17.764 -20.430 -14.279 1.00 97.00 635 THR A CA 1
ATOM 4772 C C . THR A 1 635 ? -16.747 -19.386 -14.730 1.00 97.00 635 THR A C 1
ATOM 4774 O O . THR A 1 635 ? -15.718 -19.745 -15.293 1.00 97.00 635 THR A O 1
ATOM 4777 N N . ILE A 1 636 ? -17.039 -18.101 -14.522 1.00 97.50 636 ILE A N 1
ATOM 4778 C CA . ILE A 1 636 ? -16.204 -16.982 -14.980 1.00 97.50 636 ILE A CA 1
ATOM 4779 C C . ILE A 1 636 ? -15.724 -16.216 -13.753 1.00 97.50 636 ILE A C 1
ATOM 4781 O O . ILE A 1 636 ? -16.525 -15.604 -13.052 1.00 97.50 636 ILE A O 1
ATOM 4785 N N . ILE A 1 637 ? -14.423 -16.228 -13.493 1.00 97.44 637 ILE A N 1
ATOM 4786 C CA . ILE A 1 637 ? -13.824 -15.593 -12.320 1.00 97.44 637 ILE A CA 1
ATOM 4787 C C . ILE A 1 637 ? -12.891 -14.483 -12.786 1.00 97.44 637 ILE A C 1
ATOM 4789 O O . ILE A 1 637 ? -11.950 -14.727 -13.541 1.00 97.44 637 ILE A O 1
ATOM 4793 N N . ILE A 1 638 ? -13.133 -13.269 -12.298 1.00 96.88 638 ILE A N 1
ATOM 4794 C CA . ILE A 1 638 ? -12.201 -12.150 -12.426 1.00 96.88 638 ILE A CA 1
ATOM 4795 C C . ILE A 1 638 ? -11.504 -11.946 -11.091 1.00 96.88 638 ILE A C 1
ATOM 4797 O O . ILE A 1 638 ? -12.155 -11.687 -10.080 1.00 96.88 638 ILE A O 1
ATOM 4801 N N . MET A 1 639 ? -10.180 -12.066 -11.086 1.00 94.25 639 MET A N 1
ATOM 4802 C CA . MET A 1 639 ? -9.366 -11.812 -9.904 1.00 94.25 639 MET A CA 1
ATOM 4803 C C . MET A 1 639 ? -8.753 -10.411 -9.944 1.00 94.25 639 MET A C 1
ATOM 4805 O O . MET A 1 639 ? -8.227 -9.974 -10.971 1.00 94.25 639 MET A O 1
ATOM 4809 N N . ALA A 1 640 ? -8.797 -9.709 -8.814 1.00 91.44 640 ALA A N 1
ATOM 4810 C CA . ALA A 1 640 ? -8.142 -8.417 -8.653 1.00 91.44 640 ALA A CA 1
ATOM 4811 C C . ALA A 1 640 ? -7.516 -8.298 -7.262 1.00 91.44 640 ALA A C 1
ATOM 4813 O O . ALA A 1 640 ? -8.169 -8.534 -6.248 1.00 91.44 640 ALA A O 1
ATOM 4814 N N . ALA A 1 641 ? -6.250 -7.903 -7.210 1.00 86.06 641 ALA A N 1
ATOM 4815 C CA . ALA A 1 641 ? -5.545 -7.666 -5.962 1.00 86.06 641 ALA A CA 1
ATOM 4816 C C . ALA A 1 641 ? -4.958 -6.259 -5.950 1.00 86.06 641 ALA A C 1
ATOM 4818 O O . ALA A 1 641 ? -4.487 -5.768 -6.977 1.00 86.06 641 ALA A O 1
ATOM 4819 N N . GLY A 1 642 ? -4.968 -5.658 -4.766 1.00 77.94 642 GLY A N 1
ATOM 4820 C CA . GLY A 1 642 ? -4.303 -4.395 -4.498 1.00 77.94 642 GLY A CA 1
ATOM 4821 C C . GLY A 1 642 ? -5.174 -3.154 -4.665 1.00 77.94 642 GLY A C 1
ATOM 4822 O O . GLY A 1 642 ? -6.112 -3.109 -5.466 1.00 77.94 642 GLY A O 1
ATOM 4823 N N . GLU A 1 643 ? -4.835 -2.121 -3.899 1.00 77.62 643 GLU A N 1
ATOM 4824 C CA . GLU A 1 643 ? -5.538 -0.834 -3.865 1.00 77.62 643 GLU A CA 1
ATOM 4825 C C . GLU A 1 643 ? -5.517 -0.122 -5.227 1.00 77.62 643 GLU A C 1
ATOM 4827 O O . GLU A 1 643 ? -6.505 0.498 -5.622 1.00 77.62 643 GLU A O 1
ATOM 4832 N N . GLY A 1 644 ? -4.453 -0.309 -6.018 1.00 76.19 644 GLY A N 1
ATOM 4833 C CA . GLY A 1 644 ? -4.345 0.249 -7.371 1.00 76.19 644 GLY A CA 1
ATOM 4834 C C . GLY A 1 644 ? -5.450 -0.205 -8.331 1.00 76.19 644 GLY A C 1
ATOM 4835 O O . GLY A 1 644 ? -5.728 0.468 -9.323 1.00 76.19 644 GLY A O 1
ATOM 4836 N N . LYS A 1 645 ? -6.130 -1.321 -8.033 1.00 83.62 645 LYS A N 1
ATOM 4837 C CA . LYS A 1 645 ? -7.269 -1.823 -8.815 1.00 83.62 645 LYS A CA 1
ATOM 4838 C C . LYS A 1 645 ? -8.624 -1.386 -8.256 1.00 83.62 645 LYS A C 1
ATOM 4840 O O . LYS A 1 645 ? -9.635 -1.588 -8.926 1.00 83.62 645 LYS A O 1
ATOM 4845 N N . ALA A 1 646 ? -8.685 -0.749 -7.087 1.00 86.44 646 ALA A N 1
ATOM 4846 C CA . ALA A 1 646 ? -9.947 -0.484 -6.396 1.00 86.44 646 ALA A CA 1
ATOM 4847 C C . ALA A 1 646 ? -10.919 0.379 -7.212 1.00 86.44 646 ALA A C 1
ATOM 4849 O O . ALA A 1 646 ? -12.109 0.069 -7.313 1.00 86.44 646 ALA A O 1
ATOM 4850 N N . LYS A 1 647 ? -10.411 1.428 -7.873 1.00 86.75 647 LYS A N 1
ATOM 4851 C CA . LYS A 1 647 ? -11.227 2.316 -8.715 1.00 86.75 647 LYS A CA 1
ATOM 4852 C C . LYS A 1 647 ? -11.845 1.576 -9.902 1.00 86.75 647 LYS A C 1
ATOM 4854 O O . LYS A 1 647 ? -13.034 1.762 -10.181 1.00 86.75 647 LYS A O 1
ATOM 4859 N N . ILE A 1 648 ? -11.055 0.749 -10.592 1.00 89.81 648 ILE A N 1
ATOM 4860 C CA . ILE A 1 648 ? -11.521 0.028 -11.781 1.00 89.81 648 ILE A CA 1
ATOM 4861 C C . ILE A 1 648 ? -12.430 -1.147 -11.410 1.00 89.81 648 ILE A C 1
ATOM 4863 O O . ILE A 1 648 ? -13.440 -1.360 -12.075 1.00 89.81 648 ILE A O 1
ATOM 4867 N N . VAL A 1 649 ? -12.157 -1.828 -10.293 1.00 94.38 649 VAL A N 1
ATOM 4868 C CA . VAL A 1 649 ? -13.024 -2.870 -9.718 1.00 94.38 649 VAL A CA 1
ATOM 4869 C C . VAL A 1 649 ? -14.388 -2.292 -9.343 1.00 94.38 649 VAL A C 1
ATOM 4871 O O . VAL A 1 649 ? -15.408 -2.822 -9.780 1.00 94.38 649 VAL A O 1
ATOM 4874 N N . ARG A 1 650 ? -14.430 -1.157 -8.630 1.00 93.62 650 ARG A N 1
ATOM 4875 C CA . ARG A 1 650 ? -15.685 -0.443 -8.341 1.00 93.62 650 ARG A CA 1
ATOM 4876 C C . ARG A 1 650 ? -16.431 -0.095 -9.625 1.00 93.62 650 ARG A C 1
ATOM 4878 O O . ARG A 1 650 ? -17.629 -0.336 -9.721 1.00 93.62 650 ARG A O 1
ATOM 4885 N N . SER A 1 651 ? -15.734 0.444 -10.627 1.00 92.50 651 SER A N 1
ATOM 4886 C CA . SER A 1 651 ? -16.364 0.807 -11.900 1.00 92.50 651 SER A CA 1
ATOM 4887 C C . SER A 1 651 ? -16.947 -0.411 -12.630 1.00 92.50 651 SER A C 1
ATOM 4889 O O . SER A 1 651 ? -18.078 -0.352 -13.107 1.00 92.50 651 SER A O 1
ATOM 4891 N N . ALA A 1 652 ? -16.223 -1.532 -12.659 1.00 94.12 652 ALA A N 1
ATOM 4892 C CA . ALA A 1 652 ? -16.679 -2.780 -13.263 1.00 94.12 652 ALA A CA 1
ATOM 4893 C C . ALA A 1 652 ? -17.890 -3.389 -12.535 1.00 94.12 652 ALA A C 1
ATOM 4895 O O . ALA A 1 652 ? -18.789 -3.920 -13.188 1.00 94.12 652 ALA A O 1
ATOM 4896 N N . LEU A 1 653 ? -17.929 -3.301 -11.203 1.00 94.50 653 LEU A N 1
ATOM 4897 C CA . LEU A 1 653 ? -18.978 -3.900 -10.377 1.00 94.50 653 LEU A CA 1
ATOM 4898 C C . LEU A 1 653 ? -20.226 -3.020 -10.237 1.00 94.50 653 LEU A C 1
ATOM 4900 O O . LEU A 1 653 ? -21.329 -3.559 -10.193 1.00 94.50 653 LEU A O 1
ATOM 4904 N N . GLU A 1 654 ? -20.087 -1.693 -10.185 1.00 92.81 654 GLU A N 1
ATOM 4905 C CA . GLU A 1 654 ? -21.176 -0.791 -9.780 1.00 92.81 654 GLU A CA 1
ATOM 4906 C C . GLU A 1 654 ? -21.720 0.100 -10.902 1.00 92.81 654 GLU A C 1
ATOM 4908 O O . GLU A 1 654 ? -22.914 0.414 -10.909 1.00 92.81 654 GLU A O 1
ATOM 4913 N N . ASP A 1 655 ? -20.901 0.502 -11.880 1.00 93.19 655 ASP A N 1
ATOM 4914 C CA . ASP A 1 655 ? -21.338 1.418 -12.941 1.00 93.19 655 ASP A CA 1
ATOM 4915 C C . ASP A 1 655 ? -22.180 0.688 -14.008 1.00 93.19 655 ASP A C 1
ATOM 4917 O O . ASP A 1 655 ? -22.262 -0.542 -14.052 1.00 93.19 655 ASP A O 1
ATOM 4921 N N . ALA A 1 656 ? -22.902 1.429 -14.853 1.00 91.81 656 ALA A N 1
ATOM 4922 C CA . ALA A 1 656 ? -23.726 0.838 -15.912 1.00 91.81 656 ALA A CA 1
ATOM 4923 C C . ALA A 1 656 ? -22.884 0.095 -16.970 1.00 91.81 656 ALA A C 1
ATOM 4925 O O . ALA A 1 656 ? -21.759 0.506 -17.280 1.00 91.81 656 ALA A O 1
ATOM 4926 N N . LYS A 1 657 ? -23.472 -0.964 -17.547 1.00 94.06 657 LYS A N 1
ATOM 4927 C CA . LYS A 1 657 ? -22.887 -1.747 -18.643 1.00 94.06 657 LYS A CA 1
ATOM 4928 C C . LYS A 1 657 ? -22.512 -0.835 -19.812 1.00 94.06 657 LYS A C 1
ATOM 4930 O O . LYS A 1 657 ? -23.353 -0.072 -20.282 1.00 94.06 657 LYS A O 1
ATOM 4935 N N . SER A 1 658 ? -21.254 -0.887 -20.248 1.00 93.94 658 SER A N 1
ATOM 4936 C CA . SER A 1 658 ? -20.703 0.014 -21.266 1.00 93.94 658 SER A CA 1
ATOM 4937 C C . SER A 1 658 ? -19.454 -0.580 -21.935 1.00 93.94 658 SER A C 1
ATOM 4939 O O . SER A 1 658 ? -18.631 -1.145 -21.217 1.00 93.94 658 SER A O 1
ATOM 4941 N N . PRO A 1 659 ? -19.252 -0.393 -23.257 1.00 91.38 659 PRO A N 1
ATOM 4942 C CA . PRO A 1 659 ? -17.972 -0.635 -23.946 1.00 91.38 659 PRO A CA 1
ATOM 4943 C C . PRO A 1 659 ? -16.772 0.069 -23.296 1.00 91.38 659 PRO A C 1
ATOM 4945 O O . PRO A 1 659 ? -15.658 -0.439 -23.302 1.00 91.38 659 PRO A O 1
ATOM 4948 N N . GLU A 1 660 ? -17.010 1.208 -22.641 1.00 91.38 660 GLU A N 1
ATOM 4949 C CA . GLU A 1 660 ? -15.989 1.928 -21.863 1.00 91.38 660 GLU A CA 1
ATOM 4950 C C . GLU A 1 660 ? -15.521 1.159 -20.612 1.00 91.38 660 GLU A C 1
ATOM 4952 O O . GLU A 1 660 ? -14.622 1.595 -19.902 1.00 91.38 660 GLU A O 1
ATOM 4957 N N . ARG A 1 661 ? -16.175 0.039 -20.286 1.00 91.69 661 ARG A N 1
ATOM 4958 C CA . ARG A 1 661 ? -15.869 -0.831 -19.146 1.00 91.69 661 ARG A CA 1
ATOM 4959 C C . ARG A 1 661 ? -16.000 -2.287 -19.597 1.00 91.69 661 ARG A C 1
ATOM 4961 O O . ARG A 1 661 ? -17.042 -2.897 -19.340 1.00 91.69 661 ARG A O 1
ATOM 4968 N N . PRO A 1 662 ? -14.986 -2.871 -20.249 1.00 93.38 662 PRO A N 1
ATOM 4969 C CA . PRO A 1 662 ? -15.076 -4.205 -20.852 1.00 93.38 662 PRO A CA 1
ATOM 4970 C C . PRO A 1 662 ? -15.562 -5.294 -19.889 1.00 93.38 662 PRO A C 1
ATOM 4972 O O . PRO A 1 662 ? -16.432 -6.092 -20.237 1.00 93.38 662 PRO A O 1
ATOM 4975 N N . ALA A 1 663 ? -15.107 -5.260 -18.632 1.00 93.44 663 ALA A N 1
ATOM 4976 C CA . ALA A 1 663 ? -15.558 -6.176 -17.583 1.00 93.44 663 ALA A CA 1
ATOM 4977 C C . ALA A 1 663 ? -17.076 -6.160 -17.314 1.00 93.44 663 ALA A C 1
ATOM 4979 O O . ALA A 1 663 ? -17.636 -7.147 -16.835 1.00 93.44 663 ALA A O 1
ATOM 4980 N N . SER A 1 664 ? -17.777 -5.084 -17.684 1.00 93.94 664 SER A N 1
ATOM 4981 C CA . SER A 1 664 ? -19.238 -5.011 -17.600 1.00 93.94 664 SER A CA 1
ATOM 4982 C C . SER A 1 664 ? -19.967 -5.922 -18.597 1.00 93.94 664 SER A C 1
ATOM 4984 O O . SER A 1 664 ? -21.167 -6.166 -18.445 1.00 93.94 664 SER A O 1
ATOM 4986 N N . ALA A 1 665 ? -19.267 -6.501 -19.584 1.00 94.94 665 ALA A N 1
ATOM 4987 C CA . ALA A 1 665 ? -19.806 -7.566 -20.435 1.00 94.94 665 ALA A CA 1
ATOM 4988 C C . ALA A 1 665 ? -20.388 -8.725 -19.610 1.00 94.94 665 ALA A C 1
ATOM 4990 O O . ALA A 1 665 ? -21.409 -9.294 -19.999 1.00 94.94 665 ALA A O 1
ATOM 4991 N N . LEU A 1 666 ? -19.793 -8.987 -18.440 1.00 95.25 666 LEU A N 1
ATOM 4992 C CA . LEU A 1 666 ? -20.166 -10.049 -17.509 1.00 95.25 666 LEU A CA 1
ATOM 4993 C C . LEU A 1 666 ? -21.439 -9.752 -16.694 1.00 95.25 666 LEU A C 1
ATOM 4995 O O . LEU A 1 666 ? -21.954 -10.651 -16.027 1.00 95.25 666 LEU A O 1
ATOM 4999 N N . HIS A 1 667 ? -21.973 -8.521 -16.732 1.00 94.44 667 HIS A N 1
ATOM 5000 C CA . HIS A 1 667 ? -23.214 -8.169 -16.027 1.00 94.44 667 HIS A CA 1
ATOM 5001 C C . HIS A 1 667 ? -24.362 -9.079 -16.472 1.00 94.44 667 HIS A C 1
ATOM 5003 O O . HIS A 1 667 ? -24.688 -9.140 -17.661 1.00 94.44 667 HIS A O 1
ATOM 5009 N N . GLY A 1 668 ? -24.988 -9.747 -15.500 1.00 87.38 668 GLY A N 1
ATOM 5010 C CA . GLY A 1 668 ? -26.104 -10.670 -15.717 1.00 87.38 668 GLY A CA 1
ATOM 5011 C C . GLY A 1 668 ? -25.712 -12.117 -16.048 1.00 87.38 668 GLY A C 1
ATOM 5012 O O . GLY A 1 668 ? -26.602 -12.957 -16.161 1.00 87.38 668 GLY A O 1
ATOM 5013 N N . HIS A 1 669 ? -24.420 -12.447 -16.177 1.00 93.50 669 HIS A N 1
ATOM 5014 C CA . HIS A 1 669 ? -23.987 -13.828 -16.407 1.00 93.50 669 HIS A CA 1
ATOM 5015 C C . HIS A 1 669 ? -24.044 -14.654 -15.109 1.00 93.50 669 HIS A C 1
ATOM 5017 O O . HIS A 1 669 ? -23.401 -14.312 -14.115 1.00 93.50 669 HIS A O 1
ATOM 5023 N N . LYS A 1 670 ? -24.777 -15.778 -15.108 1.00 89.94 670 LYS A N 1
ATOM 5024 C CA . LYS A 1 670 ? -25.074 -16.547 -13.879 1.00 89.94 670 LYS A CA 1
ATOM 5025 C C . LYS A 1 670 ? -23.839 -17.104 -13.163 1.00 89.94 670 LYS A C 1
ATOM 5027 O O . LYS A 1 670 ? -23.828 -17.183 -11.933 1.00 89.94 670 LYS A O 1
ATOM 5032 N N . GLY A 1 671 ? -22.790 -17.448 -13.907 1.00 91.56 671 GLY A N 1
ATOM 5033 C CA . GLY A 1 671 ? -21.534 -17.958 -13.352 1.00 91.56 671 GLY A CA 1
ATOM 5034 C C . GLY A 1 671 ? -20.412 -16.926 -13.199 1.00 91.56 671 GLY A C 1
ATOM 5035 O O . GLY A 1 671 ? -19.305 -17.322 -12.858 1.00 91.56 671 GLY A O 1
ATOM 5036 N N . ALA A 1 672 ? -20.661 -15.630 -13.447 1.00 95.06 672 ALA A N 1
ATOM 5037 C CA . ALA A 1 672 ? -19.632 -14.595 -13.298 1.00 95.06 672 ALA A CA 1
ATOM 5038 C C . ALA A 1 672 ? -19.431 -14.173 -11.837 1.00 95.06 672 ALA A C 1
ATOM 5040 O O . ALA A 1 672 ? -20.406 -13.900 -11.133 1.00 95.06 672 ALA A O 1
ATOM 5041 N N . ARG A 1 673 ? -18.174 -14.105 -11.390 1.00 94.50 673 ARG A N 1
ATOM 5042 C CA . ARG A 1 673 ? -17.752 -13.744 -10.031 1.00 94.50 673 ARG A CA 1
ATOM 5043 C C . ARG A 1 673 ? -16.530 -12.834 -10.065 1.00 94.50 673 ARG A C 1
ATOM 5045 O O . ARG A 1 673 ? -15.663 -12.990 -10.923 1.00 94.50 673 ARG A O 1
ATOM 5052 N N . PHE A 1 674 ? -16.434 -11.938 -9.092 1.00 96.69 674 PHE A N 1
ATOM 5053 C CA . PHE A 1 674 ? -15.200 -11.222 -8.777 1.00 96.69 674 PHE A CA 1
ATOM 5054 C C . PHE A 1 674 ? -14.597 -11.775 -7.490 1.00 96.69 674 PHE A C 1
ATOM 5056 O O . PHE A 1 674 ? -15.270 -11.810 -6.462 1.00 96.69 674 PHE A O 1
ATOM 5063 N N . TYR A 1 675 ? -13.332 -12.185 -7.531 1.00 96.69 675 TYR A N 1
ATOM 5064 C CA . TYR A 1 675 ? -12.553 -12.484 -6.332 1.00 96.69 675 TYR A CA 1
ATOM 5065 C C . TYR A 1 675 ? -11.554 -11.358 -6.125 1.00 96.69 675 TYR A C 1
ATOM 5067 O O . TYR A 1 675 ? -10.694 -11.107 -6.970 1.00 96.69 675 TYR A O 1
ATOM 5075 N N . VAL A 1 676 ? -11.697 -10.642 -5.019 1.00 93.88 676 VAL A N 1
ATOM 5076 C CA . VAL A 1 676 ? -10.969 -9.393 -4.798 1.00 93.88 676 VAL A CA 1
ATOM 5077 C C . VAL A 1 676 ? -10.264 -9.416 -3.456 1.00 93.88 676 VAL A C 1
ATOM 5079 O O . VAL A 1 676 ? -10.835 -9.867 -2.465 1.00 93.88 676 VAL A O 1
ATOM 5082 N N . SER A 1 677 ? -9.025 -8.928 -3.402 1.00 89.62 677 SER A N 1
ATOM 5083 C CA . SER A 1 677 ? -8.395 -8.656 -2.108 1.00 89.62 677 SER A CA 1
ATOM 5084 C C . SER A 1 677 ? -9.087 -7.480 -1.413 1.00 89.62 677 SER A C 1
ATOM 5086 O O . SER A 1 677 ? -9.734 -6.656 -2.067 1.00 89.62 677 SER A O 1
ATOM 5088 N N . HIS A 1 678 ? -8.895 -7.354 -0.101 1.00 84.62 678 HIS A N 1
ATOM 5089 C CA . HIS A 1 678 ? -9.412 -6.228 0.675 1.00 84.62 678 HIS A CA 1
ATOM 5090 C C . HIS A 1 678 ? -9.059 -4.866 0.049 1.00 84.62 678 HIS A C 1
ATOM 5092 O O . HIS A 1 678 ? -9.944 -4.034 -0.155 1.00 84.62 678 HIS A O 1
ATOM 5098 N N . GLY A 1 679 ? -7.794 -4.675 -0.353 1.00 80.94 679 GLY A N 1
ATOM 5099 C CA . GLY A 1 679 ? -7.339 -3.480 -1.071 1.00 80.94 679 GLY A CA 1
ATOM 5100 C C . GLY A 1 679 ? -8.109 -3.218 -2.371 1.00 80.94 679 GLY A C 1
ATOM 5101 O O . GLY A 1 679 ? -8.578 -2.108 -2.590 1.00 80.94 679 GLY A O 1
ATOM 5102 N N . ALA A 1 680 ? -8.355 -4.238 -3.200 1.00 87.19 680 ALA A N 1
ATOM 5103 C CA . ALA A 1 680 ? -9.140 -4.082 -4.431 1.00 87.19 680 ALA A CA 1
ATOM 5104 C C . ALA A 1 680 ? -10.637 -3.802 -4.168 1.00 87.19 680 ALA A C 1
ATOM 5106 O O . ALA A 1 680 ? -11.326 -3.240 -5.020 1.00 87.19 680 ALA A O 1
ATOM 5107 N N . ALA A 1 681 ? -11.147 -4.157 -2.986 1.00 89.81 681 ALA A N 1
ATOM 5108 C CA . ALA A 1 681 ? -12.516 -3.892 -2.545 1.00 89.81 681 ALA A CA 1
ATOM 5109 C C . ALA A 1 681 ? -12.673 -2.577 -1.755 1.00 89.81 681 ALA A C 1
ATOM 5111 O O . ALA A 1 681 ? -13.786 -2.246 -1.333 1.00 89.81 681 ALA A O 1
ATOM 5112 N N . CYS A 1 682 ? -11.597 -1.823 -1.496 1.00 82.88 682 CYS A N 1
ATOM 5113 C CA . CYS A 1 682 ? -11.630 -0.696 -0.554 1.00 82.88 682 CYS A CA 1
ATOM 5114 C C . CYS A 1 682 ? -12.567 0.446 -1.001 1.00 82.88 682 CYS A C 1
ATOM 5116 O O . CYS A 1 682 ? -13.159 1.125 -0.160 1.00 82.88 682 CYS A O 1
ATOM 5118 N N . MET A 1 683 ? -12.772 0.595 -2.317 1.00 85.25 683 MET A N 1
ATOM 5119 C CA . MET A 1 683 ? -13.652 1.598 -2.928 1.00 85.25 683 MET A CA 1
ATOM 5120 C C . MET A 1 683 ? -15.068 1.093 -3.254 1.00 85.25 683 MET A C 1
ATOM 5122 O O . MET A 1 683 ? -15.854 1.865 -3.803 1.00 85.25 683 MET A O 1
ATOM 5126 N N . LEU A 1 684 ? -15.416 -0.166 -2.946 1.00 88.19 684 LEU A N 1
ATOM 5127 C CA . LEU A 1 684 ? -16.779 -0.671 -3.154 1.00 88.19 684 LEU A CA 1
ATOM 5128 C C . LEU A 1 684 ? -17.744 -0.011 -2.171 1.00 88.19 684 LEU A C 1
ATOM 5130 O O . LEU A 1 684 ? -17.576 -0.079 -0.955 1.00 88.19 684 LEU A O 1
ATOM 5134 N N . THR A 1 685 ? -18.770 0.626 -2.714 1.00 82.00 685 THR A N 1
ATOM 5135 C CA . THR A 1 685 ? -19.605 1.629 -2.057 1.00 82.00 685 THR A CA 1
ATOM 5136 C C . THR A 1 685 ? -20.389 1.030 -0.885 1.00 82.00 685 THR A C 1
ATOM 5138 O O . THR A 1 685 ? -20.261 1.504 0.243 1.00 82.00 685 THR A O 1
ATOM 5141 N N . ALA A 1 686 ? -21.136 -0.060 -1.096 1.00 77.75 686 ALA A N 1
ATOM 5142 C CA . ALA A 1 686 ? -21.905 -0.713 -0.027 1.00 77.75 686 ALA A CA 1
ATOM 5143 C C . ALA A 1 686 ? -21.016 -1.417 1.012 1.00 77.75 686 ALA A C 1
ATOM 5145 O O . ALA A 1 686 ? -21.298 -1.377 2.210 1.00 77.75 686 ALA A O 1
ATOM 5146 N N . ARG A 1 687 ? -19.909 -2.025 0.577 1.00 83.19 687 ARG A N 1
ATOM 5147 C CA . ARG A 1 687 ? -18.944 -2.671 1.482 1.00 83.19 687 ARG A CA 1
ATOM 5148 C C . ARG A 1 687 ? -18.251 -1.643 2.373 1.00 83.19 687 ARG A C 1
ATOM 5150 O O . ARG A 1 687 ? -18.170 -1.843 3.583 1.00 83.19 687 ARG A O 1
ATOM 5157 N N . LYS A 1 688 ? -17.844 -0.502 1.808 1.00 76.94 688 LYS A N 1
ATOM 5158 C CA . LYS A 1 688 ? -17.339 0.664 2.547 1.00 76.94 688 LYS A CA 1
ATOM 5159 C C . LYS A 1 688 ? -18.384 1.183 3.540 1.00 76.94 688 LYS A C 1
ATOM 5161 O O . LYS A 1 688 ? -18.043 1.401 4.699 1.00 76.94 688 LYS A O 1
ATOM 5166 N N . ALA A 1 689 ? -19.651 1.289 3.129 1.00 70.19 689 ALA A N 1
ATOM 5167 C CA . ALA A 1 689 ? -20.755 1.695 4.003 1.00 70.19 689 ALA A CA 1
ATOM 5168 C C . ALA A 1 689 ? -20.915 0.783 5.226 1.00 70.19 689 ALA A C 1
ATOM 5170 O O . ALA A 1 689 ? -21.103 1.264 6.337 1.00 70.19 689 ALA A O 1
ATOM 5171 N N . LEU A 1 690 ? -20.796 -0.534 5.053 1.00 70.75 690 LEU A N 1
ATOM 5172 C CA . LEU A 1 690 ? -20.886 -1.480 6.167 1.00 70.75 690 LEU A CA 1
ATOM 5173 C C . LEU A 1 690 ? -19.701 -1.389 7.123 1.00 70.75 690 LEU A C 1
ATOM 5175 O O . LEU A 1 690 ? -19.894 -1.445 8.336 1.00 70.75 690 LEU A O 1
ATOM 5179 N N . ARG A 1 691 ? -18.486 -1.201 6.598 1.00 73.56 691 ARG A N 1
ATOM 5180 C CA . ARG A 1 691 ? -17.303 -0.936 7.434 1.00 73.56 691 ARG A CA 1
ATOM 5181 C C . ARG A 1 691 ? -17.520 0.323 8.279 1.00 73.56 691 ARG A C 1
ATOM 5183 O O . ARG A 1 691 ? -17.220 0.328 9.470 1.00 73.56 691 ARG A O 1
ATOM 5190 N N . MET A 1 692 ? -18.133 1.348 7.689 1.00 67.50 692 MET A N 1
ATOM 5191 C CA . MET A 1 692 ? -18.539 2.557 8.403 1.00 67.50 692 MET A CA 1
ATOM 5192 C C . MET A 1 692 ? -19.675 2.319 9.410 1.00 67.50 692 MET A C 1
ATOM 5194 O O . MET A 1 692 ? -19.635 2.860 10.505 1.00 67.50 692 MET A O 1
ATOM 5198 N N . ALA A 1 693 ? -20.680 1.505 9.090 1.00 62.28 693 ALA A N 1
ATOM 5199 C CA . ALA A 1 693 ? -21.780 1.200 10.009 1.00 62.28 693 ALA A CA 1
ATOM 5200 C C . ALA A 1 693 ? -21.315 0.403 11.241 1.00 62.28 693 ALA A C 1
ATOM 5202 O O . ALA A 1 693 ? -21.849 0.583 12.332 1.00 62.28 693 ALA A O 1
ATOM 5203 N N . ASN A 1 694 ? -20.292 -0.438 11.073 1.00 62.16 694 ASN A N 1
ATOM 5204 C CA . ASN A 1 694 ? -19.656 -1.197 12.152 1.00 62.16 694 ASN A CA 1
ATOM 5205 C C . ASN A 1 694 ? -18.645 -0.369 12.965 1.00 62.16 694 ASN A C 1
ATOM 5207 O O . ASN A 1 694 ? -18.068 -0.875 13.926 1.00 62.16 694 ASN A O 1
ATOM 5211 N N . THR A 1 695 ? -18.413 0.889 12.583 1.00 62.53 695 THR A N 1
ATOM 5212 C CA . THR A 1 695 ? -17.485 1.788 13.270 1.00 62.53 695 THR A CA 1
ATOM 5213 C C . THR A 1 695 ? -18.046 2.196 14.630 1.00 62.53 695 THR A C 1
ATOM 5215 O O . THR A 1 695 ? -19.184 2.667 14.740 1.00 62.53 695 THR A O 1
ATOM 5218 N N . SER A 1 696 ? -17.231 2.084 15.682 1.00 66.19 696 SER A N 1
ATOM 5219 C CA . SER A 1 696 ? -17.616 2.538 17.020 1.00 66.19 696 SER A CA 1
ATOM 5220 C C . SER A 1 696 ? -17.639 4.071 17.076 1.00 66.19 696 SER A C 1
ATOM 5222 O O . SER A 1 696 ? -16.653 4.722 17.440 1.00 66.19 696 SER A O 1
ATOM 5224 N N . THR A 1 697 ? -18.800 4.649 16.759 1.00 67.94 697 THR A N 1
ATOM 5225 C CA . THR A 1 697 ? -19.038 6.101 16.794 1.00 67.94 697 THR A CA 1
ATOM 5226 C C . THR A 1 697 ? -18.654 6.699 18.145 1.00 67.94 697 THR A C 1
ATOM 5228 O O . THR A 1 697 ? -18.020 7.745 18.191 1.00 67.94 697 THR A O 1
ATOM 5231 N N . GLU A 1 698 ? -18.976 6.030 19.251 1.00 66.00 698 GLU A N 1
ATOM 5232 C CA . GLU A 1 698 ? -18.688 6.539 20.593 1.00 66.00 698 GLU A CA 1
ATOM 5233 C C . GLU A 1 698 ? -17.184 6.741 20.820 1.00 66.00 698 GLU A C 1
ATOM 5235 O O . GLU A 1 698 ? -16.757 7.825 21.215 1.00 66.00 698 GLU A O 1
ATOM 5240 N N . ARG A 1 699 ? -16.360 5.740 20.483 1.00 71.50 699 ARG A N 1
ATOM 5241 C CA . ARG A 1 699 ? -14.891 5.838 20.545 1.00 71.50 699 ARG A CA 1
ATOM 5242 C C . ARG A 1 699 ? -14.353 6.966 19.661 1.00 71.50 699 ARG A C 1
ATOM 5244 O O . ARG A 1 699 ? -13.480 7.711 20.103 1.00 71.50 699 ARG A O 1
ATOM 5251 N N . ALA A 1 700 ? -14.873 7.101 18.440 1.00 75.00 700 ALA A N 1
ATOM 5252 C CA . ALA A 1 700 ? -14.453 8.150 17.514 1.00 75.00 700 ALA A CA 1
ATOM 5253 C C . ALA A 1 700 ? -14.828 9.552 18.015 1.00 75.00 700 ALA A C 1
ATOM 5255 O O . ALA A 1 700 ? -14.007 10.462 17.947 1.00 75.00 700 ALA A O 1
ATOM 5256 N N . VAL A 1 701 ? -16.031 9.723 18.567 1.00 72.50 701 VAL A N 1
ATOM 5257 C CA . VAL A 1 701 ? -16.512 10.994 19.125 1.00 72.50 701 VAL A CA 1
ATOM 5258 C C . VAL A 1 701 ? -15.763 11.360 20.398 1.00 72.50 701 VAL A C 1
ATOM 5260 O O . VAL A 1 701 ? -15.336 12.501 20.533 1.00 72.50 701 VAL A O 1
ATOM 5263 N N . GLN A 1 702 ? -15.539 10.409 21.309 1.00 68.81 702 GLN A N 1
ATOM 5264 C CA . GLN A 1 702 ? -14.731 10.643 22.511 1.00 68.81 702 GLN A CA 1
ATOM 5265 C C . GLN A 1 702 ? -13.318 11.095 22.143 1.00 68.81 702 GLN A C 1
ATOM 5267 O O . GLN A 1 702 ? -12.817 12.060 22.717 1.00 68.81 702 GLN A O 1
ATOM 5272 N N . TRP A 1 703 ? -12.708 10.443 21.149 1.00 77.44 703 TRP A N 1
ATOM 5273 C CA . TRP A 1 703 ? -11.404 10.848 20.643 1.00 77.44 703 TRP A CA 1
ATOM 5274 C C . TRP A 1 703 ? -11.456 12.233 19.987 1.00 77.44 703 TRP A C 1
ATOM 5276 O O . TRP A 1 703 ? -10.614 13.076 20.281 1.00 77.44 703 TRP A O 1
ATOM 5286 N N . ALA A 1 704 ? -12.454 12.506 19.145 1.00 76.56 704 ALA A N 1
ATOM 5287 C CA . ALA A 1 704 ? -12.604 13.807 18.499 1.00 76.56 704 ALA A CA 1
ATOM 5288 C C . ALA A 1 704 ? -12.732 14.932 19.532 1.00 76.56 704 ALA A C 1
ATOM 5290 O O . ALA A 1 704 ? -12.021 15.928 19.435 1.00 76.56 704 ALA A O 1
ATOM 5291 N N . LEU A 1 705 ? -13.563 14.729 20.560 1.00 67.94 705 LEU A N 1
ATOM 5292 C CA . LEU A 1 705 ? -13.797 15.683 21.643 1.00 67.94 705 LEU A CA 1
ATOM 5293 C C . LEU A 1 705 ? -12.548 15.916 22.503 1.00 67.94 705 LEU A C 1
ATOM 5295 O O . LEU A 1 705 ? -12.252 17.056 22.861 1.00 67.94 705 LEU A O 1
ATOM 5299 N N . SER A 1 706 ? -11.775 14.865 22.802 1.00 65.50 706 SER A N 1
ATOM 5300 C CA . SER A 1 706 ? -10.532 15.007 23.570 1.00 65.50 706 SER A CA 1
ATOM 5301 C C . SER A 1 706 ? -9.413 15.701 22.788 1.00 65.50 706 SER A C 1
ATOM 5303 O O . SER A 1 706 ? -8.463 16.183 23.395 1.00 65.50 706 SER A O 1
ATOM 5305 N N . HIS A 1 707 ? -9.523 15.770 21.458 1.00 72.62 707 HIS A N 1
ATOM 5306 C CA . HIS A 1 707 ? -8.532 16.399 20.579 1.00 72.62 707 HIS A CA 1
ATOM 5307 C C . HIS A 1 707 ? -9.056 17.675 19.890 1.00 72.62 707 HIS A C 1
ATOM 5309 O O . HIS A 1 707 ? -8.327 18.292 19.104 1.00 72.62 707 HIS A O 1
ATOM 5315 N N . SER A 1 708 ? -10.287 18.104 20.208 1.00 63.72 708 SER A N 1
ATOM 5316 C CA . SER A 1 708 ? -10.911 19.338 19.711 1.00 63.72 708 SER A CA 1
ATOM 5317 C C . SER A 1 708 ? -10.852 20.519 20.691 1.00 63.72 708 SER A C 1
ATOM 5319 O O . SER A 1 708 ? -11.040 21.651 20.253 1.00 63.72 708 SER A O 1
ATOM 5321 N N . ALA A 1 709 ? -10.596 20.304 21.991 1.00 41.62 709 ALA A N 1
ATOM 5322 C CA . ALA A 1 709 ? -10.571 21.365 23.009 1.00 41.62 709 ALA A CA 1
ATOM 5323 C C . ALA A 1 709 ? -9.155 21.939 23.255 1.00 41.62 709 ALA A C 1
ATOM 5325 O O . ALA A 1 709 ? -8.230 21.183 23.534 1.00 41.62 709 ALA A O 1
ATOM 5326 N N . GLY A 1 710 ? -9.005 23.276 23.226 1.00 39.81 710 GLY A N 1
ATOM 5327 C CA . GLY A 1 710 ? -7.824 23.991 23.749 1.00 39.81 710 GLY A CA 1
ATOM 5328 C C . GLY A 1 710 ? -7.018 24.850 22.753 1.00 39.81 710 GLY A C 1
ATOM 5329 O O . GLY A 1 710 ? -6.163 24.338 22.049 1.00 39.81 710 GLY A O 1
ATOM 5330 N N . LEU A 1 711 ? -7.266 26.168 22.821 1.00 32.91 711 LEU A N 1
ATOM 5331 C CA . LEU A 1 711 ? -6.372 27.335 22.647 1.00 32.91 711 LEU A CA 1
ATOM 5332 C C . LEU A 1 711 ? -5.650 27.652 21.312 1.00 32.91 711 LEU A C 1
ATOM 5334 O O . LEU A 1 711 ? -4.995 26.848 20.664 1.00 32.91 711 LEU A O 1
ATOM 5338 N N . THR A 1 712 ? -5.744 28.948 20.998 1.00 29.72 712 THR A N 1
ATOM 5339 C CA . THR A 1 712 ? -4.910 29.808 20.142 1.00 29.72 712 THR A CA 1
ATOM 5340 C C . THR A 1 712 ? -3.478 29.334 19.881 1.00 29.72 712 THR A C 1
ATOM 5342 O O . THR A 1 712 ? -2.758 29.021 20.823 1.00 29.72 712 THR A O 1
ATOM 5345 N N . TYR A 1 713 ? -3.041 29.458 18.620 1.00 30.75 713 TYR A N 1
ATOM 5346 C CA . TYR A 1 713 ? -1.633 29.419 18.203 1.00 30.75 713 TYR A CA 1
ATOM 5347 C C . TYR A 1 713 ? -0.811 30.485 18.941 1.00 30.75 713 TYR A C 1
ATOM 5349 O O . TYR A 1 713 ? -1.010 31.683 18.703 1.00 30.75 713 TYR A O 1
ATOM 5357 N N . PRO A 1 714 ? 0.161 30.064 19.764 1.00 27.72 714 PRO A N 1
ATOM 5358 C CA . PRO A 1 714 ? 1.526 30.506 19.505 1.00 27.72 714 PRO A CA 1
ATOM 5359 C C . PRO A 1 714 ? 2.580 29.414 19.759 1.00 27.72 714 PRO A C 1
ATOM 5361 O O . PRO A 1 714 ? 2.623 28.815 20.827 1.00 27.72 714 PRO A O 1
ATOM 5364 N N . GLY A 1 715 ? 3.516 29.282 18.817 1.00 29.58 715 GLY A N 1
ATOM 5365 C CA . GLY A 1 715 ? 4.831 28.680 19.058 1.00 29.58 715 GLY A CA 1
ATOM 5366 C C . GLY A 1 715 ? 4.888 27.166 18.872 1.00 29.58 715 GLY A C 1
ATOM 5367 O O . GLY A 1 715 ? 4.032 26.433 19.349 1.00 29.58 715 GLY A O 1
ATOM 5368 N N . GLY A 1 716 ? 5.904 26.723 18.131 1.00 33.81 716 GLY A N 1
ATOM 5369 C CA . GLY A 1 716 ? 6.043 25.360 17.638 1.00 33.81 716 GLY A CA 1
ATOM 5370 C C . GLY A 1 716 ? 6.016 24.293 18.729 1.00 33.81 716 GLY A C 1
ATOM 5371 O O . GLY A 1 716 ? 6.689 24.389 19.752 1.00 33.81 716 GLY A O 1
ATOM 5372 N N . SER A 1 717 ? 5.256 23.242 18.458 1.00 31.30 717 SER A N 1
ATOM 5373 C CA . SER A 1 717 ? 5.469 21.916 19.025 1.00 31.30 717 SER A CA 1
ATOM 5374 C C . SER A 1 717 ? 5.571 20.928 17.864 1.00 31.30 717 SER A C 1
ATOM 5376 O O . SER A 1 717 ? 4.988 21.154 16.798 1.00 31.30 717 SER A O 1
ATOM 5378 N N . GLU A 1 718 ? 6.388 19.890 18.046 1.00 36.62 718 GLU A N 1
ATOM 5379 C CA . GLU A 1 718 ? 6.543 18.793 17.089 1.00 36.62 718 GLU A CA 1
ATOM 5380 C C . GLU A 1 718 ? 5.168 18.228 16.694 1.00 36.62 718 GLU A C 1
ATOM 5382 O O . GLU A 1 718 ? 4.248 18.229 17.521 1.00 36.62 718 GLU A O 1
ATOM 5387 N N . PRO A 1 719 ? 4.989 17.761 15.441 1.00 40.31 719 PRO A N 1
ATOM 5388 C CA . PRO A 1 719 ? 3.725 17.172 15.031 1.00 40.31 719 PRO A CA 1
ATOM 5389 C C . PRO A 1 719 ? 3.324 16.068 16.009 1.00 40.31 719 PRO A C 1
ATOM 5391 O O . PRO A 1 719 ? 4.177 15.338 16.510 1.00 40.31 719 PRO A O 1
ATOM 5394 N N . SER A 1 720 ? 2.025 15.939 16.278 1.00 53.19 720 SER A N 1
ATOM 5395 C CA . SER A 1 720 ? 1.435 14.969 17.210 1.00 53.19 720 SER A CA 1
ATOM 5396 C C . SER A 1 720 ? 1.540 13.513 16.711 1.00 53.19 720 SER A C 1
ATOM 5398 O O . SER A 1 720 ? 0.581 12.748 16.756 1.00 53.19 720 SER A O 1
ATOM 5400 N N . LEU A 1 721 ? 2.722 13.101 16.245 1.00 55.81 721 LEU A N 1
ATOM 5401 C CA . LEU A 1 721 ? 3.045 11.790 15.678 1.00 55.81 721 LEU A CA 1
ATOM 5402 C C . LEU A 1 721 ? 2.833 10.646 16.682 1.00 55.81 721 LEU A C 1
ATOM 5404 O O . LEU A 1 721 ? 2.586 9.514 16.272 1.00 55.81 721 LEU A O 1
ATOM 5408 N N . ASN A 1 722 ? 2.853 10.956 17.984 1.00 53.91 722 ASN A N 1
ATOM 5409 C CA . ASN A 1 722 ? 2.571 10.012 19.070 1.00 53.91 722 ASN A CA 1
ATOM 5410 C C . ASN A 1 722 ? 1.072 9.762 19.295 1.00 53.91 722 ASN A C 1
ATOM 5412 O O . ASN A 1 722 ? 0.701 8.798 19.963 1.00 53.91 722 ASN A O 1
ATOM 5416 N N . VAL A 1 723 ? 0.190 10.595 18.736 1.00 66.25 723 VAL A N 1
ATOM 5417 C CA . VAL A 1 723 ? -1.260 10.451 18.897 1.00 66.25 723 VAL A CA 1
ATOM 5418 C C . VAL A 1 723 ? -1.839 9.827 17.634 1.00 66.25 723 VAL A C 1
ATOM 5420 O O . VAL A 1 723 ? -2.191 10.507 16.671 1.00 66.25 723 VAL A O 1
ATOM 5423 N N . THR A 1 724 ? -1.956 8.500 17.641 1.00 69.56 724 THR A N 1
ATOM 5424 C CA . THR A 1 724 ? -2.604 7.770 16.544 1.00 69.56 724 THR A CA 1
ATOM 5425 C C . THR A 1 724 ? -4.118 7.805 16.746 1.00 69.56 724 THR A C 1
ATOM 5427 O O . THR A 1 724 ? -4.595 7.296 17.766 1.0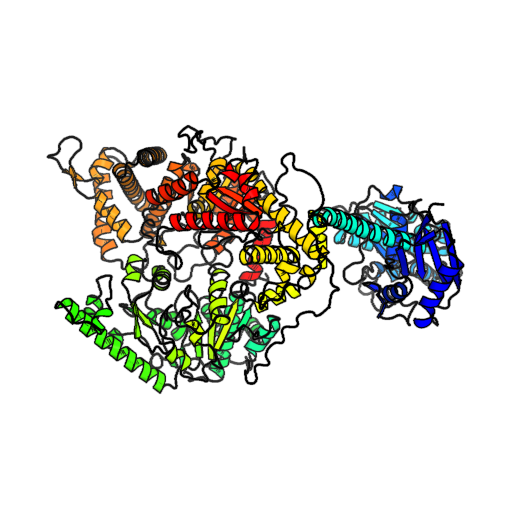0 69.56 724 THR A O 1
ATOM 5430 N N . PRO A 1 725 ? -4.900 8.393 15.821 1.00 81.94 725 PRO A N 1
ATOM 5431 C CA . PRO A 1 725 ? -6.347 8.327 15.927 1.00 81.94 725 PRO A CA 1
ATOM 5432 C C . PRO A 1 725 ? -6.811 6.873 15.816 1.00 81.94 725 PRO A C 1
ATOM 5434 O O . PRO A 1 725 ? -6.211 6.096 15.068 1.00 81.94 725 PRO A O 1
ATOM 5437 N N . PRO A 1 726 ? -7.874 6.478 16.532 1.00 82.06 726 PRO A N 1
ATOM 5438 C CA . PRO A 1 726 ? -8.447 5.156 16.358 1.00 82.06 726 PRO A CA 1
ATOM 5439 C C . PRO A 1 726 ? -8.924 4.995 14.913 1.00 82.06 726 PRO A C 1
ATOM 5441 O O . PRO A 1 726 ? -9.409 5.954 14.308 1.00 82.06 726 PRO A O 1
ATOM 5444 N N . GLN A 1 727 ? -8.840 3.773 14.385 1.00 79.44 727 GLN A N 1
ATOM 5445 C CA . GLN A 1 727 ? -9.281 3.462 13.021 1.00 79.44 727 GLN A CA 1
ATOM 5446 C C . GLN A 1 727 ? -10.716 3.941 12.758 1.00 79.44 727 GLN A C 1
ATOM 5448 O O . GLN A 1 727 ? -11.010 4.477 11.694 1.00 79.44 727 GLN A O 1
ATOM 5453 N N . ASP A 1 728 ? -11.578 3.831 13.773 1.00 79.88 728 ASP A N 1
ATOM 5454 C CA . ASP A 1 728 ? -12.952 4.324 13.750 1.00 79.88 728 ASP A CA 1
ATOM 5455 C C . ASP A 1 728 ? -13.049 5.821 13.400 1.00 79.88 728 ASP A C 1
ATOM 5457 O O . ASP A 1 728 ? -13.897 6.243 12.615 1.00 79.88 728 ASP A O 1
ATOM 5461 N N . TYR A 1 729 ? -12.158 6.639 13.967 1.00 85.50 729 TYR A N 1
ATOM 5462 C CA . TYR A 1 729 ? -12.110 8.068 13.677 1.00 85.50 729 TYR A CA 1
ATOM 5463 C C . TYR A 1 729 ? -11.550 8.337 12.280 1.00 85.50 729 TYR A C 1
ATOM 5465 O O . TYR A 1 729 ? -12.128 9.144 11.560 1.00 85.50 729 TYR A O 1
ATOM 5473 N N . LEU A 1 730 ? -10.472 7.655 11.869 1.00 85.69 730 LEU A N 1
ATOM 5474 C CA . LEU A 1 730 ? -9.883 7.833 10.532 1.00 85.69 730 LEU A CA 1
ATOM 5475 C C . LEU A 1 730 ? -10.887 7.516 9.415 1.00 85.69 730 LEU A C 1
ATOM 5477 O O . LEU A 1 730 ? -10.933 8.228 8.414 1.00 85.69 730 LEU A O 1
ATOM 5481 N N . LEU A 1 731 ? -11.736 6.501 9.605 1.00 81.50 731 LEU A N 1
ATOM 5482 C CA . LEU A 1 731 ? -12.813 6.168 8.667 1.00 81.50 731 LEU A CA 1
ATOM 5483 C C . LEU A 1 731 ? -13.842 7.303 8.538 1.00 81.50 731 LEU A C 1
ATOM 5485 O O . LEU A 1 731 ? -14.245 7.651 7.426 1.00 81.50 731 LEU A O 1
ATOM 5489 N N . LEU A 1 732 ? -14.255 7.900 9.660 1.00 84.81 732 LEU A N 1
ATOM 5490 C CA . LEU A 1 732 ? -15.185 9.035 9.668 1.00 84.81 732 LEU A CA 1
ATOM 5491 C C . LEU A 1 732 ? -14.532 10.315 9.124 1.00 84.81 732 LEU A C 1
ATOM 5493 O O . LEU A 1 732 ? -15.170 11.050 8.375 1.00 84.81 732 LEU A O 1
ATOM 5497 N N . GLU A 1 733 ? -13.260 10.558 9.440 1.00 89.69 733 GLU A N 1
ATOM 5498 C CA . GLU A 1 733 ? -12.456 11.664 8.910 1.00 89.69 733 GLU A CA 1
ATOM 5499 C C . GLU A 1 733 ? -12.365 11.586 7.376 1.00 89.69 733 GLU A C 1
ATOM 5501 O O . GLU A 1 733 ? -12.699 12.551 6.685 1.00 89.69 733 GLU A O 1
ATOM 5506 N N . ALA A 1 734 ? -12.003 10.418 6.835 1.00 87.81 734 ALA A N 1
ATOM 5507 C CA . ALA A 1 734 ? -11.946 10.174 5.395 1.00 87.81 734 ALA A CA 1
ATOM 5508 C C . ALA A 1 734 ? -13.301 10.424 4.714 1.00 87.81 734 ALA A C 1
ATOM 5510 O O . ALA A 1 734 ? -13.366 11.057 3.657 1.00 87.81 734 ALA A O 1
ATOM 5511 N N . TYR A 1 735 ? -14.396 9.971 5.334 1.00 85.62 735 TYR A N 1
ATOM 5512 C CA . TYR A 1 735 ? -15.746 10.211 4.826 1.00 85.62 735 TYR A CA 1
ATOM 5513 C C . TYR A 1 735 ? -16.107 11.700 4.797 1.00 85.62 735 TYR A C 1
ATOM 5515 O O . TYR A 1 735 ? -16.662 12.171 3.806 1.00 85.62 735 TYR A O 1
ATOM 5523 N N . LEU A 1 736 ? -15.776 12.460 5.845 1.00 89.44 736 LEU A N 1
ATOM 5524 C CA . LEU A 1 736 ? -16.023 13.903 5.883 1.00 89.44 736 LEU A CA 1
ATOM 5525 C C . LEU A 1 736 ? -15.255 14.636 4.776 1.00 89.44 736 LEU A C 1
ATOM 5527 O O . LEU A 1 736 ? -15.826 15.499 4.109 1.00 89.44 736 LEU A O 1
ATOM 5531 N N . TYR A 1 737 ? -13.997 14.267 4.524 1.00 92.88 737 TYR A N 1
ATOM 5532 C CA . TYR A 1 737 ? -13.225 14.826 3.410 1.00 92.88 737 TYR A CA 1
ATOM 5533 C C . TYR A 1 737 ? -13.858 14.499 2.054 1.00 92.88 737 TYR A C 1
ATOM 5535 O O . TYR A 1 737 ? -13.995 15.385 1.212 1.00 92.88 737 TYR A O 1
ATOM 5543 N N . GLU A 1 738 ? -14.327 13.265 1.859 1.00 87.81 738 GLU A N 1
ATOM 5544 C CA . GLU A 1 738 ? -15.041 12.863 0.643 1.00 87.81 738 GLU A CA 1
ATOM 5545 C C . GLU A 1 738 ? -16.331 13.676 0.434 1.00 87.81 738 GLU A C 1
ATOM 5547 O O . GLU A 1 738 ? -16.577 14.172 -0.668 1.00 87.81 738 GLU A O 1
ATOM 5552 N N . GLN A 1 739 ? -17.133 13.875 1.489 1.00 87.19 739 GLN A N 1
ATOM 5553 C CA . GLN A 1 739 ? -18.357 14.678 1.393 1.00 87.19 739 GLN A CA 1
ATOM 5554 C C . GLN A 1 739 ? -18.063 16.160 1.140 1.00 87.19 739 GLN A C 1
ATOM 5556 O O . GLN A 1 739 ? -18.767 16.787 0.350 1.00 87.19 739 GLN A O 1
ATOM 5561 N N . SER A 1 740 ? -17.008 16.712 1.745 1.00 91.62 740 SER A N 1
ATOM 5562 C CA . SER A 1 740 ? -16.537 18.079 1.482 1.00 91.62 740 SER A CA 1
ATOM 5563 C C . SER A 1 740 ? -16.175 18.276 0.006 1.00 91.62 740 SER A C 1
ATOM 5565 O O . SER A 1 740 ? -16.658 19.221 -0.618 1.00 91.62 740 SER A O 1
ATOM 5567 N N . VAL A 1 741 ? -15.418 17.344 -0.587 1.00 91.06 741 VAL A N 1
ATOM 5568 C CA . VAL A 1 741 ? -15.068 17.377 -2.019 1.00 91.06 741 VAL A CA 1
ATOM 5569 C C . VAL A 1 741 ? -16.306 17.256 -2.901 1.00 91.06 741 VAL A C 1
ATOM 5571 O O . VAL A 1 741 ? -16.465 18.017 -3.853 1.00 91.06 741 VAL A O 1
ATOM 5574 N N . ARG A 1 742 ? -17.211 16.327 -2.577 1.00 86.44 742 ARG A N 1
ATOM 5575 C CA . ARG A 1 742 ? -18.433 16.088 -3.355 1.00 86.44 742 ARG A CA 1
ATOM 5576 C C . ARG A 1 742 ? -19.375 17.290 -3.358 1.00 86.44 742 ARG A C 1
ATOM 5578 O O . ARG A 1 742 ? -19.946 17.614 -4.395 1.00 86.44 742 ARG A O 1
ATOM 5585 N N . LEU A 1 743 ? -19.563 17.912 -2.198 1.00 89.00 743 LEU A N 1
ATOM 5586 C CA . LEU A 1 743 ? -20.399 19.101 -2.033 1.00 89.00 743 LEU A CA 1
ATOM 5587 C C . LEU A 1 743 ? -19.681 20.382 -2.472 1.00 89.00 743 LEU A C 1
ATOM 5589 O O . LEU A 1 743 ? -20.325 21.422 -2.588 1.00 89.00 743 LEU A O 1
ATOM 5593 N N . ASN A 1 744 ? -18.372 20.304 -2.727 1.00 93.00 744 ASN A N 1
ATOM 5594 C CA . ASN A 1 744 ? -17.508 21.430 -3.057 1.00 93.00 744 ASN A CA 1
ATOM 5595 C C . ASN A 1 744 ? -17.594 22.564 -2.014 1.00 93.00 744 ASN A C 1
ATOM 5597 O O . ASN A 1 744 ? -17.707 23.741 -2.358 1.00 93.00 744 ASN A O 1
ATOM 5601 N N . ILE A 1 745 ? -17.567 22.195 -0.730 1.00 92.62 745 ILE A N 1
ATOM 5602 C CA . ILE A 1 745 ? -17.550 23.124 0.410 1.00 92.62 745 ILE A CA 1
ATOM 5603 C C . ILE A 1 745 ? -16.452 22.725 1.400 1.00 92.62 745 ILE A C 1
ATOM 5605 O O . ILE A 1 745 ? -16.170 21.531 1.513 1.00 92.62 745 ILE A O 1
ATOM 5609 N N . PRO A 1 746 ? -15.861 23.666 2.159 1.00 93.31 746 PRO A N 1
ATOM 5610 C CA . PRO A 1 746 ? -14.857 23.344 3.170 1.00 93.31 746 PRO A CA 1
ATOM 5611 C C . PRO A 1 746 ? -15.364 22.369 4.230 1.00 93.31 746 PRO A C 1
ATOM 5613 O O . PRO A 1 746 ? -16.540 22.386 4.588 1.00 93.31 746 PRO A O 1
ATOM 5616 N N . VAL A 1 747 ? -14.460 21.571 4.803 1.00 92.50 747 VAL A N 1
ATOM 5617 C CA . VAL A 1 747 ? -14.794 20.579 5.840 1.00 92.50 747 VAL A CA 1
ATOM 5618 C C . VAL A 1 747 ? -15.504 21.242 7.013 1.00 92.50 747 VAL A C 1
ATOM 5620 O O . VAL A 1 747 ? -16.535 20.755 7.455 1.00 92.50 747 VAL A O 1
ATOM 5623 N N . HIS A 1 748 ? -15.008 22.397 7.462 1.00 88.50 748 HIS A N 1
ATOM 5624 C CA . HIS A 1 748 ? -15.597 23.150 8.573 1.00 88.50 748 HIS A CA 1
ATOM 5625 C C . HIS A 1 748 ? -17.005 23.706 8.282 1.00 88.50 748 HIS A C 1
ATOM 5627 O O . HIS A 1 748 ? -17.657 24.183 9.205 1.00 88.50 748 HIS A O 1
ATOM 5633 N N . ALA A 1 749 ? -17.467 23.662 7.027 1.00 86.81 749 ALA A N 1
ATOM 5634 C CA . ALA A 1 749 ? -18.804 24.079 6.608 1.00 86.81 749 ALA A CA 1
ATOM 5635 C C . ALA A 1 749 ? -19.788 22.899 6.461 1.00 86.81 749 ALA A C 1
ATOM 5637 O O . ALA A 1 749 ? -20.947 23.101 6.093 1.00 86.81 749 ALA A O 1
ATOM 5638 N N . LEU A 1 750 ? -19.355 21.661 6.726 1.00 86.81 750 LEU A N 1
ATOM 5639 C CA . LEU A 1 750 ? -20.241 20.499 6.733 1.00 86.81 750 LEU A CA 1
ATOM 5640 C C . LEU A 1 750 ? -21.222 20.573 7.910 1.00 86.81 750 LEU A C 1
ATOM 5642 O O . LEU A 1 750 ? -20.846 20.867 9.042 1.00 86.81 750 LEU A O 1
ATOM 5646 N N . THR A 1 751 ? -22.487 20.264 7.634 1.00 85.88 751 THR A N 1
ATOM 5647 C CA . THR A 1 751 ? -23.578 20.249 8.613 1.00 85.88 751 THR A CA 1
ATOM 5648 C C . THR A 1 751 ? -24.381 18.957 8.463 1.00 85.88 751 THR A C 1
ATOM 5650 O O . THR A 1 751 ? -24.357 18.353 7.386 1.00 85.88 751 THR A O 1
ATOM 5653 N N . PRO A 1 752 ? -25.166 18.547 9.474 1.00 81.06 752 PRO A N 1
ATOM 5654 C CA . PRO A 1 752 ? -26.071 17.408 9.329 1.00 81.06 752 PRO A CA 1
ATOM 5655 C C . PRO A 1 752 ? -26.996 17.536 8.111 1.00 81.06 752 PRO A C 1
ATOM 5657 O O . PRO A 1 752 ? -27.225 16.561 7.404 1.00 81.06 752 PRO A O 1
ATOM 5660 N N . ALA A 1 753 ? -27.478 18.751 7.818 1.00 81.44 753 ALA A N 1
ATOM 5661 C CA . ALA A 1 753 ? -28.342 19.020 6.671 1.00 81.44 753 ALA A CA 1
ATOM 5662 C C . ALA A 1 753 ? -27.611 18.839 5.331 1.00 81.44 753 ALA A C 1
ATOM 5664 O O . ALA A 1 753 ? -28.147 18.207 4.418 1.00 81.44 753 ALA A O 1
ATOM 5665 N N . SER A 1 754 ? -26.378 19.349 5.208 1.00 82.69 754 SER A N 1
ATOM 5666 C CA . SER A 1 754 ? -25.599 19.166 3.981 1.00 82.69 754 SER A CA 1
ATOM 5667 C C . SER A 1 754 ? -25.210 17.701 3.781 1.00 82.69 754 SER A C 1
ATOM 5669 O O . SER A 1 754 ? -25.345 17.190 2.671 1.00 82.69 754 SER A O 1
ATOM 5671 N N . LEU A 1 755 ? -24.856 16.983 4.850 1.00 81.38 755 LEU A N 1
ATOM 5672 C CA . LEU A 1 755 ? -24.578 15.545 4.805 1.00 81.38 755 LEU A CA 1
ATOM 5673 C C . LEU A 1 755 ? -25.829 14.720 4.458 1.00 81.38 755 LEU A C 1
ATOM 5675 O O . LEU A 1 755 ? -25.742 13.807 3.642 1.00 81.38 755 LEU A O 1
ATOM 5679 N N . ALA A 1 756 ? -27.002 15.065 4.993 1.00 75.88 756 ALA A N 1
ATOM 5680 C CA . ALA A 1 756 ? -28.267 14.401 4.665 1.00 75.88 756 ALA A CA 1
ATOM 5681 C C . ALA A 1 756 ? -28.700 14.617 3.204 1.00 75.88 756 ALA A C 1
ATOM 5683 O O . ALA A 1 756 ? -29.320 13.739 2.608 1.00 75.88 756 ALA A O 1
ATOM 5684 N N . SER A 1 757 ? -28.351 15.765 2.611 1.00 68.94 757 SER A N 1
ATOM 5685 C CA . SER A 1 757 ? -28.649 16.075 1.204 1.00 68.94 757 SER A CA 1
ATOM 5686 C C . SER A 1 757 ? -27.823 15.255 0.206 1.00 68.94 757 SER A C 1
ATOM 5688 O O . SER A 1 757 ? -28.136 15.205 -0.987 1.00 68.94 757 SER A O 1
ATOM 5690 N N . THR A 1 758 ? -26.772 14.578 0.678 1.00 62.59 758 THR A N 1
ATOM 5691 C CA . THR A 1 758 ? -25.990 13.679 -0.162 1.00 62.59 758 THR A CA 1
ATOM 5692 C C . THR A 1 758 ? -26.797 12.401 -0.406 1.00 62.59 758 THR A C 1
ATOM 5694 O O . THR A 1 758 ? -26.832 11.482 0.407 1.00 62.59 758 THR A O 1
ATOM 5697 N N . HIS A 1 759 ? -27.478 12.326 -1.553 1.00 49.97 759 HIS A N 1
ATOM 5698 C CA . HIS A 1 759 ? -28.050 11.075 -2.054 1.00 49.97 759 HIS A CA 1
ATOM 5699 C C . HIS A 1 759 ? -26.900 10.101 -2.372 1.00 49.97 759 HIS A C 1
ATOM 5701 O O . HIS A 1 759 ? -26.393 10.039 -3.497 1.00 49.97 759 HIS A O 1
ATOM 5707 N N . THR A 1 760 ? -26.408 9.396 -1.357 1.00 50.06 760 THR A N 1
ATOM 5708 C CA . THR A 1 760 ? -25.449 8.303 -1.504 1.00 50.06 760 THR A CA 1
ATOM 5709 C C . THR A 1 760 ? -26.185 6.974 -1.376 1.00 50.06 760 THR A C 1
ATOM 5711 O O . THR A 1 760 ? -27.128 6.839 -0.602 1.00 50.06 760 THR A O 1
ATOM 5714 N N . SER A 1 761 ? -25.730 5.962 -2.111 1.00 41.28 761 SER A N 1
ATOM 5715 C CA . SER A 1 761 ? -26.062 4.555 -1.849 1.00 41.28 761 SER A CA 1
ATOM 5716 C C . SER A 1 761 ? -25.453 4.036 -0.534 1.00 41.28 761 SER A C 1
ATOM 5718 O O . SER A 1 761 ? -25.807 2.947 -0.098 1.00 41.28 761 SER A O 1
ATOM 5720 N N . ILE A 1 762 ? -24.555 4.811 0.093 1.00 47.47 762 ILE A N 1
ATOM 5721 C CA . ILE A 1 762 ? -23.871 4.515 1.366 1.00 47.47 762 ILE A CA 1
ATOM 5722 C C . ILE A 1 762 ? -24.747 4.884 2.573 1.00 47.47 762 ILE A C 1
ATOM 5724 O O . ILE A 1 762 ? -24.658 4.233 3.608 1.00 47.47 762 ILE A O 1
ATOM 5728 N N . GLY A 1 763 ? -25.628 5.880 2.443 1.00 54.72 763 GLY A N 1
ATOM 5729 C CA . GLY A 1 763 ? -26.312 6.486 3.582 1.00 54.72 763 GLY A CA 1
ATOM 5730 C C . GLY A 1 763 ? -25.338 7.263 4.475 1.00 54.72 763 GLY A C 1
ATOM 5731 O O . GLY A 1 763 ? -24.206 6.849 4.714 1.00 54.72 763 GLY A O 1
ATOM 5732 N N . CYS A 1 764 ? -25.758 8.423 4.974 1.00 64.12 764 CYS A N 1
ATOM 5733 C CA . CYS A 1 764 ? -24.975 9.121 5.991 1.00 64.12 764 CYS A CA 1
ATOM 5734 C C . CYS A 1 764 ? -24.997 8.284 7.283 1.00 64.12 764 CYS A C 1
ATOM 5736 O O . CYS A 1 764 ? -26.096 7.909 7.710 1.00 64.12 764 CYS A O 1
ATOM 5738 N N . PRO A 1 765 ? -23.846 7.985 7.923 1.00 68.62 765 PRO A N 1
ATOM 5739 C CA . PRO A 1 765 ? -23.839 7.361 9.241 1.00 68.62 765 PRO A CA 1
ATOM 5740 C C . PRO A 1 765 ? -24.786 8.115 10.174 1.00 68.62 765 PRO A C 1
ATOM 5742 O O . PRO A 1 765 ? -24.678 9.334 10.295 1.00 68.62 765 PRO A O 1
ATOM 5745 N N . SER A 1 766 ? -25.709 7.416 10.841 1.00 65.88 766 SER A N 1
ATOM 5746 C CA . SER A 1 766 ? -26.732 8.057 11.688 1.00 65.88 766 SER A CA 1
ATOM 5747 C C . SER A 1 766 ? -26.119 8.956 12.764 1.00 65.88 766 SER A C 1
ATOM 5749 O O . SER A 1 766 ? -26.684 9.985 13.114 1.00 65.88 766 SER A O 1
ATOM 5751 N N . ALA A 1 767 ? -24.919 8.602 13.220 1.00 64.31 767 ALA A N 1
ATOM 5752 C CA . ALA A 1 767 ? -24.061 9.419 14.063 1.00 64.31 767 ALA A CA 1
ATOM 5753 C C . ALA A 1 767 ? -23.811 10.836 13.522 1.00 64.31 767 ALA A C 1
ATOM 5755 O O . ALA A 1 767 ? -23.899 11.803 14.261 1.00 64.31 767 ALA A O 1
ATOM 5756 N N . LEU A 1 768 ? -23.519 10.982 12.230 1.00 71.75 768 LEU A N 1
ATOM 5757 C CA . LEU A 1 768 ? -23.242 12.273 11.593 1.00 71.75 768 LEU A CA 1
ATOM 5758 C C . LEU A 1 768 ? -24.512 13.088 11.304 1.00 71.75 768 LEU A C 1
ATOM 5760 O O . LEU A 1 768 ? -24.418 14.247 10.906 1.00 71.75 768 LEU A O 1
ATOM 5764 N N . LEU A 1 769 ? -25.694 12.499 11.502 1.00 73.62 769 LEU A N 1
ATOM 5765 C CA . LEU A 1 769 ? -26.966 13.220 11.465 1.00 73.62 769 LEU A CA 1
ATOM 5766 C C . LEU A 1 769 ? -27.311 13.847 12.822 1.00 73.62 769 LEU A C 1
ATOM 5768 O O . LEU A 1 769 ? -28.107 14.783 12.865 1.00 73.62 769 LEU A O 1
ATOM 5772 N N . ASP A 1 770 ? -26.693 13.381 13.913 1.00 73.94 770 ASP A N 1
ATOM 5773 C CA . ASP A 1 770 ? -26.761 14.053 15.207 1.00 73.94 770 ASP A CA 1
ATOM 5774 C C . ASP A 1 770 ? -25.914 15.345 15.173 1.00 73.94 770 ASP A C 1
ATOM 5776 O O . ASP A 1 770 ? -24.709 15.283 14.901 1.00 73.94 770 ASP A O 1
ATOM 5780 N N . PRO A 1 771 ? -26.499 16.529 15.447 1.00 70.50 771 PRO A N 1
ATOM 5781 C CA . PRO A 1 771 ? -25.789 17.802 15.339 1.00 70.50 771 PRO A CA 1
ATOM 5782 C C . PRO A 1 771 ? -24.532 17.907 16.205 1.00 70.50 771 PRO A C 1
ATOM 5784 O O . PRO A 1 771 ? -23.527 18.458 15.756 1.00 70.50 771 PRO A O 1
ATOM 5787 N N . LEU A 1 772 ? -24.567 17.368 17.426 1.00 66.69 772 LEU A N 1
ATOM 5788 C CA . LEU A 1 772 ? -23.449 17.440 18.370 1.00 66.69 772 LEU A CA 1
ATOM 5789 C C . LEU A 1 772 ? -22.278 16.571 17.910 1.00 66.69 772 LEU A C 1
ATOM 5791 O O . LEU A 1 772 ? -21.134 17.026 17.855 1.00 66.69 772 LEU A O 1
ATOM 5795 N N . THR A 1 773 ? -22.584 15.337 17.523 1.00 72.25 773 THR A N 1
ATOM 5796 C CA . THR A 1 773 ? -21.623 14.378 16.980 1.00 72.25 773 THR A CA 1
ATOM 5797 C C . THR A 1 773 ? -20.999 14.888 15.686 1.00 72.25 773 THR A C 1
ATOM 5799 O O . THR A 1 773 ? -19.774 14.883 15.548 1.00 72.25 773 THR A O 1
ATOM 5802 N N . CYS A 1 774 ? -21.825 15.385 14.758 1.00 77.19 774 CYS A N 1
ATOM 5803 C CA . CYS A 1 774 ? -21.359 15.989 13.515 1.00 77.19 774 CYS A CA 1
ATOM 5804 C C . CYS A 1 774 ? -20.410 17.157 13.793 1.00 77.19 774 CYS A C 1
ATOM 5806 O O . CYS A 1 774 ? -19.319 17.199 13.229 1.00 77.19 774 CYS A O 1
ATOM 5808 N N . CYS A 1 775 ? -20.791 18.073 14.688 1.00 77.00 775 CYS A N 1
ATOM 5809 C CA . CYS A 1 775 ? -19.975 19.232 15.042 1.00 77.00 775 CYS A CA 1
ATOM 5810 C C . CYS A 1 775 ? -18.604 18.816 15.600 1.00 77.00 775 CYS A C 1
ATOM 5812 O O . CYS A 1 775 ? -17.576 19.294 15.121 1.00 77.00 775 CYS A O 1
ATOM 5814 N N . ALA A 1 776 ? -18.568 17.869 16.544 1.00 75.69 776 ALA A N 1
ATOM 5815 C CA . ALA A 1 776 ? -17.324 17.383 17.142 1.00 75.69 776 ALA A CA 1
ATOM 5816 C C . ALA A 1 776 ? -16.375 16.754 16.108 1.00 75.69 776 ALA A C 1
ATOM 5818 O O . ALA A 1 776 ? -15.184 17.075 16.063 1.00 75.69 776 ALA A O 1
ATOM 5819 N N . LEU A 1 777 ? -16.907 15.873 15.254 1.00 83.12 777 LEU A N 1
ATOM 5820 C CA . LEU A 1 777 ? -16.125 15.172 14.236 1.00 83.12 777 LEU A CA 1
ATOM 5821 C C . LEU A 1 777 ? -15.620 16.136 13.152 1.00 83.12 777 LEU A C 1
ATOM 5823 O O . LEU A 1 777 ? -14.433 16.104 12.823 1.00 83.12 777 LEU A O 1
ATOM 5827 N N . VAL A 1 778 ? -16.483 17.033 12.659 1.00 86.38 778 VAL A N 1
ATOM 5828 C CA . VAL A 1 778 ? -16.138 18.062 11.664 1.00 86.38 778 VAL A CA 1
ATOM 5829 C C . VAL A 1 778 ? -15.084 19.029 12.199 1.00 86.38 778 VAL A C 1
ATOM 5831 O O . VAL A 1 778 ? -14.093 19.288 11.514 1.00 86.38 778 VAL A O 1
ATOM 5834 N N . ALA A 1 779 ? -15.254 19.535 13.423 1.00 79.94 779 ALA A N 1
ATOM 5835 C CA . ALA A 1 779 ? -14.303 20.458 14.036 1.00 79.94 779 ALA A CA 1
ATOM 5836 C C . ALA A 1 779 ? -12.925 19.808 14.213 1.00 79.94 779 ALA A C 1
ATOM 5838 O O . ALA A 1 779 ? -11.904 20.413 13.877 1.00 79.94 779 ALA A O 1
ATOM 5839 N N . CYS A 1 780 ? -12.891 18.559 14.686 1.00 84.00 780 CYS A N 1
ATOM 5840 C CA . CYS A 1 780 ? -11.649 17.814 14.847 1.00 84.00 780 CYS A CA 1
ATOM 5841 C C . CYS A 1 780 ? -10.972 17.536 13.490 1.00 84.00 780 CYS A C 1
ATOM 5843 O O . CYS A 1 780 ? -9.775 17.782 13.350 1.00 84.00 780 CYS A O 1
ATOM 5845 N N . ALA A 1 781 ? -11.731 17.125 12.467 1.00 89.75 781 ALA A N 1
ATOM 5846 C CA . ALA A 1 781 ? -11.193 16.864 11.128 1.00 89.75 781 ALA A CA 1
ATOM 5847 C C . ALA A 1 781 ? -10.621 18.146 10.491 1.00 89.75 781 ALA A C 1
ATOM 5849 O O . ALA A 1 781 ? -9.495 18.166 9.994 1.00 89.75 781 ALA A O 1
ATOM 5850 N N . ALA A 1 782 ? -11.347 19.265 10.586 1.00 88.44 782 ALA A N 1
ATOM 5851 C CA . ALA A 1 782 ? -10.869 20.559 10.103 1.00 88.44 782 ALA A CA 1
ATOM 5852 C C . ALA A 1 782 ? -9.604 21.036 10.843 1.00 88.44 782 ALA A C 1
ATOM 5854 O O . ALA A 1 782 ? -8.693 21.578 10.214 1.00 88.44 782 ALA A O 1
ATOM 5855 N N . LYS A 1 783 ? -9.524 20.826 12.166 1.00 85.56 783 LYS A N 1
ATOM 5856 C CA . LYS A 1 783 ? -8.329 21.124 12.974 1.00 85.56 783 LYS A CA 1
ATOM 5857 C C . LYS A 1 783 ? -7.135 20.289 12.517 1.00 85.56 783 LYS A C 1
ATOM 5859 O O . LYS A 1 783 ? -6.084 20.856 12.235 1.00 85.56 783 LYS A O 1
ATOM 5864 N N . ARG A 1 784 ? -7.317 18.978 12.357 1.00 88.75 784 ARG A N 1
ATOM 5865 C CA . ARG A 1 784 ? -6.260 18.062 11.913 1.00 88.75 784 ARG A CA 1
ATOM 5866 C C . ARG A 1 784 ? -5.723 18.408 10.530 1.00 88.75 784 ARG A C 1
ATOM 5868 O O . ARG A 1 784 ? -4.513 18.379 10.352 1.00 88.75 784 ARG A O 1
ATOM 5875 N N . LEU A 1 785 ? -6.566 18.788 9.564 1.00 90.94 785 LEU A N 1
ATOM 5876 C CA . LEU A 1 785 ? -6.073 19.258 8.258 1.00 90.94 785 LEU A CA 1
ATOM 5877 C C . LEU A 1 785 ? -5.116 20.447 8.395 1.00 90.94 785 LEU A C 1
ATOM 5879 O O . LEU A 1 785 ? -4.064 20.464 7.761 1.00 90.94 785 LEU A O 1
ATOM 5883 N N . ARG A 1 786 ? -5.462 21.429 9.237 1.00 90.12 786 ARG A N 1
ATOM 5884 C CA . ARG A 1 786 ? -4.601 22.595 9.489 1.00 90.12 786 ARG A CA 1
ATOM 5885 C C . ARG A 1 786 ? -3.303 22.181 10.180 1.00 90.12 786 ARG A C 1
ATOM 5887 O O . ARG A 1 786 ? -2.234 22.591 9.746 1.00 90.12 786 ARG A O 1
ATOM 5894 N N . GLU A 1 787 ? -3.386 21.316 11.191 1.00 87.75 787 GLU A N 1
ATOM 5895 C CA . GLU A 1 787 ? -2.214 20.769 11.889 1.00 87.75 787 GLU A CA 1
ATOM 5896 C C . GLU A 1 787 ? -1.273 20.013 10.942 1.00 87.75 787 GLU A C 1
ATOM 5898 O O . GLU A 1 787 ? -0.062 20.149 11.071 1.00 87.75 787 GLU A O 1
ATOM 5903 N N . LYS A 1 788 ? -1.797 19.271 9.957 1.00 91.00 788 LYS A N 1
ATOM 5904 C CA . LYS A 1 788 ? -0.988 18.562 8.947 1.00 91.00 788 LYS A CA 1
ATOM 5905 C C . LYS A 1 788 ? -0.232 19.525 8.023 1.00 91.00 788 LYS A C 1
ATOM 5907 O O . LYS A 1 788 ? 0.913 19.244 7.667 1.00 91.00 788 LYS A O 1
ATOM 5912 N N . VAL A 1 789 ? -0.838 20.660 7.654 1.00 91.56 789 VAL A N 1
ATOM 5913 C CA . VAL A 1 789 ? -0.166 21.720 6.873 1.00 91.56 789 VAL A CA 1
ATOM 5914 C C . VAL A 1 789 ? 0.929 22.394 7.702 1.00 91.56 789 VAL A C 1
ATOM 5916 O O . VAL A 1 789 ? 2.050 22.550 7.225 1.00 91.56 789 VAL A O 1
ATOM 5919 N N . GLU A 1 790 ? 0.644 22.735 8.958 1.00 87.94 790 GLU A N 1
ATOM 5920 C CA . GLU A 1 790 ? 1.630 23.335 9.870 1.00 87.94 790 GLU A CA 1
ATOM 5921 C C . GLU A 1 790 ? 2.775 22.367 10.194 1.00 87.94 790 GLU A C 1
ATOM 5923 O O . GLU A 1 790 ? 3.943 22.752 10.199 1.00 87.94 790 GLU A O 1
ATOM 5928 N N . ALA A 1 791 ? 2.469 21.079 10.357 1.00 85.44 791 ALA A N 1
ATOM 5929 C CA . ALA A 1 791 ? 3.470 20.028 10.457 1.00 85.44 791 ALA A CA 1
ATOM 5930 C C . ALA A 1 791 ? 4.375 19.986 9.219 1.00 85.44 791 ALA A C 1
ATOM 5932 O O . ALA A 1 791 ? 5.573 19.780 9.366 1.00 85.44 791 ALA A O 1
ATOM 5933 N N . GLY A 1 792 ? 3.835 20.211 8.015 1.00 86.62 792 GLY A N 1
ATOM 5934 C CA . GLY A 1 792 ? 4.617 20.287 6.776 1.00 86.62 792 GLY A CA 1
ATOM 5935 C C . GLY A 1 792 ? 5.546 21.491 6.699 1.00 86.62 792 GLY A C 1
ATOM 5936 O O . GLY A 1 792 ? 6.663 21.380 6.186 1.00 86.62 792 GLY A O 1
ATOM 5937 N N . ILE A 1 793 ? 5.128 22.625 7.260 1.00 83.94 793 ILE A N 1
ATOM 5938 C CA . ILE A 1 793 ? 5.987 23.803 7.418 1.00 83.94 793 ILE A CA 1
ATOM 5939 C C . ILE A 1 793 ? 7.139 23.466 8.369 1.00 83.94 793 ILE A C 1
ATOM 5941 O O . ILE A 1 793 ? 8.296 23.571 7.970 1.00 83.94 793 ILE A O 1
ATOM 5945 N N . ASN A 1 794 ? 6.833 22.961 9.567 1.00 80.81 794 ASN A N 1
ATOM 5946 C CA . ASN A 1 794 ? 7.841 22.605 10.573 1.00 80.81 794 ASN A CA 1
ATOM 5947 C C . ASN A 1 794 ? 8.807 21.522 10.065 1.00 80.81 794 ASN A C 1
ATOM 5949 O O . ASN A 1 794 ? 10.012 21.603 10.279 1.00 80.81 794 ASN A O 1
ATOM 5953 N N . ALA A 1 795 ? 8.286 20.521 9.354 1.00 76.81 795 ALA A N 1
ATOM 5954 C CA . ALA A 1 795 ? 9.071 19.457 8.740 1.00 76.81 795 ALA A CA 1
ATOM 5955 C C . ALA A 1 795 ? 10.046 19.995 7.684 1.00 76.81 795 ALA A C 1
ATOM 5957 O O . ALA A 1 795 ? 11.164 19.499 7.565 1.00 76.81 795 ALA A O 1
ATOM 5958 N N . SER A 1 796 ? 9.651 21.038 6.948 1.00 70.06 796 SER A N 1
ATOM 5959 C CA . SER A 1 796 ? 10.553 21.724 6.020 1.00 70.06 796 SER A CA 1
ATOM 5960 C C . SER A 1 796 ? 11.690 22.446 6.745 1.00 70.06 796 SER A C 1
ATOM 5962 O O . SER A 1 796 ? 12.760 22.595 6.175 1.00 70.06 796 SER A O 1
ATOM 5964 N N . GLU A 1 797 ? 11.474 22.891 7.983 1.00 70.56 797 GLU A N 1
ATOM 5965 C CA . GLU A 1 797 ? 12.421 23.679 8.784 1.00 70.56 797 GLU A CA 1
ATOM 5966 C C . GLU A 1 797 ? 13.355 22.816 9.656 1.00 70.56 797 GLU A C 1
ATOM 5968 O O . GLU A 1 797 ? 14.088 23.344 10.494 1.00 70.56 797 GLU A O 1
ATOM 5973 N N . ILE A 1 798 ? 13.361 21.490 9.474 1.00 73.69 798 ILE A N 1
ATOM 5974 C CA . ILE A 1 798 ? 14.278 20.591 10.185 1.00 73.69 798 ILE A CA 1
ATOM 5975 C C . ILE A 1 798 ? 15.728 20.968 9.861 1.00 73.69 798 ILE A C 1
ATOM 5977 O O . ILE A 1 798 ? 16.107 21.099 8.698 1.00 73.69 798 ILE A O 1
ATOM 5981 N N . THR A 1 799 ? 16.554 21.096 10.900 1.00 75.31 799 THR A N 1
ATOM 5982 C CA . THR A 1 799 ? 17.969 21.481 10.814 1.00 75.31 799 THR A CA 1
ATOM 5983 C C . THR A 1 799 ? 18.839 20.593 11.718 1.00 75.31 799 THR A C 1
ATOM 5985 O O . THR A 1 799 ? 18.362 20.022 12.699 1.00 75.31 799 THR A O 1
ATOM 5988 N N . ASN A 1 800 ? 20.129 20.480 11.397 1.00 80.00 800 ASN A N 1
ATOM 5989 C CA . ASN A 1 800 ? 21.180 19.732 12.093 1.00 80.00 800 ASN A CA 1
ATOM 5990 C C . ASN A 1 800 ? 20.897 18.228 12.239 1.00 80.00 800 ASN A C 1
ATOM 5992 O O . ASN A 1 800 ? 21.229 17.618 13.257 1.00 80.00 800 ASN A O 1
ATOM 5996 N N . LYS A 1 801 ? 20.268 17.618 11.229 1.00 84.81 801 LYS A N 1
ATOM 5997 C CA . LYS A 1 801 ? 19.945 16.186 11.191 1.00 84.81 801 LYS A CA 1
ATOM 5998 C C . LYS A 1 801 ? 20.728 15.452 10.104 1.00 84.81 801 LYS A C 1
ATOM 6000 O O . LYS A 1 801 ? 20.938 15.974 9.012 1.00 84.81 801 LYS A O 1
ATOM 6005 N N . SER A 1 802 ? 21.110 14.208 10.388 1.00 90.44 802 SER A N 1
ATOM 6006 C CA . SER A 1 802 ? 21.455 13.238 9.344 1.00 90.44 802 SER A CA 1
ATOM 6007 C C . SER A 1 802 ? 20.161 12.614 8.821 1.00 90.44 802 SER A C 1
ATOM 6009 O O . SER A 1 802 ? 19.361 12.104 9.617 1.00 90.44 802 SER A O 1
ATOM 6011 N N . ILE A 1 803 ? 19.942 12.699 7.510 1.00 91.38 803 ILE A N 1
ATOM 6012 C CA . ILE A 1 803 ? 18.726 12.259 6.822 1.00 91.38 803 ILE A CA 1
ATOM 6013 C C . ILE A 1 803 ? 19.120 11.221 5.771 1.00 91.38 803 ILE A C 1
ATOM 6015 O O . ILE A 1 803 ? 19.990 11.473 4.938 1.00 91.38 803 ILE A O 1
ATOM 6019 N N . MET A 1 804 ? 18.487 10.051 5.814 1.00 95.75 804 MET A N 1
ATOM 6020 C CA . MET A 1 804 ? 18.646 8.997 4.816 1.00 95.75 804 MET A CA 1
ATOM 6021 C C . MET A 1 804 ? 17.385 8.911 3.964 1.00 95.75 804 MET A C 1
ATOM 6023 O O . MET A 1 804 ? 16.332 8.495 4.443 1.00 95.75 804 MET A O 1
ATOM 6027 N N . HIS A 1 805 ? 17.501 9.268 2.695 1.00 95.38 805 HIS A N 1
ATOM 6028 C CA . HIS A 1 805 ? 16.467 9.059 1.702 1.00 95.38 805 HIS A CA 1
ATOM 6029 C C . HIS A 1 805 ? 16.631 7.683 1.068 1.00 95.38 805 HIS A C 1
ATOM 6031 O O . HIS A 1 805 ? 17.737 7.338 0.662 1.00 95.38 805 HIS A O 1
ATOM 6037 N N . THR A 1 806 ? 15.564 6.891 0.976 1.00 96.50 806 THR A N 1
ATOM 6038 C CA . THR A 1 806 ? 15.613 5.572 0.324 1.00 96.50 806 THR A CA 1
ATOM 6039 C C . THR A 1 806 ? 14.644 5.511 -0.845 1.00 96.50 806 THR A C 1
ATOM 6041 O O . THR A 1 806 ? 13.484 5.894 -0.694 1.00 96.50 806 THR A O 1
ATOM 6044 N N . GLY A 1 807 ? 15.129 5.055 -2.000 1.00 93.69 807 GLY A N 1
ATOM 6045 C CA . GLY A 1 807 ? 14.381 4.882 -3.245 1.00 93.69 807 GLY A CA 1
ATOM 6046 C C . GLY A 1 807 ? 14.395 3.420 -3.694 1.00 93.69 807 GLY A C 1
ATOM 6047 O O . GLY A 1 807 ? 15.484 2.846 -3.809 1.00 93.69 807 GLY A O 1
ATOM 6048 N N . PRO A 1 808 ? 13.236 2.782 -3.941 1.00 92.12 808 PRO A N 1
ATOM 6049 C CA . PRO A 1 808 ? 13.204 1.497 -4.632 1.00 92.12 808 PRO A CA 1
ATOM 6050 C C . PRO A 1 808 ? 13.944 1.551 -5.976 1.00 92.12 808 PRO A C 1
ATOM 6052 O O . PRO A 1 808 ? 14.836 0.732 -6.225 1.00 92.12 808 PRO A O 1
ATOM 6055 N N . HIS A 1 809 ? 13.627 2.561 -6.783 1.00 90.06 809 HIS A N 1
ATOM 6056 C CA . HIS A 1 809 ? 14.247 2.906 -8.054 1.00 90.06 809 HIS A CA 1
ATOM 6057 C C . HIS A 1 809 ? 14.810 4.333 -8.026 1.00 90.06 809 HIS A C 1
ATOM 6059 O O . HIS A 1 809 ? 14.486 5.155 -7.168 1.00 90.06 809 HIS A O 1
ATOM 6065 N N . HIS A 1 810 ? 15.670 4.609 -9.001 1.00 92.00 810 HIS A N 1
ATOM 6066 C CA . HIS A 1 810 ? 16.439 5.841 -9.206 1.00 92.00 810 HIS A CA 1
ATOM 6067 C C . HIS A 1 810 ? 15.621 7.113 -9.472 1.00 92.00 810 HIS A C 1
ATOM 6069 O O . HIS A 1 810 ? 16.185 8.197 -9.478 1.00 92.00 810 HIS A O 1
ATOM 6075 N N . ASP A 1 811 ? 14.324 6.994 -9.748 1.00 88.75 811 ASP A N 1
ATOM 6076 C CA . ASP A 1 811 ? 13.386 8.095 -10.011 1.00 88.75 811 ASP A CA 1
ATOM 6077 C C . ASP A 1 811 ? 12.396 8.351 -8.867 1.00 88.75 811 ASP A C 1
ATOM 6079 O O . ASP A 1 811 ? 11.724 9.383 -8.855 1.00 88.75 811 ASP A O 1
ATOM 6083 N N . ASP A 1 812 ? 12.291 7.436 -7.902 1.00 90.12 812 ASP A N 1
ATOM 6084 C CA . ASP A 1 812 ? 11.199 7.460 -6.929 1.00 90.12 812 ASP A CA 1
ATOM 6085 C C . ASP A 1 812 ? 11.264 8.674 -5.998 1.00 90.12 812 ASP A C 1
ATOM 6087 O O . ASP A 1 812 ? 10.247 9.318 -5.744 1.00 90.12 812 ASP A O 1
ATOM 6091 N N . VAL A 1 813 ? 12.447 9.018 -5.483 1.00 91.06 813 VAL A N 1
ATOM 6092 C CA . VAL A 1 813 ? 12.628 10.139 -4.542 1.00 91.06 813 VAL A CA 1
ATOM 6093 C C . VAL A 1 813 ? 12.433 11.483 -5.256 1.00 91.06 813 VAL A C 1
ATOM 6095 O O . VAL A 1 813 ? 11.823 12.414 -4.722 1.00 91.06 813 VAL A O 1
ATOM 6098 N N . GLU A 1 814 ? 12.936 11.568 -6.482 1.00 89.19 814 GLU A N 1
ATOM 6099 C CA . GLU A 1 814 ? 12.903 12.729 -7.360 1.00 89.19 814 GLU A CA 1
ATOM 6100 C C . GLU A 1 814 ? 11.473 13.074 -7.772 1.00 89.19 814 GLU A C 1
ATOM 6102 O O . GLU A 1 814 ? 11.077 14.237 -7.732 1.00 89.19 814 GLU A O 1
ATOM 6107 N N . LEU A 1 815 ? 10.678 12.064 -8.119 1.00 88.56 815 LEU A N 1
ATOM 6108 C CA . LEU A 1 815 ? 9.305 12.250 -8.570 1.00 88.56 815 LEU A CA 1
ATOM 6109 C C . LEU A 1 815 ? 8.297 12.391 -7.420 1.00 88.56 815 LEU A C 1
ATOM 6111 O O . LEU A 1 815 ? 7.280 13.064 -7.581 1.00 88.56 815 LEU A O 1
ATOM 6115 N N . SER A 1 816 ? 8.560 11.788 -6.259 1.00 88.44 816 SER A N 1
ATOM 6116 C CA . SER A 1 816 ? 7.590 11.767 -5.155 1.00 88.44 816 SER A CA 1
ATOM 6117 C C . SER A 1 816 ? 7.543 13.072 -4.359 1.00 88.44 816 SER A C 1
ATOM 6119 O O . SER A 1 816 ? 6.473 13.659 -4.201 1.00 88.44 816 SER A O 1
ATOM 6121 N N . TYR A 1 817 ? 8.681 13.541 -3.835 1.00 86.69 817 TYR A N 1
ATOM 6122 C CA . TYR A 1 817 ? 8.696 14.679 -2.906 1.00 86.69 817 TYR A CA 1
ATOM 6123 C C . TYR A 1 817 ? 9.861 15.659 -3.100 1.00 86.69 817 TYR A C 1
ATOM 6125 O O . TYR A 1 817 ? 10.100 16.497 -2.228 1.00 86.69 817 TYR A O 1
ATOM 6133 N N . HIS A 1 818 ? 10.559 15.648 -4.242 1.00 82.94 818 HIS A N 1
ATOM 6134 C CA . HIS A 1 818 ? 11.642 16.610 -4.497 1.00 82.94 818 HIS A CA 1
ATOM 6135 C C . HIS A 1 818 ? 11.223 18.073 -4.391 1.00 82.94 818 HIS A C 1
ATOM 6137 O O . HIS A 1 818 ? 11.933 18.852 -3.750 1.00 82.94 818 HIS A O 1
ATOM 6143 N N . GLY A 1 819 ? 10.049 18.433 -4.918 1.00 73.56 819 GLY A N 1
ATOM 6144 C CA . GLY A 1 819 ? 9.522 19.793 -4.794 1.00 73.56 819 GLY A CA 1
ATOM 6145 C C . GLY A 1 819 ? 9.415 20.275 -3.336 1.00 73.56 819 GLY A C 1
ATOM 6146 O O . GLY A 1 819 ? 9.549 21.464 -3.054 1.00 73.56 819 GLY A O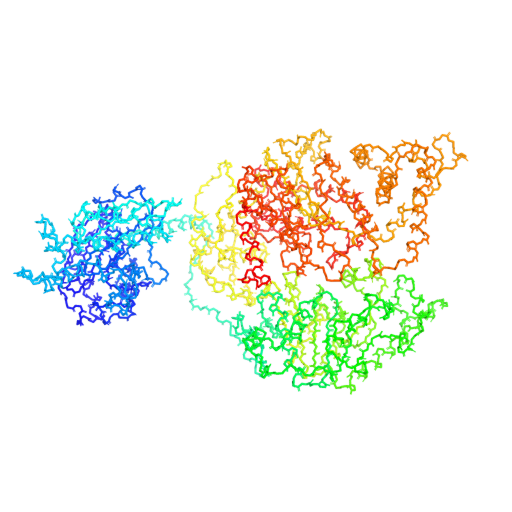 1
ATOM 6147 N N . ALA A 1 820 ? 9.273 19.349 -2.382 1.00 73.44 820 ALA A N 1
ATOM 6148 C CA . ALA A 1 820 ? 9.219 19.622 -0.948 1.00 73.44 820 ALA A CA 1
ATOM 6149 C C . ALA A 1 820 ? 10.600 19.645 -0.250 1.00 73.44 820 ALA A C 1
ATOM 6151 O O . ALA A 1 820 ? 10.707 20.147 0.871 1.00 73.44 820 ALA A O 1
ATOM 6152 N N . MET A 1 821 ? 11.667 19.138 -0.884 1.00 75.44 821 MET A N 1
ATOM 6153 C CA . MET A 1 821 ? 12.997 18.984 -0.268 1.00 75.44 821 MET A CA 1
ATOM 6154 C C . MET A 1 821 ? 13.872 20.242 -0.293 1.00 75.44 821 MET A C 1
ATOM 6156 O O . MET A 1 821 ? 14.878 20.279 0.413 1.00 75.44 821 MET A O 1
ATOM 6160 N N . HIS A 1 822 ? 13.537 21.285 -1.058 1.00 67.06 822 HIS A N 1
ATOM 6161 C CA . HIS A 1 822 ? 14.421 22.448 -1.251 1.00 67.06 822 HIS A CA 1
ATOM 6162 C C . HIS A 1 822 ? 14.851 23.137 0.061 1.00 67.06 822 HIS A C 1
ATOM 6164 O O . HIS A 1 822 ? 15.968 23.656 0.135 1.00 67.06 822 HIS A O 1
ATOM 6170 N N . VAL A 1 823 ? 14.022 23.081 1.112 1.00 60.16 823 VAL A N 1
ATOM 6171 C CA . VAL A 1 823 ? 14.373 23.596 2.449 1.00 60.16 823 VAL A CA 1
ATOM 6172 C C . VAL A 1 823 ? 15.261 22.621 3.230 1.00 60.16 823 VAL A C 1
ATOM 6174 O O . VAL A 1 823 ? 16.252 23.050 3.813 1.00 60.16 823 VAL A O 1
ATOM 6177 N N . MET A 1 824 ? 15.004 21.309 3.157 1.00 67.50 824 MET A N 1
ATOM 6178 C CA . MET A 1 824 ? 15.843 20.267 3.787 1.00 67.50 824 MET A CA 1
ATOM 6179 C C . MET A 1 824 ? 17.246 20.190 3.171 1.00 67.50 824 MET A C 1
ATOM 6181 O O . MET A 1 824 ? 18.216 19.840 3.851 1.00 67.50 824 MET A O 1
ATOM 6185 N N . LEU A 1 825 ? 17.351 20.546 1.887 1.00 70.50 825 LEU A N 1
ATOM 6186 C CA . LEU A 1 825 ? 18.596 20.665 1.128 1.00 70.50 825 LEU A CA 1
ATOM 6187 C C . LEU A 1 825 ? 19.294 22.023 1.326 1.00 70.50 825 LEU A C 1
ATOM 6189 O O . LEU A 1 825 ? 20.426 22.186 0.880 1.00 70.50 825 LEU A O 1
ATOM 6193 N N . GLY A 1 826 ? 18.654 22.990 1.996 1.00 55.81 826 GLY A N 1
ATOM 6194 C CA . GLY A 1 826 ? 19.255 24.277 2.351 1.00 55.81 826 GLY A CA 1
ATOM 6195 C C . GLY A 1 826 ? 19.408 25.284 1.205 1.00 55.81 826 GLY A C 1
ATOM 6196 O O . GLY A 1 826 ? 20.341 26.086 1.250 1.00 55.81 826 GLY A O 1
ATOM 6197 N N . ARG A 1 827 ? 18.534 25.261 0.186 1.00 57.88 827 ARG A N 1
ATOM 6198 C CA . ARG A 1 827 ? 18.569 26.210 -0.947 1.00 57.88 827 ARG A CA 1
ATOM 6199 C C . ARG A 1 827 ? 17.927 27.556 -0.569 1.00 57.88 827 ARG A C 1
ATOM 6201 O O . ARG A 1 827 ? 16.861 27.582 0.039 1.00 57.88 827 ARG A O 1
ATOM 6208 N N . GLU A 1 828 ? 18.539 28.681 -0.949 1.00 50.47 828 GLU A N 1
ATOM 6209 C CA . GLU A 1 828 ? 17.951 30.020 -0.753 1.00 50.47 828 GLU A CA 1
ATOM 6210 C C . GLU A 1 828 ? 16.988 30.392 -1.900 1.00 50.47 828 GLU A C 1
ATOM 6212 O O . GLU A 1 828 ? 17.206 30.004 -3.047 1.00 50.47 828 GLU A O 1
ATOM 6217 N N . GLN A 1 829 ? 15.931 31.156 -1.601 1.00 49.69 829 GLN A N 1
ATOM 6218 C CA . GLN A 1 829 ? 15.061 31.819 -2.587 1.00 49.69 829 GLN A CA 1
ATOM 6219 C C . GLN A 1 829 ? 15.390 33.319 -2.647 1.00 49.69 829 GLN A C 1
ATOM 6221 O O . GLN A 1 829 ? 15.554 33.966 -1.613 1.00 49.69 829 GLN A O 1
ATOM 6226 N N . ASN A 1 830 ? 15.486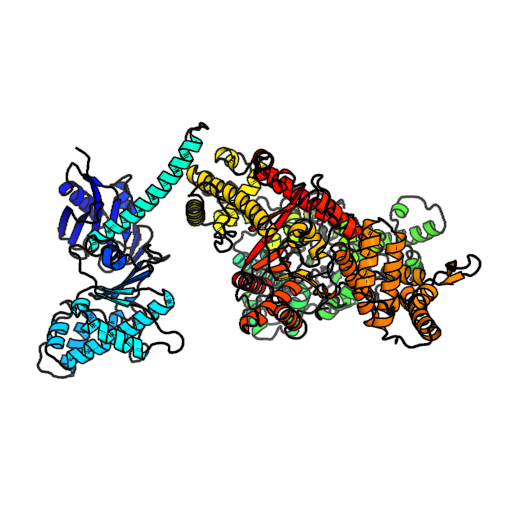 33.865 -3.855 1.00 46.66 830 ASN A N 1
ATOM 6227 C CA . ASN A 1 830 ? 15.511 35.293 -4.141 1.00 46.66 830 ASN A CA 1
ATOM 6228 C C . ASN A 1 830 ? 14.146 35.919 -3.788 1.00 46.66 830 ASN A C 1
ATOM 6230 O O . ASN A 1 830 ? 13.118 35.238 -3.819 1.00 46.66 830 ASN A O 1
ATOM 6234 N N . PRO A 1 831 ? 14.102 37.241 -3.538 1.00 40.12 831 PRO A N 1
ATOM 6235 C CA . PRO A 1 831 ? 12.859 37.980 -3.298 1.00 40.12 831 PRO A CA 1
ATOM 6236 C C . PRO A 1 831 ? 11.835 37.930 -4.445 1.00 40.12 831 PRO A C 1
ATOM 6238 O O . PRO A 1 831 ? 10.670 38.248 -4.230 1.00 40.12 831 PRO A O 1
ATOM 6241 N N . ASP A 1 832 ? 12.256 37.563 -5.657 1.00 46.97 832 ASP A N 1
ATOM 6242 C CA . ASP A 1 832 ? 11.399 37.399 -6.839 1.00 46.97 832 ASP A CA 1
ATOM 6243 C C . ASP A 1 832 ? 10.876 35.958 -7.020 1.00 46.97 832 ASP A C 1
ATOM 6245 O O . ASP A 1 832 ? 10.216 35.662 -8.014 1.00 46.97 832 ASP A O 1
ATOM 6249 N N . GLY A 1 833 ? 11.163 35.063 -6.067 1.00 44.97 833 GLY A N 1
ATOM 6250 C CA . GLY A 1 833 ? 10.759 33.656 -6.094 1.00 44.97 833 GLY A CA 1
ATOM 6251 C C . GLY A 1 833 ? 11.732 32.723 -6.822 1.00 44.97 833 GLY A C 1
ATOM 6252 O O . GLY A 1 833 ? 11.552 31.510 -6.767 1.00 44.97 833 GLY A O 1
ATOM 6253 N N . THR A 1 834 ? 12.786 33.232 -7.464 1.00 49.81 834 THR A N 1
ATOM 6254 C CA . THR A 1 834 ? 13.802 32.391 -8.126 1.00 49.81 834 THR A CA 1
ATOM 6255 C C . THR A 1 834 ? 14.848 31.895 -7.120 1.00 49.81 834 THR A C 1
ATOM 6257 O O . THR A 1 834 ? 15.177 32.605 -6.188 1.00 49.81 834 THR A O 1
ATOM 6260 N N . HIS A 1 835 ? 15.407 30.688 -7.223 1.00 53.00 835 HIS A N 1
ATOM 6261 C CA . HIS A 1 835 ? 16.383 30.221 -6.218 1.00 53.00 835 HIS A CA 1
ATOM 6262 C C . HIS A 1 835 ? 17.773 30.881 -6.371 1.00 53.00 835 HIS A C 1
ATOM 6264 O O . HIS A 1 835 ? 18.280 31.031 -7.485 1.00 53.00 835 HIS A O 1
ATOM 6270 N N . VAL A 1 836 ? 18.429 31.246 -5.257 1.00 46.97 836 VAL A N 1
ATOM 6271 C CA . VAL A 1 836 ? 19.807 31.769 -5.256 1.00 46.97 836 VAL A CA 1
ATOM 6272 C C . VAL A 1 836 ? 20.772 30.631 -5.587 1.00 46.97 836 VAL A C 1
ATOM 6274 O O . VAL A 1 836 ? 20.803 29.592 -4.932 1.00 46.97 836 VAL A O 1
ATOM 6277 N N . ASN A 1 837 ? 21.647 30.865 -6.561 1.00 49.47 837 ASN A N 1
ATOM 6278 C CA . ASN A 1 837 ? 22.678 29.925 -7.004 1.00 49.47 837 ASN A CA 1
ATOM 6279 C C . ASN A 1 837 ? 23.894 29.808 -6.050 1.00 49.47 837 ASN A C 1
ATOM 6281 O O . ASN A 1 837 ? 24.959 29.320 -6.452 1.00 49.47 837 ASN A O 1
ATOM 6285 N N . GLN A 1 838 ? 23.795 30.252 -4.793 1.00 41.47 838 GLN A N 1
ATOM 6286 C CA . GLN A 1 838 ? 24.940 30.297 -3.880 1.00 41.47 838 GLN A CA 1
ATOM 6287 C C . GLN A 1 838 ? 25.113 29.033 -3.035 1.00 41.47 838 GLN A C 1
ATOM 6289 O O . GLN A 1 838 ? 24.334 28.088 -3.095 1.00 41.47 838 GLN A O 1
ATOM 6294 N N . VAL A 1 839 ? 26.322 28.936 -2.489 1.00 43.25 839 VAL A N 1
ATOM 6295 C CA . VAL A 1 839 ? 26.991 27.796 -1.849 1.00 43.25 839 VAL A CA 1
ATOM 6296 C C . VAL A 1 839 ? 26.064 27.054 -0.884 1.00 43.25 839 VAL A C 1
ATOM 6298 O O . VAL A 1 839 ? 25.210 27.695 -0.294 1.00 43.25 839 VAL A O 1
ATOM 6301 N N . LEU A 1 840 ? 26.238 25.731 -0.748 1.00 42.62 840 LEU A N 1
ATOM 6302 C CA . LEU A 1 840 ? 26.361 25.026 0.539 1.00 42.62 840 LEU A CA 1
ATOM 6303 C C . LEU A 1 840 ? 26.261 23.501 0.328 1.00 42.62 840 LEU A C 1
ATOM 6305 O O . LEU A 1 840 ? 25.184 22.922 0.279 1.00 42.62 840 LEU A O 1
ATOM 6309 N N . GLY A 1 841 ? 27.427 22.843 0.283 1.00 42.19 841 GLY A N 1
ATOM 6310 C CA . GLY A 1 841 ? 27.567 21.420 0.640 1.00 42.19 841 GLY A CA 1
ATOM 6311 C C . GLY A 1 841 ? 27.357 21.156 2.146 1.00 42.19 841 GLY A C 1
ATOM 6312 O O . GLY A 1 841 ? 27.444 20.014 2.603 1.00 42.19 841 GLY A O 1
ATOM 6313 N N . GLU A 1 842 ? 27.040 22.216 2.896 1.00 47.91 842 GLU A N 1
ATOM 6314 C CA . GLU A 1 842 ? 26.623 22.250 4.296 1.00 47.91 842 GLU A CA 1
ATOM 6315 C C . GLU A 1 842 ? 25.306 23.040 4.368 1.00 47.91 842 GLU A C 1
ATOM 6317 O O . GLU A 1 842 ? 25.318 24.242 4.599 1.00 47.91 842 GLU A O 1
ATOM 6322 N N . ALA A 1 843 ? 24.178 22.396 4.045 1.00 48.22 843 ALA A N 1
ATOM 6323 C CA . ALA A 1 843 ? 22.842 23.001 3.939 1.00 48.22 843 ALA A CA 1
ATOM 6324 C C . ALA A 1 843 ? 22.569 24.081 5.008 1.00 48.22 843 ALA A C 1
ATOM 6326 O O . ALA A 1 843 ? 22.988 23.929 6.156 1.00 48.22 843 ALA A O 1
ATOM 6327 N N . ARG A 1 844 ? 21.824 25.147 4.672 1.00 41.69 844 ARG A N 1
ATOM 6328 C CA . ARG A 1 844 ? 21.298 26.110 5.660 1.00 41.69 844 ARG A CA 1
ATOM 6329 C C . ARG A 1 844 ? 20.669 25.324 6.822 1.00 41.69 844 ARG A C 1
ATOM 6331 O O . ARG A 1 844 ? 19.667 24.643 6.640 1.00 41.69 844 ARG A O 1
ATOM 6338 N N . GLY A 1 845 ? 21.315 25.372 7.987 1.00 53.97 845 GLY A N 1
ATOM 6339 C CA . GLY A 1 845 ? 20.911 24.621 9.172 1.00 53.97 845 GLY A CA 1
ATOM 6340 C C . GLY A 1 845 ? 21.657 23.314 9.459 1.00 53.97 845 GLY A C 1
ATOM 6341 O O . GLY A 1 845 ? 21.259 22.646 10.389 1.00 53.97 845 GLY A O 1
ATOM 6342 N N . GLY A 1 846 ? 22.710 22.913 8.741 1.00 66.19 846 GLY A N 1
ATOM 6343 C CA . GLY A 1 846 ? 23.593 21.804 9.154 1.00 66.19 846 GLY A CA 1
ATOM 6344 C C . GLY A 1 846 ? 23.070 20.377 8.913 1.00 66.19 846 GLY A C 1
ATOM 6345 O O . GLY A 1 846 ? 23.597 19.431 9.497 1.00 66.19 846 GLY A O 1
ATOM 6346 N N . ASN A 1 847 ? 22.046 20.187 8.070 1.00 80.62 847 ASN A N 1
ATOM 6347 C CA . ASN A 1 847 ? 21.601 18.840 7.689 1.00 80.62 847 ASN A CA 1
ATOM 6348 C C . ASN A 1 847 ? 22.636 18.119 6.813 1.00 80.62 847 ASN A C 1
ATOM 6350 O O . ASN A 1 847 ? 23.267 18.719 5.939 1.00 80.62 847 ASN A O 1
ATOM 6354 N N . THR A 1 848 ? 22.741 16.803 6.988 1.00 86.81 848 THR A N 1
ATOM 6355 C CA . THR A 1 848 ? 23.511 15.906 6.118 1.00 86.81 848 THR A CA 1
ATOM 6356 C C . THR A 1 848 ? 22.552 14.933 5.440 1.00 86.81 848 THR A C 1
ATOM 6358 O O . THR A 1 848 ? 22.040 14.022 6.083 1.00 86.81 848 THR A O 1
ATOM 6361 N N . ASN A 1 849 ? 22.301 15.134 4.146 1.00 89.88 849 ASN A N 1
ATOM 6362 C CA . ASN A 1 849 ? 21.386 14.303 3.363 1.00 89.88 849 ASN A CA 1
ATOM 6363 C C . ASN A 1 849 ? 22.153 13.190 2.636 1.00 89.88 849 ASN A C 1
ATOM 6365 O O . ASN A 1 849 ? 23.180 13.449 2.006 1.00 89.88 849 ASN A O 1
ATOM 6369 N N . HIS A 1 850 ? 21.641 11.967 2.712 1.00 94.50 850 HIS A N 1
ATOM 6370 C CA . HIS A 1 850 ? 22.120 10.791 1.994 1.00 94.50 850 HIS A CA 1
ATOM 6371 C C . HIS A 1 850 ? 20.986 10.195 1.165 1.00 94.50 850 HIS A C 1
ATOM 6373 O O . HIS A 1 850 ? 19.848 10.200 1.617 1.00 94.50 850 HIS A O 1
ATOM 6379 N N . PHE A 1 851 ? 21.297 9.650 -0.007 1.00 96.00 851 PHE A N 1
ATOM 6380 C CA . PHE A 1 851 ? 20.322 9.026 -0.903 1.00 96.00 851 PHE A CA 1
ATOM 6381 C C . PHE A 1 851 ? 20.745 7.591 -1.169 1.00 96.00 851 PHE A C 1
ATOM 6383 O O . PHE A 1 851 ? 21.886 7.364 -1.551 1.00 96.00 851 PHE A O 1
ATOM 6390 N N . ALA A 1 852 ? 19.866 6.627 -0.932 1.00 97.69 852 ALA A N 1
ATOM 6391 C CA . ALA A 1 852 ? 20.135 5.208 -1.092 1.00 97.69 852 ALA A CA 1
ATOM 6392 C C . ALA A 1 852 ? 19.114 4.576 -2.038 1.00 97.69 852 ALA A C 1
ATOM 6394 O O . ALA A 1 852 ? 17.927 4.505 -1.727 1.00 97.69 852 ALA A O 1
ATOM 6395 N N . TYR A 1 853 ? 19.594 4.077 -3.168 1.00 97.06 853 TYR A N 1
ATOM 6396 C CA . TYR A 1 853 ? 18.792 3.400 -4.177 1.00 97.06 853 TYR A CA 1
ATOM 6397 C C . TYR A 1 853 ? 19.017 1.900 -4.069 1.00 97.06 853 TYR A C 1
ATOM 6399 O O . TYR A 1 853 ? 20.158 1.424 -4.095 1.00 97.06 853 TYR A O 1
ATOM 6407 N N . LEU A 1 854 ? 17.934 1.155 -3.853 1.00 95.44 854 LEU A N 1
ATOM 6408 C CA . LEU A 1 854 ? 18.036 -0.252 -3.476 1.00 95.44 854 LEU A CA 1
ATOM 6409 C C . LEU A 1 854 ? 18.216 -1.154 -4.693 1.00 95.44 854 LEU A C 1
ATOM 6411 O O . LEU A 1 854 ? 19.059 -2.049 -4.663 1.00 95.44 854 LEU A O 1
ATOM 6415 N N . THR A 1 855 ? 17.482 -0.913 -5.775 1.00 93.50 855 THR A N 1
ATOM 6416 C CA . THR A 1 855 ? 17.643 -1.677 -7.019 1.00 93.50 855 THR A CA 1
ATOM 6417 C C . THR A 1 855 ? 18.614 -0.997 -7.982 1.00 93.50 855 THR A C 1
ATOM 6419 O O . THR A 1 855 ? 19.042 0.131 -7.766 1.00 93.50 855 THR A O 1
ATOM 6422 N N . SER A 1 856 ? 19.005 -1.702 -9.045 1.00 90.25 856 SER A N 1
ATOM 6423 C CA . SER A 1 856 ? 19.840 -1.147 -10.120 1.00 90.25 856 SER A CA 1
ATOM 6424 C C . SER A 1 856 ? 19.028 -0.529 -11.262 1.00 90.25 856 SER A C 1
ATOM 6426 O O . SER A 1 856 ? 19.617 0.089 -12.140 1.00 90.25 856 SER A O 1
ATOM 6428 N N . GLY A 1 857 ? 17.705 -0.739 -11.310 1.00 86.75 857 GLY A N 1
ATOM 6429 C CA . GLY A 1 857 ? 16.832 -0.166 -12.342 1.00 86.75 857 GLY A CA 1
ATOM 6430 C C . GLY A 1 857 ? 17.200 -0.518 -13.794 1.00 86.75 857 GLY A C 1
ATOM 6431 O O . GLY A 1 857 ? 16.748 0.158 -14.713 1.00 86.75 857 GLY A O 1
ATOM 6432 N N . PHE A 1 858 ? 17.998 -1.570 -14.033 1.00 87.31 858 PHE A N 1
ATOM 6433 C CA . PHE A 1 858 ? 18.532 -1.886 -15.370 1.00 87.31 858 PHE A CA 1
ATOM 6434 C C . PHE A 1 858 ? 17.453 -2.181 -16.422 1.00 87.31 858 PHE A C 1
ATOM 6436 O O . PHE A 1 858 ? 17.691 -1.980 -17.610 1.00 87.31 858 PHE A O 1
ATOM 6443 N N . HIS A 1 859 ? 16.267 -2.624 -15.993 1.00 80.25 859 HIS A N 1
ATOM 6444 C CA . HIS A 1 859 ? 15.100 -2.845 -16.855 1.00 80.25 859 HIS A CA 1
ATOM 6445 C C . HIS A 1 859 ? 14.578 -1.563 -17.519 1.00 80.25 859 HIS A C 1
ATOM 6447 O O . HIS A 1 859 ? 13.949 -1.639 -18.570 1.00 80.25 859 HIS A O 1
ATOM 6453 N N . SER A 1 860 ? 14.856 -0.385 -16.950 1.00 77.69 860 SER A N 1
ATOM 6454 C CA . SER A 1 860 ? 14.431 0.904 -17.513 1.00 77.69 860 SER A CA 1
ATOM 6455 C C . SER A 1 860 ? 15.332 1.390 -18.656 1.00 77.69 860 SER A C 1
ATOM 6457 O O . SER A 1 860 ? 14.980 2.346 -19.343 1.00 77.69 860 SER A O 1
ATOM 6459 N N . VAL A 1 861 ? 16.488 0.752 -18.876 1.00 83.75 861 VAL A N 1
ATOM 6460 C CA . VAL A 1 861 ? 17.446 1.137 -19.922 1.00 83.75 861 VAL A CA 1
ATOM 6461 C C . VAL A 1 861 ? 17.275 0.231 -21.139 1.00 83.75 861 VAL A C 1
ATOM 6463 O O . VAL A 1 861 ? 17.630 -0.952 -21.114 1.00 83.75 861 VAL A O 1
ATOM 6466 N N . ASN A 1 862 ? 16.733 0.791 -22.218 1.00 78.44 862 ASN A N 1
ATOM 6467 C CA . ASN A 1 862 ? 16.488 0.057 -23.459 1.00 78.44 862 ASN A CA 1
ATOM 6468 C C . ASN A 1 862 ? 17.736 -0.027 -24.361 1.00 78.44 862 ASN A C 1
ATOM 6470 O O . ASN A 1 862 ? 18.724 0.695 -24.198 1.00 78.44 862 ASN A O 1
ATOM 6474 N N . GLU A 1 863 ? 17.685 -0.936 -25.328 1.00 81.56 863 GLU A N 1
ATOM 6475 C CA . GLU A 1 863 ? 18.754 -1.206 -26.290 1.00 81.56 863 GLU A CA 1
ATOM 6476 C C . GLU A 1 863 ? 19.006 0.002 -27.199 1.00 81.56 863 GLU A C 1
ATOM 6478 O O . GLU A 1 863 ? 20.159 0.338 -27.455 1.00 81.56 863 GLU A O 1
ATOM 6483 N N . SER A 1 864 ? 17.952 0.717 -27.612 1.00 81.44 864 SER A N 1
ATOM 6484 C CA . SER A 1 864 ? 18.082 1.920 -28.448 1.00 81.44 864 SER A CA 1
ATOM 6485 C C . SER A 1 864 ? 18.878 3.037 -27.773 1.00 81.44 864 SER A C 1
ATOM 6487 O O . SER A 1 864 ? 19.626 3.751 -28.436 1.00 81.44 864 SER A O 1
ATOM 6489 N N . TYR A 1 865 ? 18.761 3.177 -26.451 1.00 86.75 865 TYR A N 1
ATOM 6490 C CA . TYR A 1 865 ? 19.552 4.125 -25.679 1.00 86.75 865 TYR A CA 1
ATOM 6491 C C . TYR A 1 865 ? 21.027 3.721 -25.684 1.00 86.75 865 TYR A C 1
ATOM 6493 O O . TYR A 1 865 ? 21.883 4.547 -25.996 1.00 86.75 865 TYR A O 1
ATOM 6501 N N . LEU A 1 866 ? 21.333 2.448 -25.403 1.00 89.69 866 LEU A N 1
ATOM 6502 C CA . LEU A 1 866 ? 22.713 1.952 -25.448 1.00 89.69 866 LEU A CA 1
ATOM 6503 C C . LEU A 1 866 ? 23.323 2.102 -26.844 1.00 89.69 866 LEU A C 1
ATOM 6505 O O . LEU A 1 866 ? 24.476 2.512 -26.959 1.00 89.69 866 LEU A O 1
ATOM 6509 N N . GLN A 1 867 ? 22.545 1.818 -27.890 1.00 90.12 867 GLN A N 1
ATOM 6510 C CA . GLN A 1 867 ? 22.956 2.015 -29.274 1.00 90.12 867 GLN A CA 1
ATOM 6511 C C . GLN A 1 867 ? 23.279 3.484 -29.551 1.00 90.12 867 GLN A C 1
ATOM 6513 O O . GLN A 1 867 ? 24.361 3.777 -30.050 1.00 90.12 867 GLN A O 1
ATOM 6518 N N . ALA A 1 868 ? 22.393 4.410 -29.173 1.00 90.06 868 ALA A N 1
ATOM 6519 C CA . ALA A 1 868 ? 22.613 5.839 -29.374 1.00 90.06 868 ALA A CA 1
ATOM 6520 C C . ALA A 1 868 ? 23.886 6.337 -28.667 1.00 90.06 868 ALA A C 1
ATOM 6522 O O . ALA A 1 868 ? 24.655 7.096 -29.257 1.00 90.06 868 ALA A O 1
ATOM 6523 N N . GLN A 1 869 ? 24.145 5.881 -27.435 1.00 92.88 869 GLN A N 1
ATOM 6524 C CA . GLN A 1 869 ? 25.368 6.230 -26.704 1.00 92.88 869 GLN A CA 1
ATOM 6525 C C . GLN A 1 869 ? 26.620 5.635 -27.367 1.00 92.88 869 GLN A C 1
ATOM 6527 O O . GLN A 1 869 ? 27.611 6.339 -27.562 1.00 92.88 869 GLN A O 1
ATOM 6532 N N . ALA A 1 870 ? 26.568 4.364 -27.772 1.00 93.38 870 ALA A N 1
ATOM 6533 C CA . ALA A 1 870 ? 27.669 3.693 -28.456 1.00 93.38 870 ALA A CA 1
ATOM 6534 C C . ALA A 1 870 ? 27.996 4.345 -29.813 1.00 93.38 870 ALA A C 1
ATOM 6536 O O . ALA A 1 870 ? 29.160 4.620 -30.097 1.00 93.38 870 ALA A O 1
ATOM 6537 N N . GLU A 1 871 ? 26.985 4.669 -30.624 1.00 92.88 871 GLU A N 1
ATOM 6538 C CA . GLU A 1 871 ? 27.150 5.370 -31.904 1.00 92.88 871 GLU A CA 1
ATOM 6539 C C . GLU A 1 871 ? 27.691 6.793 -31.726 1.00 92.88 871 GLU A C 1
ATOM 6541 O O . GLU A 1 871 ? 28.496 7.257 -32.539 1.00 92.88 871 GLU A O 1
ATOM 6546 N N . ALA A 1 872 ? 27.264 7.500 -30.675 1.00 89.94 872 ALA A N 1
ATOM 6547 C CA . ALA A 1 872 ? 27.731 8.852 -30.395 1.00 89.94 872 ALA A CA 1
ATOM 6548 C C . ALA A 1 872 ? 29.243 8.888 -30.129 1.00 89.94 872 ALA A C 1
ATOM 6550 O O . ALA A 1 872 ? 29.937 9.739 -30.684 1.00 89.94 872 ALA A O 1
ATOM 6551 N N . VAL A 1 873 ? 29.776 7.934 -29.356 1.00 90.69 873 VAL A N 1
ATOM 6552 C CA . VAL A 1 873 ? 31.196 7.949 -28.966 1.00 90.69 873 VAL A CA 1
ATOM 6553 C C . VAL A 1 873 ? 32.155 7.538 -30.091 1.00 90.69 873 VAL A C 1
ATOM 6555 O O . VAL A 1 873 ? 33.314 7.962 -30.086 1.00 90.69 873 VAL A O 1
ATOM 6558 N N . ILE A 1 874 ? 31.697 6.761 -31.081 1.00 88.38 874 ILE A N 1
ATOM 6559 C CA . ILE A 1 874 ? 32.510 6.371 -32.251 1.00 88.38 874 ILE A CA 1
ATOM 6560 C C . ILE A 1 874 ? 32.358 7.314 -33.449 1.00 88.38 874 ILE A C 1
ATOM 6562 O O . ILE A 1 874 ? 33.087 7.175 -34.434 1.00 88.38 874 ILE A O 1
ATOM 6566 N N . ARG A 1 875 ? 31.425 8.271 -33.391 1.00 83.88 875 ARG A N 1
ATOM 6567 C CA . ARG A 1 875 ? 31.201 9.242 -34.464 1.00 83.88 875 ARG A CA 1
ATOM 6568 C C . ARG A 1 875 ? 32.426 10.141 -34.634 1.00 83.88 875 ARG A C 1
ATOM 6570 O O . ARG A 1 875 ? 32.987 10.644 -33.661 1.00 83.88 875 ARG A O 1
ATOM 6577 N N . SER A 1 876 ? 32.830 10.361 -35.883 1.00 78.81 876 SER A N 1
ATOM 6578 C CA . SER A 1 876 ? 33.894 11.308 -36.218 1.00 78.81 876 SER A CA 1
ATOM 6579 C C . SER A 1 876 ? 33.429 12.748 -36.000 1.00 78.81 876 SER A C 1
ATOM 6581 O O . SER A 1 876 ? 32.376 13.148 -36.497 1.00 78.81 876 SER A O 1
ATOM 6583 N N . VAL A 1 877 ? 34.243 13.527 -35.295 1.00 69.38 877 VAL A N 1
ATOM 6584 C CA . VAL A 1 877 ? 34.068 14.959 -35.039 1.00 69.38 877 VAL A CA 1
ATOM 6585 C C . VAL A 1 877 ? 35.318 15.728 -35.505 1.00 69.38 877 VAL A C 1
ATOM 6587 O O . VAL A 1 877 ? 36.419 15.165 -35.499 1.00 69.38 877 VAL A O 1
ATOM 6590 N N . PRO A 1 878 ? 35.190 16.992 -35.949 1.00 65.75 878 PRO A N 1
ATOM 6591 C CA . PRO A 1 878 ? 36.348 17.831 -36.258 1.00 65.75 878 PRO A CA 1
ATOM 6592 C C . PRO A 1 878 ? 37.259 17.989 -35.033 1.00 65.75 878 PRO A C 1
ATOM 6594 O O . PRO A 1 878 ? 36.785 18.131 -33.904 1.00 65.75 878 PRO A O 1
ATOM 6597 N N . SER A 1 879 ? 38.573 17.941 -35.238 1.00 61.00 879 SER A N 1
ATOM 6598 C CA . SER A 1 879 ? 39.554 18.145 -34.174 1.00 61.00 879 SER A CA 1
ATOM 6599 C C . SER A 1 879 ? 39.499 19.585 -33.666 1.00 61.00 879 SER A C 1
ATOM 6601 O O . SER A 1 879 ? 39.522 20.526 -34.453 1.00 61.00 879 SER A O 1
ATOM 6603 N N . ALA A 1 880 ? 39.547 19.770 -32.342 1.00 58.25 880 ALA A N 1
ATOM 6604 C CA . ALA A 1 880 ? 39.520 21.087 -31.692 1.00 58.25 880 ALA A CA 1
ATOM 6605 C C . ALA A 1 880 ? 40.674 22.031 -32.100 1.00 58.25 880 ALA A C 1
ATOM 6607 O O . ALA A 1 880 ? 40.654 23.213 -31.764 1.00 58.25 880 ALA A O 1
ATOM 6608 N N . THR A 1 881 ? 41.702 21.516 -32.781 1.00 58.31 881 THR A N 1
ATOM 6609 C CA . THR A 1 881 ? 42.872 22.283 -33.228 1.00 58.31 881 THR A CA 1
ATOM 6610 C C . THR A 1 881 ? 42.968 22.446 -34.748 1.00 58.31 881 THR A C 1
ATOM 6612 O O . THR A 1 881 ? 43.815 23.216 -35.191 1.00 58.31 881 THR A O 1
ATOM 6615 N N . ASP A 1 882 ? 42.181 21.700 -35.536 1.00 57.72 882 ASP A N 1
ATOM 6616 C CA . ASP A 1 882 ? 42.214 21.716 -37.008 1.00 57.72 882 ASP A CA 1
ATOM 6617 C C . ASP A 1 882 ? 40.940 21.074 -37.599 1.00 57.72 882 ASP A C 1
ATOM 6619 O O . ASP A 1 882 ? 40.763 19.856 -37.521 1.00 57.72 882 ASP A O 1
ATOM 6623 N N . ASP A 1 883 ? 40.088 21.876 -38.245 1.00 62.41 883 ASP A N 1
ATOM 6624 C CA . ASP A 1 883 ? 38.819 21.436 -38.849 1.00 62.41 883 ASP A CA 1
ATOM 6625 C C . ASP A 1 883 ? 38.990 20.436 -40.014 1.00 62.41 883 ASP A C 1
ATOM 6627 O O . ASP A 1 883 ? 38.016 19.832 -40.465 1.00 62.41 883 ASP A O 1
ATOM 6631 N N . THR A 1 884 ? 40.217 20.238 -40.515 1.00 63.84 884 THR A N 1
ATOM 6632 C CA . THR A 1 884 ? 40.526 19.266 -41.579 1.00 63.84 884 THR A CA 1
ATOM 6633 C C . THR A 1 884 ? 40.898 17.876 -41.057 1.00 63.84 884 THR A C 1
ATOM 6635 O O . THR A 1 884 ? 40.900 16.911 -41.826 1.00 63.84 884 THR A O 1
ATOM 6638 N N . VAL A 1 885 ? 41.174 17.744 -39.754 1.00 63.94 885 VAL A N 1
ATOM 6639 C CA . VAL A 1 885 ? 41.496 16.473 -39.093 1.00 63.94 885 VAL A CA 1
ATOM 6640 C C . VAL A 1 885 ? 40.277 16.003 -38.310 1.00 63.94 885 VAL A C 1
ATOM 6642 O O . VAL A 1 885 ? 39.870 16.642 -37.347 1.00 63.94 885 VAL A O 1
ATOM 6645 N N . THR A 1 886 ? 39.703 14.861 -38.678 1.00 67.94 886 THR A N 1
ATOM 6646 C CA . THR A 1 886 ? 38.598 14.251 -37.923 1.00 67.94 886 THR A CA 1
ATOM 6647 C C . THR A 1 886 ? 39.128 13.225 -36.926 1.00 67.94 886 THR A C 1
ATOM 6649 O O . THR A 1 886 ? 39.865 12.320 -37.315 1.00 67.94 886 THR A O 1
ATOM 6652 N N . THR A 1 887 ? 38.719 13.330 -35.663 1.00 77.38 887 THR A N 1
ATOM 6653 C CA . THR A 1 887 ? 38.968 12.334 -34.606 1.00 77.38 887 THR A CA 1
ATOM 6654 C C . THR A 1 887 ? 37.626 11.831 -34.089 1.00 77.38 887 THR A C 1
ATOM 6656 O O . THR A 1 887 ? 36.611 12.502 -34.258 1.00 77.38 887 THR A O 1
ATOM 6659 N N . THR A 1 888 ? 37.558 10.642 -33.505 1.00 83.69 888 THR A N 1
ATOM 6660 C CA . THR A 1 888 ? 36.307 10.224 -32.847 1.00 83.69 888 THR A CA 1
ATOM 6661 C C . THR A 1 888 ? 36.149 10.899 -31.490 1.00 83.69 888 THR A C 1
ATOM 6663 O O . THR A 1 888 ? 37.140 11.295 -30.872 1.00 83.69 888 THR A O 1
ATOM 6666 N N . PHE A 1 889 ? 34.913 11.026 -30.997 1.00 88.38 889 PHE A N 1
ATOM 6667 C CA . PHE A 1 889 ? 34.678 11.526 -29.638 1.00 88.38 889 PHE A CA 1
ATOM 6668 C C . PHE A 1 889 ? 35.495 10.737 -28.602 1.00 88.38 889 PHE A C 1
ATOM 6670 O O . PHE A 1 889 ? 36.129 11.332 -27.734 1.00 88.38 889 PHE A O 1
ATOM 6677 N N . LEU A 1 890 ? 35.533 9.407 -28.732 1.00 88.19 890 LEU A N 1
ATOM 6678 C CA . LEU A 1 890 ? 36.308 8.514 -27.871 1.00 88.19 890 LEU A CA 1
ATOM 6679 C C . LEU A 1 890 ? 37.790 8.916 -27.813 1.00 88.19 890 LEU A C 1
ATOM 6681 O O . LEU A 1 890 ? 38.343 9.078 -26.726 1.00 88.19 890 LEU A O 1
ATOM 6685 N N . GLU A 1 891 ? 38.426 9.123 -28.966 1.00 86.44 891 GLU A N 1
ATOM 6686 C CA . GLU A 1 891 ? 39.831 9.546 -29.047 1.00 86.44 891 GLU A CA 1
ATOM 6687 C C . GLU A 1 891 ? 40.054 10.918 -28.397 1.00 86.44 891 GLU A C 1
ATOM 6689 O O . GLU A 1 891 ? 41.026 11.105 -27.659 1.00 86.44 891 GLU A O 1
ATOM 6694 N N . ALA A 1 892 ? 39.141 11.866 -28.627 1.00 85.56 892 ALA A N 1
ATOM 6695 C CA . ALA A 1 892 ? 39.203 13.191 -28.023 1.00 85.56 892 ALA A CA 1
ATOM 6696 C C . ALA A 1 892 ? 39.068 13.130 -26.491 1.00 85.56 892 ALA A C 1
ATOM 6698 O O . ALA A 1 892 ? 39.884 13.724 -25.783 1.00 85.56 892 ALA A O 1
ATOM 6699 N N . ALA A 1 893 ? 38.099 12.369 -25.975 1.00 88.44 893 ALA A N 1
ATOM 6700 C CA . ALA A 1 893 ? 37.844 12.213 -24.543 1.00 88.44 893 ALA A CA 1
ATOM 6701 C C . ALA A 1 893 ? 39.006 11.514 -23.816 1.00 88.44 893 ALA A C 1
ATOM 6703 O O . ALA A 1 893 ? 39.410 11.943 -22.730 1.00 88.44 893 ALA A O 1
ATOM 6704 N N . VAL A 1 894 ? 39.595 10.476 -24.425 1.00 87.56 894 VAL A N 1
ATOM 6705 C CA . VAL A 1 894 ? 40.782 9.794 -23.883 1.00 87.56 894 VAL A CA 1
ATOM 6706 C C . VAL A 1 894 ? 41.989 10.733 -23.875 1.00 87.56 894 VAL A C 1
ATOM 6708 O O . VAL A 1 894 ? 42.670 10.839 -22.855 1.00 87.56 894 VAL A O 1
ATOM 6711 N N . ARG A 1 895 ? 42.234 11.468 -24.968 1.00 85.38 895 ARG A N 1
ATOM 6712 C CA . ARG A 1 895 ? 43.346 12.430 -25.065 1.00 85.38 895 ARG A CA 1
ATOM 6713 C C . ARG A 1 895 ? 43.214 13.583 -24.069 1.00 85.38 895 ARG A C 1
ATOM 6715 O O . ARG A 1 895 ? 44.228 14.064 -23.568 1.00 85.38 895 ARG A O 1
ATOM 6722 N N . ALA A 1 896 ? 41.986 14.011 -23.787 1.00 85.88 896 ALA A N 1
ATOM 6723 C CA . ALA A 1 896 ? 41.679 15.030 -22.789 1.00 85.88 896 ALA A CA 1
ATOM 6724 C C . ALA A 1 896 ? 41.755 14.512 -21.337 1.00 85.88 896 ALA A C 1
ATOM 6726 O O . ALA A 1 896 ? 41.682 15.312 -20.407 1.00 85.88 896 ALA A O 1
ATOM 6727 N N . GLY A 1 897 ? 41.923 13.200 -21.123 1.00 87.75 897 GLY A N 1
ATOM 6728 C CA . GLY A 1 897 ? 42.022 12.601 -19.789 1.00 87.75 897 GLY A CA 1
ATOM 6729 C C . GLY A 1 897 ? 40.688 12.496 -19.038 1.00 87.75 897 GLY A C 1
ATOM 6730 O O . GLY A 1 897 ? 40.687 12.322 -17.820 1.00 87.75 897 GLY A O 1
ATOM 6731 N N . GLU A 1 898 ? 39.552 12.577 -19.738 1.00 89.62 898 GLU A N 1
ATOM 6732 C CA . GLU A 1 898 ? 38.213 12.617 -19.120 1.00 89.62 898 GLU A CA 1
ATOM 6733 C C . GLU A 1 898 ? 37.837 11.290 -18.436 1.00 89.62 898 GLU A C 1
ATOM 6735 O O . GLU A 1 898 ? 37.118 11.274 -17.436 1.00 89.62 898 GLU A O 1
ATOM 6740 N N . ILE A 1 899 ? 38.375 10.166 -18.926 1.00 88.56 899 ILE A N 1
ATOM 6741 C CA . ILE A 1 899 ? 38.125 8.826 -18.366 1.00 88.56 899 ILE A CA 1
ATOM 6742 C C . ILE A 1 899 ? 38.698 8.693 -16.947 1.00 88.56 899 ILE A C 1
ATOM 6744 O O . ILE A 1 899 ? 38.068 8.099 -16.074 1.00 88.56 899 ILE A O 1
ATOM 6748 N N . SER A 1 900 ? 39.874 9.277 -16.707 1.00 85.94 900 SER A N 1
ATOM 6749 C CA . SER A 1 900 ? 40.583 9.250 -15.420 1.00 85.94 900 SER A CA 1
ATOM 6750 C C . SER A 1 900 ? 40.260 10.431 -14.503 1.00 85.94 900 SER A C 1
ATOM 6752 O O . SER A 1 900 ? 40.801 10.510 -13.402 1.00 85.94 900 SER A O 1
ATOM 6754 N N . ARG A 1 901 ? 39.426 11.372 -14.956 1.00 89.94 901 ARG A N 1
ATOM 6755 C CA . ARG A 1 901 ? 39.065 12.568 -14.192 1.00 89.94 901 ARG A CA 1
ATOM 6756 C C . ARG A 1 901 ? 38.335 12.197 -12.896 1.00 89.94 901 ARG A C 1
ATOM 6758 O O . ARG A 1 901 ? 37.691 11.148 -12.822 1.00 89.94 901 ARG A O 1
ATOM 6765 N N . ASP A 1 902 ? 38.384 13.048 -11.879 1.00 91.06 902 ASP A N 1
ATOM 6766 C CA . ASP A 1 902 ? 37.545 12.852 -10.697 1.00 91.06 902 ASP A CA 1
ATOM 6767 C C . ASP A 1 902 ? 36.049 12.882 -11.082 1.00 91.06 902 ASP A C 1
ATOM 6769 O O . ASP A 1 902 ? 35.643 13.625 -11.979 1.00 91.06 902 ASP A O 1
ATOM 6773 N N . TYR A 1 903 ? 35.231 12.011 -10.487 1.00 91.94 903 TYR A N 1
ATOM 6774 C CA . TYR A 1 903 ? 33.817 11.902 -10.865 1.00 91.94 903 TYR A CA 1
ATOM 6775 C C . TYR A 1 903 ? 32.990 13.091 -10.348 1.00 91.94 903 TYR A C 1
ATOM 6777 O O . TYR A 1 903 ? 32.105 13.556 -11.068 1.00 91.94 903 TYR A O 1
ATOM 6785 N N . ASP A 1 904 ? 33.315 13.652 -9.174 1.00 91.06 904 ASP A N 1
ATOM 6786 C CA . ASP A 1 904 ? 32.656 14.858 -8.651 1.00 91.06 904 ASP A CA 1
ATOM 6787 C C . ASP A 1 904 ? 32.956 16.084 -9.543 1.00 91.06 904 ASP A C 1
ATOM 6789 O O . ASP A 1 904 ? 32.087 16.940 -9.742 1.00 91.06 904 ASP A O 1
ATOM 6793 N N . ASP A 1 905 ? 34.135 16.145 -10.176 1.00 92.31 905 ASP A N 1
ATOM 6794 C CA . ASP A 1 905 ? 34.459 17.188 -11.165 1.00 92.31 905 ASP A CA 1
ATOM 6795 C C . ASP A 1 905 ? 33.594 17.084 -12.433 1.00 92.31 905 ASP A C 1
ATOM 6797 O O . ASP A 1 905 ? 33.185 18.103 -13.002 1.00 92.31 905 ASP A O 1
ATOM 6801 N N . ILE A 1 906 ? 33.301 15.861 -12.891 1.00 94.50 906 ILE A N 1
ATOM 6802 C CA . ILE A 1 906 ? 32.394 15.635 -14.027 1.00 94.50 906 ILE A CA 1
ATOM 6803 C C . ILE A 1 906 ? 30.974 16.072 -13.662 1.00 94.50 906 ILE A C 1
ATOM 6805 O O . ILE A 1 906 ? 30.343 16.803 -14.428 1.00 94.50 906 ILE A O 1
ATOM 6809 N N . MET A 1 907 ? 30.491 15.683 -12.480 1.00 95.06 907 MET A N 1
ATOM 6810 C CA . MET A 1 907 ? 29.173 16.083 -11.977 1.00 95.06 907 MET A CA 1
ATOM 6811 C C . MET A 1 907 ? 29.056 17.602 -11.808 1.00 95.06 907 MET A C 1
ATOM 6813 O O . MET A 1 907 ? 28.034 18.196 -12.156 1.00 95.06 907 MET A O 1
ATOM 6817 N N . THR A 1 908 ? 30.126 18.261 -11.358 1.00 92.44 908 THR A N 1
ATOM 6818 C CA . THR A 1 908 ? 30.195 19.726 -11.287 1.00 92.44 908 THR A CA 1
ATOM 6819 C C . THR A 1 908 ? 30.067 20.352 -12.676 1.00 92.44 908 THR A C 1
ATOM 6821 O O . THR A 1 908 ? 29.265 21.270 -12.857 1.00 92.44 908 THR A O 1
ATOM 6824 N N . SER A 1 909 ? 30.768 19.809 -13.680 1.00 94.31 909 SER A N 1
ATOM 6825 C CA . SER A 1 909 ? 30.637 20.267 -15.070 1.00 94.31 909 SER A CA 1
ATOM 6826 C C . SER A 1 909 ? 29.217 20.064 -15.615 1.00 94.31 909 SER A C 1
ATOM 6828 O O . SER A 1 909 ? 28.729 20.914 -16.362 1.00 94.31 909 SER A O 1
ATOM 6830 N N . PHE A 1 910 ? 28.531 18.982 -15.221 1.00 95.19 910 PHE A N 1
ATOM 6831 C CA . PHE A 1 910 ? 27.148 18.721 -15.636 1.00 95.19 910 PHE A CA 1
ATOM 6832 C C . PHE A 1 910 ? 26.201 19.759 -15.048 1.00 95.19 910 PHE A C 1
ATOM 6834 O O . PHE A 1 910 ? 25.409 20.361 -15.770 1.00 95.19 910 PHE A O 1
ATOM 6841 N N . ARG A 1 911 ? 26.329 20.027 -13.745 1.00 92.12 911 ARG A N 1
ATOM 6842 C CA . ARG A 1 911 ? 25.547 21.055 -13.057 1.00 92.12 911 ARG A CA 1
ATOM 6843 C C . ARG A 1 911 ? 25.691 22.420 -13.735 1.00 92.12 911 ARG A C 1
ATOM 6845 O O . ARG A 1 911 ? 24.694 23.110 -13.938 1.00 92.12 911 ARG A O 1
ATOM 6852 N N . GLU A 1 912 ? 26.916 22.832 -14.054 1.00 91.81 912 GLU A N 1
ATOM 6853 C CA . GLU A 1 912 ? 27.171 24.108 -14.735 1.00 91.81 912 GLU A CA 1
ATOM 6854 C C . GLU A 1 912 ? 26.488 24.162 -16.106 1.00 91.81 912 GLU A C 1
ATOM 6856 O O . GLU A 1 912 ? 25.842 25.160 -16.427 1.00 91.81 912 GLU A O 1
ATOM 6861 N N . ALA A 1 913 ? 26.561 23.073 -16.877 1.00 94.19 913 ALA A N 1
ATOM 6862 C CA . ALA A 1 913 ? 25.894 22.958 -18.170 1.00 94.19 913 ALA A CA 1
ATOM 6863 C C . ALA A 1 913 ? 24.361 23.016 -18.054 1.00 94.19 913 ALA A C 1
ATOM 6865 O O . ALA A 1 913 ? 23.725 23.724 -18.835 1.00 94.19 913 ALA A O 1
ATOM 6866 N N . PHE A 1 914 ? 23.781 22.341 -17.055 1.00 92.62 914 PHE A N 1
ATOM 6867 C CA . PHE A 1 914 ? 22.343 22.348 -16.776 1.00 92.62 914 PHE A CA 1
ATOM 6868 C C . PHE A 1 914 ? 21.819 23.768 -16.531 1.00 92.62 914 PHE A C 1
ATOM 6870 O O . PHE A 1 914 ? 20.918 24.230 -17.231 1.00 92.62 914 PHE A O 1
ATOM 6877 N N . PHE A 1 915 ? 22.434 24.514 -15.606 1.00 87.56 915 PHE A N 1
ATOM 6878 C CA . PHE A 1 915 ? 22.005 25.886 -15.308 1.00 87.56 915 PHE A CA 1
ATOM 6879 C C . PHE A 1 915 ? 22.323 26.879 -16.434 1.00 87.56 915 PHE A C 1
ATOM 6881 O O . PHE A 1 915 ? 21.605 27.866 -16.594 1.00 87.56 915 PHE A O 1
ATOM 6888 N N . ALA A 1 916 ? 23.355 26.616 -17.239 1.00 91.00 916 ALA A N 1
ATOM 6889 C CA . ALA A 1 916 ? 23.638 27.373 -18.458 1.00 91.00 916 ALA A CA 1
ATOM 6890 C C . ALA A 1 916 ? 22.711 27.004 -19.634 1.00 91.00 916 ALA A C 1
ATOM 6892 O O . ALA A 1 916 ? 22.822 27.613 -20.698 1.00 91.00 916 ALA A O 1
ATOM 6893 N N . LYS A 1 917 ? 21.820 26.013 -19.465 1.00 91.25 917 LYS A N 1
ATOM 6894 C CA . LYS A 1 917 ? 20.972 25.436 -20.522 1.00 91.25 917 LYS A CA 1
ATOM 6895 C C . LYS A 1 917 ? 21.779 24.980 -21.750 1.00 91.25 917 LYS A C 1
ATOM 6897 O O . LYS A 1 917 ? 21.328 25.105 -22.886 1.00 91.25 917 LYS A O 1
ATOM 6902 N N . ASN A 1 918 ? 22.984 24.456 -21.524 1.00 94.81 918 ASN A N 1
ATOM 6903 C CA . ASN A 1 918 ? 23.887 23.987 -22.571 1.00 94.81 918 ASN A CA 1
ATOM 6904 C C . ASN A 1 918 ? 23.683 22.483 -22.825 1.00 94.81 918 ASN A C 1
ATOM 6906 O O . ASN A 1 918 ? 24.332 21.647 -22.196 1.00 94.81 918 ASN A O 1
ATOM 6910 N N . ALA A 1 919 ? 22.773 22.155 -23.747 1.00 92.31 919 ALA A N 1
ATOM 6911 C CA . ALA A 1 919 ? 22.443 20.772 -24.102 1.00 92.31 919 ALA A CA 1
ATOM 6912 C C . ALA A 1 919 ? 23.649 19.990 -24.646 1.00 92.31 919 ALA A C 1
ATOM 6914 O O . ALA A 1 919 ? 23.913 18.885 -24.188 1.00 92.31 919 ALA A O 1
ATOM 6915 N N . GLU A 1 920 ? 24.440 20.599 -25.532 1.00 91.31 920 GLU A N 1
ATOM 6916 C CA . GLU A 1 920 ? 25.620 19.961 -26.132 1.00 91.31 920 GLU A CA 1
ATOM 6917 C C . GLU A 1 920 ? 26.642 19.536 -25.068 1.00 91.31 920 GLU A C 1
ATOM 6919 O O . GLU A 1 920 ? 27.194 18.435 -25.112 1.00 91.31 920 GLU A O 1
ATOM 6924 N N . ARG A 1 921 ? 26.867 20.382 -24.056 1.00 93.50 921 ARG A N 1
ATOM 6925 C CA . ARG A 1 921 ? 27.776 20.050 -22.956 1.00 93.50 921 ARG A CA 1
ATOM 6926 C C . ARG A 1 921 ? 27.214 18.962 -22.039 1.00 93.50 921 ARG A C 1
ATOM 6928 O O . ARG A 1 921 ? 27.998 18.169 -21.522 1.00 93.50 921 ARG A O 1
ATOM 6935 N N . MET A 1 922 ? 25.899 18.913 -21.826 1.00 94.44 922 MET A N 1
ATOM 6936 C CA . MET A 1 922 ? 25.266 17.829 -21.066 1.00 94.44 922 MET A CA 1
ATOM 6937 C C . MET A 1 922 ? 25.395 16.485 -21.797 1.00 94.44 922 MET A C 1
ATOM 6939 O O . MET A 1 922 ? 25.789 15.502 -21.168 1.00 94.44 922 MET A O 1
ATOM 6943 N N . ASP A 1 923 ? 25.170 16.468 -23.114 1.00 91.75 923 ASP A N 1
ATOM 6944 C CA . ASP A 1 923 ? 25.332 15.278 -23.960 1.00 91.75 923 ASP A CA 1
ATOM 6945 C C . ASP A 1 923 ? 26.791 14.793 -23.971 1.00 91.75 923 ASP A C 1
ATOM 6947 O O . ASP A 1 923 ? 27.056 13.604 -23.795 1.00 91.75 923 ASP A O 1
ATOM 6951 N N . TYR A 1 924 ? 27.757 15.717 -24.085 1.00 92.75 924 TYR A N 1
ATOM 6952 C CA . TYR A 1 924 ? 29.189 15.411 -23.962 1.00 92.75 924 TYR A CA 1
ATOM 6953 C C . TYR A 1 924 ? 29.497 14.680 -22.647 1.00 92.75 924 TYR A C 1
ATOM 6955 O O . TYR A 1 924 ? 30.230 13.693 -22.627 1.00 92.75 924 TYR A O 1
ATOM 6963 N N . ILE A 1 925 ? 28.941 15.154 -21.530 1.00 94.81 925 ILE A N 1
ATOM 6964 C CA . ILE A 1 925 ? 29.205 14.568 -20.212 1.00 94.81 925 ILE A CA 1
ATOM 6965 C C . ILE A 1 925 ? 28.580 13.178 -20.087 1.00 94.81 925 ILE A C 1
ATOM 6967 O O . ILE A 1 925 ? 29.223 12.276 -19.552 1.00 94.81 925 ILE A O 1
ATOM 6971 N N . GLU A 1 926 ? 27.371 12.976 -20.610 1.00 94.25 926 GLU A N 1
ATOM 6972 C CA . GLU A 1 926 ? 26.747 11.650 -20.656 1.00 94.25 926 GLU A CA 1
ATOM 6973 C C . GLU A 1 926 ? 27.606 10.640 -21.430 1.00 94.25 926 GLU A C 1
ATOM 6975 O O . GLU A 1 926 ? 27.835 9.529 -20.953 1.00 94.25 926 GLU A O 1
ATOM 6980 N N . GLN A 1 927 ? 28.166 11.053 -22.568 1.00 94.12 927 GLN A N 1
ATOM 6981 C CA . GLN A 1 927 ? 29.056 10.225 -23.383 1.00 94.12 927 GLN A CA 1
ATOM 6982 C C . GLN A 1 927 ? 30.372 9.890 -22.656 1.00 94.12 927 GLN A C 1
ATOM 6984 O O . GLN A 1 927 ? 30.853 8.755 -22.726 1.00 94.12 927 GLN A O 1
ATOM 6989 N N . VAL A 1 928 ? 30.945 10.840 -21.900 1.00 94.50 928 VAL A N 1
ATOM 6990 C CA . VAL A 1 928 ? 32.103 10.570 -21.025 1.00 94.50 928 VAL A CA 1
ATOM 6991 C C . VAL A 1 928 ? 31.742 9.541 -19.950 1.00 94.50 928 VAL A C 1
ATOM 6993 O O . VAL A 1 928 ? 32.510 8.604 -19.716 1.00 94.50 928 VAL A O 1
ATOM 6996 N N . ILE A 1 929 ? 30.584 9.688 -19.300 1.00 95.38 929 ILE A N 1
ATOM 6997 C CA . ILE A 1 929 ? 30.107 8.743 -18.282 1.00 95.38 929 ILE A CA 1
ATOM 6998 C C . ILE A 1 929 ? 29.942 7.350 -18.894 1.00 95.38 929 ILE A C 1
ATOM 7000 O O . ILE A 1 929 ? 30.457 6.387 -18.328 1.00 95.38 929 ILE A O 1
ATOM 7004 N N . PHE A 1 930 ? 29.310 7.239 -20.066 1.00 95.62 930 PHE A N 1
ATOM 7005 C CA . PHE A 1 930 ? 29.146 5.970 -20.775 1.00 95.62 930 PHE A CA 1
ATOM 7006 C C . PHE A 1 930 ? 30.493 5.264 -20.994 1.00 95.62 930 PHE A C 1
ATOM 7008 O O . PHE A 1 930 ? 30.647 4.109 -20.594 1.00 95.62 930 PHE A O 1
ATOM 7015 N N . LEU A 1 931 ? 31.511 5.963 -21.517 1.00 93.88 931 LEU A N 1
ATOM 7016 C CA . LEU A 1 931 ? 32.851 5.387 -21.711 1.00 93.88 931 LEU A CA 1
ATOM 7017 C C . LEU A 1 931 ? 33.506 4.944 -20.397 1.00 93.88 931 LEU A C 1
ATOM 7019 O O . LEU A 1 931 ? 34.133 3.885 -20.346 1.00 93.88 931 LEU A O 1
ATOM 7023 N N . ARG A 1 932 ? 33.342 5.717 -19.317 1.00 93.69 932 ARG A N 1
ATOM 7024 C CA . ARG A 1 932 ? 33.841 5.331 -17.987 1.00 93.69 932 ARG A CA 1
ATOM 7025 C C . ARG A 1 932 ? 33.164 4.065 -17.477 1.00 93.69 932 ARG A C 1
ATOM 7027 O O . ARG A 1 932 ? 33.842 3.202 -16.927 1.00 93.69 932 ARG A O 1
ATOM 7034 N N . LYS A 1 933 ? 31.851 3.932 -17.677 1.00 94.56 933 LYS A N 1
ATOM 7035 C CA . LYS A 1 933 ? 31.091 2.746 -17.262 1.00 94.56 933 LYS A CA 1
ATOM 7036 C C . LYS A 1 933 ? 31.413 1.525 -18.115 1.00 94.56 933 LYS A C 1
ATOM 7038 O O . LYS A 1 933 ? 31.523 0.437 -17.562 1.00 94.56 933 LYS A O 1
ATOM 7043 N N . VAL A 1 934 ? 31.689 1.695 -19.408 1.00 94.94 934 VAL A N 1
ATOM 7044 C CA . VAL A 1 934 ? 32.267 0.631 -20.245 1.00 94.94 934 VAL A CA 1
ATOM 7045 C C . VAL A 1 934 ? 33.637 0.200 -19.700 1.00 94.94 934 VAL A C 1
ATOM 7047 O O . VAL A 1 934 ? 33.881 -0.993 -19.524 1.00 94.94 934 VAL A O 1
ATOM 7050 N N . ALA A 1 935 ? 34.523 1.138 -19.355 1.00 92.38 935 ALA A N 1
ATOM 7051 C CA . ALA A 1 935 ? 35.816 0.786 -18.766 1.00 92.38 935 ALA A CA 1
ATOM 7052 C C . ALA A 1 935 ? 35.663 -0.013 -17.456 1.00 92.38 935 ALA A C 1
ATOM 7054 O O . ALA A 1 935 ? 36.330 -1.030 -17.266 1.00 92.38 935 ALA A O 1
ATOM 7055 N N . GLU A 1 936 ? 34.752 0.427 -16.582 1.00 92.06 936 GLU A N 1
ATOM 7056 C CA . GLU A 1 936 ? 34.465 -0.183 -15.279 1.00 92.06 936 GLU A CA 1
ATOM 7057 C C . GLU A 1 936 ? 33.908 -1.610 -15.415 1.00 92.06 936 GLU A C 1
ATOM 7059 O O . GLU A 1 936 ? 34.445 -2.542 -14.819 1.00 92.06 936 GLU A O 1
ATOM 7064 N N . VAL A 1 937 ? 32.869 -1.804 -16.235 1.00 94.38 937 VAL A N 1
ATOM 7065 C CA . VAL A 1 937 ? 32.167 -3.094 -16.381 1.00 94.38 937 VAL A CA 1
ATOM 7066 C C . VAL A 1 937 ? 33.089 -4.192 -16.907 1.00 94.38 937 VAL A C 1
ATOM 7068 O O . VAL A 1 937 ? 33.050 -5.321 -16.414 1.00 94.38 937 VAL A O 1
ATOM 7071 N N . TRP A 1 938 ? 33.939 -3.867 -17.883 1.00 93.94 938 TRP A N 1
ATOM 7072 C CA . TRP A 1 938 ? 34.853 -4.833 -18.497 1.00 93.94 938 TRP A CA 1
ATOM 7073 C C . TRP A 1 938 ? 36.275 -4.786 -17.921 1.00 93.94 938 TRP A C 1
ATOM 7075 O O . TRP A 1 938 ? 37.175 -5.406 -18.486 1.00 93.94 938 TRP A O 1
ATOM 7085 N N . ASN A 1 939 ? 36.483 -4.108 -16.782 1.00 91.19 939 ASN A N 1
ATOM 7086 C CA . ASN A 1 939 ? 37.783 -3.970 -16.109 1.00 91.19 939 ASN A CA 1
ATOM 7087 C C . ASN A 1 939 ? 38.915 -3.529 -17.059 1.00 91.19 939 ASN A C 1
ATOM 7089 O O . ASN A 1 939 ? 40.054 -4.001 -16.960 1.00 91.19 939 ASN A O 1
ATOM 7093 N N . ILE A 1 940 ? 38.604 -2.630 -17.996 1.00 89.75 940 ILE A N 1
ATOM 7094 C CA . ILE A 1 940 ? 39.587 -2.080 -18.926 1.00 89.75 940 ILE A CA 1
ATOM 7095 C C . ILE A 1 940 ? 40.508 -1.186 -18.106 1.00 89.75 940 ILE A C 1
ATOM 7097 O O . ILE A 1 940 ? 40.121 -0.131 -17.603 1.00 89.75 940 ILE A O 1
ATOM 7101 N N . SER A 1 941 ? 41.734 -1.667 -17.919 1.00 75.00 941 SER A N 1
ATOM 7102 C CA . SER A 1 941 ? 42.728 -0.974 -17.115 1.00 75.00 941 SER A CA 1
ATOM 7103 C C . SER A 1 941 ? 43.065 0.372 -17.757 1.00 75.00 941 SER A C 1
ATOM 7105 O O . SER A 1 941 ? 43.096 0.498 -18.979 1.00 75.00 941 SER A O 1
ATOM 7107 N N . ILE A 1 942 ? 43.403 1.357 -16.923 1.00 67.69 942 ILE A N 1
ATOM 7108 C CA . ILE A 1 942 ? 43.869 2.679 -17.356 1.00 67.69 942 ILE A CA 1
ATOM 7109 C C . ILE A 1 942 ? 45.416 2.754 -17.296 1.00 67.69 942 ILE A C 1
ATOM 7111 O O . ILE A 1 942 ? 45.938 3.512 -16.476 1.00 67.69 942 ILE A O 1
ATOM 7115 N N . PRO A 1 943 ? 46.215 1.981 -18.067 1.00 65.88 943 PRO A N 1
ATOM 7116 C CA . PRO A 1 943 ? 47.635 2.265 -18.186 1.00 65.88 943 PRO A CA 1
ATOM 7117 C C . PRO A 1 943 ? 47.966 2.979 -19.501 1.00 65.88 943 PRO A C 1
ATOM 7119 O O . PRO A 1 943 ? 47.279 2.871 -20.514 1.00 65.88 943 PRO A O 1
ATOM 7122 N N . SER A 1 944 ? 49.076 3.711 -19.448 1.00 51.62 944 SER A N 1
ATOM 7123 C CA . SER A 1 944 ? 49.803 4.238 -20.604 1.00 51.62 944 SER A CA 1
ATOM 7124 C C . SER A 1 944 ? 50.293 3.089 -21.501 1.00 51.62 944 SER A C 1
ATOM 7126 O O . SER A 1 944 ? 50.762 2.089 -20.948 1.00 51.62 944 SER A O 1
ATOM 7128 N N . PRO A 1 945 ? 50.288 3.235 -22.841 1.00 69.19 945 PRO A N 1
ATOM 7129 C CA . PRO A 1 945 ? 49.952 4.436 -23.619 1.00 69.19 945 PRO A CA 1
ATOM 7130 C C . PRO A 1 945 ? 48.452 4.605 -23.935 1.00 69.19 945 PRO A C 1
ATOM 7132 O O . PRO A 1 945 ? 47.709 3.641 -24.075 1.00 69.19 945 PRO A O 1
ATOM 7135 N N . TYR A 1 946 ? 48.016 5.861 -24.131 1.00 73.62 946 TYR A N 1
ATOM 7136 C CA . TYR A 1 946 ? 46.629 6.227 -24.484 1.00 73.62 946 TYR A CA 1
ATOM 7137 C C . TYR A 1 946 ? 46.065 5.478 -25.703 1.00 73.62 946 TYR A C 1
ATOM 7139 O O . TYR A 1 946 ? 44.850 5.297 -25.796 1.00 73.62 946 TYR A O 1
ATOM 7147 N N . SER A 1 947 ? 46.925 5.038 -26.628 1.00 76.94 947 SER A N 1
ATOM 7148 C CA . SER A 1 947 ? 46.541 4.217 -27.782 1.00 76.94 947 SER A CA 1
ATOM 7149 C C . SER A 1 947 ? 45.881 2.904 -27.374 1.00 76.94 947 SER A C 1
ATOM 7151 O O . SER A 1 947 ? 44.913 2.495 -28.008 1.00 76.94 947 SER A O 1
ATOM 7153 N N . ASP A 1 948 ? 46.357 2.279 -26.299 1.00 82.38 948 ASP A N 1
ATOM 7154 C CA . ASP A 1 948 ? 45.922 0.945 -25.885 1.00 82.38 948 ASP A CA 1
ATOM 7155 C C . ASP A 1 948 ? 44.574 1.031 -25.159 1.00 82.38 948 ASP A C 1
ATOM 7157 O O . ASP A 1 948 ? 43.674 0.237 -25.423 1.00 82.38 948 ASP A O 1
ATOM 7161 N N . LEU A 1 949 ? 44.385 2.068 -24.331 1.00 84.88 949 LEU A N 1
ATOM 7162 C CA . LEU A 1 949 ? 43.088 2.390 -23.725 1.00 84.88 949 LEU A CA 1
ATOM 7163 C C . LEU A 1 949 ? 42.037 2.737 -24.790 1.00 84.88 949 LEU A C 1
ATOM 7165 O O . LEU A 1 949 ? 40.911 2.247 -24.733 1.00 84.88 949 LEU A O 1
ATOM 7169 N N . THR A 1 950 ? 42.414 3.562 -25.773 1.00 88.06 950 THR A N 1
ATOM 7170 C CA . THR A 1 950 ? 41.543 3.932 -26.902 1.00 88.06 950 THR A CA 1
ATOM 7171 C C . THR A 1 950 ? 41.126 2.686 -27.684 1.00 88.06 950 THR A C 1
ATOM 7173 O O . THR A 1 950 ? 39.941 2.508 -27.958 1.00 88.06 950 THR A O 1
ATOM 7176 N N . ALA A 1 951 ? 42.077 1.799 -28.000 1.00 87.12 951 ALA A N 1
ATOM 7177 C CA . ALA A 1 951 ? 41.813 0.558 -28.722 1.00 87.12 951 ALA A CA 1
ATOM 7178 C C . ALA A 1 951 ? 40.893 -0.389 -27.937 1.00 87.12 951 ALA A C 1
ATOM 7180 O O . ALA A 1 951 ? 39.926 -0.883 -28.506 1.00 87.12 951 ALA A O 1
ATOM 7181 N N . ALA A 1 952 ? 41.136 -0.589 -26.637 1.00 89.56 952 ALA A N 1
ATOM 7182 C CA . ALA A 1 952 ? 40.325 -1.475 -25.800 1.00 89.56 952 ALA A CA 1
ATOM 7183 C C . ALA A 1 952 ? 38.884 -0.966 -25.608 1.00 89.56 952 ALA A C 1
ATOM 7185 O O . ALA A 1 952 ? 37.930 -1.743 -25.676 1.00 89.56 952 ALA A O 1
ATOM 7186 N N . LEU A 1 953 ? 38.704 0.345 -25.397 1.00 91.31 953 LEU A N 1
ATOM 7187 C CA . LEU A 1 953 ? 37.371 0.953 -25.327 1.00 91.31 953 LEU A CA 1
ATOM 7188 C C . LEU A 1 953 ? 36.646 0.844 -26.667 1.00 91.31 953 LEU A C 1
ATOM 7190 O O . LEU A 1 953 ? 35.478 0.459 -26.696 1.00 91.31 953 LEU A O 1
ATOM 7194 N N . ARG A 1 954 ? 37.344 1.140 -27.770 1.00 92.00 954 ARG A N 1
ATOM 7195 C CA . ARG A 1 954 ? 36.796 1.012 -29.121 1.00 92.00 954 ARG A CA 1
ATOM 7196 C C . ARG A 1 954 ? 36.361 -0.420 -29.408 1.00 92.00 954 ARG A C 1
ATOM 7198 O O . ARG A 1 954 ? 35.232 -0.605 -29.832 1.00 92.00 954 ARG A O 1
ATOM 7205 N N . GLU A 1 955 ? 37.202 -1.414 -29.120 1.00 92.62 955 GLU A N 1
ATOM 7206 C CA . GLU A 1 955 ? 36.871 -2.832 -29.304 1.00 92.62 955 GLU A CA 1
ATOM 7207 C C . GLU A 1 955 ? 35.562 -3.191 -28.593 1.00 92.62 955 GLU A C 1
ATOM 7209 O O . GLU A 1 955 ? 34.691 -3.838 -29.173 1.00 92.62 955 GLU A O 1
ATOM 7214 N N . ARG A 1 956 ? 35.384 -2.730 -27.349 1.00 94.12 956 ARG A N 1
ATOM 7215 C CA . ARG A 1 956 ? 34.172 -3.033 -26.586 1.00 94.12 956 ARG A CA 1
ATOM 7216 C C . ARG A 1 956 ? 32.934 -2.311 -27.115 1.00 94.12 956 ARG A C 1
ATOM 7218 O O . ARG A 1 956 ? 31.862 -2.912 -27.147 1.00 94.12 956 ARG A O 1
ATOM 7225 N N . VAL A 1 957 ? 33.058 -1.046 -27.514 1.00 94.12 957 VAL A N 1
ATOM 7226 C CA . VAL A 1 957 ? 31.940 -0.287 -28.097 1.00 94.12 957 VAL A CA 1
ATOM 7227 C C . VAL A 1 957 ? 31.555 -0.850 -29.468 1.00 94.12 957 VAL A C 1
ATOM 7229 O O . VAL A 1 957 ? 30.370 -1.039 -29.735 1.00 94.12 957 VAL A O 1
ATOM 7232 N N . ASP A 1 958 ? 32.535 -1.201 -30.300 1.00 93.69 958 ASP A N 1
ATOM 7233 C CA . ASP A 1 958 ? 32.297 -1.848 -31.591 1.00 93.69 958 ASP A CA 1
ATOM 7234 C C . ASP A 1 958 ? 31.639 -3.225 -31.384 1.00 93.69 958 ASP A C 1
ATOM 7236 O O . ASP A 1 958 ? 30.670 -3.544 -32.073 1.00 93.69 958 ASP A O 1
ATOM 7240 N N . TRP A 1 959 ? 32.058 -4.004 -30.377 1.00 95.00 959 TRP A N 1
ATOM 7241 C CA . TRP A 1 959 ? 31.383 -5.252 -29.989 1.00 95.00 959 TRP A CA 1
ATOM 7242 C C . TRP A 1 959 ? 29.920 -5.022 -29.576 1.00 95.00 959 TRP A C 1
ATOM 7244 O O . TRP A 1 959 ? 29.045 -5.780 -29.990 1.00 95.00 959 TRP A O 1
ATOM 7254 N N . LEU A 1 960 ? 29.615 -3.963 -28.813 1.00 94.25 960 LEU A N 1
ATOM 7255 C CA . LEU A 1 960 ? 28.223 -3.633 -28.477 1.00 94.25 960 LEU A CA 1
ATOM 7256 C C . LEU A 1 960 ? 27.386 -3.403 -29.742 1.00 94.25 960 LEU A C 1
ATOM 7258 O O . LEU A 1 960 ? 26.280 -3.930 -29.837 1.00 94.25 960 LEU A O 1
ATOM 7262 N N . LEU A 1 961 ? 27.921 -2.658 -30.711 1.00 93.25 961 LEU A N 1
ATOM 7263 C CA . LEU A 1 961 ? 27.219 -2.277 -31.941 1.00 93.25 961 LEU A CA 1
ATOM 7264 C C . LEU A 1 961 ? 27.116 -3.390 -32.984 1.00 93.25 961 LEU A C 1
ATOM 7266 O O . LEU A 1 961 ? 26.203 -3.356 -33.802 1.00 93.25 961 LEU A O 1
ATOM 7270 N N . THR A 1 962 ? 28.046 -4.343 -32.989 1.00 92.19 962 THR A N 1
ATOM 7271 C CA . THR A 1 962 ? 28.144 -5.364 -34.047 1.00 92.19 962 THR A CA 1
ATOM 7272 C C . THR A 1 962 ? 27.762 -6.761 -33.575 1.00 92.19 962 THR A C 1
ATOM 7274 O O . THR A 1 962 ? 27.169 -7.515 -34.341 1.00 92.19 962 THR A O 1
ATOM 7277 N N . GLU A 1 963 ? 28.028 -7.095 -32.311 1.00 91.38 963 GLU A N 1
ATOM 7278 C CA . GLU A 1 963 ? 27.841 -8.444 -31.771 1.00 91.38 963 GLU A CA 1
ATOM 7279 C C . GLU A 1 963 ? 26.673 -8.523 -30.783 1.00 91.38 963 GLU A C 1
ATOM 7281 O O . GLU A 1 963 ? 25.919 -9.490 -30.828 1.00 91.38 963 GLU A O 1
ATOM 7286 N N . TYR A 1 964 ? 26.479 -7.528 -29.909 1.00 91.75 964 TYR A N 1
ATOM 7287 C CA . TYR A 1 964 ? 25.397 -7.577 -28.916 1.00 91.75 964 TYR A CA 1
ATOM 7288 C C . TYR A 1 964 ? 24.072 -7.008 -29.441 1.00 91.75 964 TYR A C 1
ATOM 7290 O O . TYR A 1 964 ? 23.109 -7.755 -29.600 1.00 91.75 964 TYR A O 1
ATOM 7298 N N . LEU A 1 965 ? 24.012 -5.702 -29.720 1.00 89.44 965 LEU A N 1
ATOM 7299 C CA . LEU A 1 965 ? 22.762 -4.992 -30.028 1.00 89.44 965 LEU A CA 1
ATOM 7300 C C . LEU A 1 965 ? 22.029 -5.534 -31.271 1.00 89.44 965 LEU A C 1
ATOM 7302 O O . LEU A 1 965 ? 20.813 -5.681 -31.195 1.00 89.44 965 LEU A O 1
ATOM 7306 N N . PRO A 1 966 ? 22.699 -5.901 -32.386 1.00 85.69 966 PRO A N 1
ATOM 7307 C CA . PRO A 1 966 ? 22.004 -6.451 -33.555 1.00 85.69 966 PRO A CA 1
ATOM 7308 C C . PRO A 1 966 ? 21.420 -7.854 -33.346 1.00 85.69 966 PRO A C 1
ATOM 7310 O O . PRO A 1 966 ? 20.567 -8.279 -34.124 1.00 85.69 966 PRO A O 1
ATOM 7313 N N . HIS A 1 967 ? 21.902 -8.588 -32.339 1.00 83.19 967 HIS A N 1
ATOM 7314 C CA . HIS A 1 967 ? 21.532 -9.984 -32.089 1.00 83.19 967 HIS A CA 1
ATOM 7315 C C . HIS A 1 967 ? 20.675 -10.170 -30.828 1.00 83.19 967 HIS A C 1
ATOM 7317 O O . HIS A 1 967 ? 20.190 -11.276 -30.589 1.00 83.19 967 HIS A O 1
ATOM 7323 N N . HIS A 1 968 ? 20.489 -9.120 -30.022 1.00 80.81 968 HIS A N 1
ATOM 7324 C CA . HIS A 1 968 ? 19.650 -9.132 -28.825 1.00 80.81 968 HIS A CA 1
ATOM 7325 C C . HIS A 1 968 ? 18.279 -8.538 -29.153 1.00 80.81 968 HIS A C 1
ATOM 7327 O O . HIS A 1 968 ? 18.168 -7.371 -29.527 1.00 80.81 968 HIS A O 1
ATOM 7333 N N . ASN A 1 969 ? 17.229 -9.352 -29.048 1.00 69.94 969 ASN A N 1
ATOM 7334 C CA . ASN A 1 969 ? 15.869 -8.897 -29.300 1.00 69.94 969 ASN A CA 1
ATOM 7335 C C . ASN A 1 969 ? 15.231 -8.348 -28.015 1.00 69.94 969 ASN A C 1
ATOM 7337 O O . ASN A 1 969 ? 15.513 -8.842 -26.919 1.00 69.94 969 ASN A O 1
ATOM 7341 N N . PRO A 1 970 ? 14.309 -7.376 -28.133 1.00 63.16 970 PRO A N 1
ATOM 7342 C CA . PRO A 1 970 ? 13.499 -6.906 -27.018 1.00 63.16 970 PRO A CA 1
ATOM 7343 C C . PRO A 1 970 ? 12.834 -8.067 -26.274 1.00 63.16 970 PRO A C 1
ATOM 7345 O O . PRO A 1 970 ? 12.031 -8.816 -26.832 1.00 63.16 970 PRO A O 1
ATOM 7348 N N . GLY A 1 971 ? 13.179 -8.208 -24.996 1.00 62.59 971 GLY A N 1
ATOM 7349 C CA . GLY A 1 971 ? 12.699 -9.303 -24.169 1.00 62.59 971 GLY A CA 1
ATOM 7350 C C . GLY A 1 971 ? 13.564 -10.561 -24.181 1.00 62.59 971 GLY A C 1
ATOM 7351 O O . GLY A 1 971 ? 13.112 -11.541 -23.616 1.00 62.59 971 GLY A O 1
ATOM 7352 N N . ASP A 1 972 ? 14.768 -10.577 -24.756 1.00 73.19 972 ASP A N 1
ATOM 7353 C CA . ASP A 1 972 ? 15.758 -11.642 -24.534 1.00 73.19 972 ASP A CA 1
ATOM 7354 C C . ASP A 1 972 ? 16.430 -11.523 -23.152 1.00 73.19 972 ASP A C 1
ATOM 7356 O O . ASP A 1 972 ? 16.475 -10.446 -22.555 1.00 73.19 972 ASP A O 1
ATOM 7360 N N . ASN A 1 973 ? 17.016 -12.624 -22.654 1.00 77.38 973 ASN A N 1
ATOM 7361 C CA . ASN A 1 973 ? 17.804 -12.600 -21.414 1.00 77.38 973 ASN A CA 1
ATOM 7362 C C . ASN A 1 973 ? 18.937 -11.579 -21.520 1.00 77.38 973 ASN A C 1
ATOM 7364 O O . ASN A 1 973 ? 19.745 -11.637 -22.449 1.00 77.38 973 ASN A O 1
ATOM 7368 N N . ILE A 1 974 ? 19.026 -10.682 -20.543 1.00 85.81 974 ILE A N 1
ATOM 7369 C CA . ILE A 1 974 ? 20.069 -9.657 -20.530 1.00 85.81 974 ILE A CA 1
ATOM 7370 C C . ILE A 1 974 ? 21.339 -10.267 -19.915 1.00 85.81 974 ILE A C 1
ATOM 7372 O O . ILE A 1 974 ? 21.295 -10.707 -18.760 1.00 85.81 974 ILE A O 1
ATOM 7376 N N . PRO A 1 975 ? 22.483 -10.303 -20.628 1.00 90.69 975 PRO A N 1
ATOM 7377 C CA . PRO A 1 975 ? 23.749 -10.765 -20.062 1.00 90.69 975 PRO A CA 1
ATOM 7378 C C . PRO A 1 975 ? 24.148 -9.965 -18.819 1.00 90.69 975 PRO A C 1
ATOM 7380 O O . PRO A 1 975 ? 23.831 -8.784 -18.694 1.00 90.69 975 PRO A O 1
ATOM 7383 N N . LYS A 1 976 ? 24.849 -10.597 -17.872 1.00 91.06 976 LYS A N 1
ATOM 7384 C CA . LYS A 1 976 ? 25.110 -9.990 -16.556 1.00 91.06 976 LYS A CA 1
ATOM 7385 C C . LYS A 1 976 ? 25.965 -8.722 -16.627 1.00 91.06 976 LYS A C 1
ATOM 7387 O O . LYS A 1 976 ? 25.716 -7.786 -15.876 1.00 91.06 976 LYS A O 1
ATOM 7392 N N . ASP A 1 977 ? 26.949 -8.681 -17.515 1.00 93.31 977 ASP A N 1
ATOM 7393 C CA . ASP A 1 977 ? 27.747 -7.482 -17.791 1.00 93.31 977 ASP A CA 1
ATOM 7394 C C . ASP A 1 977 ? 26.888 -6.352 -18.375 1.00 93.31 977 ASP A C 1
ATOM 7396 O O . ASP A 1 977 ? 26.990 -5.212 -17.924 1.00 93.31 977 ASP A O 1
ATOM 7400 N N . ILE A 1 978 ? 25.955 -6.672 -19.274 1.00 93.69 978 ILE A N 1
ATOM 7401 C CA . ILE A 1 978 ? 24.988 -5.699 -19.797 1.00 93.69 978 ILE A CA 1
ATOM 7402 C C . ILE A 1 978 ? 24.007 -5.224 -18.720 1.00 93.69 978 ILE A C 1
ATOM 7404 O O . ILE A 1 978 ? 23.730 -4.029 -18.658 1.00 93.69 978 ILE A O 1
ATOM 7408 N N . GLN A 1 979 ? 23.514 -6.101 -17.837 1.00 92.75 979 GLN A N 1
ATOM 7409 C CA . GLN A 1 979 ? 22.682 -5.685 -16.697 1.00 92.75 979 GLN A CA 1
ATOM 7410 C C . GLN A 1 979 ? 23.424 -4.671 -15.816 1.00 92.75 979 GLN A C 1
ATOM 7412 O O . GLN A 1 979 ? 22.831 -3.684 -15.383 1.00 92.75 979 GLN A O 1
ATOM 7417 N N . ILE A 1 980 ? 24.724 -4.887 -15.577 1.00 94.38 980 ILE A N 1
ATOM 7418 C CA . ILE A 1 980 ? 25.557 -3.950 -14.815 1.00 94.38 980 ILE A CA 1
ATOM 7419 C C . ILE A 1 980 ? 25.733 -2.643 -15.592 1.00 94.38 980 ILE A C 1
ATOM 7421 O O . ILE A 1 980 ? 25.534 -1.591 -14.998 1.00 94.38 980 ILE A O 1
ATOM 7425 N N . LEU A 1 981 ? 26.047 -2.677 -16.894 1.00 95.25 981 LEU A N 1
ATOM 7426 C CA . LEU A 1 981 ? 26.183 -1.460 -17.705 1.00 95.25 981 LEU A CA 1
ATOM 7427 C C . LEU A 1 981 ? 24.886 -0.641 -17.707 1.00 95.25 981 LEU A C 1
ATOM 7429 O O . LEU A 1 981 ? 24.916 0.548 -17.404 1.00 95.25 981 LEU A O 1
ATOM 7433 N N . LYS A 1 982 ? 23.747 -1.281 -17.992 1.00 93.31 982 LYS A N 1
ATOM 7434 C CA . LYS A 1 982 ? 22.417 -0.659 -17.942 1.00 93.31 982 LYS A CA 1
ATOM 7435 C C . LYS A 1 982 ? 22.131 -0.064 -16.563 1.00 93.31 982 LYS A C 1
ATOM 7437 O O . LYS A 1 982 ? 21.717 1.086 -16.471 1.00 93.31 982 LYS A O 1
ATOM 7442 N N . GLY A 1 983 ? 22.417 -0.809 -15.495 1.00 94.06 983 GLY A N 1
ATOM 7443 C CA . GLY A 1 983 ? 22.290 -0.318 -14.124 1.00 94.06 983 GLY A CA 1
ATOM 7444 C C . GLY A 1 983 ? 23.166 0.906 -13.853 1.00 94.06 983 GLY A C 1
ATOM 7445 O O . GLY A 1 983 ? 22.670 1.908 -13.359 1.00 94.06 983 GLY A O 1
ATOM 7446 N N . CYS A 1 984 ? 24.436 0.886 -14.264 1.00 94.81 984 CYS A N 1
ATOM 7447 C CA . CYS A 1 984 ? 25.345 2.029 -14.146 1.00 94.81 984 CYS A CA 1
ATOM 7448 C C . CYS A 1 984 ? 24.834 3.273 -14.889 1.00 94.81 984 CYS A C 1
ATOM 7450 O O . CYS A 1 984 ? 25.024 4.392 -14.411 1.00 94.81 984 CYS A O 1
ATOM 7452 N N . MET A 1 985 ? 24.199 3.095 -16.053 1.00 94.44 985 MET A N 1
ATOM 7453 C CA . MET A 1 985 ? 23.591 4.214 -16.774 1.00 94.44 985 MET A CA 1
ATOM 7454 C C . MET A 1 985 ? 22.418 4.796 -15.985 1.00 94.44 985 MET A C 1
ATOM 7456 O O . MET A 1 985 ? 22.381 6.010 -15.799 1.00 94.44 985 MET A O 1
ATOM 7460 N N . ARG A 1 986 ? 21.538 3.949 -15.435 1.00 92.62 986 ARG A N 1
ATOM 7461 C CA . ARG A 1 986 ? 20.436 4.372 -14.555 1.00 92.62 986 ARG A CA 1
ATOM 7462 C C . ARG A 1 986 ? 20.938 5.121 -13.314 1.00 92.62 986 ARG A C 1
ATOM 7464 O O . ARG A 1 986 ? 20.445 6.199 -13.003 1.00 92.62 986 ARG A O 1
ATOM 7471 N N . GLU A 1 987 ? 21.961 4.586 -12.653 1.00 95.31 987 GLU A N 1
ATOM 7472 C CA . GLU A 1 987 ? 22.624 5.205 -11.498 1.00 95.31 987 GLU A CA 1
ATOM 7473 C C . GLU A 1 987 ? 23.145 6.610 -11.835 1.00 95.31 987 GLU A C 1
ATOM 7475 O O . GLU A 1 987 ? 22.942 7.554 -11.071 1.00 95.31 987 GLU A O 1
ATOM 7480 N N . SER A 1 988 ? 23.736 6.781 -13.022 1.00 94.88 988 SER A N 1
ATOM 7481 C CA . SER A 1 988 ? 24.266 8.074 -13.460 1.00 94.88 988 SER A CA 1
ATOM 7482 C C . SER A 1 988 ? 23.199 9.141 -13.737 1.00 94.88 988 SER A C 1
ATOM 7484 O O . SER A 1 988 ? 23.501 10.333 -13.703 1.00 94.88 988 SER A O 1
ATOM 7486 N N . GLU A 1 989 ? 21.955 8.758 -14.037 1.00 94.38 989 GLU A N 1
ATOM 7487 C CA . GLU A 1 989 ? 20.846 9.712 -14.192 1.00 94.38 989 GLU A CA 1
ATOM 7488 C C . GLU A 1 989 ? 20.533 10.382 -12.852 1.00 94.38 989 GLU A C 1
ATOM 7490 O O . GLU A 1 989 ? 20.445 11.606 -12.766 1.00 94.38 989 GLU A O 1
ATOM 7495 N N . THR A 1 990 ? 20.472 9.586 -11.788 1.00 94.19 990 THR A N 1
ATOM 7496 C CA . THR A 1 990 ? 20.307 10.055 -10.411 1.00 94.19 990 THR A CA 1
ATOM 7497 C C . THR A 1 990 ? 21.507 10.855 -9.921 1.00 94.19 990 THR A C 1
ATOM 7499 O O . THR A 1 990 ? 21.330 11.916 -9.325 1.00 94.19 990 THR A O 1
ATOM 7502 N N . ASP A 1 991 ? 22.733 10.399 -10.196 1.00 95.44 991 ASP A N 1
ATOM 7503 C CA . ASP A 1 991 ? 23.951 11.142 -9.846 1.00 95.44 991 ASP A CA 1
ATOM 7504 C C . ASP A 1 991 ? 23.923 12.552 -10.460 1.00 95.44 991 ASP A C 1
ATOM 7506 O O . ASP A 1 991 ? 24.120 13.550 -9.764 1.00 95.44 991 ASP A O 1
ATOM 7510 N N . ARG A 1 992 ? 23.589 12.649 -11.756 1.00 95.00 992 ARG A N 1
ATOM 7511 C CA . ARG A 1 992 ? 23.427 13.923 -12.474 1.00 95.00 992 ARG A CA 1
ATOM 7512 C C . ARG A 1 992 ? 22.301 14.772 -11.891 1.00 95.00 992 ARG A C 1
ATOM 7514 O O . ARG A 1 992 ? 22.475 15.984 -11.747 1.00 95.00 992 ARG A O 1
ATOM 7521 N N . TYR A 1 993 ? 21.180 14.157 -11.514 1.00 92.94 993 TYR A N 1
ATOM 7522 C CA . TYR A 1 993 ? 20.071 14.857 -10.870 1.00 92.94 993 TYR A CA 1
ATOM 7523 C C . TYR A 1 993 ? 20.515 15.502 -9.554 1.00 92.94 993 TYR A C 1
ATOM 7525 O O . TYR A 1 993 ? 20.352 16.709 -9.357 1.00 92.94 993 TYR A O 1
ATOM 7533 N N . TRP A 1 994 ? 21.173 14.740 -8.679 1.00 90.69 994 TRP A N 1
ATOM 7534 C CA . TRP A 1 994 ? 21.681 15.252 -7.406 1.00 90.69 994 TRP A CA 1
ATOM 7535 C C . TRP A 1 994 ? 22.870 16.200 -7.564 1.00 90.69 994 TRP A C 1
ATOM 7537 O O . TRP A 1 994 ? 23.049 17.105 -6.742 1.00 90.69 994 TRP A O 1
ATOM 7547 N N . ALA A 1 995 ? 23.621 16.098 -8.659 1.00 89.94 995 ALA A N 1
ATOM 7548 C CA . ALA A 1 995 ? 24.616 17.094 -9.022 1.00 89.94 995 ALA A CA 1
ATOM 7549 C C . ALA A 1 995 ? 23.977 18.471 -9.254 1.00 89.94 995 ALA A C 1
ATOM 7551 O O . ALA A 1 995 ? 24.547 19.468 -8.808 1.00 89.94 995 ALA A O 1
ATOM 7552 N N . THR A 1 996 ? 22.768 18.562 -9.836 1.00 86.50 996 THR A N 1
ATOM 7553 C CA . THR A 1 996 ? 22.041 19.850 -9.952 1.00 86.50 996 THR A CA 1
ATOM 7554 C C . THR A 1 996 ? 21.792 20.494 -8.581 1.00 86.50 996 THR A C 1
ATOM 7556 O O . THR A 1 996 ? 21.814 21.719 -8.443 1.00 86.50 996 THR A O 1
ATOM 7559 N N . ALA A 1 997 ? 21.669 19.665 -7.538 1.00 80.44 997 ALA A N 1
ATOM 7560 C CA . ALA A 1 997 ? 21.519 20.056 -6.142 1.00 80.44 997 ALA A CA 1
ATOM 7561 C C . ALA A 1 997 ? 22.836 20.341 -5.402 1.00 80.44 997 ALA A C 1
ATOM 7563 O O . ALA A 1 997 ? 22.779 20.628 -4.208 1.00 80.44 997 ALA A O 1
ATOM 7564 N N . LYS A 1 998 ? 24.000 20.270 -6.069 1.00 81.19 998 LYS A N 1
ATOM 7565 C CA . LYS A 1 998 ? 25.341 20.301 -5.447 1.00 81.19 998 LYS A CA 1
ATOM 7566 C C . LYS A 1 998 ? 25.559 19.179 -4.415 1.00 81.19 998 LYS A C 1
ATOM 7568 O O . LYS A 1 998 ? 26.309 19.368 -3.457 1.00 81.19 998 LYS A O 1
ATOM 7573 N N . MET A 1 999 ? 24.902 18.029 -4.570 1.00 86.31 999 MET A N 1
ATOM 7574 C CA . MET A 1 999 ? 25.127 16.891 -3.678 1.00 86.31 999 MET A CA 1
ATOM 7575 C C . MET A 1 999 ? 26.483 16.238 -3.989 1.00 86.31 999 MET A C 1
ATOM 7577 O O . MET A 1 999 ? 26.731 15.929 -5.152 1.00 86.31 999 MET A O 1
ATOM 7581 N N . PRO A 1 1000 ? 27.350 15.990 -2.991 1.00 85.88 1000 PRO A N 1
ATOM 7582 C CA . PRO A 1 1000 ? 28.560 15.198 -3.196 1.00 85.88 1000 PRO A CA 1
ATOM 7583 C C . PRO A 1 1000 ? 28.214 13.744 -3.534 1.00 85.88 1000 PRO A C 1
ATOM 7585 O O . PRO A 1 1000 ? 27.361 13.147 -2.866 1.00 85.88 1000 PRO A O 1
ATOM 7588 N N . MET A 1 1001 ? 28.903 13.135 -4.502 1.00 90.31 1001 MET A N 1
ATOM 7589 C CA . MET A 1 1001 ? 28.574 11.773 -4.951 1.00 90.31 1001 MET A CA 1
ATOM 7590 C C . MET A 1 1001 ? 28.828 10.709 -3.878 1.00 90.31 1001 MET A C 1
ATOM 7592 O O . MET A 1 1001 ? 28.146 9.693 -3.844 1.00 90.31 1001 MET A O 1
ATOM 7596 N N . ASN A 1 1002 ? 29.696 10.972 -2.894 1.00 91.75 1002 ASN A N 1
ATOM 7597 C CA . ASN A 1 1002 ? 29.863 10.094 -1.725 1.00 91.75 1002 ASN A CA 1
ATOM 7598 C C . ASN A 1 1002 ? 28.642 10.054 -0.769 1.00 91.75 1002 ASN A C 1
ATOM 7600 O O . ASN A 1 1002 ? 28.656 9.327 0.237 1.00 91.75 1002 ASN A O 1
ATOM 7604 N N . ARG A 1 1003 ? 27.600 10.852 -1.047 1.00 92.06 1003 ARG A N 1
ATOM 7605 C CA . ARG A 1 1003 ? 26.314 10.846 -0.338 1.00 92.06 1003 ARG A CA 1
ATOM 7606 C C . ARG A 1 1003 ? 25.189 10.178 -1.132 1.00 92.06 1003 ARG A C 1
ATOM 7608 O O . ARG A 1 1003 ? 24.117 10.010 -0.553 1.00 92.06 1003 ARG A O 1
ATOM 7615 N N . VAL A 1 1004 ? 25.437 9.763 -2.373 1.00 95.69 1004 VAL A N 1
ATOM 7616 C CA . VAL A 1 1004 ? 24.514 8.982 -3.206 1.00 95.69 1004 VAL A CA 1
ATOM 7617 C C . VAL A 1 1004 ? 25.005 7.530 -3.225 1.00 95.69 1004 VAL A C 1
ATOM 7619 O O . VAL A 1 1004 ? 26.170 7.262 -3.503 1.00 95.69 1004 VAL A O 1
ATOM 7622 N N . HIS A 1 1005 ? 24.143 6.587 -2.852 1.00 97.31 1005 HIS A N 1
ATOM 7623 C CA . HIS A 1 1005 ? 24.485 5.183 -2.617 1.00 97.31 1005 HIS A CA 1
ATOM 7624 C C . HIS A 1 1005 ? 23.615 4.282 -3.486 1.00 97.31 1005 HIS A C 1
ATOM 7626 O O . HIS A 1 1005 ? 22.391 4.359 -3.429 1.00 97.31 1005 HIS A O 1
ATOM 7632 N N . HIS A 1 1006 ? 24.244 3.369 -4.220 1.00 96.81 1006 HIS A N 1
ATOM 7633 C CA . HIS A 1 1006 ? 23.565 2.405 -5.088 1.00 96.81 1006 HIS A CA 1
ATOM 7634 C C . HIS A 1 1006 ? 23.808 0.989 -4.546 1.00 96.81 1006 HIS A C 1
ATOM 7636 O O . HIS A 1 1006 ? 24.917 0.463 -4.648 1.00 96.81 1006 HIS A O 1
ATOM 7642 N N . LEU A 1 1007 ? 22.805 0.382 -3.896 1.00 95.81 1007 LEU A N 1
ATOM 7643 C CA . LEU A 1 1007 ? 22.974 -0.866 -3.129 1.00 95.81 1007 LEU A CA 1
ATOM 7644 C C . LEU A 1 1007 ? 22.874 -2.141 -3.979 1.00 95.81 1007 LEU A C 1
ATOM 7646 O O . LEU A 1 1007 ? 23.458 -3.161 -3.606 1.00 95.81 1007 LEU A O 1
ATOM 7650 N N . ARG A 1 1008 ? 22.183 -2.090 -5.127 1.00 94.38 1008 ARG A N 1
ATOM 7651 C CA . ARG A 1 1008 ? 22.040 -3.213 -6.076 1.00 94.38 1008 ARG A CA 1
ATOM 7652 C C . ARG A 1 1008 ? 21.595 -4.522 -5.393 1.00 94.38 1008 ARG A C 1
ATOM 7654 O O . ARG A 1 1008 ? 22.291 -5.548 -5.495 1.00 94.38 1008 ARG A O 1
ATOM 7661 N N . SER A 1 1009 ? 20.457 -4.461 -4.697 1.00 94.81 1009 SER A N 1
ATOM 7662 C CA . SER A 1 1009 ? 19.769 -5.584 -4.050 1.00 94.81 1009 SER A CA 1
ATOM 7663 C C . SER A 1 1009 ? 19.676 -6.799 -4.974 1.00 94.81 1009 SER A C 1
ATOM 7665 O O . SER A 1 1009 ? 19.341 -6.680 -6.154 1.00 94.81 1009 SER A O 1
ATOM 7667 N N . LYS A 1 1010 ? 19.992 -7.982 -4.441 1.00 93.44 1010 LYS A N 1
ATOM 7668 C CA . LYS A 1 1010 ? 20.144 -9.225 -5.211 1.00 93.44 1010 LYS A CA 1
ATOM 7669 C C . LYS A 1 1010 ? 18.826 -9.875 -5.580 1.00 93.44 1010 LYS A C 1
ATOM 7671 O O . LYS A 1 1010 ? 18.809 -10.676 -6.510 1.00 93.44 1010 LYS A O 1
ATOM 7676 N N . PHE A 1 1011 ? 17.732 -9.503 -4.920 1.00 91.94 1011 PHE A N 1
ATOM 7677 C CA . PHE A 1 1011 ? 16.411 -9.971 -5.330 1.00 91.94 1011 PHE A CA 1
ATOM 7678 C C . PHE A 1 1011 ? 15.960 -9.398 -6.690 1.00 91.94 1011 PHE A C 1
ATOM 7680 O O . PHE A 1 1011 ? 15.039 -9.939 -7.301 1.00 91.94 1011 PHE A O 1
ATOM 7687 N N . TYR A 1 1012 ? 16.574 -8.303 -7.160 1.00 90.69 1012 TYR A N 1
ATOM 7688 C CA . TYR A 1 1012 ? 16.217 -7.637 -8.413 1.00 90.69 1012 TYR A CA 1
ATOM 7689 C C . TYR A 1 1012 ? 16.936 -8.295 -9.604 1.00 90.69 1012 TYR A C 1
ATOM 7691 O O . TYR A 1 1012 ? 18.105 -8.010 -9.871 1.00 90.69 1012 TYR A O 1
ATOM 7699 N N . THR A 1 1013 ? 16.241 -9.203 -10.298 1.00 87.06 1013 THR A N 1
ATOM 7700 C CA . THR A 1 1013 ? 16.780 -10.038 -11.389 1.00 87.06 1013 THR A CA 1
ATOM 7701 C C . THR A 1 1013 ? 16.003 -9.867 -12.708 1.00 87.06 1013 THR A C 1
ATOM 7703 O O . THR A 1 1013 ? 14.999 -9.156 -12.764 1.00 87.06 1013 THR A O 1
ATOM 7706 N N . ASP A 1 1014 ? 16.483 -10.491 -13.794 1.00 80.69 1014 ASP A N 1
ATOM 7707 C CA . ASP A 1 1014 ? 15.784 -10.597 -15.097 1.00 80.69 1014 ASP A CA 1
ATOM 7708 C C . ASP A 1 1014 ? 14.856 -11.833 -15.166 1.00 80.69 1014 ASP A C 1
ATOM 7710 O O . ASP A 1 1014 ? 14.389 -12.228 -16.232 1.00 80.69 1014 ASP A O 1
ATOM 7714 N N . ASP A 1 1015 ? 14.582 -12.471 -14.023 1.00 78.12 1015 ASP A N 1
ATOM 7715 C CA . ASP A 1 1015 ? 13.656 -13.601 -13.963 1.00 78.12 1015 ASP A CA 1
ATOM 7716 C C . ASP A 1 1015 ? 12.203 -13.122 -14.078 1.00 78.12 1015 ASP A C 1
ATOM 7718 O O . ASP A 1 1015 ? 11.828 -12.077 -13.542 1.00 78.12 1015 ASP A O 1
ATOM 7722 N N . PHE A 1 1016 ? 11.349 -13.930 -14.720 1.00 72.38 1016 PHE A N 1
ATOM 7723 C CA . PHE A 1 1016 ? 9.926 -13.606 -14.887 1.00 72.38 1016 PHE A CA 1
ATOM 7724 C C . PHE A 1 1016 ? 9.201 -13.422 -13.537 1.00 72.38 1016 PHE A C 1
ATOM 7726 O O . PHE A 1 1016 ? 8.383 -12.514 -13.389 1.00 72.38 1016 PHE A O 1
ATOM 7733 N N . PHE A 1 1017 ? 9.541 -14.250 -12.540 1.00 75.69 1017 PHE A N 1
ATOM 7734 C CA . PHE A 1 1017 ? 9.133 -14.090 -11.140 1.00 75.69 1017 PHE A CA 1
ATOM 7735 C C . PHE A 1 1017 ? 10.373 -13.866 -10.271 1.00 75.69 1017 PHE A C 1
ATOM 7737 O O . PHE A 1 1017 ? 11.191 -14.771 -10.108 1.00 75.69 1017 PHE A O 1
ATOM 7744 N N . THR A 1 1018 ? 10.512 -12.673 -9.694 1.00 77.94 1018 THR A N 1
ATOM 7745 C CA . THR A 1 1018 ? 11.688 -12.317 -8.888 1.00 77.94 1018 THR A CA 1
ATOM 7746 C C . THR A 1 1018 ? 11.633 -12.955 -7.489 1.00 77.94 1018 THR A C 1
ATOM 7748 O O . THR A 1 1018 ? 10.551 -13.054 -6.893 1.00 77.94 1018 THR A O 1
ATOM 7751 N N . PRO A 1 1019 ? 12.774 -13.364 -6.902 1.00 84.44 1019 PRO A N 1
ATOM 7752 C CA . PRO A 1 1019 ? 12.816 -13.952 -5.560 1.00 84.44 1019 PRO A CA 1
ATOM 7753 C C . PRO A 1 1019 ? 12.468 -12.934 -4.459 1.00 84.44 1019 PRO A C 1
ATOM 7755 O O . PRO A 1 1019 ? 12.439 -11.723 -4.689 1.00 84.44 1019 PRO A O 1
ATOM 7758 N N . MET A 1 1020 ? 12.174 -13.420 -3.250 1.00 85.38 1020 MET A N 1
ATOM 7759 C CA . MET A 1 1020 ? 12.013 -12.562 -2.067 1.00 85.38 1020 MET A CA 1
ATOM 7760 C C . MET A 1 1020 ? 13.379 -12.085 -1.551 1.00 85.38 1020 MET A C 1
ATOM 7762 O O . MET A 1 1020 ? 14.349 -12.838 -1.662 1.00 85.38 1020 MET A O 1
ATOM 7766 N N . PRO A 1 1021 ? 13.471 -10.870 -0.976 1.00 91.38 1021 PRO A N 1
ATOM 7767 C CA . PRO A 1 1021 ? 14.715 -10.360 -0.409 1.00 91.38 1021 PRO A CA 1
ATOM 7768 C C . PRO A 1 1021 ? 15.201 -11.218 0.761 1.00 91.38 1021 PRO A C 1
ATOM 7770 O O . PRO A 1 1021 ? 14.404 -11.780 1.517 1.00 91.38 1021 PRO A O 1
ATOM 7773 N N . SER A 1 1022 ? 16.520 -11.281 0.933 1.00 93.38 1022 SER A N 1
ATOM 7774 C CA . SER A 1 1022 ? 17.169 -12.007 2.023 1.00 93.38 1022 SER A CA 1
ATOM 7775 C C . SER A 1 1022 ? 17.837 -11.067 3.027 1.00 93.38 1022 SER A C 1
ATOM 7777 O O . SER A 1 1022 ? 18.180 -9.918 2.738 1.00 93.38 1022 SER A O 1
ATOM 7779 N N . VAL A 1 1023 ? 18.069 -11.575 4.239 1.00 93.19 1023 VAL A N 1
ATOM 7780 C CA . VAL A 1 1023 ? 18.777 -10.808 5.271 1.00 93.19 1023 VAL A CA 1
ATOM 7781 C C . VAL A 1 1023 ? 20.225 -10.534 4.856 1.00 93.19 1023 VAL A C 1
ATOM 7783 O O . VAL A 1 1023 ? 20.699 -9.412 5.008 1.00 93.19 1023 VAL A O 1
ATOM 7786 N N . THR A 1 1024 ? 20.923 -11.539 4.326 1.00 94.12 1024 THR A N 1
ATOM 7787 C CA . THR A 1 1024 ? 22.355 -11.447 4.006 1.00 94.12 1024 THR A CA 1
ATOM 7788 C C . THR A 1 1024 ? 22.621 -10.554 2.802 1.00 94.12 1024 THR A C 1
ATOM 7790 O O . THR A 1 1024 ? 23.472 -9.669 2.879 1.00 94.12 1024 THR A O 1
ATOM 7793 N N . ASP A 1 1025 ? 21.898 -10.778 1.706 1.00 94.06 1025 ASP A N 1
ATOM 7794 C CA . ASP A 1 1025 ? 22.215 -10.143 0.427 1.00 94.06 1025 ASP A CA 1
ATOM 7795 C C . ASP A 1 1025 ? 21.569 -8.763 0.261 1.00 94.06 1025 ASP A C 1
ATOM 7797 O O . ASP A 1 1025 ? 22.064 -7.961 -0.531 1.00 94.06 1025 ASP A O 1
ATOM 7801 N N . ASP A 1 1026 ? 20.499 -8.466 1.011 1.00 96.44 1026 ASP A N 1
ATOM 7802 C CA . ASP A 1 1026 ? 19.728 -7.229 0.846 1.00 96.44 1026 ASP A CA 1
ATOM 7803 C C . ASP A 1 1026 ? 19.654 -6.391 2.135 1.00 96.44 1026 ASP A C 1
ATOM 7805 O O . ASP A 1 1026 ? 20.059 -5.225 2.143 1.00 96.44 1026 ASP A O 1
ATOM 7809 N N . ALA A 1 1027 ? 19.188 -6.964 3.252 1.00 96.75 1027 ALA A N 1
ATOM 7810 C CA . ALA A 1 1027 ? 18.992 -6.198 4.491 1.00 96.75 1027 ALA A CA 1
ATOM 7811 C C . ALA A 1 1027 ? 20.310 -5.793 5.175 1.00 96.75 1027 ALA A C 1
ATOM 7813 O O . ALA A 1 1027 ? 20.405 -4.700 5.737 1.00 96.75 1027 ALA A O 1
ATOM 7814 N N . GLN A 1 1028 ? 21.338 -6.647 5.140 1.00 97.62 1028 GLN A N 1
ATOM 7815 C CA . GLN A 1 1028 ? 22.623 -6.381 5.790 1.00 97.62 1028 GLN A CA 1
ATOM 7816 C C . GLN A 1 1028 ? 23.406 -5.233 5.120 1.00 97.62 1028 GLN A C 1
ATOM 7818 O O . GLN A 1 1028 ? 23.931 -4.397 5.860 1.00 97.62 1028 GLN A O 1
ATOM 7823 N N . PRO A 1 1029 ? 23.462 -5.105 3.777 1.00 98.12 1029 PRO A N 1
ATOM 7824 C CA . PRO A 1 1029 ? 23.963 -3.894 3.121 1.00 98.12 1029 PRO A CA 1
ATOM 7825 C C . PRO A 1 1029 ? 23.251 -2.614 3.574 1.00 98.12 1029 PRO A C 1
ATOM 7827 O O . PRO A 1 1029 ? 23.918 -1.632 3.905 1.00 98.12 1029 PRO A O 1
ATOM 7830 N N . MET A 1 1030 ? 21.917 -2.641 3.677 1.00 98.00 1030 MET A N 1
ATOM 7831 C CA . MET A 1 1030 ? 21.148 -1.496 4.174 1.00 98.00 1030 MET A CA 1
ATOM 7832 C C . MET A 1 1030 ? 21.494 -1.175 5.636 1.00 98.00 1030 MET A C 1
ATOM 7834 O O . MET A 1 1030 ? 21.762 -0.022 5.969 1.00 98.00 1030 MET A O 1
ATOM 7838 N N . ALA A 1 1031 ? 21.571 -2.187 6.506 1.00 98.25 1031 ALA A N 1
ATOM 7839 C CA . ALA A 1 1031 ? 21.977 -2.025 7.904 1.00 98.25 1031 ALA A CA 1
ATOM 7840 C C . ALA A 1 1031 ? 23.381 -1.408 8.035 1.00 98.25 1031 ALA A C 1
ATOM 7842 O O . ALA A 1 1031 ? 23.593 -0.494 8.832 1.00 98.25 1031 ALA A O 1
ATOM 7843 N N . ASN A 1 1032 ? 24.338 -1.858 7.216 1.00 98.38 1032 ASN A N 1
ATOM 7844 C CA . ASN A 1 1032 ? 25.694 -1.307 7.197 1.00 98.38 1032 ASN A CA 1
ATOM 7845 C C . ASN A 1 1032 ? 25.686 0.183 6.828 1.00 98.38 1032 ASN A C 1
ATOM 7847 O O . ASN A 1 1032 ? 26.405 0.971 7.446 1.00 98.38 1032 ASN A O 1
ATOM 7851 N N . LEU A 1 1033 ? 24.858 0.576 5.855 1.00 98.12 1033 LEU A N 1
ATOM 7852 C CA . LEU A 1 1033 ? 24.719 1.971 5.452 1.00 98.12 1033 LEU A CA 1
ATOM 7853 C C . LEU A 1 1033 ? 24.062 2.823 6.550 1.00 98.12 1033 LEU A C 1
ATOM 7855 O O . LEU A 1 1033 ? 24.585 3.889 6.874 1.00 98.12 1033 LEU A O 1
ATOM 7859 N N . LEU A 1 1034 ? 22.976 2.347 7.172 1.00 98.19 1034 LEU A N 1
ATOM 7860 C CA . LEU A 1 1034 ? 22.326 3.033 8.300 1.00 98.19 1034 LEU A CA 1
ATOM 7861 C C . LEU A 1 1034 ? 23.312 3.261 9.451 1.00 98.19 1034 LEU A C 1
ATOM 7863 O O . LEU A 1 1034 ? 23.455 4.385 9.931 1.00 98.19 1034 LEU A O 1
ATOM 7867 N N . LYS A 1 1035 ? 24.066 2.224 9.830 1.00 97.69 1035 LYS A N 1
ATOM 7868 C CA . LYS A 1 1035 ? 25.125 2.317 10.841 1.00 97.69 1035 LYS A CA 1
ATOM 7869 C C . LYS A 1 1035 ? 26.199 3.334 10.458 1.00 97.69 1035 LYS A C 1
ATOM 7871 O O . LYS A 1 1035 ? 26.649 4.097 11.306 1.00 97.69 1035 LYS A O 1
ATOM 7876 N N . ALA A 1 1036 ? 26.622 3.362 9.197 1.00 97.44 1036 ALA A N 1
ATOM 7877 C CA . ALA A 1 1036 ? 27.664 4.280 8.752 1.00 97.44 1036 ALA A CA 1
ATOM 7878 C C . ALA A 1 1036 ? 27.208 5.748 8.739 1.00 97.44 1036 ALA A C 1
ATOM 7880 O O . ALA A 1 1036 ? 28.036 6.635 8.940 1.00 97.44 1036 ALA A O 1
ATOM 7881 N N . LYS A 1 1037 ? 25.924 6.017 8.465 1.00 96.25 1037 LYS A N 1
ATOM 7882 C CA . LYS A 1 1037 ? 25.404 7.383 8.267 1.00 96.25 1037 LYS A CA 1
ATOM 7883 C C . LYS A 1 1037 ? 24.629 7.950 9.453 1.00 96.25 1037 LYS A C 1
ATOM 7885 O O . LYS A 1 1037 ? 24.386 9.154 9.475 1.00 96.25 1037 LYS A O 1
ATOM 7890 N N . GLN A 1 1038 ? 24.282 7.116 10.434 1.00 96.25 1038 GLN A N 1
ATOM 7891 C CA . GLN A 1 1038 ? 23.607 7.521 11.673 1.00 96.25 1038 GLN A CA 1
ATOM 7892 C C . GLN A 1 1038 ? 22.378 8.423 11.422 1.00 96.25 1038 GLN A C 1
ATOM 7894 O O . GLN A 1 1038 ? 22.323 9.535 11.952 1.00 96.25 1038 GLN A O 1
ATOM 7899 N N . PRO A 1 1039 ? 21.414 8.012 10.572 1.00 95.38 1039 PRO A N 1
ATOM 7900 C CA . PRO A 1 1039 ? 20.267 8.854 10.273 1.00 95.38 1039 PRO A CA 1
ATOM 7901 C C . PRO A 1 1039 ? 19.337 8.977 11.481 1.00 95.38 1039 PRO A C 1
ATOM 7903 O O . PRO A 1 1039 ? 19.050 8.006 12.174 1.00 95.38 1039 PRO A O 1
ATOM 7906 N N . SER A 1 1040 ? 18.831 10.189 11.671 1.00 91.69 1040 SER A N 1
ATOM 7907 C CA . SER A 1 1040 ? 17.754 10.521 12.619 1.00 91.69 1040 SER A CA 1
ATOM 7908 C C . SER A 1 1040 ? 16.404 10.687 11.916 1.00 91.69 1040 SER A C 1
ATOM 7910 O O . SER A 1 1040 ? 15.356 10.644 12.554 1.00 91.69 1040 SER A O 1
ATOM 7912 N N . VAL A 1 1041 ? 16.432 10.846 10.588 1.00 91.62 1041 VAL A N 1
ATOM 7913 C CA . VAL A 1 1041 ? 15.261 10.784 9.714 1.00 91.62 1041 VAL A CA 1
ATOM 7914 C C . VAL A 1 1041 ? 15.550 9.791 8.588 1.00 91.62 1041 VAL A C 1
ATOM 7916 O O . VAL A 1 1041 ? 16.609 9.857 7.962 1.00 91.62 1041 VAL A O 1
ATOM 7919 N N . LEU A 1 1042 ? 14.622 8.877 8.330 1.00 95.31 1042 LEU A N 1
ATOM 7920 C CA . LEU A 1 1042 ? 14.684 7.879 7.265 1.00 95.31 1042 LEU A CA 1
ATOM 7921 C C . LEU A 1 1042 ? 13.438 8.007 6.390 1.00 95.31 1042 LEU A C 1
ATOM 7923 O O . LEU A 1 1042 ? 12.333 7.848 6.893 1.00 95.31 1042 LEU A O 1
ATOM 7927 N N . THR A 1 1043 ? 13.569 8.249 5.090 1.00 94.31 1043 THR A N 1
ATOM 7928 C CA . THR A 1 1043 ? 12.407 8.195 4.190 1.00 94.31 1043 THR A CA 1
ATOM 7929 C C . THR A 1 1043 ? 12.277 6.807 3.575 1.00 94.31 1043 THR A C 1
ATOM 7931 O O . THR A 1 1043 ? 13.292 6.197 3.245 1.00 94.31 1043 THR A O 1
ATOM 7934 N N . VAL A 1 1044 ? 11.057 6.328 3.343 1.00 94.56 1044 VAL A N 1
ATOM 7935 C CA . VAL A 1 1044 ? 10.787 5.006 2.757 1.00 94.56 1044 VAL A CA 1
ATOM 7936 C C . VAL A 1 1044 ? 9.545 5.039 1.868 1.00 94.56 1044 VAL A C 1
ATOM 7938 O O . VAL A 1 1044 ? 8.570 5.716 2.189 1.00 94.56 1044 VAL A O 1
ATOM 7941 N N . ALA A 1 1045 ? 9.561 4.300 0.759 1.00 91.75 1045 ALA A N 1
ATOM 7942 C CA . ALA A 1 1045 ? 8.369 4.106 -0.062 1.00 91.75 1045 ALA A CA 1
ATOM 7943 C C . ALA A 1 1045 ? 7.373 3.188 0.670 1.00 91.75 1045 ALA A C 1
ATOM 7945 O O . ALA A 1 1045 ? 7.680 2.033 0.969 1.00 91.75 1045 ALA A O 1
ATOM 7946 N N . LEU A 1 1046 ? 6.174 3.692 0.963 1.00 87.19 1046 LEU A N 1
ATOM 7947 C CA . LEU A 1 1046 ? 5.081 2.945 1.586 1.00 87.19 1046 LEU A CA 1
ATOM 7948 C C . LEU A 1 1046 ? 4.045 2.550 0.533 1.00 87.19 1046 LEU A C 1
ATOM 7950 O O . LEU A 1 1046 ? 2.889 2.925 0.662 1.00 87.19 1046 LEU A O 1
ATOM 7954 N N . ASP A 1 1047 ? 4.432 1.764 -0.473 1.00 74.44 1047 ASP A N 1
ATOM 7955 C CA . ASP A 1 1047 ? 3.536 1.272 -1.535 1.00 74.44 1047 ASP A CA 1
ATOM 7956 C C . ASP A 1 1047 ? 3.173 -0.220 -1.374 1.00 74.44 1047 ASP A C 1
ATOM 7958 O O . ASP A 1 1047 ? 3.495 -1.035 -2.238 1.00 74.44 1047 ASP A O 1
ATOM 7962 N N . PRO A 1 1048 ? 2.531 -0.635 -0.264 1.00 54.50 1048 PRO A N 1
ATOM 7963 C CA . PRO A 1 1048 ? 2.495 -2.039 0.129 1.00 54.50 1048 PRO A CA 1
ATOM 7964 C C . PRO A 1 1048 ? 1.547 -2.927 -0.690 1.00 54.50 1048 PRO A C 1
ATOM 7966 O O . PRO A 1 1048 ? 1.761 -4.130 -0.777 1.00 54.50 1048 PRO A O 1
ATOM 7969 N N . GLU A 1 1049 ? 0.495 -2.354 -1.282 1.00 52.56 1049 GLU A N 1
ATOM 7970 C CA . GLU A 1 1049 ? -0.581 -3.100 -1.958 1.00 52.56 1049 GLU A CA 1
ATOM 7971 C C . GLU A 1 1049 ? -0.865 -2.586 -3.376 1.00 52.56 1049 GLU A C 1
ATOM 7973 O O . GLU A 1 1049 ? -1.884 -2.922 -3.972 1.00 52.56 1049 GLU A O 1
ATOM 7978 N N . GLY A 1 1050 ? 0.005 -1.749 -3.938 1.00 46.91 1050 GLY A N 1
ATOM 7979 C CA . GLY A 1 1050 ? -0.249 -1.096 -5.220 1.00 46.91 1050 GLY A CA 1
ATOM 7980 C C . GLY A 1 1050 ? -0.331 -2.046 -6.421 1.00 46.91 1050 GLY A C 1
ATOM 7981 O O . GLY A 1 1050 ? -1.131 -1.824 -7.333 1.00 46.91 1050 GLY A O 1
ATOM 7982 N N . THR A 1 1051 ? 0.477 -3.110 -6.414 1.00 45.81 1051 THR A N 1
ATOM 7983 C CA . THR A 1 1051 ? 0.730 -3.953 -7.600 1.00 45.81 1051 THR A CA 1
ATOM 7984 C C . THR A 1 1051 ? 1.025 -5.436 -7.294 1.00 45.81 1051 THR A C 1
ATOM 7986 O O . THR A 1 1051 ? 1.229 -6.210 -8.226 1.00 45.81 1051 THR A O 1
ATOM 7989 N N . GLY A 1 1052 ? 0.993 -5.873 -6.026 1.00 45.81 1052 GLY A N 1
ATOM 7990 C CA . GLY A 1 1052 ? 1.385 -7.230 -5.591 1.00 45.81 1052 GLY A CA 1
ATOM 7991 C C . GLY A 1 1052 ? 2.708 -7.233 -4.800 1.00 45.81 1052 GLY A C 1
ATOM 7992 O O . GLY A 1 1052 ? 3.120 -6.167 -4.349 1.00 45.81 1052 GLY A O 1
ATOM 7993 N N . PRO A 1 1053 ? 3.388 -8.387 -4.600 1.00 51.03 1053 PRO A N 1
ATOM 7994 C CA . PRO A 1 1053 ? 4.742 -8.485 -4.033 1.00 51.03 1053 PRO A CA 1
ATOM 7995 C C . PRO A 1 1053 ? 5.775 -7.949 -5.038 1.00 51.03 1053 PRO A C 1
ATOM 7997 O O . PRO A 1 1053 ? 6.638 -8.665 -5.547 1.00 51.03 1053 PRO A O 1
ATOM 8000 N N . ASP A 1 1054 ? 5.626 -6.679 -5.368 1.00 71.69 1054 ASP A N 1
ATOM 8001 C CA . ASP A 1 1054 ? 6.407 -5.964 -6.358 1.00 71.69 1054 ASP A CA 1
ATOM 8002 C C . ASP A 1 1054 ? 7.690 -5.405 -5.723 1.00 71.69 1054 ASP A C 1
ATOM 8004 O O . ASP A 1 1054 ? 7.909 -5.478 -4.507 1.00 71.69 1054 ASP A O 1
ATOM 8008 N N . THR A 1 1055 ? 8.556 -4.828 -6.545 1.00 82.06 1055 THR A N 1
ATOM 8009 C CA . THR A 1 1055 ? 9.840 -4.254 -6.149 1.00 82.06 1055 THR A CA 1
ATOM 8010 C C . THR A 1 1055 ? 9.710 -3.277 -4.976 1.00 82.06 1055 THR A C 1
ATOM 8012 O O . THR A 1 1055 ? 10.500 -3.369 -4.040 1.00 82.06 1055 THR A O 1
ATOM 8015 N N . HIS A 1 1056 ? 8.688 -2.412 -4.950 1.00 86.31 1056 HIS A N 1
ATOM 8016 C CA . HIS A 1 1056 ? 8.474 -1.458 -3.848 1.00 86.31 1056 HIS A CA 1
ATOM 8017 C C . HIS A 1 1056 ? 8.203 -2.163 -2.511 1.00 86.31 1056 HIS A C 1
ATOM 8019 O O . HIS A 1 1056 ? 8.792 -1.799 -1.493 1.00 86.31 1056 HIS A O 1
ATOM 8025 N N . TYR A 1 1057 ? 7.378 -3.216 -2.512 1.00 84.62 1057 TYR A N 1
ATOM 8026 C CA . TYR A 1 1057 ? 7.116 -4.019 -1.316 1.00 84.62 1057 TYR A CA 1
ATOM 8027 C C . TYR A 1 1057 ? 8.389 -4.716 -0.821 1.00 84.62 1057 TYR A C 1
ATOM 8029 O O . TYR A 1 1057 ? 8.712 -4.675 0.365 1.00 84.62 1057 TYR A O 1
ATOM 8037 N N . LYS A 1 1058 ? 9.171 -5.306 -1.732 1.00 88.06 1058 LYS A N 1
ATOM 8038 C CA . LYS A 1 1058 ? 10.434 -5.969 -1.375 1.00 88.06 1058 LYS A CA 1
ATOM 8039 C C . LYS A 1 1058 ? 11.459 -4.980 -0.816 1.00 88.06 1058 LYS A C 1
ATOM 8041 O O . LYS A 1 1058 ? 12.110 -5.283 0.177 1.00 88.06 1058 LYS A O 1
ATOM 8046 N N . VAL A 1 1059 ? 11.558 -3.779 -1.384 1.00 92.06 1059 VAL A N 1
ATOM 8047 C CA . VAL A 1 1059 ? 12.412 -2.691 -0.873 1.00 92.06 1059 VAL A CA 1
ATOM 8048 C C . VAL A 1 1059 ? 11.952 -2.238 0.512 1.00 92.06 1059 VAL A C 1
ATOM 8050 O O . VAL A 1 1059 ? 12.792 -2.103 1.401 1.00 92.06 1059 VAL A O 1
ATOM 8053 N N . LEU A 1 1060 ? 10.644 -2.078 0.738 1.00 92.88 1060 LEU A N 1
ATOM 8054 C CA . LEU A 1 1060 ? 10.087 -1.779 2.061 1.00 92.88 1060 LEU A CA 1
ATOM 8055 C C . LEU A 1 1060 ? 10.539 -2.817 3.103 1.00 92.88 1060 LEU A C 1
ATOM 8057 O O . LEU A 1 1060 ? 10.995 -2.439 4.185 1.00 92.88 1060 LEU A O 1
ATOM 8061 N N . LEU A 1 1061 ? 10.493 -4.111 2.760 1.00 91.81 1061 LEU A N 1
ATOM 8062 C CA . LEU A 1 1061 ? 10.990 -5.187 3.626 1.00 91.81 1061 LEU A CA 1
ATOM 8063 C C . LEU A 1 1061 ? 12.499 -5.081 3.883 1.00 91.81 1061 LEU A C 1
ATOM 8065 O O . LEU A 1 1061 ? 12.932 -5.277 5.017 1.00 91.81 1061 LEU A O 1
ATOM 8069 N N . VAL A 1 1062 ? 13.303 -4.750 2.868 1.00 95.62 1062 VAL A N 1
ATOM 8070 C CA . VAL A 1 1062 ? 14.760 -4.576 3.010 1.00 95.62 1062 VAL A CA 1
ATOM 8071 C C . VAL A 1 1062 ? 15.092 -3.416 3.948 1.00 95.62 1062 VAL A C 1
ATOM 8073 O O . VAL A 1 1062 ? 15.919 -3.577 4.848 1.00 95.62 1062 VAL A O 1
ATOM 8076 N N . VAL A 1 1063 ? 14.431 -2.267 3.782 1.00 96.88 1063 VAL A N 1
ATOM 8077 C CA . VAL A 1 1063 ? 14.630 -1.086 4.636 1.00 96.88 1063 VAL A CA 1
ATOM 8078 C C . VAL A 1 1063 ? 14.201 -1.382 6.073 1.00 96.88 1063 VAL A C 1
ATOM 8080 O O . VAL A 1 1063 ? 14.967 -1.120 7.003 1.00 96.88 1063 VAL A O 1
ATOM 8083 N N . ALA A 1 1064 ? 13.028 -1.991 6.268 1.00 96.56 1064 ALA A N 1
ATOM 8084 C CA . ALA A 1 1064 ? 12.536 -2.370 7.590 1.00 96.56 1064 ALA A CA 1
ATOM 8085 C C . ALA A 1 1064 ? 13.445 -3.400 8.278 1.00 96.56 1064 ALA A C 1
ATOM 8087 O O . ALA A 1 1064 ? 13.788 -3.237 9.448 1.00 96.56 1064 ALA A O 1
ATOM 8088 N N . ALA A 1 1065 ? 13.895 -4.432 7.559 1.00 96.50 1065 ALA A N 1
ATOM 8089 C CA . ALA A 1 1065 ? 14.819 -5.428 8.094 1.00 96.50 1065 ALA A CA 1
ATOM 8090 C C . ALA A 1 1065 ? 16.183 -4.810 8.438 1.00 96.50 1065 ALA A C 1
ATOM 8092 O O . ALA A 1 1065 ? 16.718 -5.078 9.513 1.00 96.50 1065 ALA A O 1
ATOM 8093 N N . GLY A 1 1066 ? 16.722 -3.943 7.575 1.00 97.75 1066 GLY A N 1
ATOM 8094 C CA . GLY A 1 1066 ? 17.968 -3.220 7.829 1.00 97.75 1066 GLY A CA 1
ATOM 8095 C C . GLY A 1 1066 ? 17.884 -2.332 9.074 1.00 97.75 1066 GLY A C 1
ATOM 8096 O O . GLY A 1 1066 ? 18.776 -2.379 9.922 1.00 97.75 1066 GLY A O 1
ATOM 8097 N N . LEU A 1 1067 ? 16.785 -1.585 9.225 1.00 98.00 1067 LEU A N 1
ATOM 8098 C CA . LEU A 1 1067 ? 16.516 -0.751 10.399 1.00 98.00 1067 LEU A CA 1
ATOM 8099 C C . LEU A 1 1067 ? 16.367 -1.594 11.675 1.00 98.00 1067 LEU A C 1
ATOM 8101 O O . LEU A 1 1067 ? 16.979 -1.290 12.697 1.00 98.00 1067 LEU A O 1
ATOM 8105 N N . ARG A 1 1068 ? 15.621 -2.703 11.607 1.00 97.38 1068 ARG A N 1
ATOM 8106 C CA . ARG A 1 1068 ? 15.452 -3.641 12.726 1.00 97.38 1068 ARG A CA 1
ATOM 8107 C C . ARG A 1 1068 ? 16.789 -4.228 13.183 1.00 97.38 1068 ARG A C 1
ATOM 8109 O O . ARG A 1 1068 ? 17.020 -4.341 14.384 1.00 97.38 1068 ARG A O 1
ATOM 8116 N N . LEU A 1 1069 ? 17.687 -4.568 12.253 1.00 97.44 1069 LEU A N 1
ATOM 8117 C CA . LEU A 1 1069 ? 19.022 -5.080 12.580 1.00 97.44 1069 LEU A CA 1
ATOM 8118 C C . LEU A 1 1069 ? 19.852 -4.064 13.371 1.00 97.44 1069 LEU A C 1
ATOM 8120 O O . LEU A 1 1069 ? 20.426 -4.436 14.393 1.00 97.44 1069 LEU A O 1
ATOM 8124 N N . VAL A 1 1070 ? 19.917 -2.805 12.926 1.00 97.56 1070 VAL A N 1
ATOM 8125 C CA . VAL A 1 1070 ? 20.732 -1.782 13.607 1.00 97.56 1070 VAL A CA 1
ATOM 8126 C C . VAL A 1 1070 ? 20.140 -1.362 14.951 1.00 97.56 1070 VAL A C 1
ATOM 8128 O O . VAL A 1 1070 ? 20.897 -1.155 15.896 1.00 97.56 1070 VAL A O 1
ATOM 8131 N N . LEU A 1 1071 ? 18.808 -1.305 15.075 1.00 96.19 1071 LEU A N 1
ATOM 8132 C CA . LEU A 1 1071 ? 18.139 -1.000 16.344 1.00 96.19 1071 LEU A CA 1
ATOM 8133 C C . LEU A 1 1071 ? 18.333 -2.129 17.364 1.00 96.19 1071 LEU A C 1
ATOM 8135 O O . LEU A 1 1071 ? 18.771 -1.869 18.480 1.00 96.19 1071 LEU A O 1
ATOM 8139 N N . ASN A 1 1072 ? 18.138 -3.392 16.969 1.00 95.62 1072 ASN A N 1
ATOM 8140 C CA . ASN A 1 1072 ? 18.350 -4.541 17.862 1.00 95.62 1072 ASN A CA 1
ATOM 8141 C C . ASN A 1 1072 ? 19.807 -4.680 18.332 1.00 95.62 1072 ASN A C 1
ATOM 8143 O O . ASN A 1 1072 ? 20.068 -5.246 19.393 1.00 95.62 1072 ASN A O 1
ATOM 8147 N N . ARG A 1 1073 ? 20.765 -4.191 17.537 1.00 96.75 1073 ARG A N 1
ATOM 8148 C CA . ARG A 1 1073 ? 22.197 -4.180 17.871 1.00 96.75 1073 ARG A CA 1
ATOM 8149 C C . ARG A 1 1073 ? 22.636 -2.903 18.603 1.00 96.75 1073 ARG A C 1
ATOM 8151 O O . ARG A 1 1073 ? 23.811 -2.808 18.949 1.00 96.75 1073 ARG A O 1
ATOM 8158 N N . ASN A 1 1074 ? 21.729 -1.950 18.851 1.00 95.25 1074 ASN A N 1
ATOM 8159 C CA . ASN A 1 1074 ? 22.022 -0.623 19.408 1.00 95.25 1074 ASN A CA 1
ATOM 8160 C C . ASN A 1 1074 ? 23.130 0.122 18.632 1.00 95.25 1074 ASN A C 1
ATOM 8162 O O . ASN A 1 1074 ? 24.041 0.705 19.217 1.00 95.25 1074 ASN A O 1
ATOM 8166 N N . GLU A 1 1075 ? 23.086 0.060 17.300 1.00 96.06 1075 GLU A N 1
ATOM 8167 C CA . GLU A 1 1075 ? 24.108 0.632 16.410 1.00 96.06 1075 GLU A CA 1
ATOM 8168 C C . GLU A 1 1075 ? 23.771 2.047 15.910 1.00 96.06 1075 GLU A C 1
ATOM 8170 O O . GLU A 1 1075 ? 24.592 2.650 15.215 1.00 96.06 1075 GLU A O 1
ATOM 8175 N N . LEU A 1 1076 ? 22.594 2.584 16.249 1.00 94.88 1076 LEU A N 1
ATOM 8176 C CA . LEU A 1 1076 ? 22.194 3.965 15.963 1.00 94.88 1076 LEU A CA 1
ATOM 8177 C C . LEU A 1 1076 ? 22.245 4.827 17.227 1.00 94.88 1076 LEU A C 1
ATOM 8179 O O . LEU A 1 1076 ? 21.867 4.389 18.310 1.00 94.88 1076 LEU A O 1
ATOM 8183 N N . SER A 1 1077 ? 22.692 6.072 17.064 1.00 91.00 1077 SER A N 1
ATOM 8184 C CA . SER A 1 1077 ? 22.735 7.074 18.138 1.00 91.00 1077 SER A CA 1
ATOM 8185 C C . SER A 1 1077 ? 21.335 7.531 18.556 1.00 91.00 1077 SER A C 1
ATOM 8187 O O . SER A 1 1077 ? 21.108 7.824 19.727 1.00 91.00 1077 SER A O 1
ATOM 8189 N N . ASP A 1 1078 ? 20.405 7.588 17.600 1.00 90.62 1078 ASP A N 1
ATOM 8190 C CA . ASP A 1 1078 ? 18.979 7.782 17.849 1.00 90.62 1078 ASP A CA 1
ATOM 8191 C C . ASP A 1 1078 ? 18.308 6.399 17.957 1.00 90.62 1078 ASP A C 1
ATOM 8193 O O . ASP A 1 1078 ? 18.312 5.654 16.971 1.00 90.62 1078 ASP A O 1
ATOM 8197 N N . PRO A 1 1079 ? 17.770 6.013 19.130 1.00 88.94 1079 PRO A N 1
ATOM 8198 C CA . PRO A 1 1079 ? 17.146 4.707 19.319 1.00 88.94 1079 PRO A CA 1
ATOM 8199 C C . PRO A 1 1079 ? 15.751 4.613 18.689 1.00 88.94 1079 PRO A C 1
ATOM 8201 O O . PRO A 1 1079 ? 15.187 3.521 18.648 1.00 88.94 1079 PRO A O 1
ATOM 8204 N N . ASN A 1 1080 ? 15.172 5.727 18.229 1.00 92.06 1080 ASN A N 1
ATOM 8205 C CA . ASN A 1 1080 ? 13.862 5.732 17.591 1.00 92.06 1080 ASN A CA 1
ATOM 8206 C C . ASN A 1 1080 ? 13.781 6.812 16.496 1.00 92.06 1080 ASN A C 1
ATOM 8208 O O . ASN A 1 1080 ? 13.040 7.787 16.647 1.00 92.06 1080 ASN A O 1
ATOM 8212 N N . PRO A 1 1081 ? 14.539 6.660 15.391 1.00 93.75 1081 PRO A N 1
ATOM 8213 C CA . PRO A 1 1081 ? 14.587 7.668 14.342 1.00 93.75 1081 PRO A CA 1
ATOM 8214 C C . PRO A 1 1081 ? 13.210 7.872 13.701 1.00 93.75 1081 PRO A C 1
ATOM 8216 O O . PRO A 1 1081 ? 12.371 6.967 13.643 1.00 93.75 1081 PRO A O 1
ATOM 8219 N N . LEU A 1 1082 ? 12.984 9.074 13.181 1.00 92.06 1082 LEU A N 1
ATOM 8220 C CA . LEU A 1 1082 ? 11.744 9.426 12.504 1.00 92.06 1082 LEU A CA 1
ATOM 8221 C C . LEU A 1 1082 ? 11.709 8.805 11.102 1.00 92.06 1082 LEU A C 1
ATOM 8223 O O . LEU A 1 1082 ? 12.619 9.008 10.304 1.00 92.06 1082 LEU A O 1
ATOM 8227 N N . VAL A 1 1083 ? 10.640 8.091 10.767 1.00 94.06 1083 VAL A N 1
ATOM 8228 C CA . VAL A 1 1083 ? 10.429 7.483 9.451 1.00 94.06 1083 VAL A CA 1
ATOM 8229 C C . VAL A 1 1083 ? 9.395 8.278 8.661 1.00 94.06 1083 VAL A C 1
ATOM 8231 O O . VAL A 1 1083 ? 8.288 8.519 9.139 1.00 94.06 1083 VAL A O 1
ATOM 8234 N N . TRP A 1 1084 ? 9.741 8.691 7.443 1.00 92.50 1084 TRP A N 1
ATOM 8235 C CA . TRP A 1 1084 ? 8.856 9.377 6.503 1.00 92.50 1084 TRP A CA 1
ATOM 8236 C C . TRP A 1 1084 ? 8.473 8.451 5.360 1.00 92.50 1084 TRP A C 1
ATOM 8238 O O . TRP A 1 1084 ? 9.241 8.218 4.429 1.00 92.50 1084 TRP A O 1
ATOM 8248 N N . GLY A 1 1085 ? 7.254 7.945 5.425 1.00 92.94 1085 GLY A N 1
ATOM 8249 C CA . GLY A 1 1085 ? 6.626 7.230 4.338 1.00 92.94 1085 GLY A CA 1
ATOM 8250 C C . GLY A 1 1085 ? 6.187 8.168 3.223 1.00 92.94 1085 GLY A C 1
ATOM 8251 O O . GLY A 1 1085 ? 5.379 9.066 3.468 1.00 92.94 1085 GLY A O 1
ATOM 8252 N N . TYR A 1 1086 ? 6.667 7.932 2.008 1.00 91.75 1086 TYR A N 1
ATOM 8253 C CA . TYR A 1 1086 ? 6.173 8.567 0.786 1.00 91.75 1086 TYR A CA 1
ATOM 8254 C C . TYR A 1 1086 ? 5.545 7.523 -0.146 1.00 91.75 1086 TYR A C 1
ATOM 8256 O O . TYR A 1 1086 ? 5.675 6.319 0.078 1.00 91.75 1086 TYR A O 1
ATOM 8264 N N . ARG A 1 1087 ? 4.842 7.990 -1.175 1.00 86.56 1087 ARG A N 1
ATOM 8265 C CA . ARG A 1 1087 ? 4.266 7.165 -2.242 1.00 86.56 1087 ARG A CA 1
ATOM 8266 C C . ARG A 1 1087 ? 4.898 7.563 -3.574 1.00 86.56 1087 ARG A C 1
ATOM 8268 O O . ARG A 1 1087 ? 5.240 8.734 -3.753 1.00 86.56 1087 ARG A O 1
ATOM 8275 N N . ASN A 1 1088 ? 5.076 6.609 -4.481 1.00 78.31 1088 ASN A N 1
ATOM 8276 C CA . ASN A 1 1088 ? 5.471 6.918 -5.859 1.00 78.31 1088 ASN A CA 1
ATOM 8277 C C . ASN A 1 1088 ? 4.314 7.605 -6.618 1.00 78.31 1088 ASN A C 1
ATOM 8279 O O . ASN A 1 1088 ? 3.174 7.535 -6.182 1.00 78.31 1088 ASN A O 1
ATOM 8283 N N . VAL A 1 1089 ? 4.558 8.178 -7.799 1.00 75.62 1089 VAL A N 1
ATOM 8284 C CA . VAL A 1 1089 ? 3.583 8.872 -8.674 1.00 75.62 1089 VAL A CA 1
ATOM 8285 C C . VAL A 1 1089 ? 2.398 8.017 -9.150 1.00 75.62 1089 VAL A C 1
ATOM 8287 O O . VAL A 1 1089 ? 1.528 8.478 -9.888 1.00 75.62 1089 VAL A O 1
ATOM 8290 N N . TRP A 1 1090 ? 2.361 6.750 -8.754 1.00 70.38 1090 TRP A N 1
ATOM 8291 C CA . TRP A 1 1090 ? 1.269 5.814 -9.001 1.00 70.38 1090 TRP A CA 1
ATOM 8292 C C . TRP A 1 1090 ? 0.212 5.819 -7.900 1.00 70.38 1090 TRP A C 1
ATOM 8294 O O . TRP A 1 1090 ? -0.917 5.389 -8.141 1.00 70.38 1090 TRP A O 1
ATOM 8304 N N . PHE A 1 1091 ? 0.578 6.282 -6.705 1.00 73.75 1091 PHE A N 1
ATOM 8305 C CA . PHE A 1 1091 ? -0.242 6.232 -5.506 1.00 73.75 1091 PHE A CA 1
ATOM 8306 C C . PHE A 1 1091 ? -0.149 7.551 -4.755 1.00 73.75 1091 PHE A C 1
ATOM 8308 O O . PHE A 1 1091 ? 0.902 8.169 -4.665 1.00 73.75 1091 PHE A O 1
ATOM 8315 N N . ASP A 1 1092 ? -1.252 7.943 -4.137 1.00 78.19 1092 ASP A N 1
ATOM 8316 C CA . ASP A 1 1092 ? -1.310 9.142 -3.319 1.00 78.19 1092 ASP A CA 1
ATOM 8317 C C . ASP A 1 1092 ? -1.790 8.774 -1.927 1.00 78.19 1092 ASP A C 1
ATOM 8319 O O . ASP A 1 1092 ? -2.700 7.958 -1.765 1.00 78.19 1092 ASP A O 1
ATOM 8323 N N . PHE A 1 1093 ? -1.221 9.406 -0.902 1.00 86.62 1093 PHE A N 1
ATOM 8324 C CA . PHE A 1 1093 ? -1.876 9.380 0.397 1.00 86.62 1093 PHE A CA 1
ATOM 8325 C C . PHE A 1 1093 ? -3.182 10.162 0.323 1.00 86.62 1093 PHE A C 1
ATOM 8327 O O . PHE A 1 1093 ? -3.243 11.263 -0.228 1.00 86.62 1093 PHE A O 1
ATOM 8334 N N . THR A 1 1094 ? -4.232 9.628 0.940 1.00 87.12 1094 THR A N 1
ATOM 8335 C CA . THR A 1 1094 ? -5.432 10.426 1.182 1.00 87.12 1094 THR A CA 1
ATOM 8336 C C . THR A 1 1094 ? -5.140 11.496 2.243 1.00 87.12 1094 THR A C 1
ATOM 8338 O O . THR A 1 1094 ? -4.227 11.333 3.063 1.00 87.12 1094 THR A O 1
ATOM 8341 N N . PRO A 1 1095 ? -5.929 12.587 2.312 1.00 91.56 1095 PRO A N 1
ATOM 8342 C CA . PRO A 1 1095 ? -5.777 13.569 3.379 1.00 91.56 1095 PRO A CA 1
ATOM 8343 C C . PRO A 1 1095 ? -5.916 12.973 4.786 1.00 91.56 1095 PRO A C 1
ATOM 8345 O O . PRO A 1 1095 ? -5.355 13.533 5.723 1.00 91.56 1095 PRO A O 1
ATOM 8348 N N . SER A 1 1096 ? -6.651 11.866 4.956 1.00 88.19 1096 SER A N 1
ATOM 8349 C CA . SER A 1 1096 ? -6.774 11.126 6.222 1.00 88.19 1096 SER A CA 1
ATOM 8350 C C . SER A 1 1096 ? -5.514 10.326 6.563 1.00 88.19 1096 SER A C 1
ATOM 8352 O O . SER A 1 1096 ? -5.079 10.378 7.713 1.00 88.19 1096 SER A O 1
ATOM 8354 N N . ASP A 1 1097 ? -4.884 9.677 5.577 1.00 86.19 1097 ASP A N 1
ATOM 8355 C CA . ASP A 1 1097 ? -3.681 8.853 5.786 1.00 86.19 1097 ASP A CA 1
ATOM 8356 C C . ASP A 1 1097 ? -2.418 9.686 6.015 1.00 86.19 1097 ASP A C 1
ATOM 8358 O O . ASP A 1 1097 ? -1.518 9.276 6.753 1.00 86.19 1097 ASP A O 1
ATOM 8362 N N . ALA A 1 1098 ? -2.349 10.862 5.388 1.00 90.44 1098 ALA A N 1
ATOM 8363 C CA . ALA A 1 1098 ? -1.236 11.784 5.548 1.00 90.44 1098 ALA A CA 1
ATOM 8364 C C . ALA A 1 1098 ? -1.152 12.300 6.992 1.00 90.44 1098 ALA A C 1
ATOM 8366 O O . ALA A 1 1098 ? -2.163 12.650 7.615 1.00 90.44 1098 ALA A O 1
ATOM 8367 N N . THR A 1 1099 ? 0.069 12.416 7.508 1.00 89.69 1099 THR A N 1
ATOM 8368 C CA . THR A 1 1099 ? 0.347 13.071 8.797 1.00 89.69 1099 THR A CA 1
ATOM 8369 C C . THR A 1 1099 ? 1.033 14.423 8.609 1.00 89.69 1099 THR A C 1
ATOM 8371 O O . THR A 1 1099 ? 0.990 15.253 9.513 1.00 89.69 1099 THR A O 1
ATOM 8374 N N . ILE A 1 1100 ? 1.644 14.649 7.442 1.00 89.81 1100 ILE A N 1
ATOM 8375 C CA . ILE A 1 1100 ? 2.361 15.868 7.069 1.00 89.81 1100 ILE A CA 1
ATOM 8376 C C . ILE A 1 1100 ? 1.939 16.261 5.644 1.00 89.81 1100 ILE A C 1
ATOM 8378 O O . ILE A 1 1100 ? 1.856 15.407 4.760 1.00 89.81 1100 ILE A O 1
ATOM 8382 N N . MET A 1 1101 ? 1.672 17.550 5.415 1.00 92.81 1101 MET A N 1
ATOM 8383 C CA . MET A 1 1101 ? 1.325 18.111 4.102 1.00 92.81 1101 MET A CA 1
ATOM 8384 C C . MET A 1 1101 ? 2.239 19.296 3.788 1.00 92.81 1101 MET A C 1
ATOM 8386 O O . MET A 1 1101 ? 2.090 20.372 4.366 1.00 92.81 1101 MET A O 1
ATOM 8390 N N . ILE A 1 1102 ? 3.196 19.102 2.884 1.00 91.25 1102 ILE A N 1
ATOM 8391 C CA . ILE A 1 1102 ? 4.276 20.062 2.634 1.00 91.25 1102 ILE A CA 1
ATOM 8392 C C . ILE A 1 1102 ? 3.911 20.965 1.444 1.00 91.25 1102 ILE A C 1
ATOM 8394 O O . ILE A 1 1102 ? 3.635 20.431 0.368 1.00 91.25 1102 ILE A O 1
ATOM 8398 N N . PRO A 1 1103 ? 3.905 22.306 1.595 1.00 91.75 1103 PRO A N 1
ATOM 8399 C CA . PRO A 1 1103 ? 3.673 23.223 0.480 1.00 91.75 1103 PRO A CA 1
ATOM 8400 C C . PRO A 1 1103 ? 4.864 23.253 -0.492 1.00 91.75 1103 PRO A C 1
ATOM 8402 O O . PRO A 1 1103 ? 6.019 23.329 -0.066 1.00 91.75 1103 PRO A O 1
ATOM 8405 N N . VAL A 1 1104 ? 4.568 23.269 -1.793 1.00 89.62 1104 VAL A N 1
ATOM 8406 C CA . VAL A 1 1104 ? 5.544 23.314 -2.895 1.00 89.62 1104 VAL A CA 1
ATOM 8407 C C . VAL A 1 1104 ? 5.311 24.562 -3.751 1.00 89.62 1104 VAL A C 1
ATOM 8409 O O . VAL A 1 1104 ? 4.163 24.906 -4.054 1.00 89.62 1104 VAL A O 1
ATOM 8412 N N . SER A 1 1105 ? 6.387 25.266 -4.115 1.00 87.44 1105 SER A N 1
ATOM 8413 C CA . SER A 1 1105 ? 6.315 26.472 -4.950 1.00 87.44 1105 SER A CA 1
ATOM 8414 C C . SER A 1 1105 ? 6.309 26.135 -6.447 1.00 87.44 1105 SER A C 1
ATOM 8416 O O . SER A 1 1105 ? 6.788 25.073 -6.835 1.00 87.44 1105 SER A O 1
ATOM 8418 N N . GLY A 1 1106 ? 5.795 27.034 -7.294 1.00 88.19 1106 GLY A N 1
ATOM 8419 C CA . GLY A 1 1106 ? 5.860 26.881 -8.758 1.00 88.19 1106 GLY A CA 1
ATOM 8420 C C . GLY A 1 1106 ? 7.284 26.618 -9.280 1.00 88.19 1106 GLY A C 1
ATOM 8421 O O . GLY A 1 1106 ? 7.497 25.607 -9.946 1.00 88.19 1106 GLY A O 1
ATOM 8422 N N . PRO A 1 1107 ? 8.295 27.417 -8.883 1.00 86.06 1107 PRO A N 1
ATOM 8423 C CA . PRO A 1 1107 ? 9.691 27.178 -9.260 1.00 86.06 1107 PRO A CA 1
ATOM 8424 C C . PRO A 1 1107 ? 10.245 25.800 -8.860 1.00 86.06 1107 PRO A C 1
ATOM 8426 O O . PRO A 1 1107 ? 11.085 25.251 -9.569 1.00 86.06 1107 PRO A O 1
ATOM 8429 N N . ASP A 1 1108 ? 9.785 25.219 -7.746 1.00 83.94 1108 ASP A N 1
ATOM 8430 C CA . ASP A 1 1108 ? 10.186 23.865 -7.341 1.00 83.94 1108 ASP A CA 1
ATOM 8431 C C . ASP A 1 1108 ? 9.544 22.779 -8.219 1.00 83.94 1108 ASP A C 1
ATOM 8433 O O . ASP A 1 1108 ? 10.170 21.745 -8.484 1.00 83.94 1108 ASP A O 1
ATOM 8437 N N . LEU A 1 1109 ? 8.304 23.001 -8.671 1.00 88.38 1109 LEU A N 1
ATOM 8438 C CA . LEU A 1 1109 ? 7.627 22.125 -9.631 1.00 88.38 1109 LEU A CA 1
ATOM 8439 C C . LEU A 1 1109 ? 8.349 22.162 -10.982 1.00 88.38 1109 LEU A C 1
ATOM 8441 O O . LEU A 1 1109 ? 8.694 21.103 -11.511 1.00 88.38 1109 LEU A O 1
ATOM 8445 N N . ASP A 1 1110 ? 8.653 23.364 -11.480 1.00 88.00 1110 ASP A N 1
ATOM 8446 C CA . ASP A 1 1110 ? 9.395 23.568 -12.728 1.00 88.00 1110 ASP A CA 1
ATOM 8447 C C . ASP A 1 1110 ? 10.773 22.907 -12.659 1.00 88.00 1110 ASP A C 1
ATOM 8449 O O . ASP A 1 1110 ? 11.151 22.151 -13.550 1.00 88.00 1110 ASP A O 1
ATOM 8453 N N . LEU A 1 1111 ? 11.504 23.104 -11.557 1.00 84.69 1111 LEU A N 1
ATOM 8454 C CA . LEU A 1 1111 ? 12.819 22.498 -11.378 1.00 84.69 1111 LEU A CA 1
ATOM 8455 C C . LEU A 1 1111 ? 12.761 20.968 -11.325 1.00 84.69 1111 LEU A C 1
ATOM 8457 O O . LEU A 1 1111 ? 13.648 20.313 -11.866 1.00 84.69 1111 LEU A O 1
ATOM 8461 N N . THR A 1 1112 ? 11.739 20.395 -10.683 1.00 86.12 1112 THR A N 1
ATOM 8462 C CA . THR A 1 1112 ? 11.537 18.937 -10.662 1.00 86.12 1112 THR A CA 1
ATOM 8463 C C . THR A 1 1112 ? 11.349 18.405 -12.084 1.00 86.12 1112 THR A C 1
ATOM 8465 O O . THR A 1 1112 ? 11.959 17.403 -12.455 1.00 86.12 1112 THR A O 1
ATOM 8468 N N . HIS A 1 1113 ? 10.561 19.101 -12.907 1.00 90.62 1113 HIS A N 1
ATOM 8469 C CA . HIS A 1 1113 ? 10.370 18.737 -14.306 1.00 90.62 1113 HIS A CA 1
ATOM 8470 C C . HIS A 1 1113 ? 11.647 18.905 -15.139 1.00 90.62 1113 HIS A C 1
ATOM 8472 O O . HIS A 1 1113 ? 12.092 17.943 -15.768 1.00 90.62 1113 HIS A O 1
ATOM 8478 N N . ASP A 1 1114 ? 12.268 20.083 -15.098 1.00 89.69 1114 ASP A N 1
ATOM 8479 C CA . ASP A 1 1114 ? 13.448 20.425 -15.895 1.00 89.69 1114 ASP A CA 1
ATOM 8480 C C . ASP A 1 1114 ? 14.644 19.520 -15.569 1.00 89.69 1114 ASP A C 1
ATOM 8482 O O . ASP A 1 1114 ? 15.300 19.001 -16.476 1.00 89.69 1114 ASP A O 1
ATOM 8486 N N . ALA A 1 1115 ? 14.916 19.284 -14.279 1.00 89.69 1115 ALA A N 1
ATOM 8487 C CA . ALA A 1 1115 ? 15.994 18.398 -13.850 1.00 89.69 1115 ALA A CA 1
ATOM 8488 C C . ALA A 1 1115 ? 15.721 16.947 -14.265 1.00 89.69 1115 ALA A C 1
ATOM 8490 O O . ALA A 1 1115 ? 16.629 16.268 -14.743 1.00 89.69 1115 ALA A O 1
ATOM 8491 N N . PHE A 1 1116 ? 14.471 16.477 -14.166 1.00 91.62 1116 PHE A N 1
ATOM 8492 C CA . PHE A 1 1116 ? 14.123 15.140 -14.642 1.00 91.62 1116 PHE A CA 1
ATOM 8493 C C . PHE A 1 1116 ? 14.374 15.001 -16.149 1.00 91.62 1116 PHE A C 1
ATOM 8495 O O . PHE A 1 1116 ? 15.040 14.064 -16.582 1.00 91.62 1116 PHE A O 1
ATOM 8502 N N . MET A 1 1117 ? 13.911 15.964 -16.951 1.00 90.69 1117 MET A N 1
ATOM 8503 C CA . MET A 1 1117 ? 14.065 15.932 -18.410 1.00 90.69 1117 MET A CA 1
ATOM 8504 C C . MET A 1 1117 ? 15.528 16.009 -18.867 1.00 90.69 1117 MET A C 1
ATOM 8506 O O . MET A 1 1117 ? 15.877 15.420 -19.893 1.00 90.69 1117 MET A O 1
ATOM 8510 N N . ALA A 1 1118 ? 16.383 16.707 -18.115 1.00 90.81 1118 ALA A N 1
ATOM 8511 C CA . ALA A 1 1118 ? 17.812 16.803 -18.400 1.00 90.81 1118 ALA A CA 1
ATOM 8512 C C . ALA A 1 1118 ? 18.605 15.558 -17.968 1.00 90.81 1118 ALA A C 1
ATOM 8514 O O . ALA A 1 1118 ? 19.592 15.210 -18.615 1.00 90.81 1118 ALA A O 1
ATOM 8515 N N . CYS A 1 1119 ? 18.206 14.902 -16.874 1.00 92.25 1119 CYS A N 1
ATOM 8516 C CA . CYS A 1 1119 ? 19.000 13.840 -16.254 1.00 92.25 1119 CYS A CA 1
ATOM 8517 C C . CYS A 1 1119 ? 18.524 12.424 -16.599 1.00 92.25 1119 CYS A C 1
ATOM 8519 O O . CYS A 1 1119 ? 19.364 11.549 -16.781 1.00 92.25 1119 CYS A O 1
ATOM 8521 N N . PHE A 1 1120 ? 17.213 12.192 -16.711 1.00 90.56 1120 PHE A N 1
ATOM 8522 C CA . PHE A 1 1120 ? 16.609 10.868 -16.903 1.00 90.56 1120 PHE A CA 1
ATOM 8523 C C . PHE A 1 1120 ? 16.393 10.566 -18.390 1.00 90.56 1120 PHE A C 1
ATOM 8525 O O . PHE A 1 1120 ? 15.271 10.389 -18.871 1.00 90.56 1120 PHE A O 1
ATOM 8532 N N . THR A 1 1121 ? 17.481 10.548 -19.156 1.00 85.25 1121 THR A N 1
ATOM 8533 C CA . THR A 1 1121 ? 17.473 10.383 -20.617 1.00 85.25 1121 THR A CA 1
ATOM 8534 C C . THR A 1 1121 ? 16.886 9.053 -21.088 1.00 85.25 1121 THR A C 1
ATOM 8536 O O . THR A 1 1121 ? 16.313 9.006 -22.177 1.00 85.25 1121 THR A O 1
ATOM 8539 N N . THR A 1 1122 ? 16.946 8.006 -20.267 1.00 79.75 1122 THR A N 1
ATOM 8540 C CA . THR A 1 1122 ? 16.331 6.696 -20.534 1.00 79.75 1122 THR A CA 1
ATOM 8541 C C . THR A 1 1122 ? 14.805 6.722 -20.386 1.00 79.75 1122 THR A C 1
ATOM 8543 O O . THR A 1 1122 ? 14.110 5.910 -21.000 1.00 79.75 1122 THR A O 1
ATOM 8546 N N . GLN A 1 1123 ? 14.264 7.699 -19.646 1.00 75.56 1123 GLN A N 1
ATOM 8547 C CA . GLN A 1 1123 ? 12.839 7.805 -19.309 1.00 75.56 1123 GLN A CA 1
ATOM 8548 C C . GLN A 1 1123 ? 12.141 9.066 -19.824 1.00 75.56 1123 GLN A C 1
ATOM 8550 O O . GLN A 1 1123 ? 10.912 9.111 -19.830 1.00 75.56 1123 GLN A O 1
ATOM 8555 N N . LYS A 1 1124 ? 12.876 10.074 -20.308 1.00 73.75 1124 LYS A N 1
ATOM 8556 C CA . LYS A 1 1124 ? 12.293 11.324 -20.832 1.00 73.75 1124 LYS A CA 1
ATOM 8557 C C . LYS A 1 1124 ? 11.284 11.101 -21.968 1.00 73.75 1124 LYS A C 1
ATOM 8559 O O . LYS A 1 1124 ? 10.370 11.900 -22.129 1.00 73.75 1124 LYS A O 1
ATOM 8564 N N . ALA A 1 1125 ? 11.437 10.015 -22.730 1.00 62.88 1125 ALA A N 1
ATOM 8565 C CA . ALA A 1 1125 ? 10.526 9.603 -23.803 1.00 62.88 1125 ALA A CA 1
ATOM 8566 C C . ALA A 1 1125 ? 9.366 8.701 -23.323 1.00 62.88 1125 ALA A C 1
ATOM 8568 O O . ALA A 1 1125 ? 8.657 8.125 -24.139 1.00 62.88 1125 ALA A O 1
ATOM 8569 N N . ALA A 1 1126 ? 9.176 8.548 -22.006 1.00 54.75 1126 ALA A N 1
ATOM 8570 C CA . ALA A 1 1126 ? 8.214 7.623 -21.400 1.00 54.75 1126 ALA A CA 1
ATOM 8571 C C . ALA A 1 1126 ? 8.423 6.144 -21.793 1.00 54.75 1126 ALA A C 1
ATOM 8573 O O . ALA A 1 1126 ? 7.477 5.359 -21.770 1.00 54.75 1126 ALA A O 1
ATOM 8574 N N . SER A 1 1127 ? 9.667 5.740 -22.106 1.00 51.22 1127 SER A N 1
ATOM 8575 C CA . SER A 1 1127 ? 10.069 4.354 -22.423 1.00 51.22 1127 SER A CA 1
ATOM 8576 C C . SER A 1 1127 ? 9.491 3.324 -21.445 1.00 51.22 1127 SER A C 1
ATOM 8578 O O . SER A 1 1127 ? 9.138 2.212 -21.846 1.00 51.22 1127 SER A O 1
ATOM 8580 N N . PHE A 1 1128 ? 9.378 3.734 -20.178 1.00 57.19 1128 PHE A N 1
ATOM 8581 C CA . PHE A 1 1128 ? 8.602 3.095 -19.128 1.00 57.19 1128 PHE A CA 1
ATOM 8582 C C . PHE A 1 1128 ? 7.288 3.886 -18.972 1.00 57.19 1128 PHE A C 1
ATOM 8584 O O . PHE A 1 1128 ? 7.343 5.045 -18.575 1.00 57.19 1128 PHE A O 1
ATOM 8591 N N . PRO A 1 1129 ? 6.129 3.341 -19.361 1.00 63.22 1129 PRO A N 1
ATOM 8592 C CA . PRO A 1 1129 ? 4.886 4.107 -19.468 1.00 63.22 1129 PRO A CA 1
ATOM 8593 C C . PRO A 1 1129 ? 3.952 3.919 -18.265 1.00 63.22 1129 PRO A C 1
ATOM 8595 O O . PRO A 1 1129 ? 3.827 2.834 -17.699 1.00 63.22 1129 PRO A O 1
ATOM 8598 N N . SER A 1 1130 ? 3.213 4.972 -17.919 1.00 69.19 1130 SER A N 1
ATOM 8599 C CA . SER A 1 1130 ? 2.060 4.862 -17.026 1.00 69.19 1130 SER A CA 1
ATOM 8600 C C . SER A 1 1130 ? 0.842 4.403 -17.812 1.00 69.19 1130 SER A C 1
ATOM 8602 O O . SER A 1 1130 ? 0.538 5.033 -18.820 1.00 69.19 1130 SER A O 1
ATOM 8604 N N . PRO A 1 1131 ? 0.021 3.464 -17.320 1.00 68.75 1131 PRO A N 1
ATOM 8605 C CA . PRO A 1 1131 ? -1.299 3.254 -17.905 1.00 68.75 1131 PRO A CA 1
ATOM 8606 C C . PRO A 1 1131 ? -2.226 4.478 -17.816 1.00 68.75 1131 PRO A C 1
ATOM 8608 O O . PRO A 1 1131 ? -3.238 4.529 -18.508 1.00 68.75 1131 PRO A O 1
ATOM 8611 N N . TYR A 1 1132 ? -1.908 5.455 -16.961 1.00 72.44 1132 TYR A N 1
ATOM 8612 C CA . TYR A 1 1132 ? -2.757 6.606 -16.650 1.00 72.44 1132 TYR A CA 1
ATOM 8613 C C . TYR A 1 1132 ? -2.304 7.914 -17.311 1.00 72.44 1132 TYR A C 1
ATOM 8615 O O . TYR A 1 1132 ? -3.100 8.848 -17.401 1.00 72.44 1132 TYR A O 1
ATOM 8623 N N . HIS A 1 1133 ? -1.051 8.001 -17.767 1.00 77.62 1133 HIS A N 1
ATOM 8624 C CA . HIS A 1 1133 ? -0.481 9.228 -18.323 1.00 77.62 1133 HIS A CA 1
ATOM 8625 C C . HIS A 1 1133 ? 0.479 8.947 -19.481 1.00 77.62 1133 HIS A C 1
ATOM 8627 O O . HIS A 1 1133 ? 1.451 8.216 -19.307 1.00 77.62 1133 HIS A O 1
ATOM 8633 N N . ASP A 1 1134 ? 0.198 9.537 -20.644 1.00 80.75 1134 ASP A N 1
ATOM 8634 C CA . ASP A 1 1134 ? 1.048 9.524 -21.838 1.00 80.75 1134 ASP A CA 1
ATOM 8635 C C . ASP A 1 1134 ? 1.951 10.762 -21.841 1.00 80.75 1134 ASP A C 1
ATOM 8637 O O . ASP A 1 1134 ? 1.530 11.850 -22.241 1.00 80.75 1134 ASP A O 1
ATOM 8641 N N . GLY A 1 1135 ? 3.164 10.604 -21.313 1.00 78.19 1135 GLY A N 1
ATOM 8642 C CA . GLY A 1 1135 ? 4.125 11.689 -21.153 1.00 78.19 1135 GLY A CA 1
ATOM 8643 C C . GLY A 1 1135 ? 5.193 11.383 -20.099 1.00 78.19 1135 GLY A C 1
ATOM 8644 O O . GLY A 1 1135 ? 5.144 10.331 -19.452 1.00 78.19 1135 GLY A O 1
ATOM 8645 N N . PRO A 1 1136 ? 6.173 12.286 -19.916 1.00 81.88 1136 PRO A N 1
ATOM 8646 C CA . PRO A 1 1136 ? 7.222 12.105 -18.921 1.00 81.88 1136 PRO A CA 1
ATOM 8647 C C . PRO A 1 1136 ? 6.632 12.098 -17.506 1.00 81.88 1136 PRO A C 1
ATOM 8649 O O . PRO A 1 1136 ? 5.771 12.910 -17.162 1.00 81.88 1136 PRO A O 1
ATOM 8652 N N . PHE A 1 1137 ? 7.130 11.204 -16.651 1.00 81.94 1137 PHE A N 1
ATOM 8653 C CA . PHE A 1 1137 ? 6.594 11.020 -15.298 1.00 81.94 1137 PHE A CA 1
ATOM 8654 C C . PHE A 1 1137 ? 6.691 12.263 -14.423 1.00 81.94 1137 PHE A C 1
ATOM 8656 O O . PHE A 1 1137 ? 5.830 12.471 -13.572 1.00 81.94 1137 PHE A O 1
ATOM 8663 N N . SER A 1 1138 ? 7.675 13.129 -14.663 1.00 88.38 1138 SER A N 1
ATOM 8664 C CA . SER A 1 1138 ? 7.783 14.398 -13.948 1.00 88.38 1138 SER A CA 1
ATOM 8665 C C . SER A 1 1138 ? 6.584 15.316 -14.191 1.00 88.38 1138 SER A C 1
ATOM 8667 O O . SER A 1 1138 ? 6.128 15.972 -13.258 1.00 88.38 1138 SER A O 1
ATOM 8669 N N . SER A 1 1139 ? 5.999 15.318 -15.395 1.00 88.50 1139 SER A N 1
ATOM 8670 C CA . SER A 1 1139 ? 4.762 16.064 -15.668 1.00 88.50 1139 SER A CA 1
ATOM 8671 C C . SER A 1 1139 ? 3.576 15.505 -14.883 1.00 88.50 1139 SER A C 1
ATOM 8673 O O . SER A 1 1139 ? 2.750 16.270 -14.386 1.00 88.50 1139 SER A O 1
ATOM 8675 N N . TRP A 1 1140 ? 3.509 14.182 -14.720 1.00 86.50 1140 TRP A N 1
ATOM 8676 C CA . TRP A 1 1140 ? 2.484 13.540 -13.901 1.00 86.50 1140 TRP A CA 1
ATOM 8677 C C . TRP A 1 1140 ? 2.678 13.814 -12.403 1.00 86.50 1140 TRP A C 1
ATOM 8679 O O . TRP A 1 1140 ? 1.721 14.188 -11.730 1.00 86.50 1140 TRP A O 1
ATOM 8689 N N . ALA A 1 1141 ? 3.913 13.736 -11.899 1.00 88.81 1141 ALA A N 1
ATOM 8690 C CA . ALA A 1 1141 ? 4.276 14.132 -10.535 1.00 88.81 1141 ALA A CA 1
ATOM 8691 C C . ALA A 1 1141 ? 3.852 15.577 -10.224 1.00 88.81 1141 ALA A C 1
ATOM 8693 O O . ALA A 1 1141 ? 3.208 15.834 -9.205 1.00 88.81 1141 ALA A O 1
ATOM 8694 N N . VAL A 1 1142 ? 4.152 16.520 -11.124 1.00 90.56 1142 VAL A N 1
ATOM 8695 C CA . VAL A 1 1142 ? 3.724 17.922 -10.992 1.00 90.56 1142 VAL A CA 1
ATOM 8696 C C . VAL A 1 1142 ? 2.197 18.025 -10.964 1.00 90.56 1142 VAL A C 1
ATOM 8698 O O . VAL A 1 1142 ? 1.639 18.690 -10.088 1.00 90.56 1142 VAL A O 1
ATOM 8701 N N . ALA A 1 1143 ? 1.507 17.323 -11.868 1.00 90.19 1143 ALA A N 1
ATOM 8702 C CA . ALA A 1 1143 ? 0.049 17.319 -11.915 1.00 90.19 1143 ALA A CA 1
ATOM 8703 C C . ALA A 1 1143 ? -0.578 16.758 -10.626 1.00 90.19 1143 ALA A C 1
ATOM 8705 O O . ALA A 1 1143 ? -1.567 17.313 -10.147 1.00 90.19 1143 ALA A O 1
ATOM 8706 N N . ILE A 1 1144 ? -0.007 15.702 -10.040 1.00 89.56 1144 ILE A N 1
ATOM 8707 C CA . ILE A 1 1144 ? -0.434 15.145 -8.749 1.00 89.56 1144 ILE A CA 1
ATOM 8708 C C . ILE A 1 1144 ? -0.306 16.193 -7.645 1.00 89.56 1144 ILE A C 1
ATOM 8710 O O . ILE A 1 1144 ? -1.270 16.452 -6.924 1.00 89.56 1144 ILE A O 1
ATOM 8714 N N . GLN A 1 1145 ? 0.848 16.853 -7.532 1.00 92.69 1145 GLN A N 1
ATOM 8715 C CA . GLN A 1 1145 ? 1.073 17.847 -6.479 1.00 92.69 1145 GLN A CA 1
ATOM 8716 C C . GLN A 1 1145 ? 0.114 19.044 -6.614 1.00 92.69 1145 GLN A C 1
ATOM 8718 O O . GLN A 1 1145 ? -0.424 19.541 -5.618 1.00 92.69 1145 GLN A O 1
ATOM 8723 N N . GLN A 1 1146 ? -0.184 19.468 -7.845 1.00 94.38 1146 GLN A N 1
ATOM 8724 C CA . GLN A 1 1146 ? -1.206 20.482 -8.135 1.00 94.38 1146 GLN A CA 1
ATOM 8725 C C . GLN A 1 1146 ? -2.631 19.990 -7.811 1.00 94.38 1146 GLN A C 1
ATOM 8727 O O . GLN A 1 1146 ? -3.458 20.746 -7.290 1.00 94.38 1146 GLN A O 1
ATOM 8732 N N . GLN A 1 1147 ? -2.943 18.715 -8.064 1.00 93.12 1147 GLN A N 1
ATOM 8733 C CA . GLN A 1 1147 ? -4.223 18.109 -7.676 1.00 93.12 1147 GLN A CA 1
ATOM 8734 C C . GLN A 1 1147 ? -4.380 18.048 -6.152 1.00 93.12 1147 GLN A C 1
ATOM 8736 O O . GLN A 1 1147 ? -5.447 18.401 -5.642 1.00 93.12 1147 GLN A O 1
ATOM 8741 N N . GLN A 1 1148 ? -3.324 17.695 -5.414 1.00 94.38 1148 GLN A N 1
ATOM 8742 C CA . GLN A 1 1148 ? -3.305 17.719 -3.948 1.00 94.38 1148 GLN A CA 1
ATOM 8743 C C . GLN A 1 1148 ? -3.532 19.144 -3.411 1.00 94.38 1148 GLN A C 1
ATOM 8745 O O . GLN A 1 1148 ? -4.322 19.338 -2.482 1.00 94.38 1148 GLN A O 1
ATOM 8750 N N . LYS A 1 1149 ? -2.951 20.171 -4.050 1.00 94.88 1149 LYS A N 1
ATOM 8751 C CA . LYS A 1 1149 ? -3.254 21.582 -3.748 1.00 94.88 1149 LYS A CA 1
ATOM 8752 C C . LYS A 1 1149 ? -4.736 21.910 -3.959 1.00 94.88 1149 LYS A C 1
ATOM 8754 O O . LYS A 1 1149 ? -5.359 22.492 -3.068 1.00 94.88 1149 LYS A O 1
ATOM 8759 N N . LYS A 1 1150 ? -5.318 21.529 -5.100 1.00 95.44 1150 LYS A N 1
ATOM 8760 C CA . LYS A 1 1150 ? -6.741 21.768 -5.409 1.00 95.44 1150 LYS A CA 1
ATOM 8761 C C . LYS A 1 1150 ? -7.676 21.056 -4.425 1.00 95.44 1150 LYS A C 1
ATOM 8763 O O . LYS A 1 1150 ? -8.692 21.616 -4.003 1.00 95.44 1150 LYS A O 1
ATOM 8768 N N . LEU A 1 1151 ? -7.310 19.841 -4.024 1.00 95.56 1151 LEU A N 1
ATOM 8769 C CA . LEU A 1 1151 ? -8.002 19.090 -2.983 1.00 95.56 1151 LEU A CA 1
ATOM 8770 C C . LEU A 1 1151 ? -7.995 19.873 -1.663 1.00 95.56 1151 LEU A C 1
ATOM 8772 O O . LEU A 1 1151 ? -9.061 20.137 -1.110 1.00 95.56 1151 LEU A O 1
ATOM 8776 N N . LEU A 1 1152 ? -6.831 20.339 -1.201 1.00 96.44 1152 LEU A N 1
ATOM 8777 C CA . LEU A 1 1152 ? -6.742 21.134 0.028 1.00 96.44 1152 LEU A CA 1
ATOM 8778 C C . LEU A 1 1152 ? -7.475 22.478 -0.060 1.00 96.44 1152 LEU A C 1
ATOM 8780 O O . LEU A 1 1152 ? -8.076 22.890 0.928 1.00 96.44 1152 LEU A O 1
ATOM 8784 N N . GLN A 1 1153 ? -7.486 23.146 -1.218 1.00 95.38 1153 GLN A N 1
ATOM 8785 C CA . GLN A 1 1153 ? -8.291 24.359 -1.434 1.00 95.38 1153 GLN A CA 1
ATOM 8786 C C . GLN A 1 1153 ? -9.781 24.110 -1.209 1.00 95.38 1153 GLN A C 1
ATOM 8788 O O . GLN A 1 1153 ? -10.459 24.956 -0.625 1.00 95.38 1153 GLN A O 1
ATOM 8793 N N . THR A 1 1154 ? -10.269 22.939 -1.617 1.00 96.00 1154 THR A N 1
ATOM 8794 C CA . THR A 1 1154 ? -11.654 22.530 -1.366 1.00 96.00 1154 THR A CA 1
ATOM 8795 C C . THR A 1 1154 ? -11.871 22.249 0.119 1.00 96.00 1154 THR A C 1
ATOM 8797 O O . THR A 1 1154 ? -12.793 22.798 0.710 1.00 96.00 1154 THR A O 1
ATOM 8800 N N . LEU A 1 1155 ? -10.991 21.459 0.747 1.00 96.56 1155 LEU A N 1
ATOM 8801 C CA . LEU A 1 1155 ? -11.153 21.008 2.135 1.00 96.56 1155 LEU A CA 1
ATOM 8802 C C . LEU A 1 1155 ? -10.992 22.133 3.177 1.00 96.56 1155 LEU A C 1
ATOM 8804 O O . LEU A 1 1155 ? -11.742 22.192 4.153 1.00 96.56 1155 LEU A O 1
ATOM 8808 N N . LEU A 1 1156 ? -10.012 23.021 2.995 1.00 93.75 1156 LEU A N 1
ATOM 8809 C CA . LEU A 1 1156 ? -9.682 24.101 3.936 1.00 93.75 1156 LEU A CA 1
ATOM 8810 C C . LEU A 1 1156 ? -10.378 25.428 3.596 1.00 93.75 1156 LEU A C 1
ATOM 8812 O O . LEU A 1 1156 ? -10.554 26.261 4.486 1.00 93.75 1156 LEU A O 1
ATOM 8816 N N . GLY A 1 1157 ? -10.812 25.599 2.344 1.00 91.94 1157 GLY A N 1
ATOM 8817 C CA . GLY A 1 1157 ? -11.374 26.839 1.811 1.00 91.94 1157 GLY A CA 1
ATOM 8818 C C . GLY A 1 1157 ? -10.309 27.819 1.307 1.00 91.94 1157 GLY A C 1
ATOM 8819 O O . GLY A 1 1157 ? -9.171 27.832 1.773 1.00 91.94 1157 GLY A O 1
ATOM 8820 N N . ALA A 1 1158 ? -10.684 28.675 0.352 1.00 88.81 1158 ALA A N 1
ATOM 8821 C CA . ALA A 1 1158 ? -9.767 29.636 -0.270 1.00 88.81 1158 ALA A CA 1
ATOM 8822 C C . ALA A 1 1158 ? -9.221 30.688 0.717 1.00 88.81 1158 ALA A C 1
ATOM 8824 O O . ALA A 1 1158 ? -8.062 31.089 0.610 1.00 88.81 1158 ALA A O 1
ATOM 8825 N N . GLU A 1 1159 ? -10.029 31.097 1.701 1.00 88.38 1159 GLU A N 1
ATOM 8826 C CA . GLU A 1 1159 ? -9.642 32.086 2.716 1.00 88.38 1159 GLU A CA 1
ATOM 8827 C C . GLU A 1 1159 ? -8.437 31.619 3.544 1.00 88.38 1159 GLU A C 1
ATOM 8829 O O . GLU A 1 1159 ? -7.512 32.401 3.747 1.00 88.38 1159 GLU A O 1
ATOM 8834 N N . PHE A 1 1160 ? -8.383 30.330 3.915 1.00 92.38 1160 PHE A N 1
ATOM 8835 C CA . PHE A 1 1160 ? -7.257 29.750 4.658 1.00 92.38 1160 PHE A CA 1
ATOM 8836 C C . PHE A 1 1160 ? -5.913 30.037 3.980 1.00 92.38 1160 PHE A C 1
ATOM 8838 O O . PHE A 1 1160 ? -4.952 30.406 4.649 1.00 92.38 1160 PHE A O 1
ATOM 8845 N N . PHE A 1 1161 ? -5.855 29.899 2.653 1.00 92.69 1161 PHE A N 1
ATOM 8846 C CA . PHE A 1 1161 ? -4.643 30.160 1.880 1.00 92.69 1161 PHE A CA 1
ATOM 8847 C C . PHE A 1 1161 ? -4.380 31.653 1.708 1.00 92.69 1161 PHE A C 1
ATOM 8849 O O . PHE A 1 1161 ? -3.234 32.070 1.816 1.00 92.69 1161 PHE A O 1
ATOM 8856 N N . ALA A 1 1162 ? -5.413 32.463 1.471 1.00 89.75 1162 ALA A N 1
ATOM 8857 C CA . ALA A 1 1162 ? -5.253 33.901 1.270 1.00 89.75 1162 ALA A CA 1
ATOM 8858 C C . ALA A 1 1162 ? -4.730 34.618 2.529 1.00 89.75 1162 ALA A C 1
ATOM 8860 O O . ALA A 1 1162 ? -3.910 35.530 2.426 1.00 89.75 1162 ALA A O 1
ATOM 8861 N N . THR A 1 1163 ? -5.171 34.193 3.717 1.00 88.50 1163 THR A N 1
ATOM 8862 C CA . THR A 1 1163 ? -4.857 34.856 4.993 1.00 88.50 1163 THR A CA 1
ATOM 8863 C C . THR A 1 1163 ? -3.797 34.127 5.824 1.00 88.50 1163 THR A C 1
ATOM 8865 O O . THR A 1 1163 ? -3.549 34.516 6.968 1.00 88.50 1163 THR A O 1
ATOM 8868 N N . HIS A 1 1164 ? -3.183 33.058 5.303 1.00 91.94 1164 HIS A N 1
ATOM 8869 C CA . HIS A 1 1164 ? -2.203 32.273 6.057 1.00 91.94 1164 HIS A CA 1
ATOM 8870 C C . HIS A 1 1164 ? -0.997 33.124 6.472 1.00 91.94 1164 HIS A C 1
ATOM 8872 O O . HIS A 1 1164 ? -0.527 33.946 5.689 1.00 91.94 1164 HIS A O 1
ATOM 8878 N N . LYS A 1 1165 ? -0.429 32.913 7.668 1.00 89.81 1165 LYS A N 1
ATOM 8879 C CA . LYS A 1 1165 ? 0.734 33.697 8.140 1.00 89.81 1165 LYS A CA 1
ATOM 8880 C C . LYS A 1 1165 ? 2.018 33.378 7.366 1.00 89.81 1165 LYS A C 1
ATOM 8882 O O . LYS A 1 1165 ? 2.776 34.286 7.038 1.00 89.81 1165 LYS A O 1
ATOM 8887 N N . ASN A 1 1166 ? 2.241 32.102 7.056 1.00 86.12 1166 ASN A N 1
ATOM 8888 C CA . ASN A 1 1166 ? 3.411 31.639 6.307 1.00 86.12 1166 ASN A CA 1
ATOM 8889 C C . ASN A 1 1166 ? 3.247 31.867 4.791 1.00 86.12 1166 ASN A C 1
ATOM 8891 O O . ASN A 1 1166 ? 2.268 31.403 4.204 1.00 86.12 1166 ASN A O 1
ATOM 8895 N N . GLU A 1 1167 ? 4.212 32.541 4.158 1.00 86.38 1167 GLU A N 1
ATOM 8896 C CA . GLU A 1 1167 ? 4.162 32.894 2.729 1.00 86.38 1167 GLU A CA 1
ATOM 8897 C C . GLU A 1 1167 ? 4.206 31.672 1.806 1.00 86.38 1167 GLU A C 1
ATOM 8899 O O . GLU A 1 1167 ? 3.561 31.678 0.760 1.00 86.38 1167 GLU A O 1
ATOM 8904 N N . ARG A 1 1168 ? 4.889 30.593 2.214 1.00 84.44 1168 ARG A N 1
ATOM 8905 C CA . ARG A 1 1168 ? 4.980 29.350 1.431 1.00 84.44 1168 ARG A CA 1
ATOM 8906 C C . ARG A 1 1168 ? 3.618 28.682 1.274 1.00 84.44 1168 ARG A C 1
ATOM 8908 O O . ARG A 1 1168 ? 3.343 28.097 0.236 1.00 84.44 1168 ARG A O 1
ATOM 8915 N N . VAL A 1 1169 ? 2.733 28.812 2.265 1.00 90.94 1169 VAL A N 1
ATOM 8916 C CA . VAL A 1 1169 ? 1.345 28.337 2.142 1.00 90.94 1169 VAL A CA 1
ATOM 8917 C C . VAL A 1 1169 ? 0.554 29.220 1.182 1.00 90.94 1169 VAL A C 1
ATOM 8919 O O . VAL A 1 1169 ? -0.149 28.688 0.321 1.00 90.94 1169 VAL A O 1
ATOM 8922 N N . ARG A 1 1170 ? 0.695 30.549 1.284 1.00 91.56 1170 ARG A N 1
ATOM 8923 C CA . ARG A 1 1170 ? -0.027 31.498 0.420 1.00 91.56 1170 ARG A CA 1
ATOM 8924 C C . ARG A 1 1170 ? 0.340 31.329 -1.057 1.00 91.56 1170 ARG A C 1
ATOM 8926 O O . ARG A 1 1170 ? -0.552 31.275 -1.895 1.00 91.56 1170 ARG A O 1
ATOM 8933 N N . ASN A 1 1171 ? 1.632 31.171 -1.340 1.00 89.12 1171 ASN A N 1
ATOM 8934 C CA . ASN A 1 1171 ? 2.195 31.114 -2.693 1.00 89.12 1171 ASN A CA 1
ATOM 8935 C C . ASN A 1 1171 ? 2.420 29.677 -3.204 1.00 89.12 1171 ASN A C 1
ATOM 8937 O O . ASN A 1 1171 ? 3.094 29.482 -4.211 1.00 89.12 1171 ASN A O 1
ATOM 8941 N N . SER A 1 1172 ? 1.909 28.663 -2.501 1.00 92.19 1172 SER A N 1
ATOM 8942 C CA . SER A 1 1172 ? 2.051 27.268 -2.936 1.00 92.19 1172 SER A CA 1
ATOM 8943 C C . SER A 1 1172 ? 1.229 26.982 -4.192 1.00 92.19 1172 SER A C 1
ATOM 8945 O O . SER A 1 1172 ? 0.029 27.273 -4.239 1.00 92.19 1172 SER A O 1
ATOM 8947 N N . GLU A 1 1173 ? 1.862 26.324 -5.160 1.00 93.75 1173 GLU A N 1
ATOM 8948 C CA . GLU A 1 1173 ? 1.230 25.820 -6.387 1.00 93.75 1173 GLU A CA 1
ATOM 8949 C C . GLU A 1 1173 ? 1.022 24.301 -6.348 1.00 93.75 1173 GLU A C 1
ATOM 8951 O O . GLU A 1 1173 ? 0.154 23.776 -7.044 1.00 93.75 1173 GLU A O 1
ATOM 8956 N N . GLY A 1 1174 ? 1.749 23.602 -5.474 1.00 93.94 1174 GLY A N 1
ATOM 8957 C CA . GLY A 1 1174 ? 1.596 22.174 -5.221 1.00 93.94 1174 GLY A CA 1
ATOM 8958 C C . GLY A 1 1174 ? 1.632 21.843 -3.732 1.00 93.94 1174 GLY A C 1
ATOM 8959 O O . GLY A 1 1174 ? 1.996 22.674 -2.895 1.00 93.94 1174 GLY A O 1
ATOM 8960 N N . TYR A 1 1175 ? 1.244 20.616 -3.401 1.00 93.56 1175 TYR A N 1
ATOM 8961 C CA . TYR A 1 1175 ? 1.462 20.008 -2.091 1.00 93.56 1175 TYR A CA 1
ATOM 8962 C C . TYR A 1 1175 ? 2.004 18.594 -2.254 1.00 93.56 1175 TYR A C 1
ATOM 8964 O O . TYR A 1 1175 ? 1.737 17.951 -3.263 1.00 93.56 1175 TYR A O 1
ATOM 8972 N N . VAL A 1 1176 ? 2.730 18.126 -1.240 1.00 92.06 1176 VAL A N 1
ATOM 8973 C CA . VAL A 1 1176 ? 3.162 16.731 -1.104 1.00 92.06 1176 VAL A CA 1
ATOM 8974 C C . VAL A 1 1176 ? 2.629 16.179 0.209 1.00 92.06 1176 VAL A C 1
ATOM 8976 O O . VAL A 1 1176 ? 2.831 16.774 1.273 1.00 92.06 1176 VAL A O 1
ATOM 8979 N N . PHE A 1 1177 ? 1.954 15.035 0.148 1.00 92.88 1177 PHE A N 1
ATOM 8980 C CA . PHE A 1 1177 ? 1.433 14.344 1.324 1.00 92.88 1177 PHE A CA 1
ATOM 8981 C C . PHE A 1 1177 ? 2.402 13.245 1.769 1.00 92.88 1177 PHE A C 1
ATOM 8983 O O . PHE A 1 1177 ? 2.821 12.411 0.971 1.00 92.88 1177 PHE A O 1
ATOM 8990 N N . VAL A 1 1178 ? 2.743 13.234 3.058 1.00 90.94 1178 VAL A N 1
ATOM 8991 C CA . VAL A 1 1178 ? 3.704 12.300 3.663 1.00 90.94 1178 VAL A CA 1
ATOM 8992 C C . VAL A 1 1178 ? 3.085 11.668 4.909 1.00 90.94 1178 VAL A C 1
ATOM 8994 O O . VAL A 1 1178 ? 2.375 12.330 5.678 1.00 90.94 1178 VAL A O 1
ATOM 8997 N N . LYS A 1 1179 ? 3.372 10.382 5.133 1.00 91.25 1179 LYS A N 1
ATOM 8998 C CA . LYS A 1 1179 ? 3.018 9.663 6.361 1.00 91.25 1179 LYS A CA 1
ATOM 8999 C C . LYS A 1 1179 ? 4.268 9.469 7.216 1.00 91.25 1179 LYS A C 1
ATOM 9001 O O . LYS A 1 1179 ? 5.076 8.586 6.963 1.00 91.25 1179 LYS A O 1
ATOM 9006 N N . ALA A 1 1180 ? 4.424 10.291 8.239 1.00 90.06 1180 ALA A N 1
ATOM 9007 C CA . ALA A 1 1180 ? 5.516 10.211 9.198 1.00 90.06 1180 ALA A CA 1
ATOM 9008 C C . ALA A 1 1180 ? 5.124 9.418 10.456 1.00 90.06 1180 ALA A C 1
ATOM 9010 O O . ALA A 1 1180 ? 3.993 9.513 10.938 1.00 90.06 1180 ALA A O 1
ATOM 9011 N N . MET A 1 1181 ? 6.069 8.653 10.997 1.00 91.19 1181 MET A N 1
ATOM 9012 C CA . MET A 1 1181 ? 5.937 7.884 12.238 1.00 91.19 1181 MET A CA 1
ATOM 9013 C C . MET A 1 1181 ? 7.318 7.552 12.807 1.00 91.19 1181 MET A C 1
ATOM 9015 O O . MET A 1 1181 ? 8.295 7.546 12.069 1.00 91.19 1181 MET A O 1
ATOM 9019 N N . TYR A 1 1182 ? 7.418 7.257 14.099 1.00 92.94 1182 TYR A N 1
ATOM 9020 C CA . TYR A 1 1182 ? 8.674 6.772 14.670 1.00 92.94 1182 TYR A CA 1
ATOM 9021 C C . TYR A 1 1182 ? 8.976 5.323 14.251 1.00 92.94 1182 TYR A C 1
ATOM 9023 O O . TYR A 1 1182 ? 8.081 4.588 13.817 1.00 92.94 1182 TYR A O 1
ATOM 9031 N N . ALA A 1 1183 ? 10.251 4.933 14.323 1.00 94.00 1183 ALA A N 1
ATOM 9032 C CA . ALA A 1 1183 ? 10.747 3.649 13.834 1.00 94.00 1183 ALA A CA 1
ATOM 9033 C C . ALA A 1 1183 ? 10.048 2.436 14.465 1.00 94.00 1183 ALA A C 1
ATOM 9035 O O . ALA A 1 1183 ? 9.760 1.474 13.757 1.00 94.00 1183 ALA A O 1
ATOM 9036 N N . ASP A 1 1184 ? 9.737 2.480 15.759 1.00 91.75 1184 ASP A N 1
ATOM 9037 C CA . ASP A 1 1184 ? 8.980 1.436 16.459 1.00 91.75 1184 ASP A CA 1
ATOM 9038 C C . ASP A 1 1184 ? 7.605 1.187 15.819 1.00 91.75 1184 ASP A C 1
ATOM 9040 O O . ASP A 1 1184 ? 7.265 0.052 15.469 1.00 91.75 1184 ASP A O 1
ATOM 9044 N N . LYS A 1 1185 ? 6.850 2.261 15.572 1.00 90.31 1185 LYS A N 1
ATOM 9045 C CA . LYS A 1 1185 ? 5.551 2.194 14.901 1.00 90.31 1185 LYS A CA 1
ATOM 9046 C C . LYS A 1 1185 ? 5.687 1.744 13.448 1.00 90.31 1185 LYS A C 1
ATOM 9048 O O . LYS A 1 1185 ? 4.899 0.916 13.002 1.00 90.31 1185 LYS A O 1
ATOM 9053 N N . PHE A 1 1186 ? 6.685 2.245 12.722 1.00 93.69 1186 PHE A N 1
ATOM 9054 C CA . PHE A 1 1186 ? 6.953 1.821 11.346 1.00 93.69 1186 PHE A CA 1
ATOM 9055 C C . PHE A 1 1186 ? 7.221 0.316 11.252 1.00 93.69 1186 PHE A C 1
ATOM 9057 O O . PHE A 1 1186 ? 6.619 -0.370 10.428 1.00 93.69 1186 PHE A O 1
ATOM 9064 N N . LEU A 1 1187 ? 8.089 -0.215 12.116 1.00 94.38 1187 LEU A N 1
ATOM 9065 C CA . LEU A 1 1187 ? 8.413 -1.640 12.129 1.00 94.38 1187 LEU A CA 1
ATOM 9066 C C . LEU A 1 1187 ? 7.198 -2.504 12.474 1.00 94.38 1187 LEU A C 1
ATOM 9068 O O . LEU A 1 1187 ? 7.066 -3.588 11.905 1.00 94.38 1187 LEU A O 1
ATOM 9072 N N . HIS A 1 1188 ? 6.320 -2.019 13.356 1.00 90.19 1188 HIS A N 1
ATOM 9073 C CA . HIS A 1 1188 ? 5.056 -2.676 13.668 1.00 90.19 1188 HIS A CA 1
ATOM 9074 C C . HIS A 1 1188 ? 4.081 -2.653 12.480 1.00 90.19 1188 HIS A C 1
ATOM 9076 O O . HIS A 1 1188 ? 3.525 -3.691 12.131 1.00 90.19 1188 HIS A O 1
ATOM 9082 N N . GLU A 1 1189 ? 3.920 -1.513 11.796 1.00 87.12 1189 GLU A N 1
ATOM 9083 C CA . GLU A 1 1189 ? 3.074 -1.420 10.596 1.00 87.12 1189 GLU A CA 1
ATOM 9084 C C . GLU A 1 1189 ? 3.569 -2.353 9.475 1.00 87.12 1189 GLU A C 1
ATOM 9086 O O . GLU A 1 1189 ? 2.756 -3.003 8.815 1.00 87.12 1189 GLU A O 1
ATOM 9091 N N . VAL A 1 1190 ? 4.888 -2.477 9.276 1.00 88.38 1190 VAL A N 1
ATOM 9092 C CA . VAL A 1 1190 ? 5.464 -3.409 8.288 1.00 88.38 1190 VAL A CA 1
ATOM 9093 C C . VAL A 1 1190 ? 5.248 -4.871 8.691 1.00 88.38 1190 VAL A C 1
ATOM 9095 O O . VAL A 1 1190 ? 5.000 -5.707 7.826 1.00 88.38 1190 VAL A O 1
ATOM 9098 N N . GLU A 1 1191 ? 5.308 -5.200 9.980 1.00 85.81 1191 GLU A N 1
ATOM 9099 C CA . GLU A 1 1191 ? 5.035 -6.553 10.483 1.00 85.81 1191 GLU A CA 1
ATOM 9100 C C . GLU A 1 1191 ? 3.557 -6.936 10.337 1.00 85.81 1191 GLU A C 1
ATOM 9102 O O . GLU A 1 1191 ? 3.240 -8.023 9.841 1.00 85.81 1191 GLU A O 1
ATOM 9107 N N . GLU A 1 1192 ? 2.638 -6.028 10.679 1.00 79.81 1192 GLU A N 1
ATOM 9108 C CA . GLU A 1 1192 ? 1.215 -6.220 10.404 1.00 79.81 1192 GLU A CA 1
ATOM 9109 C C . GLU A 1 1192 ? 0.966 -6.409 8.912 1.00 79.81 1192 GLU A C 1
ATOM 9111 O O . GLU A 1 1192 ? 0.190 -7.278 8.514 1.00 79.81 1192 GLU A O 1
ATOM 9116 N N . LEU A 1 1193 ? 1.615 -5.592 8.082 1.00 78.12 1193 LEU A N 1
ATOM 9117 C CA . LEU A 1 1193 ? 1.493 -5.684 6.641 1.00 78.12 1193 LEU A CA 1
ATOM 9118 C C . LEU A 1 1193 ? 2.033 -7.014 6.120 1.00 78.12 1193 LEU A C 1
ATOM 9120 O O . LEU A 1 1193 ? 1.395 -7.634 5.278 1.00 78.12 1193 LEU A O 1
ATOM 9124 N N . GLN A 1 1194 ? 3.181 -7.474 6.610 1.00 76.06 1194 GLN A N 1
ATOM 9125 C CA . GLN A 1 1194 ? 3.740 -8.767 6.233 1.00 76.06 1194 GLN A CA 1
ATOM 9126 C C . GLN A 1 1194 ? 2.825 -9.915 6.663 1.00 76.06 1194 GLN A C 1
ATOM 9128 O O . GLN A 1 1194 ? 2.617 -10.846 5.893 1.00 76.06 1194 GLN A O 1
ATOM 9133 N N . THR A 1 1195 ? 2.211 -9.823 7.842 1.00 70.19 1195 THR A N 1
ATOM 9134 C CA . THR A 1 1195 ? 1.215 -10.799 8.305 1.00 70.19 1195 THR A CA 1
ATOM 9135 C C . THR A 1 1195 ? -0.018 -10.790 7.399 1.00 70.19 1195 THR A C 1
ATOM 9137 O O . THR A 1 1195 ? -0.486 -11.846 6.970 1.00 70.19 1195 THR A O 1
ATOM 9140 N N . LYS A 1 1196 ? -0.516 -9.592 7.059 1.00 65.38 1196 LYS A N 1
ATOM 9141 C CA . LYS A 1 1196 ? -1.653 -9.390 6.155 1.00 65.38 1196 LYS A CA 1
ATOM 9142 C C . LYS A 1 1196 ? -1.340 -9.895 4.758 1.00 65.38 1196 LYS A C 1
ATOM 9144 O O . LYS A 1 1196 ? -2.187 -10.570 4.204 1.00 65.38 1196 LYS A O 1
ATOM 9149 N N . ILE A 1 1197 ? -0.164 -9.620 4.200 1.00 65.25 1197 ILE A N 1
ATOM 9150 C CA . ILE A 1 1197 ? 0.205 -10.012 2.839 1.00 65.25 1197 ILE A CA 1
ATOM 9151 C C . ILE A 1 1197 ? 0.621 -11.480 2.793 1.00 65.25 1197 ILE A C 1
ATOM 9153 O O . ILE A 1 1197 ? -0.008 -12.224 2.062 1.00 65.25 1197 ILE A O 1
ATOM 9157 N N . GLU A 1 1198 ? 1.624 -11.914 3.555 1.00 64.19 1198 GLU A N 1
ATOM 9158 C CA . GLU A 1 1198 ? 2.300 -13.214 3.393 1.00 64.19 1198 GLU A CA 1
ATOM 9159 C C . GLU A 1 1198 ? 1.691 -14.366 4.202 1.00 64.19 1198 GLU A C 1
ATOM 9161 O O . GLU A 1 1198 ? 2.101 -15.511 4.021 1.00 64.19 1198 GLU A O 1
ATOM 9166 N N . ASN A 1 1199 ? 0.720 -14.097 5.084 1.00 51.16 1199 ASN A N 1
ATOM 9167 C CA . ASN A 1 1199 ? 0.085 -15.110 5.937 1.00 51.16 1199 ASN A CA 1
ATOM 9168 C C . ASN A 1 1199 ? 1.112 -15.946 6.744 1.00 51.16 1199 ASN A C 1
ATOM 9170 O O . ASN A 1 1199 ? 0.907 -17.136 6.988 1.00 51.16 1199 ASN A O 1
ATOM 9174 N N . LYS A 1 1200 ? 2.242 -15.336 7.137 1.00 43.06 1200 LYS A N 1
ATOM 9175 C CA . LYS A 1 1200 ? 3.238 -15.965 8.013 1.00 43.06 1200 LYS A CA 1
ATOM 9176 C C . LYS A 1 1200 ? 2.733 -15.931 9.447 1.00 43.06 1200 LYS A C 1
ATOM 9178 O O . LYS A 1 1200 ? 2.542 -14.862 10.017 1.00 43.06 1200 LYS A O 1
ATOM 9183 N N . LYS A 1 1201 ? 2.509 -17.115 10.011 1.00 29.89 1201 LYS A N 1
ATOM 9184 C CA . LYS A 1 1201 ? 2.278 -17.308 11.446 1.00 29.89 1201 LYS A CA 1
ATOM 9185 C C . LYS A 1 1201 ? 3.514 -17.814 12.196 1.00 29.89 1201 LYS A C 1
ATOM 9187 O O . LYS A 1 1201 ? 3.379 -18.103 13.379 1.00 29.89 1201 LYS A O 1
ATOM 9192 N N . ASP A 1 1202 ? 4.672 -17.856 11.537 1.00 25.44 1202 ASP A N 1
ATOM 9193 C CA . ASP A 1 1202 ? 5.935 -18.340 12.102 1.00 25.44 1202 ASP A CA 1
ATOM 9194 C C . ASP A 1 1202 ? 7.063 -17.316 11.957 1.00 25.44 1202 ASP A C 1
ATOM 9196 O O . ASP A 1 1202 ? 7.265 -16.810 10.822 1.00 25.44 1202 ASP A O 1
#

Secondary structure (DSSP, 8-state):
-PPEEEEEEEEE-SSEEEEEEE-TTS-EEEEEEEE--TTT--HHHHHHHHHHHHHHHS-TTEEEEEEEEE-SSEEETTEEEE-TT-TT-TTB-HHHHHHHHSTT--EEEE-HHHHHHHHHHHSTTTHHHHTT-SSEEEEEESSSEEEEEEETTEEE-TTTS---GGGSB---GGGPPBPTTS-BSBTHHHHSHHHHHHHHHHHHHHHT--PPPP-TTSTTHHHHHHHHTT-HHHHHHHHHHHHHHHHHHHHHHHHT--SEEEEESTGGGGTHHHHHHHHHHHHHH--SSS----EEEE----TTHHHHHHHHHHHHHHHHHHHHHHHHHHHHHHHHTT--------------PPP--TTPPPPHHHHHHHHHHTS-S--TT-SS-EEEESSHHHHHHHHHHHHHHHHHH-TT-EEE---SSTTHHHHHHHHHHHHHTTSHHHHHHHHHTT-S-TTS----TTPEEE--EEEES--TTSTT-HHHHHIIIIIHHHT--GGGEE---TTTTTSS-HHHHHGGGSS---GGGGTS---SHHHHHHHHHHHHHHHHHHHHHHHHHHTTS-SEEEEE--TTS-BTTB-TT--TT--SEEEEPPHHHHHHHHHHHTSHHHHTT-EEEE--HHHHTSSTT-EEEEEE-SGGGHHHHHHHHHSPPBTTBGGGGGTT-TTEEEEEETGGGTT-HHHHHHHHHTS-HHHHHHHHHHHH------S-----TT-PPPHHHHHHHHHHHHHHHHHTS-GGG--HHHHHT---SS---HHHHSHHHHHHHHHHHHHHHHHHHHHHHHHHT--S-EEEEEESSTTHHHHHHHHHHTTTTTPPBPTTSPBP----SS-TT--EEEEEE-S--GGG--HHHHHHHHHHHHSEEEETTEEEEEEEHHHHHHHTT-TTS-HHHHHHHHHHHHHTT-HHHHHHHHHHHHHHHHHHHTT---PSPHHHHHHHHHHHHHHIIIIITTTPPTTSPPPHHHHHHHHHHHHHHHHHHHHHTT--GGGEEE---TT--SSSSPPPP-IIIIIHHHHHHHHHH--SEEEEE--SSSSSS-HHHHHHHHHHHHHHHHHHTT-SSSSS-EEEEE--TT----TTT-SEEEEEEHHHHHHHHHHHHHH-TTTTT-SS--SS-SS-HHHHHHHHHHHHHHHHHHHH-HHHHHT-SSHHHHTEEEEEEEEEEEHHHHHHHHHHHHHHHH----

Organism: NCBI:txid89044

InterPro domains:
  IPR000600 ROK family [PF00480] (8-316)
  IPR000600 ROK family [PTHR18964] (6-314)
  IPR018321 Glucosamine-6-phosphate isomerase, conserved site [PS01161] (560-578)
  IPR037171 NagB/RpiA transferase-like [SSF100950] (391-692)
  IPR043129 ATPase, nucleotide binding domain [SSF53067] (4-318)